Protein AF-A0A928DVN7-F1 (afdb_monomer_lite)

Foldseek 3Di:
DDDDDDDDDDDDDDDDDDDDDDDDDPDDFDDFDFDDDDDDDDDDDDDDDDDDDRQDQDQLQAPFDKDKPAFDPQAGLNLQRPPDLCQQVVPSRKTWGPFQCQFMKMKTQSDPFWFAFFKKKFAAHQPPQLSLAQKKKWFWADDPVPPTDTQDIQHTDGPPNDRMDMDGDDRPGTHRMMMMTGCVPNRRPDSGTDMTNYMGIGTPVNDPDDDDDDPPDDFDEAEDDQAGEGEAEAEDDDDDDPQDEPEDPAEYAAHEEYEYEYHPADDDDFDKRQHYAFPNYDYWYPYYHYPDLLQPLWDWPRPTCPNGRITGIDNQEKEQDLPAPDQAPCPQNRISGRQAQGAYEFFPDAPREHHHEFQAEGEHQEYEAFAAANTGYEYEDDHNGAYEHAFAYYFFNREHGEYEDQAEEAHQNDADADPGFSAEAFADACTGGEYHYNAHEYEGEQHEAFHADNTGGEYEYQAYEYEYDDAHEHEAWAHEHGEYEANAYEYAEQYEYAAHQDNTGGEYEYQAYEYAYAEEHEFQAPAHGEYEANEYEYEYQEYEFQAYPEQHRGGEYHHQAYEYEYNAEYEYYAHPYATEGEYEFQYYEYEGQEAEHNDPNYQYEYEYHHAGYYAHQEEYHHEYEAHAHEDEYQEYNDAYEYDDYAYADHDDDHAGAYAHDYDFFFDWAQLQAQFDKDWPAADVRPQAGLSLQRPPFAADQRRKHKHALVSPQWTKMKGQSDLDWADFFWKAFGFHDDPPDPPPLQAPPNKWKKKWFFADDNVDRDDTQDIDDTGHPVRDDHRDIGGDPRPTTGGMMMITIGDDPPDDDDSVSSMDITNYMGTIDTAGEDEHAHDDDPPDLPDEQHDAYEHDPPRHEYEYEYEDDDEDDPPGDYDPHDPPHVYHYDDHYSFHFYYDHPDDDDDDDDDLAGEDDDDDDDDDDDDGDGRPDDDDPDPDHDYDDD

Sequence (942 aa):
MKHKMLFCSALMSLAGTVCADIVEDNTYGYKYTNNSTGIYSPGGAGTVGNQRYDLYIQNIAQGKPAQARTVNKDYPIAKAVDGDYSGINGVYNFYHADGSDINGWWKVNYADTATALDSVVIFDRPGFQYRLDGFQITVWNGDPDNGGTLVWDSGIQNTSQTLRKEYEIPDNVAGTWLKIANNVDGRKTSNAPLTLCEVMILNKENKAGTYGNVEGWVAPTFTSAADSTLQIDLDYSGSTPSYDVLDVAGSYTAGGTLDLNLVNSANIKDGELHIIKAGSYAGSFASLNVNDFDTVDAIVNTEKLNSQGKIHIYTNWVHWKEAAADTNIANTANWSSDPAGKNAMIGVYANSPKSGQLNSALSLAQLQVGYNPGASGTIDIAEGGELTVSGMMHIGVAGTGVITVSGGTLNSTMNSSGDKQGLLIGEGSGSNGTLNITGGTVTTYAPQIGVYAGSTGTLNISGGEMNVRGGNNFRIGNLGTGLMNITGGTVNSDAAFFMADQSGTGTLNISNGMLKVNNTISVGTRQNGVLNVSGGTVEANLIVVAYGASNNSRGTVNQTAGTVTIKDGVNFGSMSGHASGTYNLSGGKLTAPTVKYGNTNTTASFNISGTGEAVISGAVAVPTTLSGGTLTAGSITNTLTHSDGALTPGGVGTYGTTTITGTYLSELGNIALGRPTSQVSNYNSTQYPSSFAVDGIIGNNNNFSHTNSNSGKDQWWQVMFSENDMPIESVKLYNRELNGSTARRLTDNGCGFHFELYSGTLENPGEMIAKSETYTAETWSQGKELPLDFAENGNILRVVRDFADGYDPASEELVLNLSEVQVMANVAEIQMDLKSDASEFDKILIDGGSMDVSHTILDLTIDDLVSVAPGTEWELFSTANDGTLTGDFFSVTLNGMGLTDGWDFTDGILSFNGTSSQVPEPGTMVLLALGLGGLFLVRRKH

Radius of gyration: 54.28 Å; chains: 1; bounding box: 124×69×171 Å

pLDDT: mean 71.55, std 24.33, range [19.86, 98.81]

Structure (mmCIF, N/CA/C/O backbone):
data_AF-A0A928DVN7-F1
#
_entry.id   AF-A0A928DVN7-F1
#
loop_
_atom_site.group_PDB
_atom_site.id
_atom_site.type_symbol
_atom_site.label_atom_id
_atom_site.label_alt_id
_atom_site.label_comp_id
_atom_site.label_asym_id
_atom_site.label_entity_id
_atom_site.label_seq_id
_atom_site.pdbx_PDB_ins_code
_atom_site.Cartn_x
_atom_site.Cartn_y
_atom_site.Cartn_z
_atom_site.occupancy
_atom_site.B_iso_or_equiv
_atom_site.auth_seq_id
_atom_site.auth_comp_id
_atom_site.auth_asym_id
_atom_site.auth_atom_id
_atom_site.pdbx_PDB_model_num
ATOM 1 N N . MET A 1 1 ? -77.862 -27.547 55.890 1.00 28.31 1 MET A N 1
ATOM 2 C CA . MET A 1 1 ? -78.897 -27.125 54.912 1.00 28.31 1 MET A CA 1
ATOM 3 C C . MET A 1 1 ? -78.533 -25.718 54.448 1.00 28.31 1 MET A C 1
ATOM 5 O O . MET A 1 1 ? -78.454 -24.868 55.314 1.00 28.31 1 MET A O 1
ATOM 9 N N . LYS A 1 2 ? -78.213 -25.374 53.194 1.00 30.36 2 LYS A N 1
ATOM 10 C CA . LYS A 1 2 ? -78.294 -25.994 51.850 1.00 30.36 2 LYS A CA 1
ATOM 11 C C . LYS A 1 2 ? -76.873 -25.929 51.227 1.00 30.36 2 LYS A C 1
ATOM 13 O O . LYS A 1 2 ? -76.279 -24.867 51.277 1.00 30.36 2 LYS A O 1
ATOM 18 N N . HIS A 1 3 ? -76.172 -27.017 50.893 1.00 23.58 3 HIS A N 1
ATOM 19 C CA . HIS A 1 3 ? -76.245 -27.869 49.685 1.00 23.58 3 HIS A CA 1
ATOM 20 C C . HIS A 1 3 ? -76.257 -27.140 48.328 1.00 23.58 3 HIS A C 1
ATOM 22 O O . HIS A 1 3 ? -77.298 -26.597 47.968 1.00 23.58 3 HIS A O 1
ATOM 28 N N . LYS A 1 4 ? -75.171 -27.275 47.537 1.00 23.19 4 LYS A N 1
ATOM 29 C CA . LYS A 1 4 ? -75.061 -28.087 46.287 1.00 23.19 4 LYS A CA 1
ATOM 30 C C . LYS A 1 4 ? -73.703 -27.812 45.582 1.00 23.19 4 LYS A C 1
ATOM 32 O O . LYS A 1 4 ? -73.368 -26.652 45.421 1.00 23.19 4 LYS A O 1
ATOM 37 N N . MET A 1 5 ? -72.814 -28.812 45.410 1.00 21.03 5 MET A N 1
ATOM 38 C CA . MET A 1 5 ? -72.690 -29.770 44.267 1.00 21.03 5 MET A CA 1
ATOM 39 C C . MET A 1 5 ? -72.058 -29.131 43.010 1.00 21.03 5 MET A C 1
ATOM 41 O O . MET A 1 5 ? -72.437 -28.015 42.701 1.00 21.03 5 MET A O 1
ATOM 45 N N . LEU A 1 6 ? -71.217 -29.743 42.162 1.00 20.91 6 LEU A N 1
ATOM 46 C CA . LEU A 1 6 ? -70.462 -31.011 42.046 1.00 20.91 6 LEU A CA 1
ATOM 47 C C . LEU A 1 6 ? -69.680 -30.896 40.685 1.00 20.91 6 LEU A C 1
ATOM 49 O O . LEU A 1 6 ? -70.203 -30.267 39.775 1.00 20.91 6 LEU A O 1
ATOM 53 N N . PHE A 1 7 ? -68.517 -31.556 40.547 1.00 21.28 7 PHE A N 1
ATOM 54 C CA . PHE A 1 7 ? -67.782 -32.016 39.327 1.00 21.28 7 PHE A CA 1
ATOM 55 C C . PHE A 1 7 ? -67.298 -31.073 38.188 1.00 21.28 7 PHE A C 1
ATOM 57 O O . PHE A 1 7 ? -68.076 -30.533 37.417 1.00 21.28 7 PHE A O 1
ATOM 64 N N . CYS A 1 8 ? -65.963 -31.078 38.021 1.00 20.50 8 CYS A N 1
ATOM 65 C CA . CYS A 1 8 ? -65.167 -31.704 36.936 1.00 20.50 8 CYS A CA 1
ATOM 66 C C . CYS A 1 8 ? -65.210 -31.197 35.470 1.00 20.50 8 CYS A C 1
ATOM 68 O O . CYS A 1 8 ? -66.239 -31.211 34.807 1.00 20.50 8 CYS A O 1
ATOM 70 N N . SER A 1 9 ? -63.982 -30.935 34.985 1.00 22.58 9 SER A N 1
ATOM 71 C CA . SER A 1 9 ? -63.415 -31.092 33.628 1.00 22.58 9 SER A CA 1
ATOM 72 C C . SER A 1 9 ? -64.036 -30.343 32.442 1.00 22.58 9 SER A C 1
ATOM 74 O O . SER A 1 9 ? -65.088 -30.728 31.947 1.00 22.58 9 SER A O 1
ATOM 76 N N . ALA A 1 10 ? -63.286 -29.393 31.869 1.00 22.67 10 ALA A N 1
ATOM 77 C CA . ALA A 1 10 ? -62.497 -29.562 30.631 1.00 22.67 10 ALA A CA 1
ATOM 78 C C . ALA A 1 10 ? -62.222 -28.196 29.953 1.00 22.67 10 ALA A C 1
ATOM 80 O O . ALA A 1 10 ? -63.105 -27.350 29.907 1.00 22.67 10 ALA A O 1
ATOM 81 N N . LEU A 1 11 ? -60.977 -28.031 29.476 1.00 23.75 11 LEU A N 1
ATOM 82 C CA . LEU A 1 11 ? -60.440 -27.184 28.385 1.00 23.75 11 LEU A CA 1
ATOM 83 C C . LEU A 1 11 ? -61.366 -26.088 27.784 1.00 23.75 11 LEU A C 1
ATOM 85 O O . LEU A 1 11 ? -62.476 -26.379 27.369 1.00 23.75 11 LEU A O 1
ATOM 89 N N . MET A 1 12 ? -60.944 -24.837 27.549 1.00 22.72 12 MET A N 1
ATOM 90 C CA . MET A 1 12 ? -59.758 -24.450 26.774 1.00 22.72 12 MET A CA 1
ATOM 91 C C . MET A 1 12 ? -59.552 -22.914 26.804 1.00 22.72 12 MET A C 1
ATOM 93 O O . MET A 1 12 ? -60.514 -22.156 26.744 1.00 22.72 12 MET A O 1
ATOM 97 N N . SER A 1 13 ? -58.277 -22.512 26.858 1.00 25.66 13 SER A N 1
ATOM 98 C CA . SER A 1 13 ? -57.633 -21.259 26.407 1.00 25.66 13 SER A CA 1
ATOM 99 C C . SER A 1 13 ? -58.333 -19.897 26.579 1.00 25.66 13 SER A C 1
ATOM 101 O O . SER A 1 13 ? -59.192 -19.524 25.782 1.00 25.66 13 SER A O 1
ATOM 103 N N . LEU A 1 14 ? -57.767 -19.053 27.448 1.00 23.81 14 LEU A N 1
ATOM 104 C CA . LEU A 1 14 ? -57.594 -17.629 27.148 1.00 23.81 14 LEU A CA 1
ATOM 105 C C . LEU A 1 14 ? -56.204 -17.176 27.612 1.00 23.81 14 LEU A C 1
ATOM 107 O O . LEU A 1 14 ? -55.819 -17.405 28.757 1.00 23.81 14 LEU A O 1
ATOM 111 N N . ALA A 1 15 ? -55.465 -16.551 26.697 1.00 30.02 15 ALA A N 1
ATOM 112 C CA . ALA A 1 15 ? -54.283 -15.763 27.000 1.00 30.02 15 ALA A CA 1
ATOM 113 C C . ALA A 1 15 ? -54.690 -14.585 27.897 1.00 30.02 15 ALA A C 1
ATOM 115 O O . ALA A 1 15 ? -55.619 -13.846 27.570 1.00 30.02 15 ALA A O 1
ATOM 116 N N . GLY A 1 16 ? -54.008 -14.430 29.027 1.00 23.03 16 GLY A N 1
ATOM 117 C CA . GLY A 1 16 ? -54.242 -13.347 29.969 1.00 23.03 16 GLY A CA 1
ATOM 118 C C . GLY A 1 16 ? -53.056 -13.209 30.909 1.00 23.03 16 GLY A C 1
ATOM 119 O O . GLY A 1 16 ? -52.820 -14.070 31.753 1.00 23.03 16 GLY A O 1
ATOM 120 N N . THR A 1 17 ? -52.306 -12.129 30.727 1.00 25.09 17 THR A N 1
ATOM 121 C CA . THR A 1 17 ? -51.309 -11.606 31.658 1.00 25.09 17 THR A CA 1
ATOM 122 C C . THR A 1 17 ? -51.947 -11.427 33.036 1.00 25.09 17 THR A C 1
ATOM 124 O O . THR A 1 17 ? -52.947 -10.723 33.158 1.00 25.09 17 THR A O 1
ATOM 127 N N . VAL A 1 18 ? -51.374 -12.035 34.076 1.00 20.53 18 VAL A N 1
ATOM 128 C CA . VAL A 1 18 ? -51.685 -11.692 35.469 1.00 20.53 18 VAL A CA 1
ATOM 129 C C . VAL A 1 18 ? -50.475 -10.959 36.032 1.00 20.53 18 VAL A C 1
ATOM 131 O O . VAL A 1 18 ? -49.448 -11.570 36.317 1.00 20.53 18 VAL A O 1
ATOM 134 N N . CYS A 1 19 ? -50.604 -9.638 36.162 1.00 23.44 19 CYS A N 1
ATOM 135 C CA . CYS A 1 19 ? -49.823 -8.862 37.117 1.00 23.44 19 CYS A CA 1
ATOM 136 C C . CYS A 1 19 ? -50.170 -9.361 38.525 1.00 23.44 19 CYS A C 1
ATOM 138 O O . CYS A 1 19 ? -51.350 -9.459 38.863 1.00 23.44 19 CYS A O 1
ATOM 140 N N . ALA A 1 20 ? -49.160 -9.660 39.338 1.00 21.86 20 ALA A N 1
ATOM 141 C CA . ALA A 1 20 ? -49.324 -9.792 40.779 1.00 21.86 20 ALA A CA 1
ATOM 142 C C . ALA A 1 20 ? -48.570 -8.638 41.445 1.00 21.86 20 ALA A C 1
ATOM 144 O O . ALA A 1 20 ? -47.355 -8.517 41.281 1.00 21.86 20 ALA A O 1
ATOM 145 N N . ASP A 1 21 ? -49.329 -7.792 42.143 1.00 19.86 21 ASP A N 1
ATOM 146 C CA . ASP A 1 21 ? -48.843 -6.737 43.028 1.00 19.86 21 ASP A CA 1
ATOM 147 C C . ASP A 1 21 ? -47.884 -7.299 44.085 1.00 19.86 21 ASP A C 1
ATOM 149 O O . ASP A 1 21 ? -48.124 -8.351 44.685 1.00 19.86 21 ASP A O 1
ATOM 153 N N . ILE A 1 22 ? -46.804 -6.557 44.321 1.00 24.25 22 ILE A N 1
ATOM 154 C CA . ILE A 1 22 ? -45.829 -6.793 45.382 1.00 24.25 22 ILE A CA 1
ATOM 155 C C . ILE A 1 22 ? -46.364 -6.134 46.656 1.00 24.25 22 ILE A C 1
ATOM 157 O O . ILE A 1 22 ? -46.576 -4.924 46.692 1.00 24.25 22 ILE A O 1
ATOM 161 N N . VAL A 1 23 ? -46.558 -6.927 47.710 1.00 21.20 23 VAL A N 1
ATOM 162 C CA . VAL A 1 23 ? -46.632 -6.414 49.083 1.00 21.20 23 VAL A CA 1
ATOM 163 C C . VAL A 1 23 ? -45.192 -6.269 49.572 1.00 21.20 23 VAL A C 1
ATOM 165 O O . VAL A 1 23 ? -44.450 -7.251 49.590 1.00 21.20 23 VAL A O 1
ATOM 168 N N . GLU A 1 24 ? -44.794 -5.044 49.909 1.00 26.72 24 GLU A N 1
ATOM 169 C CA . GLU A 1 24 ? -43.527 -4.748 50.580 1.00 26.72 24 GLU A CA 1
ATOM 170 C C . GLU A 1 24 ? -43.492 -5.443 51.946 1.00 26.72 24 GLU A C 1
ATOM 172 O O . GLU A 1 24 ? -44.292 -5.128 52.828 1.00 26.72 24 GLU A O 1
ATOM 177 N N . ASP A 1 25 ? -42.544 -6.361 52.129 1.00 23.11 25 ASP A N 1
ATOM 178 C CA . ASP A 1 25 ? -42.055 -6.727 53.454 1.00 23.11 25 ASP A CA 1
ATOM 179 C C . ASP A 1 25 ? -40.524 -6.674 53.426 1.00 23.11 25 ASP A C 1
ATOM 181 O O . ASP A 1 25 ? -39.873 -7.288 52.576 1.00 23.11 25 ASP A O 1
ATOM 185 N N . ASN A 1 26 ? -39.957 -5.860 54.314 1.00 24.69 26 ASN A N 1
ATOM 186 C CA . ASN A 1 26 ? -38.552 -5.447 54.346 1.00 24.69 26 ASN A CA 1
ATOM 187 C C . ASN A 1 26 ? -37.632 -6.580 54.826 1.00 24.69 26 ASN A C 1
ATOM 189 O O . ASN A 1 26 ? -37.051 -6.505 55.909 1.00 24.69 26 ASN A O 1
ATOM 193 N N . THR A 1 27 ? -37.475 -7.629 54.020 1.00 28.77 27 THR A N 1
ATOM 194 C CA . THR A 1 27 ? -36.571 -8.743 54.328 1.00 28.77 27 THR A CA 1
ATOM 195 C C . THR A 1 27 ? -35.681 -9.035 53.124 1.00 28.77 27 THR A C 1
ATOM 197 O O . THR A 1 27 ? -36.181 -9.306 52.035 1.00 28.77 27 THR A O 1
ATOM 200 N N . TYR A 1 28 ? -34.361 -8.968 53.321 1.00 29.58 28 TYR A N 1
ATOM 201 C CA . TYR A 1 28 ? -33.345 -9.337 52.332 1.00 29.58 28 TYR A CA 1
ATOM 202 C C . TYR A 1 28 ? -33.565 -10.783 51.858 1.00 29.58 28 TYR A C 1
ATOM 204 O O . TYR A 1 28 ? -33.197 -11.733 52.547 1.00 29.58 28 TYR A O 1
ATOM 212 N N . GLY A 1 29 ? -34.190 -10.942 50.692 1.00 26.98 29 GLY A N 1
ATOM 213 C CA . GLY A 1 29 ? -34.421 -12.223 50.035 1.00 26.98 29 GLY A CA 1
ATOM 214 C C . GLY A 1 29 ? -33.871 -12.190 48.614 1.00 26.98 29 GLY A C 1
ATOM 215 O O . GLY A 1 29 ? -34.303 -11.375 47.802 1.00 26.98 29 GLY A O 1
ATOM 216 N N . TYR A 1 30 ? -32.928 -13.084 48.318 1.00 27.81 30 TYR A N 1
ATOM 217 C CA . TYR A 1 30 ? -32.426 -13.311 46.964 1.00 27.81 30 TYR A CA 1
ATOM 218 C C . TYR A 1 30 ? -33.531 -13.933 46.102 1.00 27.81 30 TYR A C 1
ATOM 220 O O . TYR A 1 30 ? -34.163 -14.910 46.510 1.00 27.81 30 TYR A O 1
ATOM 228 N N . LYS A 1 31 ? -33.763 -13.384 44.905 1.00 30.14 31 LYS A N 1
ATOM 229 C CA . LYS A 1 31 ? -34.705 -13.929 43.920 1.00 30.14 31 LYS A CA 1
ATOM 230 C C . LYS A 1 31 ? -33.926 -14.566 42.774 1.00 30.14 31 LYS A C 1
ATOM 232 O O . LYS A 1 31 ? -33.166 -13.889 42.100 1.00 30.14 31 LYS A O 1
ATOM 237 N N . TYR A 1 32 ? -34.172 -15.848 42.522 1.00 30.84 32 TYR A N 1
ATOM 238 C CA . TYR A 1 32 ? -33.793 -16.505 41.273 1.00 30.84 32 TYR A CA 1
ATOM 239 C C . TYR A 1 32 ? -35.067 -16.827 40.493 1.00 30.84 32 TYR A C 1
ATOM 241 O O . TYR A 1 32 ? -35.966 -17.496 41.007 1.00 30.84 32 TYR A O 1
ATOM 249 N N . THR A 1 33 ? -35.154 -16.378 39.244 1.00 28.95 33 THR A N 1
ATOM 250 C CA . THR A 1 33 ? -36.250 -16.727 38.332 1.00 28.95 33 THR A CA 1
ATOM 251 C C . THR A 1 33 ? -35.698 -17.389 37.082 1.00 28.95 33 THR A C 1
ATOM 253 O O . THR A 1 33 ? -34.923 -16.792 36.347 1.00 28.95 33 THR A O 1
ATOM 256 N N . ASN A 1 34 ? -36.125 -18.626 36.830 1.00 27.64 34 ASN A N 1
ATOM 257 C CA . ASN A 1 34 ? -35.913 -19.320 35.566 1.00 27.64 34 ASN A CA 1
ATOM 258 C C . ASN A 1 34 ? -37.184 -19.150 34.724 1.00 27.64 34 ASN A C 1
ATOM 260 O O . ASN A 1 34 ? -38.244 -19.658 35.090 1.00 27.64 34 ASN A O 1
ATOM 264 N N . ASN A 1 35 ? -37.089 -18.416 33.617 1.00 26.34 35 ASN A N 1
ATOM 265 C CA . ASN A 1 35 ? -38.178 -18.278 32.655 1.00 26.34 35 ASN A CA 1
ATOM 266 C C . ASN A 1 35 ? -37.942 -19.227 31.477 1.00 26.34 35 ASN A C 1
ATOM 268 O O . ASN A 1 35 ? -37.546 -18.803 30.396 1.00 26.34 35 ASN A O 1
ATOM 272 N N . SER A 1 36 ? -38.233 -20.514 31.663 1.00 30.67 36 SER A N 1
ATOM 273 C CA . SER A 1 36 ? -38.454 -21.424 30.535 1.00 30.67 36 SER A CA 1
ATOM 274 C C . SER A 1 36 ? -39.914 -21.875 30.503 1.00 30.67 36 SER A C 1
ATOM 276 O O . SER A 1 36 ? -40.485 -22.357 31.484 1.00 30.67 36 SER A O 1
ATOM 278 N N . THR A 1 37 ? -40.553 -21.649 29.357 1.00 28.67 37 THR A N 1
ATOM 279 C CA . THR A 1 37 ? -41.917 -22.084 29.057 1.00 28.67 37 THR A CA 1
ATOM 280 C C . THR A 1 37 ? -41.851 -23.450 28.377 1.00 28.67 37 THR A C 1
ATOM 282 O O . THR A 1 37 ? -41.331 -23.581 27.275 1.00 28.67 37 THR A O 1
ATOM 285 N N . GLY A 1 38 ? -42.372 -24.493 29.027 1.00 26.44 38 GLY A N 1
ATOM 286 C CA . GLY A 1 38 ? -42.449 -25.827 28.428 1.00 26.44 38 GLY A CA 1
ATOM 287 C C . GLY A 1 38 ? -43.127 -26.845 29.342 1.00 26.44 38 GLY A C 1
ATOM 288 O O . GLY A 1 38 ? -42.653 -27.125 30.436 1.00 26.44 38 GLY A O 1
ATOM 289 N N . ILE A 1 39 ? -44.258 -27.389 28.895 1.00 27.14 39 ILE A N 1
ATOM 290 C CA . ILE A 1 39 ? -45.031 -28.452 29.556 1.00 27.14 39 ILE A CA 1
ATOM 291 C C . ILE A 1 39 ? -44.533 -29.809 29.031 1.00 27.14 39 ILE A C 1
ATOM 293 O O . ILE A 1 39 ? -44.525 -29.950 27.813 1.00 27.14 39 ILE A O 1
ATOM 297 N N . TYR A 1 40 ? -44.230 -30.813 29.880 1.00 23.69 40 TYR A N 1
ATOM 298 C CA . TYR A 1 40 ? -44.631 -32.221 29.634 1.00 23.69 40 TYR A CA 1
ATOM 299 C C . TYR A 1 40 ? -44.475 -33.193 30.828 1.00 23.69 40 TYR A C 1
ATOM 301 O O . TYR A 1 40 ? -43.714 -32.969 31.764 1.00 23.69 40 TYR A O 1
ATOM 309 N N . SER A 1 41 ? -45.258 -34.279 30.753 1.00 24.52 41 SER A N 1
ATOM 310 C CA . SER A 1 41 ? -45.436 -35.420 31.675 1.00 24.52 41 SER A CA 1
ATOM 311 C C . SER A 1 41 ? -44.504 -36.621 31.330 1.00 24.52 41 SER A C 1
ATOM 313 O O . SER A 1 41 ? -43.787 -36.553 30.335 1.00 24.52 41 SER A O 1
ATOM 315 N N . PRO A 1 42 ? -44.461 -37.713 32.131 1.00 29.22 42 PRO A N 1
ATOM 316 C CA . PRO A 1 42 ? -43.244 -38.482 32.411 1.00 29.22 42 PRO A CA 1
ATOM 317 C C . PRO A 1 42 ? -42.909 -39.578 31.391 1.00 29.22 42 PRO A C 1
ATOM 319 O O . PRO A 1 42 ? -43.774 -40.356 30.990 1.00 29.22 42 PRO A O 1
ATOM 322 N N . GLY A 1 43 ? -41.614 -39.723 31.094 1.00 28.03 43 GLY A N 1
ATOM 323 C CA . GLY A 1 43 ? -41.047 -40.929 30.489 1.00 28.03 43 GLY A CA 1
ATOM 324 C C . GLY A 1 43 ? -39.801 -40.661 29.646 1.00 28.03 43 GLY A C 1
ATOM 325 O O . GLY A 1 43 ? -39.920 -40.338 28.472 1.00 28.03 43 GLY A O 1
ATOM 326 N N . GLY A 1 44 ? -38.616 -40.870 30.225 1.00 27.64 44 GLY A N 1
ATOM 327 C CA . GLY A 1 44 ? -37.337 -40.888 29.501 1.00 27.64 44 GLY A CA 1
ATOM 328 C C . GLY A 1 44 ? -36.414 -39.724 29.858 1.00 27.64 44 GLY A C 1
ATOM 329 O O . GLY A 1 44 ? -36.877 -38.608 30.054 1.00 27.64 44 GLY A O 1
ATOM 330 N N . ALA A 1 45 ? -35.119 -40.030 29.993 1.00 36.47 45 ALA A N 1
ATOM 331 C CA . ALA A 1 45 ? -34.039 -39.133 30.410 1.00 36.47 45 ALA A CA 1
ATOM 332 C C . ALA A 1 45 ? -34.177 -37.727 29.798 1.00 36.47 45 ALA A C 1
ATOM 334 O O . ALA A 1 45 ? -34.012 -37.555 28.592 1.00 36.47 45 ALA A O 1
ATOM 335 N N . GLY A 1 46 ? -34.520 -36.745 30.633 1.00 25.80 46 GLY A N 1
ATOM 336 C CA . GLY A 1 46 ? -34.917 -35.414 30.193 1.00 25.80 46 GLY A CA 1
ATOM 337 C C . GLY A 1 46 ? -34.365 -34.323 31.100 1.00 25.80 46 GLY A C 1
ATOM 338 O O . GLY A 1 46 ? -34.303 -34.476 32.320 1.00 25.80 46 GLY A O 1
ATOM 339 N N . THR A 1 47 ? -33.959 -33.234 30.455 1.00 33.47 47 THR A N 1
ATOM 340 C CA . THR A 1 47 ? -33.535 -31.952 31.019 1.00 33.47 47 THR A CA 1
ATOM 341 C C . THR A 1 47 ? -34.543 -31.449 32.054 1.00 33.47 47 THR A C 1
ATOM 343 O O . THR A 1 47 ? -35.754 -31.485 31.827 1.00 33.47 47 THR A O 1
ATOM 346 N N . VAL A 1 48 ? -34.037 -31.004 33.205 1.00 30.38 48 VAL A N 1
ATOM 347 C CA . VAL A 1 48 ? -34.840 -30.606 34.369 1.00 30.38 48 VAL A CA 1
ATOM 348 C C . VAL A 1 48 ? -35.643 -29.340 34.049 1.00 30.38 48 VAL A C 1
ATOM 350 O O . VAL A 1 48 ? -35.075 -28.269 33.858 1.00 30.38 48 VAL A O 1
ATOM 353 N N . GLY A 1 49 ? -36.970 -29.471 33.998 1.00 25.30 49 GLY A N 1
ATOM 354 C CA . GLY A 1 49 ? -37.909 -28.350 33.990 1.00 25.30 49 GLY A CA 1
ATOM 355 C C . GLY A 1 49 ? -38.120 -27.767 35.392 1.00 25.30 49 GLY A C 1
ATOM 356 O O . GLY A 1 49 ? -38.016 -28.484 36.385 1.00 25.30 49 GLY A O 1
ATOM 357 N N . ASN A 1 50 ? -38.409 -26.461 35.433 1.00 27.86 50 ASN A N 1
ATOM 358 C CA . ASN A 1 50 ? -38.766 -25.611 36.579 1.00 27.86 50 ASN A CA 1
ATOM 359 C C . ASN A 1 50 ? -38.831 -26.283 37.962 1.00 27.86 50 ASN A C 1
ATOM 361 O O . ASN A 1 50 ? -39.863 -26.824 38.364 1.00 27.86 50 ASN A O 1
ATOM 365 N N . GLN A 1 51 ? -37.773 -26.090 38.749 1.00 26.58 51 GLN A N 1
ATOM 366 C CA . GLN A 1 51 ? -37.883 -26.043 40.203 1.00 26.58 51 GLN A CA 1
ATOM 367 C C . GLN A 1 51 ? -37.610 -24.611 40.669 1.00 26.58 51 GLN A C 1
ATOM 369 O O . GLN A 1 51 ? -36.569 -24.036 40.354 1.00 26.58 51 GLN A O 1
ATOM 374 N N . ARG A 1 52 ? -38.565 -24.023 41.400 1.00 25.52 52 ARG A N 1
ATOM 375 C CA . ARG A 1 52 ? -38.277 -22.885 42.279 1.00 25.52 52 ARG A CA 1
ATOM 376 C C . ARG A 1 52 ? -37.479 -23.440 43.456 1.00 25.52 52 ARG A C 1
ATOM 378 O O . ARG A 1 52 ? -37.998 -24.290 44.174 1.00 25.52 52 ARG A O 1
ATOM 385 N N . TYR A 1 53 ? -36.245 -22.984 43.626 1.00 30.06 53 TYR A N 1
ATOM 386 C CA . TYR A 1 53 ? -35.454 -23.253 44.821 1.00 30.06 53 TYR A CA 1
ATOM 387 C C . TYR A 1 53 ? -35.482 -22.002 45.693 1.00 30.06 53 TYR A C 1
ATOM 389 O O . TYR A 1 53 ? -34.685 -21.088 45.496 1.00 30.06 53 TYR A O 1
ATOM 397 N N . ASP A 1 54 ? -36.411 -21.955 46.643 1.00 30.52 54 ASP A N 1
ATOM 398 C CA . ASP A 1 54 ? -36.334 -20.980 47.724 1.00 30.52 54 ASP A CA 1
ATOM 399 C C . ASP A 1 54 ? -35.321 -21.520 48.751 1.00 30.52 54 ASP A C 1
ATOM 401 O O . ASP A 1 54 ? -35.625 -22.441 49.511 1.00 30.52 54 ASP A O 1
ATOM 405 N N . LEU A 1 55 ? -34.085 -21.006 48.745 1.00 35.25 55 LEU A N 1
ATOM 406 C CA . LEU A 1 55 ? -33.062 -21.370 49.734 1.00 35.25 55 LEU A CA 1
ATOM 407 C C . LEU A 1 55 ? -33.352 -20.647 51.060 1.00 35.25 55 LEU A C 1
ATOM 409 O O . LEU A 1 55 ? -32.703 -19.665 51.412 1.00 35.25 55 LEU A O 1
ATOM 413 N N . TYR A 1 56 ? -34.355 -21.115 51.797 1.00 36.34 56 TYR A N 1
ATOM 414 C CA . TYR A 1 56 ? -34.624 -20.633 53.147 1.00 36.34 56 TYR A CA 1
ATOM 415 C C . TYR A 1 56 ? -33.678 -21.322 54.134 1.00 36.34 56 TYR A C 1
ATOM 417 O O . TYR A 1 56 ? -33.953 -22.440 54.554 1.00 36.34 56 TYR A O 1
ATOM 425 N N . ILE A 1 57 ? -32.612 -20.654 54.594 1.00 50.91 57 ILE A N 1
ATOM 426 C CA . ILE A 1 57 ? -32.035 -21.005 55.904 1.00 50.91 57 ILE A CA 1
ATOM 427 C C . ILE A 1 57 ? -33.009 -20.462 56.953 1.00 50.91 57 ILE A C 1
ATOM 429 O O . ILE A 1 57 ? -32.885 -19.331 57.420 1.00 50.91 57 ILE A O 1
ATOM 433 N N . GLN A 1 58 ? -34.040 -21.238 57.279 1.00 64.12 58 GLN A N 1
ATOM 434 C CA . GLN A 1 58 ? -35.040 -20.825 58.257 1.00 64.12 58 GLN A CA 1
ATOM 435 C C . GLN A 1 58 ? -34.582 -21.203 59.668 1.00 64.12 58 GLN A C 1
ATOM 437 O O . GLN A 1 58 ? -34.461 -22.386 59.990 1.00 64.12 58 GLN A O 1
ATOM 442 N N . ASN A 1 59 ? -34.385 -20.203 60.535 1.00 81.12 59 ASN A N 1
ATOM 443 C CA . ASN A 1 59 ? -34.305 -20.432 61.975 1.00 81.12 59 ASN A CA 1
ATOM 444 C C . ASN A 1 59 ? -35.679 -20.901 62.479 1.00 81.12 59 ASN A C 1
ATOM 446 O O . ASN A 1 59 ? -36.568 -20.082 62.711 1.00 81.12 59 ASN A O 1
ATOM 450 N N . ILE A 1 60 ? -35.870 -22.206 62.677 1.00 85.69 60 ILE A N 1
ATOM 451 C CA . ILE A 1 60 ? -37.181 -22.741 63.087 1.00 85.69 60 ILE A CA 1
ATOM 452 C C . ILE A 1 60 ? -37.553 -22.360 64.529 1.00 85.69 60 ILE A C 1
ATOM 454 O O . ILE A 1 60 ? -38.708 -22.513 64.927 1.00 85.69 60 ILE A O 1
ATOM 458 N N . ALA A 1 61 ? -36.591 -21.852 65.310 1.00 85.69 61 ALA A N 1
ATOM 459 C CA . ALA A 1 61 ? -36.827 -21.332 66.651 1.00 85.69 61 ALA A CA 1
ATOM 460 C C . ALA A 1 61 ? -37.328 -19.880 66.654 1.00 85.69 61 ALA A C 1
ATOM 462 O O . ALA A 1 61 ? -37.829 -19.433 67.684 1.00 85.69 61 ALA A O 1
ATOM 463 N N . GLN A 1 62 ? -37.231 -19.150 65.537 1.00 88.56 62 GLN A N 1
ATOM 464 C CA . GLN A 1 62 ? -37.536 -17.721 65.506 1.00 88.56 62 GLN A CA 1
ATOM 465 C C . GLN A 1 62 ? -38.995 -17.436 65.897 1.00 88.56 62 GLN A C 1
ATOM 467 O O . GLN A 1 62 ? -39.938 -18.036 65.377 1.00 88.56 62 GLN A O 1
ATOM 472 N N . GLY A 1 63 ? -39.179 -16.518 66.845 1.00 85.00 63 GLY A N 1
ATOM 473 C CA . GLY A 1 63 ? -40.468 -16.116 67.401 1.00 85.00 63 GLY A CA 1
ATOM 474 C C . GLY A 1 63 ? -41.168 -17.193 68.235 1.00 85.00 63 GLY A C 1
ATOM 475 O O . GLY A 1 63 ? -42.310 -16.989 68.653 1.00 85.00 63 GLY A O 1
ATOM 476 N N . LYS A 1 64 ? -40.534 -18.348 68.478 1.00 88.88 64 LYS A N 1
ATOM 477 C CA . LYS A 1 64 ? -41.168 -19.464 69.184 1.00 88.88 64 LYS A CA 1
ATOM 478 C C . LYS A 1 64 ? -41.209 -19.243 70.702 1.00 88.88 64 LYS A C 1
ATOM 480 O O . LYS A 1 64 ? -40.337 -18.576 71.262 1.00 88.88 64 LYS A O 1
ATOM 485 N N . PRO A 1 65 ? -42.194 -19.827 71.413 1.00 86.62 65 PRO A N 1
ATOM 486 C CA . PRO A 1 65 ? -42.286 -19.706 72.863 1.00 86.62 65 PRO A CA 1
ATOM 487 C C . PRO A 1 65 ? -41.078 -20.340 73.563 1.00 86.62 65 PRO A C 1
ATOM 489 O O . PRO A 1 65 ? -40.891 -21.560 73.543 1.00 86.62 65 PRO A O 1
ATOM 492 N N . ALA A 1 66 ? -40.284 -19.501 74.221 1.00 92.88 66 ALA A N 1
ATOM 493 C CA . ALA A 1 66 ? -39.145 -19.913 75.025 1.00 92.88 66 ALA A CA 1
ATOM 494 C C . ALA A 1 66 ? -39.430 -19.761 76.529 1.00 92.88 66 ALA A C 1
ATOM 496 O O . ALA A 1 66 ? -40.216 -18.918 76.964 1.00 92.88 66 ALA A O 1
ATOM 497 N N . GLN A 1 67 ? -38.782 -20.598 77.332 1.00 94.56 67 GLN A N 1
ATOM 498 C CA . GLN A 1 67 ? -38.889 -20.655 78.786 1.00 94.56 67 GLN A CA 1
ATOM 499 C C . GLN A 1 67 ? -37.492 -20.695 79.398 1.00 94.56 67 GLN A C 1
ATOM 501 O O . GLN A 1 67 ? -36.559 -21.232 78.806 1.00 94.56 67 GLN A O 1
ATOM 506 N N . ALA A 1 68 ? -37.346 -20.169 80.608 1.00 93.56 68 ALA A N 1
ATOM 507 C CA . ALA A 1 68 ? -36.082 -20.203 81.324 1.00 93.56 68 ALA A CA 1
ATOM 508 C C . ALA A 1 68 ? -36.287 -20.361 82.831 1.00 93.56 68 ALA A C 1
ATOM 510 O O . ALA A 1 68 ? -37.380 -20.112 83.341 1.00 93.56 68 ALA A O 1
ATOM 511 N N . ARG A 1 69 ? -35.224 -20.749 83.543 1.00 91.00 69 ARG A N 1
ATOM 512 C CA . ARG A 1 69 ? -35.250 -20.940 85.003 1.00 91.00 69 ARG A CA 1
ATOM 513 C C . ARG A 1 69 ? -35.553 -19.647 85.757 1.00 91.00 69 ARG A C 1
ATOM 515 O O . ARG A 1 69 ? -36.404 -19.624 86.641 1.00 91.00 69 ARG A O 1
ATOM 522 N N . THR A 1 70 ? -34.824 -18.595 85.405 1.00 91.94 70 THR A N 1
ATOM 523 C CA . THR A 1 70 ? -34.961 -17.230 85.917 1.00 91.94 70 THR A CA 1
ATOM 524 C C . THR A 1 70 ? -34.733 -16.249 84.771 1.00 91.94 70 THR A C 1
ATOM 526 O O . THR A 1 70 ? -34.158 -16.602 83.732 1.00 91.94 70 THR A O 1
ATOM 529 N N . VAL A 1 71 ? -35.211 -15.017 84.935 1.00 90.38 71 VAL A N 1
ATOM 530 C CA . VAL A 1 71 ? -35.173 -13.992 83.890 1.00 90.38 71 VAL A CA 1
ATOM 531 C C . VAL A 1 71 ? -34.891 -12.652 84.531 1.00 90.38 71 VAL A C 1
ATOM 533 O O . VAL A 1 71 ? -35.687 -12.176 85.339 1.00 90.38 71 VAL A O 1
ATOM 536 N N . ASN A 1 72 ? -33.816 -12.004 84.094 1.00 89.06 72 ASN A N 1
ATOM 537 C CA . ASN A 1 72 ? -33.620 -10.605 84.416 1.00 89.06 72 ASN A CA 1
ATOM 538 C C . ASN A 1 72 ? -34.665 -9.770 83.658 1.00 89.06 72 ASN A C 1
ATOM 540 O O . ASN A 1 72 ? -34.753 -9.840 82.432 1.00 89.06 72 ASN A O 1
ATOM 544 N N . LYS A 1 73 ? -35.438 -8.958 84.387 1.00 84.69 73 LYS A N 1
ATOM 545 C CA . LYS A 1 73 ? -36.516 -8.114 83.838 1.00 84.69 73 LYS A CA 1
ATOM 546 C C . LYS A 1 73 ? -36.091 -7.222 82.659 1.00 84.69 73 LYS A C 1
ATOM 548 O O . LYS A 1 73 ? -36.937 -6.895 81.834 1.00 84.69 73 LYS A O 1
ATOM 553 N N . ASP A 1 74 ? -34.815 -6.837 82.588 1.00 86.12 74 ASP A N 1
ATOM 554 C CA . ASP A 1 74 ? -34.288 -5.927 81.567 1.00 86.12 74 ASP A CA 1
ATOM 555 C C . ASP A 1 74 ? -33.812 -6.682 80.302 1.00 86.12 74 ASP A C 1
ATOM 557 O O . ASP A 1 74 ? -33.570 -6.061 79.271 1.00 86.12 74 ASP A O 1
ATOM 561 N N . TYR A 1 75 ? -33.713 -8.020 80.357 1.00 89.38 75 TYR A N 1
ATOM 562 C CA . TYR A 1 75 ? -33.169 -8.886 79.297 1.00 89.38 75 TYR A CA 1
ATOM 563 C C . TYR A 1 75 ? -34.051 -10.137 79.088 1.00 89.38 75 TYR A C 1
ATOM 565 O O . TYR A 1 75 ? -33.716 -11.234 79.557 1.00 89.38 75 TYR A O 1
ATOM 573 N N . PRO A 1 76 ? -35.216 -9.981 78.428 1.00 89.94 76 PRO A N 1
ATOM 574 C CA . PRO A 1 76 ? -36.270 -10.992 78.406 1.00 89.94 76 PRO A CA 1
ATOM 575 C C . PRO A 1 76 ? -35.910 -12.235 77.579 1.00 89.94 76 PRO A C 1
ATOM 577 O O . PRO A 1 76 ? -35.103 -12.187 76.656 1.00 89.94 76 PRO A O 1
ATOM 580 N N . ILE A 1 77 ? -36.577 -13.357 77.877 1.00 92.44 77 ILE A N 1
ATOM 581 C CA . ILE A 1 77 ? -36.313 -14.681 77.271 1.00 92.44 77 ILE A CA 1
ATOM 582 C C . ILE A 1 77 ? -36.433 -14.673 75.740 1.00 92.44 77 ILE A C 1
ATOM 584 O O . ILE A 1 77 ? -35.665 -15.354 75.063 1.00 92.44 77 ILE A O 1
ATOM 588 N N . ALA A 1 78 ? -37.383 -13.906 75.196 1.00 88.62 78 ALA A N 1
ATOM 589 C CA . ALA A 1 78 ? -37.667 -13.868 73.761 1.00 88.62 78 ALA A CA 1
ATOM 590 C C . ALA A 1 78 ? -36.480 -13.374 72.916 1.00 88.62 78 ALA A C 1
ATOM 592 O O . ALA A 1 78 ? -36.417 -13.690 71.737 1.00 88.62 78 ALA A O 1
ATOM 593 N N . LYS A 1 79 ? -35.522 -12.661 73.525 1.00 91.12 79 LYS A N 1
ATOM 594 C CA . LYS A 1 79 ? -34.313 -12.160 72.859 1.00 91.12 79 LYS A CA 1
ATOM 595 C C . LYS A 1 79 ? -33.325 -13.234 72.424 1.00 91.12 79 LYS A C 1
ATOM 597 O O . LYS A 1 79 ? -32.372 -12.900 71.753 1.00 91.12 79 LYS A O 1
ATOM 602 N N . ALA A 1 80 ? -33.507 -14.484 72.843 1.00 91.75 80 ALA A N 1
ATOM 603 C CA . ALA A 1 80 ? -32.693 -15.592 72.351 1.00 91.75 80 ALA A CA 1
ATOM 604 C C . ALA A 1 80 ? -33.263 -16.238 71.075 1.00 91.75 80 ALA A C 1
ATOM 606 O O . ALA A 1 80 ? -32.672 -17.195 70.588 1.00 91.75 80 ALA A O 1
ATOM 607 N N . VAL A 1 81 ? -34.440 -15.812 70.608 1.00 92.88 81 VAL A N 1
ATOM 608 C CA . VAL A 1 81 ? -35.146 -16.392 69.454 1.00 92.88 81 VAL A CA 1
ATOM 609 C C . VAL A 1 81 ? -35.841 -15.318 68.616 1.00 92.88 81 VAL A C 1
ATOM 611 O O . VAL A 1 81 ? -36.835 -15.605 67.954 1.00 92.88 81 VAL A O 1
ATOM 614 N N . ASP A 1 82 ? -35.413 -14.058 68.668 1.00 82.19 82 ASP A N 1
ATOM 615 C CA . ASP A 1 82 ? -36.090 -12.986 67.922 1.00 82.19 82 ASP A CA 1
ATOM 616 C C . ASP A 1 82 ? -35.552 -12.819 66.492 1.00 82.19 82 ASP A C 1
ATOM 618 O O . ASP A 1 82 ? -36.162 -12.118 65.681 1.00 82.19 82 ASP A O 1
ATOM 622 N N . GLY A 1 83 ? -34.482 -13.541 66.145 1.00 81.06 83 GLY A N 1
ATOM 623 C CA . GLY A 1 83 ? -33.794 -13.436 64.863 1.00 81.06 83 GLY A CA 1
ATOM 624 C C . GLY A 1 83 ? -32.842 -12.240 64.774 1.00 81.06 83 GLY A C 1
ATOM 625 O O . GLY A 1 83 ? -32.310 -11.988 63.694 1.00 81.06 83 GLY A O 1
ATOM 626 N N . ASP A 1 84 ? -32.608 -11.508 65.871 1.00 81.12 84 ASP A N 1
ATOM 627 C CA . ASP A 1 84 ? -31.684 -10.374 65.923 1.00 81.12 84 ASP A CA 1
ATOM 628 C C . ASP A 1 84 ? -30.369 -10.747 66.634 1.00 81.12 84 ASP A C 1
ATOM 630 O O . ASP A 1 84 ? -30.204 -10.655 67.852 1.00 81.12 84 ASP A O 1
ATOM 634 N N . TYR A 1 85 ? -29.362 -11.083 65.827 1.00 82.69 85 TYR A N 1
ATOM 635 C CA . TYR A 1 85 ? -28.025 -11.464 66.289 1.00 82.69 85 TYR A CA 1
ATOM 636 C C . TYR A 1 85 ? -27.164 -10.287 66.789 1.00 82.69 85 TYR A C 1
ATOM 638 O O . TYR A 1 85 ? -26.006 -10.502 67.152 1.00 82.69 85 TYR A O 1
ATOM 646 N N . SER A 1 86 ? -27.663 -9.041 66.803 1.00 75.75 86 SER A N 1
ATOM 647 C CA . SER A 1 86 ? -26.869 -7.830 67.092 1.00 75.75 86 SER A CA 1
ATOM 648 C C . SER A 1 86 ? -26.187 -7.828 68.466 1.00 75.75 86 SER A C 1
ATOM 650 O O . SER A 1 86 ? -25.198 -7.111 68.663 1.00 75.75 86 SER A O 1
ATOM 652 N N . GLY A 1 87 ? -26.635 -8.682 69.393 1.00 76.12 87 GLY A N 1
ATOM 653 C CA . GLY A 1 87 ? -25.991 -8.920 70.684 1.00 76.12 87 GLY A CA 1
ATOM 654 C C . GLY A 1 87 ? -24.504 -9.282 70.594 1.00 76.12 87 GLY A C 1
ATOM 655 O O . GLY A 1 87 ? -23.727 -8.890 71.469 1.00 76.12 87 GLY A O 1
ATOM 656 N N . ILE A 1 88 ? -24.070 -9.931 69.504 1.00 77.75 88 ILE A N 1
ATOM 657 C CA . ILE A 1 88 ? -22.652 -10.270 69.280 1.00 77.75 88 ILE A CA 1
ATOM 658 C C . ILE A 1 88 ? -21.767 -9.039 69.033 1.00 77.75 88 ILE A C 1
ATOM 660 O O . ILE A 1 88 ? -20.562 -9.094 69.268 1.00 77.75 88 ILE A O 1
ATOM 664 N N . ASN A 1 89 ? -22.360 -7.917 68.607 1.00 80.25 89 ASN A N 1
ATOM 665 C CA . ASN A 1 89 ? -21.682 -6.641 68.354 1.00 80.25 89 ASN A CA 1
ATOM 666 C C . ASN A 1 89 ? -21.709 -5.706 69.578 1.00 80.25 89 ASN A C 1
ATOM 668 O O . ASN A 1 89 ? -21.406 -4.519 69.470 1.00 80.25 89 ASN A O 1
ATOM 672 N N . GLY A 1 90 ? -22.090 -6.220 70.753 1.00 72.50 90 GLY A N 1
ATOM 673 C CA . GLY A 1 90 ? -22.142 -5.456 72.002 1.00 72.50 90 GLY A CA 1
ATOM 674 C C . GLY A 1 90 ? -23.427 -4.649 72.194 1.00 72.50 90 GLY A C 1
ATOM 675 O O . GLY A 1 90 ? -23.542 -3.925 73.183 1.00 72.50 90 GLY A O 1
ATOM 676 N N . VAL A 1 91 ? -24.406 -4.797 71.295 1.00 77.50 91 VAL A N 1
ATOM 677 C CA . VAL A 1 91 ? -25.762 -4.269 71.484 1.00 77.50 91 VAL A CA 1
ATOM 678 C C . VAL A 1 91 ? -26.427 -5.016 72.646 1.00 77.50 91 VAL A C 1
ATOM 680 O O . VAL A 1 91 ? -26.205 -6.209 72.848 1.00 77.50 91 VAL A O 1
ATOM 683 N N . TYR A 1 92 ? -27.251 -4.329 73.440 1.00 80.75 92 TYR A N 1
ATOM 684 C CA . TYR A 1 92 ? -27.994 -4.925 74.558 1.00 80.75 92 TYR A CA 1
ATOM 685 C C . TYR A 1 92 ? -29.200 -5.772 74.086 1.00 80.75 92 TYR A C 1
ATOM 687 O O . TYR A 1 92 ? -30.304 -5.614 74.602 1.00 80.75 92 TYR A O 1
ATOM 695 N N . ASN A 1 93 ? -28.986 -6.659 73.106 1.00 85.81 93 ASN A N 1
ATOM 696 C CA . ASN A 1 93 ? -29.976 -7.594 72.568 1.00 85.81 93 ASN A CA 1
ATOM 697 C C . ASN A 1 93 ? -29.584 -9.040 72.906 1.00 85.81 93 ASN A C 1
ATOM 699 O O . ASN A 1 93 ? -28.788 -9.659 72.205 1.00 85.81 93 ASN A O 1
ATOM 703 N N . PHE A 1 94 ? -30.043 -9.531 74.057 1.00 90.44 94 PHE A N 1
ATOM 704 C CA . PHE A 1 94 ? -29.781 -10.892 74.530 1.00 90.44 94 PHE A CA 1
ATOM 705 C C . PHE A 1 94 ? -30.753 -11.278 75.648 1.00 90.44 94 PHE A C 1
ATOM 707 O O . PHE A 1 94 ? -31.255 -10.420 76.378 1.00 90.44 94 PHE A O 1
ATOM 714 N N . TYR A 1 95 ? -30.967 -12.579 75.831 1.00 92.50 95 TYR A N 1
ATOM 715 C CA . TYR A 1 95 ? -31.543 -13.138 77.052 1.00 92.50 95 TYR A CA 1
ATOM 716 C C . TYR A 1 95 ? -30.486 -13.183 78.163 1.00 92.50 95 TYR A C 1
ATOM 718 O O . TYR A 1 95 ? -29.326 -13.527 77.917 1.00 92.50 95 TYR A O 1
ATOM 726 N N . HIS A 1 96 ? -30.890 -12.896 79.404 1.00 92.25 96 HIS A N 1
ATOM 727 C CA . HIS A 1 96 ? -30.033 -13.039 80.580 1.00 92.25 96 HIS A CA 1
ATOM 728 C C . HIS A 1 96 ? -30.811 -13.623 81.773 1.00 92.25 96 HIS A C 1
ATOM 730 O O . HIS A 1 96 ? -31.850 -13.091 82.171 1.00 92.25 96 HIS A O 1
ATOM 736 N N . ALA A 1 97 ? -30.288 -14.688 82.386 1.00 90.00 97 ALA A N 1
ATOM 737 C CA . ALA A 1 97 ? -30.815 -15.221 83.647 1.00 90.00 97 ALA A CA 1
ATOM 738 C C . ALA A 1 97 ? -30.587 -14.233 84.808 1.00 90.00 97 ALA A C 1
ATOM 740 O O . ALA A 1 97 ? -29.766 -13.314 84.700 1.00 90.00 97 ALA A O 1
ATOM 741 N N . ASP A 1 98 ? -31.279 -14.402 85.936 1.00 87.81 98 ASP A N 1
ATOM 742 C CA . ASP A 1 98 ? -31.033 -13.541 87.098 1.00 87.81 98 ASP A CA 1
ATOM 743 C C . ASP A 1 98 ? -29.582 -13.662 87.576 1.00 87.81 98 ASP A C 1
ATOM 745 O O . ASP A 1 98 ? -28.983 -14.734 87.540 1.00 87.81 98 ASP A O 1
ATOM 749 N N . GLY A 1 99 ? -28.999 -12.549 88.035 1.00 79.44 99 GLY A N 1
ATOM 750 C CA . GLY A 1 99 ? -27.562 -12.443 88.324 1.00 79.44 99 GLY A CA 1
ATOM 751 C C . GLY A 1 99 ? -27.012 -13.450 89.344 1.00 79.44 99 GLY A C 1
ATOM 752 O O . GLY A 1 99 ? -25.810 -13.696 89.357 1.00 79.44 99 GLY A O 1
ATOM 753 N N . SER A 1 100 ? -27.876 -14.031 90.180 1.00 79.88 100 SER A N 1
ATOM 754 C CA . SER A 1 100 ? -27.542 -15.052 91.179 1.00 79.88 100 SER A CA 1
ATOM 755 C C . SER A 1 100 ? -27.776 -16.497 90.708 1.00 79.88 100 SER A C 1
ATOM 757 O O . SER A 1 100 ? -27.411 -17.431 91.423 1.00 79.88 100 SER A O 1
ATOM 759 N N . ASP A 1 101 ? -28.369 -16.713 89.529 1.00 85.81 101 ASP A N 1
ATOM 760 C CA . ASP A 1 101 ? -28.733 -18.041 89.030 1.00 85.81 101 ASP A CA 1
ATOM 761 C C . ASP A 1 101 ? -27.606 -18.689 88.213 1.00 85.81 101 ASP A C 1
ATOM 763 O O . ASP A 1 101 ? -27.561 -18.643 86.980 1.00 85.81 101 ASP A O 1
ATOM 767 N N . ILE A 1 102 ? -26.690 -19.343 88.924 1.00 81.88 102 ILE A N 1
ATOM 768 C CA . ILE A 1 102 ? -25.563 -20.057 88.311 1.00 81.88 102 ILE A CA 1
ATOM 769 C C . ILE A 1 102 ? -25.959 -21.389 87.645 1.00 81.88 102 ILE A C 1
ATOM 771 O O . ILE A 1 102 ? -25.188 -21.893 86.831 1.00 81.88 102 ILE A O 1
ATOM 775 N N . ASN A 1 103 ? -27.162 -21.922 87.919 1.00 85.50 103 ASN A N 1
ATOM 776 C CA . ASN A 1 103 ? -27.701 -23.140 87.279 1.00 85.50 103 ASN A CA 1
ATOM 777 C C . ASN A 1 103 ? -28.828 -22.794 86.290 1.00 85.50 103 ASN A C 1
ATOM 779 O O . ASN A 1 103 ? -29.800 -23.543 86.149 1.00 85.50 103 ASN A O 1
ATOM 783 N N . GLY A 1 104 ? -28.738 -21.618 85.663 1.00 88.19 104 GLY A N 1
ATOM 784 C CA . GLY A 1 104 ? -29.730 -21.151 84.704 1.00 88.19 104 GLY A CA 1
ATOM 785 C C . GLY A 1 104 ? -29.875 -22.119 83.531 1.00 88.19 104 GLY A C 1
ATOM 786 O O . GLY A 1 104 ? -28.890 -22.630 82.999 1.00 88.19 104 GLY A O 1
ATOM 787 N N . TRP A 1 105 ? -31.110 -22.357 83.108 1.00 92.94 105 TRP A N 1
ATOM 788 C CA . TRP A 1 105 ? -31.414 -23.072 81.873 1.00 92.94 105 TRP A CA 1
ATOM 789 C C . TRP A 1 105 ? -32.391 -22.261 81.034 1.00 92.94 105 TRP A C 1
ATOM 791 O O . TRP A 1 105 ? -33.189 -21.491 81.571 1.00 92.94 105 TRP A O 1
ATOM 801 N N . TRP A 1 106 ? -32.323 -22.470 79.727 1.00 95.94 106 TRP A N 1
ATOM 802 C CA . TRP A 1 106 ? -33.195 -21.902 78.710 1.00 95.94 106 TRP A CA 1
ATOM 803 C C . TRP A 1 106 ? -33.690 -23.031 77.803 1.00 95.94 106 TRP A C 1
ATOM 805 O O . TRP A 1 106 ? -32.924 -23.940 77.489 1.00 95.94 106 TRP A O 1
ATOM 815 N N . LYS A 1 107 ? -34.960 -23.021 77.400 1.00 95.94 107 LYS A N 1
ATOM 816 C CA . LYS A 1 107 ? -35.527 -24.006 76.474 1.00 95.94 107 LYS A CA 1
ATOM 817 C C . LYS A 1 107 ? -36.562 -23.384 75.546 1.00 95.94 107 LYS A C 1
ATOM 819 O O . LYS A 1 107 ? -37.245 -22.442 75.936 1.00 95.94 107 LYS A O 1
ATOM 824 N N . VAL A 1 108 ? -36.730 -23.950 74.358 1.00 96.50 108 VAL A N 1
ATOM 825 C CA . VAL A 1 108 ? -37.708 -23.500 73.359 1.00 96.50 108 VAL A CA 1
ATOM 826 C C . VAL A 1 108 ? -38.484 -24.681 72.794 1.00 96.50 108 VAL A C 1
ATOM 828 O O . VAL A 1 108 ? -37.903 -25.739 72.543 1.00 96.50 108 VAL A O 1
ATOM 831 N N . ASN A 1 109 ? -39.788 -24.487 72.591 1.00 94.56 109 ASN A N 1
ATOM 832 C CA . ASN A 1 109 ? -40.601 -25.373 71.765 1.00 94.56 109 ASN A CA 1
ATOM 833 C C . ASN A 1 109 ? -40.505 -24.913 70.308 1.00 94.56 109 ASN A C 1
ATOM 835 O O . ASN A 1 109 ? -41.153 -23.938 69.929 1.00 94.56 109 ASN A O 1
ATOM 839 N N . TYR A 1 110 ? -39.672 -25.573 69.508 1.00 90.81 110 TYR A N 1
ATOM 840 C CA . TYR A 1 110 ? -39.408 -25.144 68.135 1.00 90.81 110 TYR A CA 1
ATOM 841 C C . TYR A 1 110 ? -40.355 -25.780 67.107 1.00 90.81 110 TYR A C 1
ATOM 843 O O . TYR A 1 110 ? -40.499 -25.246 66.007 1.00 90.81 110 TYR A O 1
ATOM 851 N N . ALA A 1 111 ? -41.034 -26.881 67.449 1.00 86.31 111 ALA A N 1
ATOM 852 C CA . ALA A 1 111 ? -41.945 -27.580 66.545 1.00 86.31 111 ALA A CA 1
ATOM 853 C C . ALA A 1 111 ? -43.076 -28.309 67.289 1.00 86.31 111 ALA A C 1
ATOM 855 O O . ALA A 1 111 ? -42.866 -28.878 68.355 1.00 86.31 111 ALA A O 1
ATOM 856 N N . ASP A 1 112 ? -44.265 -28.356 66.681 1.00 85.19 112 ASP A N 1
ATOM 857 C CA . ASP A 1 112 ? -45.437 -29.046 67.247 1.00 85.19 112 ASP A CA 1
ATOM 858 C C . ASP A 1 112 ? -45.354 -30.579 67.117 1.00 85.19 112 ASP A C 1
ATOM 860 O O . ASP A 1 112 ? -46.011 -31.317 67.851 1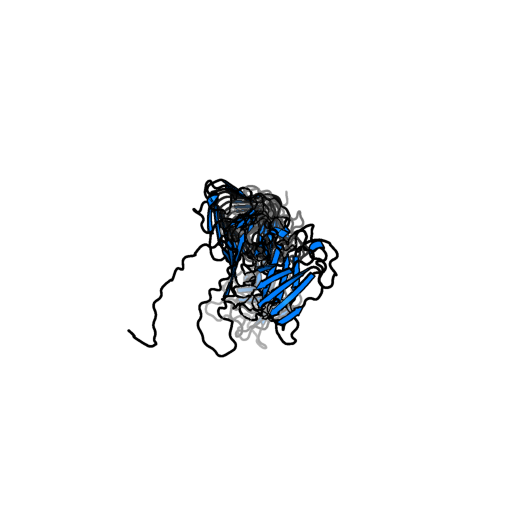.00 85.19 112 ASP A O 1
ATOM 864 N N . THR A 1 113 ? -44.532 -31.071 66.188 1.00 87.12 113 THR A N 1
ATOM 865 C CA . THR A 1 113 ? -44.262 -32.494 65.943 1.00 87.12 113 THR A CA 1
ATOM 866 C C . THR A 1 113 ? -42.761 -32.742 65.898 1.00 87.12 113 THR A C 1
ATOM 868 O O . THR A 1 113 ? -42.005 -31.820 65.604 1.00 87.12 113 THR A O 1
ATOM 871 N N . ALA A 1 114 ? -42.322 -33.975 66.174 1.00 88.12 114 ALA A N 1
ATOM 872 C CA . ALA A 1 114 ? -40.902 -34.322 66.162 1.00 88.12 114 ALA A CA 1
ATOM 873 C C . ALA A 1 114 ? -40.268 -34.015 64.793 1.00 88.12 114 ALA A C 1
ATOM 875 O O . ALA A 1 114 ? -40.552 -34.692 63.806 1.00 88.12 114 ALA A O 1
ATOM 876 N N . THR A 1 115 ? -39.408 -33.001 64.758 1.00 84.94 115 THR A N 1
ATOM 877 C CA . THR A 1 115 ? -38.731 -32.484 63.568 1.00 84.94 115 THR A CA 1
ATOM 878 C C . THR A 1 115 ? -37.264 -32.877 63.616 1.00 84.94 115 THR A C 1
ATOM 880 O O . THR A 1 115 ? -36.602 -32.705 64.643 1.00 84.94 115 THR A O 1
ATOM 883 N N . ALA A 1 116 ? -36.755 -33.415 62.507 1.00 86.62 116 ALA A N 1
ATOM 884 C CA . ALA A 1 116 ? -35.353 -33.785 62.381 1.00 86.62 116 ALA A CA 1
ATOM 885 C C . ALA A 1 116 ? -34.468 -32.532 62.332 1.00 86.62 116 ALA A C 1
ATOM 887 O O . ALA A 1 116 ? -34.684 -31.640 61.506 1.00 86.62 116 ALA A O 1
ATOM 888 N N . LEU A 1 117 ? -33.477 -32.473 63.218 1.00 85.06 117 LEU A N 1
ATOM 889 C CA . LEU A 1 117 ? -32.561 -31.340 63.315 1.00 85.06 117 LEU A CA 1
ATOM 890 C C . LEU A 1 117 ? -31.261 -31.618 62.566 1.00 85.06 117 LEU A C 1
ATOM 892 O O . LEU A 1 117 ? -30.814 -32.760 62.498 1.00 85.06 117 LEU A O 1
ATOM 896 N N . ASP A 1 118 ? -30.672 -30.562 62.015 1.00 82.31 118 ASP A N 1
ATOM 897 C CA . ASP A 1 118 ? -29.327 -30.597 61.446 1.00 82.31 118 ASP A CA 1
ATOM 898 C C . ASP A 1 118 ? -28.310 -30.011 62.421 1.00 82.31 118 ASP A C 1
ATOM 900 O O . ASP A 1 118 ? -27.338 -30.667 62.783 1.00 82.31 118 ASP A O 1
ATOM 904 N N . SER A 1 119 ? -28.541 -28.782 62.881 1.00 85.00 119 SER A N 1
ATOM 905 C CA . SER A 1 119 ? -27.606 -28.108 63.769 1.00 85.00 119 SER A CA 1
ATOM 906 C C . SER A 1 119 ? -28.283 -27.072 64.655 1.00 85.00 119 SER A C 1
ATOM 908 O O . SER A 1 119 ? -29.426 -26.649 64.446 1.00 85.00 119 SER A O 1
ATOM 910 N N . VAL A 1 120 ? -27.554 -26.681 65.694 1.00 90.00 120 VAL A N 1
ATOM 911 C CA . VAL A 1 120 ? -27.925 -25.617 66.621 1.00 90.00 120 VAL A CA 1
ATOM 912 C C . VAL A 1 120 ? -26.788 -24.611 66.640 1.00 90.00 120 VAL A C 1
ATOM 914 O O . VAL A 1 120 ? -25.654 -24.963 66.962 1.00 90.00 120 VAL A O 1
ATOM 917 N N . VAL A 1 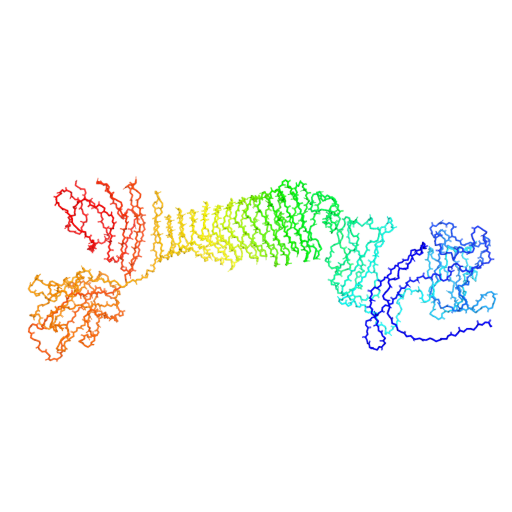121 ? -27.072 -23.353 66.317 1.00 89.06 121 VAL A N 1
ATOM 918 C CA . VAL A 1 121 ? -26.087 -22.270 66.373 1.00 89.06 121 VAL A CA 1
ATOM 919 C C . VAL A 1 121 ? -26.373 -21.403 67.583 1.00 89.06 121 VAL A C 1
ATOM 921 O O . VAL A 1 121 ? -27.468 -20.867 67.730 1.00 89.06 121 VAL A O 1
ATOM 924 N N . ILE A 1 122 ? -25.372 -21.242 68.440 1.00 90.38 122 ILE A N 1
ATOM 925 C CA . ILE A 1 122 ? -25.446 -20.371 69.606 1.00 90.38 122 ILE A CA 1
ATOM 926 C C . ILE A 1 122 ? -24.626 -19.118 69.342 1.00 90.38 122 ILE A C 1
ATOM 928 O O . ILE A 1 122 ? -23.456 -19.198 68.956 1.00 90.38 122 ILE A O 1
ATOM 932 N N . PHE A 1 123 ? -25.250 -17.970 69.585 1.00 88.56 123 PHE A N 1
ATOM 933 C CA . PHE A 1 123 ? -24.625 -16.659 69.565 1.00 88.56 123 PHE A CA 1
ATOM 934 C C . PHE A 1 123 ? -24.440 -16.187 71.010 1.00 88.56 123 PHE A C 1
ATOM 936 O O . PHE A 1 123 ? -25.400 -16.102 71.781 1.00 88.56 123 PHE A O 1
ATOM 943 N N . ASP A 1 124 ? -23.195 -15.911 71.382 1.00 87.06 124 ASP A N 1
ATOM 944 C CA . ASP A 1 124 ? -22.777 -15.584 72.745 1.00 87.06 124 ASP A CA 1
ATOM 945 C C . ASP A 1 124 ? -22.406 -14.099 72.875 1.00 87.06 124 ASP A C 1
ATOM 947 O O . ASP A 1 124 ? -22.124 -13.403 71.894 1.00 87.06 124 ASP A O 1
ATOM 951 N N . ARG A 1 125 ? -22.393 -13.595 74.109 1.00 86.50 125 ARG A N 1
ATOM 952 C CA . ARG A 1 125 ? -22.171 -12.183 74.406 1.00 86.50 125 ARG A CA 1
ATOM 953 C C . ARG A 1 125 ? -20.677 -11.826 74.369 1.00 86.50 125 ARG A C 1
ATOM 955 O O . ARG A 1 125 ? -19.876 -12.442 75.082 1.00 86.50 125 ARG A O 1
ATOM 962 N N . PRO A 1 126 ? -20.281 -10.754 73.660 1.00 85.00 126 PRO A N 1
ATOM 963 C CA . PRO A 1 126 ? -18.888 -10.339 73.582 1.00 85.00 126 PRO A CA 1
ATOM 964 C C . PRO A 1 126 ? -18.331 -9.890 74.929 1.00 85.00 126 PRO A C 1
ATOM 966 O O . PRO A 1 126 ? -18.962 -9.136 75.670 1.00 85.00 126 PRO A O 1
ATOM 969 N N . GLY A 1 127 ? -17.130 -10.383 75.242 1.00 82.88 127 GLY A N 1
ATOM 970 C CA . GLY A 1 127 ? -16.407 -10.107 76.486 1.00 82.88 127 GLY A CA 1
ATOM 971 C C . GLY A 1 127 ? -16.867 -10.930 77.696 1.00 82.88 127 GLY A C 1
ATOM 972 O O . GLY A 1 127 ? -16.293 -10.790 78.776 1.00 82.88 127 GLY A O 1
ATOM 973 N N . PHE A 1 128 ? -17.884 -11.784 77.539 1.00 85.62 128 PHE A N 1
ATOM 974 C CA . PHE A 1 128 ? -18.477 -12.573 78.623 1.00 85.62 128 PHE A CA 1
ATOM 975 C C . PHE A 1 128 ? -18.679 -14.053 78.260 1.00 85.62 128 PHE A C 1
ATOM 977 O O . PHE A 1 128 ? -19.458 -14.736 78.916 1.00 85.62 128 PHE A O 1
ATOM 984 N N . GLN A 1 129 ? -17.956 -14.574 77.268 1.00 84.06 129 GLN A N 1
ATOM 985 C CA . GLN A 1 129 ? -18.177 -15.926 76.736 1.00 84.06 129 GLN A CA 1
ATOM 986 C C . GLN A 1 129 ? -17.953 -17.038 77.780 1.00 84.06 129 GLN A C 1
ATOM 988 O O . GLN A 1 129 ? -18.610 -18.073 77.773 1.00 84.06 129 GLN A O 1
ATOM 993 N N . TYR A 1 130 ? -17.099 -16.779 78.777 1.00 82.00 130 TYR A N 1
ATOM 994 C CA . TYR A 1 130 ? -16.862 -17.673 79.922 1.00 82.00 130 TYR A CA 1
ATOM 995 C C . TYR A 1 130 ? -18.117 -17.954 80.775 1.00 82.00 130 TYR A C 1
ATOM 997 O O . TYR A 1 130 ? -18.106 -18.815 81.659 1.00 82.00 130 TYR A O 1
ATOM 1005 N N . ARG A 1 131 ? -19.205 -17.193 80.587 1.00 85.50 131 ARG A N 1
ATOM 1006 C CA . ARG A 1 131 ? -20.481 -17.408 81.287 1.00 85.50 131 ARG A CA 1
ATOM 1007 C C . ARG A 1 131 ? -21.241 -18.621 80.767 1.00 85.50 131 ARG A C 1
ATOM 1009 O O . ARG A 1 131 ? -22.080 -19.150 81.504 1.00 85.50 131 ARG A O 1
ATOM 1016 N N . LEU A 1 132 ? -20.959 -19.027 79.531 1.00 86.19 132 LEU A N 1
ATOM 1017 C CA . LEU A 1 132 ? -21.558 -20.180 78.878 1.00 86.19 132 LEU A CA 1
ATOM 1018 C C . LEU A 1 132 ? -20.667 -21.429 78.982 1.00 86.19 132 LEU A C 1
ATOM 1020 O O . LEU A 1 132 ? -21.088 -22.484 78.552 1.00 86.19 132 LEU A O 1
ATOM 1024 N N . ASP A 1 133 ? -19.481 -21.377 79.595 1.00 85.00 133 ASP A N 1
ATOM 1025 C CA . ASP A 1 133 ? -18.647 -22.574 79.792 1.00 85.00 133 ASP A CA 1
ATOM 1026 C C . ASP A 1 133 ? -19.295 -23.597 80.751 1.00 85.00 133 ASP A C 1
ATOM 1028 O O . ASP A 1 133 ? -19.886 -23.242 81.777 1.00 85.00 133 ASP A O 1
ATOM 1032 N N . GLY A 1 134 ? -19.155 -24.887 80.437 1.00 83.12 134 GLY A N 1
ATOM 1033 C CA . GLY A 1 134 ? -19.717 -26.000 81.205 1.00 83.12 134 GLY A CA 1
ATOM 1034 C C . GLY A 1 134 ? -21.221 -26.198 80.991 1.00 83.12 134 GLY A C 1
ATOM 1035 O O . GLY A 1 134 ? -21.921 -26.632 81.912 1.00 83.12 134 GLY A O 1
ATOM 1036 N N . PHE A 1 135 ? -21.723 -25.841 79.809 1.00 89.94 135 PHE A N 1
ATOM 1037 C CA . PHE A 1 135 ? -23.133 -25.959 79.448 1.00 89.94 135 PHE A CA 1
ATOM 1038 C C . PHE A 1 135 ? -23.443 -27.258 78.707 1.00 89.94 135 PHE A C 1
ATOM 1040 O O . PHE A 1 135 ? -22.547 -27.956 78.247 1.00 89.94 135 PHE A O 1
ATOM 1047 N N . GLN A 1 136 ? -24.723 -27.580 78.570 1.00 92.44 136 GLN A N 1
ATOM 1048 C CA . GLN A 1 136 ? -25.192 -28.744 77.826 1.00 92.44 136 GLN A CA 1
ATOM 1049 C C . GLN A 1 136 ? -26.364 -28.355 76.930 1.00 92.44 136 GLN A C 1
ATOM 1051 O O . GLN A 1 136 ? -27.255 -27.623 77.367 1.00 92.44 136 GLN A O 1
ATOM 1056 N N . ILE A 1 137 ? -26.374 -28.868 75.700 1.00 95.12 137 ILE A N 1
ATOM 1057 C CA . ILE A 1 137 ? -27.494 -28.774 74.764 1.00 95.12 137 ILE A CA 1
ATOM 1058 C C . ILE A 1 137 ? -28.171 -30.139 74.723 1.00 95.12 137 ILE A C 1
ATOM 1060 O O . ILE A 1 137 ? -27.534 -31.158 74.470 1.00 95.12 137 ILE A O 1
ATOM 1064 N N . THR A 1 138 ? -29.476 -30.160 74.955 1.00 96.12 138 THR A N 1
ATOM 1065 C CA . THR A 1 138 ? -30.280 -31.380 74.889 1.00 96.12 138 THR A CA 1
ATOM 1066 C C . THR A 1 138 ? -31.492 -31.168 73.998 1.00 96.12 138 THR A C 1
ATOM 1068 O O . THR A 1 138 ? -32.131 -30.113 74.037 1.00 96.12 138 THR A O 1
ATOM 1071 N N . VAL A 1 139 ? -31.816 -32.177 73.194 1.00 96.44 139 VAL A N 1
ATOM 1072 C CA . VAL A 1 139 ? -32.996 -32.201 72.326 1.00 96.44 139 VAL A CA 1
ATOM 1073 C C . VAL A 1 139 ? -33.968 -33.241 72.867 1.00 96.44 139 VAL A C 1
ATOM 1075 O O . VAL A 1 139 ? -33.575 -34.357 73.211 1.00 96.44 139 VAL A O 1
ATOM 1078 N N . TRP A 1 140 ? -35.242 -32.866 72.944 1.00 96.31 140 TRP A N 1
ATOM 1079 C CA . TRP A 1 140 ? -36.302 -33.657 73.557 1.00 96.31 140 TRP A CA 1
ATOM 1080 C C . TRP A 1 140 ? -37.502 -33.782 72.621 1.00 96.31 140 TRP A C 1
ATOM 1082 O O . TRP A 1 140 ? -37.892 -32.826 71.943 1.00 96.31 140 TRP A O 1
ATOM 1092 N N . ASN A 1 141 ? -38.112 -34.964 72.610 1.00 94.06 141 ASN A N 1
ATOM 1093 C CA . ASN A 1 141 ? -39.426 -35.188 72.025 1.00 94.06 141 ASN A CA 1
ATOM 1094 C C . ASN A 1 141 ? -40.480 -35.109 73.145 1.00 94.06 141 ASN A C 1
ATOM 1096 O O . ASN A 1 141 ? -40.523 -35.972 74.024 1.00 94.06 141 ASN A O 1
ATOM 1100 N N . GLY A 1 142 ? -41.285 -34.047 73.145 1.00 90.62 142 GLY A N 1
ATOM 1101 C CA . GLY A 1 142 ? -42.057 -33.581 74.303 1.00 90.62 142 GLY A CA 1
ATOM 1102 C C . GLY A 1 142 ? -41.271 -32.633 75.225 1.00 90.62 142 GLY A C 1
ATOM 1103 O O . GLY A 1 142 ? -40.053 -32.503 75.112 1.00 90.62 142 GLY A O 1
ATOM 1104 N N . ASP A 1 143 ? -41.975 -31.943 76.127 1.00 92.50 143 ASP A N 1
ATOM 1105 C CA . ASP A 1 143 ? -41.382 -30.961 77.048 1.00 92.50 143 ASP A CA 1
ATOM 1106 C C . ASP A 1 143 ? -40.442 -31.651 78.064 1.00 92.50 143 ASP A C 1
ATOM 1108 O O . ASP A 1 143 ? -40.894 -32.545 78.790 1.00 92.50 143 ASP A O 1
ATOM 1112 N N . PRO A 1 144 ? -39.160 -31.236 78.167 1.00 91.94 144 PRO A N 1
ATOM 1113 C CA . PRO A 1 144 ? -38.174 -31.845 79.066 1.00 91.94 144 PRO A CA 1
ATOM 1114 C C . PRO A 1 144 ? -38.572 -31.859 80.546 1.00 91.94 144 PRO A C 1
ATOM 1116 O O . PRO A 1 144 ? -38.109 -32.722 81.285 1.00 91.94 144 PRO A O 1
ATOM 1119 N N . ASP A 1 145 ? -39.414 -30.924 80.996 1.00 88.69 145 ASP A N 1
ATOM 1120 C CA . ASP A 1 145 ? -39.812 -30.846 82.407 1.00 88.69 145 ASP A CA 1
ATOM 1121 C C . ASP A 1 145 ? -41.182 -31.510 82.674 1.00 88.69 145 ASP A C 1
ATOM 1123 O O . ASP A 1 145 ? -41.593 -31.629 83.826 1.00 88.69 145 ASP A O 1
ATOM 1127 N N . ASN A 1 146 ? -41.872 -31.986 81.627 1.00 89.69 146 ASN A N 1
ATOM 1128 C CA . ASN A 1 146 ? -43.213 -32.583 81.695 1.00 89.69 146 ASN A CA 1
ATOM 1129 C C . ASN A 1 146 ? -43.278 -33.957 80.995 1.00 89.69 146 ASN A C 1
ATOM 1131 O O . ASN A 1 146 ? -44.196 -34.240 80.226 1.00 89.69 146 ASN A O 1
ATOM 1135 N N . GLY A 1 147 ? -42.301 -34.828 81.268 1.00 86.69 147 GLY A N 1
ATOM 1136 C CA . GLY A 1 147 ? -42.307 -36.223 80.804 1.00 86.69 147 GLY A CA 1
ATOM 1137 C C . GLY A 1 147 ? -41.872 -36.439 79.349 1.00 86.69 147 GLY A C 1
ATOM 1138 O O . GLY A 1 147 ? -42.107 -37.518 78.808 1.00 86.69 147 GLY A O 1
ATOM 1139 N N . GLY A 1 148 ? -41.244 -35.445 78.713 1.00 92.31 148 GLY A N 1
ATOM 1140 C CA . GLY A 1 148 ? -40.608 -35.596 77.405 1.00 92.31 148 GLY A CA 1
ATOM 1141 C C . GLY A 1 148 ? -39.478 -36.630 77.410 1.00 92.31 148 GLY A C 1
ATOM 1142 O O . GLY A 1 148 ? -38.852 -36.904 78.434 1.00 92.31 148 GLY A O 1
ATOM 1143 N N . THR A 1 149 ? -39.202 -37.210 76.243 1.00 95.31 149 THR A N 1
ATOM 1144 C CA . THR A 1 149 ? -38.120 -38.187 76.054 1.00 95.31 149 THR A CA 1
ATOM 1145 C C . THR A 1 149 ? -36.881 -37.490 75.503 1.00 95.31 149 THR A C 1
ATOM 1147 O O . THR A 1 149 ? -36.960 -36.827 74.468 1.00 95.31 149 THR A O 1
ATOM 1150 N N . LEU A 1 150 ? -35.735 -37.645 76.172 1.00 95.44 150 LEU A N 1
ATOM 1151 C CA . LEU A 1 150 ? -34.442 -37.165 75.679 1.00 95.44 150 LEU A CA 1
ATOM 1152 C C . LEU A 1 150 ? -34.065 -37.947 74.416 1.00 95.44 150 LEU A C 1
ATOM 1154 O O . LEU A 1 150 ? -33.979 -39.174 74.459 1.00 95.44 150 LEU A O 1
ATOM 1158 N N . VAL A 1 151 ? -33.841 -37.245 73.307 1.00 94.88 151 VAL A N 1
ATOM 1159 C CA . VAL A 1 151 ? -33.466 -37.859 72.020 1.00 94.88 151 VAL A CA 1
ATOM 1160 C C . VAL A 1 151 ? -32.019 -37.576 71.632 1.00 94.88 151 VAL A C 1
ATOM 1162 O O . VAL A 1 151 ? -31.439 -38.344 70.870 1.00 94.88 151 VAL A O 1
ATOM 1165 N N . TRP A 1 152 ? -31.417 -36.512 72.169 1.00 95.94 152 TRP A N 1
ATOM 1166 C CA . TRP A 1 152 ? -30.002 -36.215 71.973 1.00 95.94 152 TRP A CA 1
ATOM 1167 C C . TRP A 1 152 ? -29.437 -35.316 73.066 1.00 95.94 152 TRP A C 1
ATOM 1169 O O . TRP A 1 152 ? -30.136 -34.461 73.611 1.00 95.94 152 TRP A O 1
ATOM 1179 N N . ASP A 1 153 ? -28.151 -35.498 73.336 1.00 93.38 153 ASP A N 1
ATOM 1180 C CA . ASP A 1 153 ? -27.375 -34.775 74.330 1.00 93.38 153 ASP A CA 1
ATOM 1181 C C . ASP A 1 153 ? -25.991 -34.469 73.744 1.00 93.38 153 ASP A C 1
ATOM 1183 O O . ASP A 1 153 ? -25.283 -35.377 73.303 1.00 93.38 153 ASP A O 1
ATOM 1187 N N . SER A 1 154 ? -25.600 -33.194 73.743 1.00 91.50 154 SER A N 1
ATOM 1188 C CA . SER A 1 154 ? -24.287 -32.755 73.266 1.00 91.50 154 SER A CA 1
ATOM 1189 C C . SER A 1 154 ? -23.126 -33.218 74.152 1.00 91.50 154 SER A C 1
ATOM 1191 O O . SER A 1 154 ? -21.968 -33.013 73.796 1.00 91.50 154 SER A O 1
ATOM 1193 N N . GLY A 1 155 ? -23.399 -33.736 75.350 1.00 90.06 155 GLY A N 1
ATOM 1194 C CA . GLY A 1 155 ? -22.446 -33.740 76.452 1.00 90.06 155 GLY A CA 1
ATOM 1195 C C . GLY A 1 155 ? -22.118 -32.316 76.915 1.00 90.06 155 GLY A C 1
ATOM 1196 O O . GLY A 1 155 ? -22.699 -31.334 76.448 1.00 90.06 155 GLY A O 1
ATOM 1197 N N . ILE A 1 156 ? -21.165 -32.197 77.839 1.00 88.38 156 ILE A N 1
ATOM 1198 C CA . ILE A 1 156 ? -20.726 -30.902 78.377 1.00 88.38 156 ILE A CA 1
ATOM 1199 C C . ILE A 1 156 ? -19.878 -30.154 77.343 1.00 88.38 156 ILE A C 1
ATOM 1201 O O . ILE A 1 156 ? -18.870 -30.676 76.867 1.00 88.38 156 ILE A O 1
ATOM 1205 N N . GLN A 1 157 ? -20.264 -28.917 77.051 1.00 87.69 157 GLN A N 1
ATOM 1206 C CA . GLN A 1 157 ? -19.673 -28.029 76.059 1.00 87.69 157 GLN A CA 1
ATOM 1207 C C . GLN A 1 157 ? -19.013 -26.805 76.710 1.00 87.69 157 GLN A C 1
ATOM 1209 O O . GLN A 1 157 ? -19.381 -26.369 77.801 1.00 87.69 157 GLN A O 1
ATOM 1214 N N . ASN A 1 158 ? -18.030 -26.241 76.006 1.00 81.75 158 ASN A N 1
ATOM 1215 C CA . ASN A 1 158 ? -17.397 -24.953 76.300 1.00 81.75 158 ASN A CA 1
ATOM 1216 C C . ASN A 1 158 ? -17.280 -24.170 74.986 1.00 81.75 158 ASN A C 1
ATOM 1218 O O . ASN A 1 158 ? -17.093 -24.778 73.929 1.00 81.75 158 ASN A O 1
ATOM 1222 N N . THR A 1 159 ? -17.382 -22.842 75.019 1.00 66.56 159 THR A N 1
ATOM 1223 C CA . THR A 1 159 ? -17.452 -22.040 73.779 1.00 66.56 159 THR A CA 1
ATOM 1224 C C . THR A 1 159 ? -16.085 -21.643 73.218 1.00 66.56 159 THR A C 1
ATOM 1226 O O . THR A 1 159 ? -16.014 -21.061 72.133 1.00 66.56 159 THR A O 1
ATOM 1229 N N . SER A 1 160 ? -14.979 -21.952 73.910 1.00 62.31 160 SER A N 1
ATOM 1230 C CA . SER A 1 160 ? -13.604 -21.602 73.501 1.00 62.31 160 SER A CA 1
ATOM 1231 C C . SER A 1 160 ? -13.442 -20.121 73.098 1.00 62.31 160 SER A C 1
ATOM 1233 O O . SER A 1 160 ? -12.708 -19.809 72.165 1.00 62.31 160 SER A O 1
ATOM 1235 N N . GLN A 1 161 ? -14.146 -19.206 73.782 1.00 66.38 161 GLN A N 1
ATOM 1236 C CA . GLN A 1 161 ? -14.206 -17.757 73.497 1.00 66.38 161 GLN A CA 1
ATOM 1237 C C . GLN A 1 161 ? -14.803 -17.349 72.132 1.00 66.38 161 GLN A C 1
ATOM 1239 O O . GLN A 1 161 ? -14.665 -16.196 71.719 1.00 66.38 161 GLN A O 1
ATOM 1244 N N . THR A 1 162 ? -15.501 -18.242 71.428 1.00 76.56 162 THR A N 1
ATOM 1245 C CA . THR A 1 162 ? -16.162 -17.900 70.157 1.00 76.56 162 THR A CA 1
ATOM 1246 C C . THR A 1 162 ? -17.513 -17.212 70.390 1.00 76.56 162 THR A C 1
ATOM 1248 O O . THR A 1 162 ? -18.291 -17.635 71.236 1.00 76.56 162 THR A O 1
ATOM 1251 N N . LEU A 1 163 ? -17.801 -16.136 69.642 1.00 83.50 163 LEU A N 1
ATOM 1252 C CA . LEU A 1 163 ? -19.087 -15.409 69.706 1.00 83.50 163 LEU A CA 1
ATOM 1253 C C . LEU A 1 163 ? -20.228 -16.137 68.992 1.00 83.50 163 LEU A C 1
ATOM 1255 O O . LEU A 1 163 ? -21.394 -15.813 69.186 1.00 83.50 163 LEU A O 1
ATOM 1259 N N . ARG A 1 164 ? -19.882 -17.090 68.129 1.00 86.56 164 ARG A N 1
ATOM 1260 C CA . ARG A 1 164 ? -20.808 -17.906 67.357 1.00 86.56 164 ARG A CA 1
ATOM 1261 C C . ARG A 1 164 ? -20.240 -19.310 67.284 1.00 86.56 164 ARG A C 1
ATOM 1263 O O . ARG A 1 164 ? -19.116 -19.485 66.807 1.00 86.56 164 ARG A O 1
ATOM 1270 N N . LYS A 1 165 ? -21.024 -20.301 67.698 1.00 82.62 165 LYS A N 1
ATOM 1271 C CA . LYS A 1 165 ? -20.652 -21.708 67.566 1.00 82.62 165 LYS A CA 1
ATOM 1272 C C . LYS A 1 165 ? -21.833 -22.543 67.103 1.00 82.62 165 LYS A C 1
ATOM 1274 O O . LYS A 1 165 ? -22.916 -22.464 67.669 1.00 82.62 165 LYS A O 1
ATOM 1279 N N . GLU A 1 166 ? -21.592 -23.336 66.071 1.00 87.38 166 GLU A N 1
ATOM 1280 C CA . GLU A 1 166 ? -22.532 -24.327 65.561 1.00 87.38 166 GLU A CA 1
ATOM 1281 C C . GLU A 1 166 ? -22.223 -25.702 66.158 1.00 87.38 166 GLU A C 1
ATOM 1283 O O . GLU A 1 166 ? -21.055 -26.093 66.276 1.00 87.38 166 GLU A O 1
ATOM 1288 N N . TYR A 1 167 ? -23.286 -26.398 66.552 1.00 85.56 167 TYR A N 1
ATOM 1289 C CA . TYR A 1 167 ? -23.291 -27.740 67.111 1.00 85.56 167 TYR A CA 1
ATOM 1290 C C . TYR A 1 167 ? -24.099 -28.638 66.183 1.00 85.56 167 TYR A C 1
ATOM 1292 O O . TYR A 1 167 ? -25.316 -28.485 66.072 1.00 85.56 167 TYR A O 1
ATOM 1300 N N . GLU A 1 168 ? -23.413 -29.551 65.504 1.00 88.12 168 GLU A N 1
ATOM 1301 C CA . GLU A 1 168 ? -24.042 -30.527 64.617 1.00 88.12 168 GLU A CA 1
ATOM 1302 C C . GLU A 1 168 ? -24.850 -31.547 65.424 1.00 88.12 168 GLU A C 1
ATOM 1304 O O . GLU A 1 168 ? -24.403 -32.056 66.458 1.00 88.12 168 GLU A O 1
ATOM 1309 N N . ILE A 1 169 ? -26.049 -31.840 64.934 1.00 84.81 169 ILE A N 1
ATOM 1310 C CA . ILE A 1 169 ? -26.963 -32.824 65.487 1.00 84.81 169 ILE A CA 1
ATOM 1311 C C . ILE A 1 169 ? -26.886 -34.097 64.622 1.00 84.81 169 ILE A C 1
ATOM 1313 O O . ILE A 1 169 ? -27.029 -34.016 63.403 1.00 84.81 169 ILE A O 1
ATOM 1317 N N . PRO A 1 170 ? -26.676 -35.288 65.217 1.00 84.88 170 PRO A N 1
ATOM 1318 C CA . PRO A 1 170 ? -26.624 -36.549 64.488 1.00 84.88 170 PRO A CA 1
ATOM 1319 C C . PRO A 1 170 ? -27.883 -36.854 63.684 1.00 84.88 170 PRO A C 1
ATOM 1321 O O . PRO A 1 170 ? -28.999 -36.465 64.035 1.00 84.88 170 PRO A O 1
ATOM 1324 N N . ASP A 1 171 ? -27.702 -37.661 62.640 1.00 74.56 171 ASP A N 1
ATOM 1325 C CA . ASP A 1 171 ? -28.694 -37.778 61.584 1.00 74.56 171 ASP A CA 1
ATOM 1326 C C . ASP A 1 171 ? -30.060 -38.342 61.994 1.00 74.56 171 ASP A C 1
ATOM 1328 O O . ASP A 1 171 ? -31.054 -38.130 61.294 1.00 74.56 171 ASP A O 1
ATOM 1332 N N . ASN A 1 172 ? -30.092 -39.073 63.101 1.00 80.69 172 ASN A N 1
ATOM 1333 C CA . ASN A 1 172 ? -31.231 -39.808 63.631 1.00 80.69 172 ASN A CA 1
ATOM 1334 C C . ASN A 1 172 ? -31.993 -39.057 64.736 1.00 80.69 172 ASN A C 1
ATOM 1336 O O . ASN A 1 172 ? -32.861 -39.647 65.381 1.00 80.69 172 ASN A O 1
ATOM 1340 N N . VAL A 1 173 ? -31.669 -37.789 64.990 1.00 86.50 173 VAL A N 1
ATOM 1341 C CA . VAL A 1 173 ? -32.277 -37.004 66.068 1.00 86.50 173 VAL A CA 1
ATOM 1342 C C . VAL A 1 173 ? -33.456 -36.193 65.538 1.00 86.50 173 VAL A C 1
ATOM 1344 O O . VAL A 1 173 ? -33.301 -35.300 64.706 1.00 86.50 173 VAL A O 1
ATOM 1347 N N . ALA A 1 174 ? -34.640 -36.470 66.081 1.00 89.94 174 ALA A N 1
ATOM 1348 C CA . ALA A 1 174 ? -35.844 -35.684 65.844 1.00 89.94 174 ALA A CA 1
ATOM 1349 C C . ALA A 1 174 ? -36.546 -35.372 67.168 1.00 89.94 174 ALA A C 1
ATOM 1351 O O . ALA A 1 174 ? -36.752 -36.263 67.995 1.00 89.94 174 ALA A O 1
ATOM 1352 N N . GLY A 1 175 ? -36.923 -34.111 67.367 1.00 91.69 175 GLY A N 1
ATOM 1353 C CA . GLY A 1 175 ? -37.556 -33.649 68.597 1.00 91.69 175 GLY A CA 1
ATOM 1354 C C . GLY A 1 175 ? -38.460 -32.443 68.377 1.00 91.69 175 GLY A C 1
ATOM 1355 O O . GLY A 1 175 ? -38.678 -31.993 67.259 1.00 91.69 175 GLY A O 1
ATOM 1356 N N . THR A 1 176 ? -39.003 -31.930 69.469 1.00 93.81 176 THR A N 1
ATOM 1357 C CA . THR A 1 176 ? -39.900 -30.759 69.498 1.00 93.81 176 THR A CA 1
ATOM 1358 C C . THR A 1 176 ? -39.337 -29.635 70.368 1.00 93.81 176 THR A C 1
ATOM 1360 O O . THR A 1 176 ? -39.653 -28.466 70.170 1.00 93.81 176 THR A O 1
ATOM 1363 N N . TRP A 1 177 ? -38.485 -29.986 71.340 1.00 96.06 177 TRP A N 1
ATOM 1364 C CA . TRP A 1 177 ? -37.920 -29.065 72.322 1.00 96.06 177 TRP A CA 1
ATOM 1365 C C . TRP A 1 177 ? -36.396 -29.108 72.320 1.00 96.06 177 TRP A C 1
ATOM 1367 O O . TRP A 1 177 ? -35.791 -30.172 72.178 1.00 96.06 177 TRP A O 1
ATOM 1377 N N . LEU A 1 178 ? -35.773 -27.947 72.514 1.00 96.75 178 LEU A N 1
ATOM 1378 C CA . LEU A 1 178 ? -34.336 -27.810 72.751 1.00 96.75 178 LEU A CA 1
ATOM 1379 C C . LEU A 1 178 ? -34.118 -27.114 74.091 1.00 96.75 178 LEU A C 1
ATOM 1381 O O . LEU A 1 178 ? -34.792 -26.126 74.371 1.00 96.75 178 LEU A O 1
ATOM 1385 N N . LYS A 1 179 ? -33.185 -27.614 74.908 1.00 95.75 179 LYS A N 1
ATOM 1386 C CA . LYS A 1 179 ? -32.823 -27.053 76.216 1.00 95.75 179 LYS A CA 1
ATOM 1387 C C . LYS A 1 179 ? -31.312 -26.862 76.324 1.00 95.75 179 LYS A C 1
ATOM 1389 O O . LYS A 1 179 ? -30.551 -27.802 76.113 1.00 95.75 179 LYS A O 1
ATOM 1394 N N . ILE A 1 180 ? -30.909 -25.652 76.700 1.00 94.94 180 ILE A N 1
ATOM 1395 C CA . ILE A 1 180 ? -29.546 -25.242 77.041 1.00 94.94 180 ILE A CA 1
ATOM 1396 C C . ILE A 1 180 ? -29.486 -25.074 78.559 1.00 94.94 180 ILE A C 1
ATOM 1398 O O . ILE A 1 180 ? -30.195 -24.237 79.119 1.00 94.94 180 ILE A O 1
ATOM 1402 N N . ALA A 1 181 ? -28.664 -25.866 79.241 1.00 91.25 181 ALA A N 1
ATOM 1403 C CA . ALA A 1 181 ? -28.525 -25.822 80.696 1.00 91.25 181 ALA A CA 1
ATOM 1404 C C . ALA A 1 181 ? -27.086 -25.503 81.108 1.00 91.25 181 ALA A C 1
ATOM 1406 O O . ALA A 1 181 ? -26.148 -26.132 80.624 1.00 91.25 181 ALA A O 1
ATOM 1407 N N . ASN A 1 182 ? -26.921 -24.551 82.028 1.00 85.38 182 ASN A N 1
ATOM 1408 C CA . ASN A 1 182 ? -25.636 -24.240 82.648 1.00 85.38 182 ASN A CA 1
ATOM 1409 C C . ASN A 1 182 ? -25.412 -25.029 83.940 1.00 85.38 182 ASN A C 1
ATOM 1411 O O . ASN A 1 182 ? -26.356 -25.371 84.650 1.00 85.38 182 ASN A O 1
ATOM 1415 N N . ASN A 1 183 ? -24.132 -25.218 84.278 1.00 77.25 183 ASN A N 1
ATOM 1416 C CA . ASN A 1 183 ? -23.675 -25.882 85.501 1.00 77.25 183 ASN A CA 1
ATOM 1417 C C . ASN A 1 183 ? -24.202 -27.312 85.670 1.00 77.25 183 ASN A C 1
ATOM 1419 O O . ASN A 1 183 ? -24.576 -27.740 86.765 1.00 77.25 183 ASN A O 1
ATOM 1423 N N . VAL A 1 184 ? -24.204 -28.057 84.567 1.00 76.62 184 VAL A N 1
ATOM 1424 C CA . VAL A 1 184 ? -24.483 -29.492 84.584 1.00 76.62 184 VAL A CA 1
ATOM 1425 C C . VAL A 1 184 ? -23.310 -30.209 85.265 1.00 76.62 184 VAL A C 1
ATOM 1427 O O . VAL A 1 184 ? -22.142 -29.893 85.022 1.00 76.62 184 VAL A O 1
ATOM 1430 N N . ASP A 1 185 ? -23.618 -31.118 86.192 1.00 74.00 185 ASP A N 1
ATOM 1431 C CA . ASP A 1 185 ? -22.654 -31.867 87.015 1.00 74.00 185 ASP A CA 1
ATOM 1432 C C . ASP A 1 185 ? -21.638 -31.013 87.805 1.00 74.00 185 ASP A C 1
ATOM 1434 O O . ASP A 1 185 ? -20.543 -31.478 88.127 1.00 74.00 185 ASP A O 1
ATOM 1438 N N . GLY A 1 186 ? -21.967 -29.753 88.120 1.00 74.19 186 GLY A N 1
ATOM 1439 C CA . GLY A 1 186 ? -21.080 -28.858 88.879 1.00 74.19 186 GLY A CA 1
ATOM 1440 C C . GLY A 1 186 ? -19.840 -28.388 88.106 1.00 74.19 186 GLY A C 1
ATOM 1441 O O . GLY A 1 186 ? -18.878 -27.926 88.717 1.00 74.19 186 GLY A O 1
ATOM 1442 N N . ARG A 1 187 ? -19.827 -28.538 86.774 1.00 71.12 187 ARG A N 1
ATOM 1443 C CA . ARG A 1 187 ? -18.652 -28.281 85.922 1.00 71.12 187 ARG A CA 1
ATOM 1444 C C . ARG A 1 187 ? -18.531 -26.844 85.423 1.00 71.12 187 ARG A C 1
ATOM 1446 O O . ARG A 1 187 ? -17.656 -26.561 84.605 1.00 71.12 187 ARG A O 1
ATOM 1453 N N . LYS A 1 188 ? -19.378 -25.929 85.898 1.00 76.75 188 LYS A N 1
ATOM 1454 C CA . LYS A 1 188 ? -19.260 -24.518 85.538 1.00 76.75 188 LYS A CA 1
ATOM 1455 C C . LYS A 1 188 ? -18.011 -23.910 86.170 1.00 76.75 188 LYS A C 1
ATOM 1457 O O . LYS A 1 188 ? -17.799 -24.000 87.375 1.00 76.75 188 LYS A O 1
ATOM 1462 N N . THR A 1 189 ? -17.197 -23.252 85.354 1.00 67.50 189 THR A N 1
ATOM 1463 C CA . THR A 1 189 ? -15.936 -22.626 85.783 1.00 67.50 189 THR A CA 1
ATOM 1464 C C . THR A 1 189 ? -16.125 -21.208 86.336 1.00 67.50 189 THR A C 1
ATOM 1466 O O . THR A 1 189 ? -15.199 -20.651 86.925 1.00 67.50 189 THR A O 1
ATOM 1469 N N . SER A 1 190 ? -17.319 -20.619 86.185 1.00 73.56 190 SER A N 1
ATOM 1470 C CA . SER A 1 190 ? -17.650 -19.252 86.602 1.00 73.56 190 SER A CA 1
ATOM 1471 C C . SER A 1 190 ? -18.936 -19.171 87.440 1.00 73.56 190 SER A C 1
ATOM 1473 O O . SER A 1 190 ? -19.933 -19.826 87.150 1.00 73.56 190 SER A O 1
ATOM 1475 N N . ASN A 1 191 ? -18.970 -18.285 88.444 1.00 80.06 191 ASN A N 1
ATOM 1476 C CA . ASN A 1 191 ? -20.183 -17.978 89.227 1.00 80.06 191 ASN A CA 1
ATOM 1477 C C . ASN A 1 191 ? -21.156 -17.046 88.474 1.00 80.06 191 ASN A C 1
ATOM 1479 O O . ASN A 1 191 ? -21.774 -16.167 89.072 1.00 80.06 191 ASN A O 1
ATOM 1483 N N . ALA A 1 192 ? -21.255 -17.180 87.152 1.00 83.81 192 ALA A N 1
ATOM 1484 C CA . ALA A 1 192 ? -22.012 -16.264 86.308 1.00 83.81 192 ALA A CA 1
ATOM 1485 C C . ALA A 1 192 ? -23.347 -16.862 85.822 1.00 83.81 192 ALA A C 1
ATOM 1487 O O . ALA A 1 192 ? -23.466 -18.082 85.704 1.00 83.81 192 ALA A O 1
ATOM 1488 N N . PRO A 1 193 ? -24.355 -16.034 85.508 1.00 87.94 193 PRO A N 1
ATOM 1489 C CA . PRO A 1 193 ? -25.637 -16.484 84.955 1.00 87.94 193 PRO A CA 1
ATOM 1490 C C . PRO A 1 193 ? -25.549 -16.880 83.473 1.00 87.94 193 PRO A C 1
ATOM 1492 O O . PRO A 1 193 ? -24.594 -16.525 82.783 1.00 87.94 193 PRO A O 1
ATOM 1495 N N . LEU A 1 194 ? -26.560 -17.604 82.974 1.00 90.69 194 LEU A N 1
ATOM 1496 C CA . LEU A 1 194 ? -26.727 -17.896 81.541 1.00 90.69 194 LEU A CA 1
ATOM 1497 C C . LEU A 1 194 ? -27.056 -16.612 80.760 1.00 90.69 194 LEU A C 1
ATOM 1499 O O . LEU A 1 194 ? -27.898 -15.821 81.183 1.00 90.69 194 LEU A O 1
ATOM 1503 N N . THR A 1 195 ? -26.390 -16.397 79.627 1.00 90.44 195 THR A N 1
ATOM 1504 C CA . THR A 1 195 ? -26.658 -15.298 78.688 1.00 90.44 195 THR A CA 1
ATOM 1505 C C . THR A 1 195 ? -26.609 -15.860 77.273 1.00 90.44 195 THR A C 1
ATOM 1507 O O . THR A 1 195 ? -25.688 -16.609 76.971 1.00 90.44 195 THR A O 1
ATOM 1510 N N . LEU A 1 196 ? -27.594 -15.536 76.436 1.00 92.94 196 LEU A N 1
ATOM 1511 C CA . LEU A 1 196 ? -27.682 -16.005 75.048 1.00 92.94 196 LEU A CA 1
ATOM 1512 C C . LEU A 1 196 ? -28.101 -14.826 74.170 1.00 92.94 196 LEU A C 1
ATOM 1514 O O . LEU A 1 196 ? -29.145 -14.229 74.430 1.00 92.94 196 LEU A O 1
ATOM 1518 N N . CYS A 1 197 ? -27.288 -14.473 73.174 1.00 91.75 197 CYS A N 1
ATOM 1519 C CA . CYS A 1 197 ? -27.625 -13.413 72.222 1.00 91.75 197 CYS A CA 1
ATOM 1520 C C . CYS A 1 197 ? -28.646 -13.884 71.196 1.00 91.75 197 CYS A C 1
ATOM 1522 O O . CYS A 1 197 ? -29.525 -13.112 70.867 1.00 91.75 197 CYS A O 1
ATOM 1524 N N . GLU A 1 198 ? -28.533 -15.126 70.729 1.00 93.06 198 GLU A N 1
ATOM 1525 C CA . GLU A 1 198 ? -29.516 -15.773 69.858 1.00 93.06 198 GLU A CA 1
ATOM 1526 C C . GLU A 1 198 ? -29.243 -17.287 69.835 1.00 93.06 198 GLU A C 1
ATOM 1528 O O . GLU A 1 198 ? -28.101 -17.734 69.999 1.00 93.06 198 GLU A O 1
ATOM 1533 N N . VAL A 1 199 ? -30.287 -18.085 69.627 1.00 92.31 199 VAL A N 1
ATOM 1534 C CA . VAL A 1 199 ? -30.231 -19.532 69.423 1.00 92.31 199 VAL A CA 1
ATOM 1535 C C . VAL A 1 199 ? -30.950 -19.852 68.123 1.00 92.31 199 VAL A C 1
ATOM 1537 O O . VAL A 1 199 ? -32.173 -19.774 68.018 1.00 92.31 199 VAL A O 1
ATOM 1540 N N . MET A 1 200 ? -30.168 -20.248 67.128 1.00 88.50 200 MET A N 1
ATOM 1541 C CA . MET A 1 200 ? -30.679 -20.692 65.844 1.00 88.50 200 MET A CA 1
ATOM 1542 C C . MET A 1 200 ? -30.813 -22.208 65.844 1.00 88.50 200 MET A C 1
ATOM 1544 O O . MET A 1 200 ? -29.860 -22.912 66.174 1.00 88.50 200 MET A O 1
ATOM 1548 N N . ILE A 1 201 ? -31.975 -22.711 65.441 1.00 89.81 201 ILE A N 1
ATOM 1549 C CA . ILE A 1 201 ? -32.189 -24.143 65.226 1.00 89.81 201 ILE A CA 1
ATOM 1550 C C . ILE A 1 201 ? -32.422 -24.356 63.736 1.00 89.81 201 ILE A C 1
ATOM 1552 O O . ILE A 1 201 ? -33.292 -23.714 63.145 1.00 89.81 201 ILE A O 1
ATOM 1556 N N . LEU A 1 202 ? -31.634 -25.247 63.138 1.00 82.56 202 LEU A N 1
ATOM 1557 C CA . LEU A 1 202 ? -31.748 -25.631 61.738 1.00 82.56 202 LEU A CA 1
ATOM 1558 C C . LEU A 1 202 ? -32.335 -27.040 61.664 1.00 82.56 202 LEU A C 1
ATOM 1560 O O . LEU A 1 202 ? -31.836 -27.964 62.311 1.00 82.56 202 LEU A O 1
ATOM 1564 N N . ASN A 1 203 ? -33.407 -27.215 60.891 1.00 78.50 203 ASN A N 1
ATOM 1565 C CA . ASN A 1 203 ? -33.862 -28.551 60.516 1.00 78.50 203 ASN A CA 1
ATOM 1566 C C . ASN A 1 203 ? -33.055 -29.053 59.309 1.00 78.50 203 ASN A C 1
ATOM 1568 O O . ASN A 1 203 ? -32.433 -28.286 58.571 1.00 78.50 203 ASN A O 1
ATOM 1572 N N . LYS A 1 204 ? -33.111 -30.362 59.084 1.00 66.00 204 LYS A N 1
ATOM 1573 C CA . LYS A 1 204 ? -32.473 -30.988 57.919 1.00 66.00 204 LYS A CA 1
ATOM 1574 C C . LYS A 1 204 ? -33.094 -30.613 56.581 1.00 66.00 204 LYS A C 1
ATOM 1576 O O . LYS A 1 204 ? -32.455 -30.780 55.551 1.00 66.00 204 LYS A O 1
ATOM 1581 N N . GLU A 1 205 ? -34.328 -30.126 56.591 1.00 55.78 205 GLU A N 1
ATOM 1582 C CA . GLU A 1 205 ? -35.024 -29.708 55.375 1.00 55.78 205 GLU A CA 1
ATOM 1583 C C . GLU A 1 205 ? -34.548 -28.327 54.877 1.00 55.78 205 GLU A C 1
ATOM 1585 O O . GLU A 1 205 ? -34.693 -28.049 53.692 1.00 55.78 205 GLU A O 1
ATOM 1590 N N . ASN A 1 206 ? -33.910 -27.506 55.734 1.00 46.16 206 ASN A N 1
ATOM 1591 C CA . ASN A 1 206 ? -33.547 -26.107 55.444 1.00 46.16 206 ASN A CA 1
ATOM 1592 C C . ASN A 1 206 ? -32.031 -25.799 55.473 1.00 46.16 206 ASN A C 1
ATOM 1594 O O . ASN A 1 206 ? -31.643 -24.629 55.426 1.00 46.16 206 ASN A O 1
ATOM 1598 N N . LYS A 1 207 ? -31.143 -26.803 55.548 1.00 39.09 207 LYS A N 1
ATOM 1599 C CA . LYS A 1 207 ? -29.696 -26.580 55.364 1.00 39.09 207 LYS A CA 1
ATOM 1600 C C . LYS A 1 207 ? -29.304 -26.780 53.904 1.00 39.09 207 LYS A C 1
ATOM 1602 O O . LYS A 1 207 ? -29.520 -27.843 53.328 1.00 39.09 207 LYS A O 1
ATOM 1607 N N . ALA A 1 208 ? -28.659 -25.762 53.336 1.00 34.91 208 ALA A N 1
ATOM 1608 C CA . ALA A 1 208 ? -27.868 -25.891 52.120 1.00 34.91 208 ALA A CA 1
ATOM 1609 C C . ALA A 1 208 ? -26.873 -27.051 52.296 1.00 34.91 208 ALA A C 1
ATOM 1611 O O . ALA A 1 208 ? -26.001 -26.994 53.161 1.00 34.91 208 ALA A O 1
ATOM 1612 N N . GLY A 1 209 ? -27.048 -28.125 51.526 1.00 29.72 209 GLY A N 1
ATOM 1613 C CA . GLY A 1 209 ? -26.274 -29.352 51.671 1.00 29.72 209 GLY A CA 1
ATOM 1614 C C . GLY A 1 209 ? -24.768 -29.115 51.566 1.00 29.72 209 GLY A C 1
ATOM 1615 O O . GLY A 1 209 ? -24.243 -28.888 50.478 1.00 29.72 209 GLY A O 1
ATOM 1616 N N . THR A 1 210 ? -24.066 -29.260 52.689 1.00 28.03 210 THR A N 1
ATOM 1617 C CA . THR A 1 210 ? -22.625 -29.510 52.708 1.00 28.03 210 THR A CA 1
ATOM 1618 C C . THR A 1 210 ? -22.409 -31.004 52.921 1.00 28.03 210 THR A C 1
ATOM 1620 O O . THR A 1 210 ? -22.567 -31.526 54.017 1.00 28.03 210 THR A O 1
ATOM 1623 N N . TYR A 1 211 ? -22.109 -31.670 51.810 1.00 31.38 211 TYR A N 1
ATOM 1624 C CA . TYR A 1 211 ? -21.453 -32.964 51.617 1.00 31.38 211 TYR A CA 1
ATOM 1625 C C . TYR A 1 211 ? -21.028 -33.777 52.857 1.00 31.38 211 TYR A C 1
ATOM 1627 O O . TYR A 1 211 ? -20.065 -33.442 53.544 1.00 31.38 211 TYR A O 1
ATOM 1635 N N . GLY A 1 212 ? -21.637 -34.958 52.998 1.00 23.92 212 GLY A N 1
ATOM 1636 C CA . GLY A 1 212 ? -21.102 -36.106 53.729 1.00 23.92 212 GLY A CA 1
ATOM 1637 C C . GLY A 1 212 ? -21.064 -37.336 52.816 1.00 23.92 212 GLY A C 1
ATOM 1638 O O . GLY A 1 212 ? -22.012 -37.597 52.080 1.00 23.92 212 GLY A O 1
ATOM 1639 N N . ASN A 1 213 ? -19.942 -38.057 52.830 1.00 26.67 213 ASN A N 1
ATOM 1640 C CA . ASN A 1 213 ? -19.649 -39.228 52.002 1.00 26.67 213 ASN A CA 1
ATOM 1641 C C . ASN A 1 213 ? -20.766 -40.287 52.029 1.00 26.67 213 ASN A C 1
ATOM 1643 O O . ASN A 1 213 ? -20.880 -41.053 52.983 1.00 26.67 213 ASN A O 1
ATOM 1647 N N . VAL A 1 214 ? -21.511 -40.399 50.931 1.00 24.80 214 VAL A N 1
ATOM 1648 C CA . VAL A 1 214 ? -22.190 -41.638 50.546 1.00 24.80 214 VAL A CA 1
ATOM 1649 C C . VAL A 1 214 ? -21.493 -42.111 49.278 1.00 24.80 214 VAL A C 1
ATOM 1651 O O . VAL A 1 214 ? -21.578 -41.454 48.239 1.00 24.80 214 VAL A O 1
ATOM 1654 N N . GLU A 1 215 ? -20.759 -43.223 49.367 1.00 27.28 215 GLU A N 1
ATOM 1655 C CA . GLU A 1 215 ? -20.309 -43.959 48.184 1.00 27.28 215 GLU A CA 1
ATOM 1656 C C . GLU A 1 215 ? -21.531 -44.203 47.284 1.00 27.28 215 GLU A C 1
ATOM 1658 O O . GLU A 1 215 ? -22.415 -44.986 47.626 1.00 27.28 215 GLU A O 1
ATOM 1663 N N . GLY A 1 216 ? -21.609 -43.488 46.156 1.00 28.52 216 GLY A N 1
ATOM 1664 C CA . GLY A 1 216 ? -22.618 -43.735 45.123 1.00 28.52 216 GLY A CA 1
ATOM 1665 C C . GLY A 1 216 ? -23.381 -42.534 44.555 1.00 28.52 216 GLY A C 1
ATOM 1666 O O . GLY A 1 216 ? -24.213 -42.759 43.681 1.00 28.52 216 GLY A O 1
ATOM 1667 N N . TRP A 1 217 ? -23.129 -41.287 44.969 1.00 22.41 217 TRP A N 1
ATOM 1668 C CA . TRP A 1 217 ? -23.785 -40.115 44.360 1.00 22.41 217 TRP A CA 1
ATOM 1669 C C . TRP A 1 217 ? -22.844 -39.316 43.450 1.00 22.41 217 TRP A C 1
ATOM 1671 O O . TRP A 1 217 ? -21.872 -38.713 43.899 1.00 22.41 217 TRP A O 1
ATOM 1681 N N . VAL A 1 218 ? -23.149 -39.310 42.150 1.00 26.30 218 VAL A N 1
ATOM 1682 C CA . VAL A 1 218 ? -22.536 -38.413 41.162 1.00 26.30 218 VAL A CA 1
ATOM 1683 C C . VAL A 1 218 ? -23.087 -37.011 41.427 1.00 26.30 218 VAL A C 1
ATOM 1685 O O . VAL A 1 218 ? -24.302 -36.820 41.384 1.00 26.30 218 VAL A O 1
ATOM 1688 N N . ALA A 1 219 ? -22.220 -36.041 41.734 1.00 27.17 219 ALA A N 1
ATOM 1689 C CA . ALA A 1 219 ? -22.619 -34.639 41.858 1.00 27.17 219 ALA A CA 1
ATOM 1690 C C . ALA A 1 219 ? -23.386 -34.206 40.589 1.00 27.17 219 ALA A C 1
ATOM 1692 O O . ALA A 1 219 ? -22.922 -34.521 39.487 1.00 27.17 219 ALA A O 1
ATOM 1693 N N . PRO A 1 220 ? -24.548 -33.532 40.698 1.00 32.25 220 PRO A N 1
ATOM 1694 C CA . PRO A 1 220 ? -25.322 -33.151 39.526 1.00 32.25 220 PRO A CA 1
ATOM 1695 C C . PRO A 1 220 ? -24.476 -32.251 38.621 1.00 32.25 220 PRO A C 1
ATOM 1697 O O . PRO A 1 220 ? -24.018 -31.178 39.009 1.00 32.25 220 PRO A O 1
ATOM 1700 N N . THR A 1 221 ? -24.241 -32.724 37.402 1.00 34.31 221 THR A N 1
ATOM 1701 C CA . THR A 1 221 ? -23.687 -31.930 36.308 1.00 34.31 221 THR A CA 1
ATOM 1702 C C . THR A 1 221 ? -24.832 -31.067 35.792 1.00 34.31 221 THR A C 1
ATOM 1704 O O . THR A 1 221 ? -25.812 -31.591 35.266 1.00 34.31 221 THR A O 1
ATOM 1707 N N . PHE A 1 222 ? -24.755 -29.752 35.975 1.00 41.53 222 PHE A N 1
ATOM 1708 C CA . PHE A 1 222 ? -25.733 -28.839 35.386 1.00 41.53 222 PHE A CA 1
ATOM 1709 C C . PHE A 1 222 ? -25.257 -28.492 33.980 1.00 41.53 222 PHE A C 1
ATOM 1711 O O . PHE A 1 222 ? -24.180 -27.927 33.832 1.00 41.53 222 PHE A O 1
ATOM 1718 N N . THR A 1 223 ? -26.023 -28.833 32.948 1.00 40.41 223 THR A N 1
ATOM 1719 C CA . THR A 1 223 ? -25.729 -28.439 31.564 1.00 40.41 223 THR A CA 1
ATOM 1720 C C . THR A 1 223 ? -26.810 -27.475 31.106 1.00 40.41 223 THR A C 1
ATOM 1722 O O . THR A 1 223 ? -27.980 -27.857 31.057 1.00 40.41 223 THR A O 1
ATOM 1725 N N . SER A 1 224 ? -26.451 -26.236 30.780 1.00 46.09 224 SER A N 1
ATOM 1726 C CA . SER A 1 224 ? -27.355 -25.366 30.029 1.00 46.09 224 SER A CA 1
ATOM 1727 C C . SER A 1 224 ? -27.393 -25.828 28.574 1.00 46.09 224 SER A C 1
ATOM 1729 O O . SER A 1 224 ? -26.361 -26.084 27.949 1.00 46.09 224 SER A O 1
ATOM 1731 N N . ALA A 1 225 ? -28.600 -25.982 28.034 1.00 48.00 225 ALA A N 1
ATOM 1732 C CA . ALA A 1 225 ? -28.782 -26.233 26.613 1.00 48.00 225 ALA A CA 1
ATOM 1733 C C . ALA A 1 225 ? -28.306 -25.008 25.810 1.00 48.00 225 ALA A C 1
ATOM 1735 O O . ALA A 1 225 ? -28.283 -23.888 26.328 1.00 48.00 225 ALA A O 1
ATOM 1736 N N . ALA A 1 226 ? -27.920 -25.214 24.548 1.00 48.16 226 ALA A N 1
ATOM 1737 C CA . ALA A 1 226 ? -27.356 -24.172 23.681 1.00 48.16 226 ALA A CA 1
ATOM 1738 C C . ALA A 1 226 ? -28.276 -22.948 23.467 1.00 48.16 226 ALA A C 1
ATOM 1740 O O . ALA A 1 226 ? -27.812 -21.934 22.959 1.00 48.16 226 ALA A O 1
ATOM 1741 N N . ASP A 1 227 ? -29.547 -23.043 23.855 1.00 52.53 227 ASP A N 1
ATOM 1742 C CA . ASP A 1 227 ? -30.616 -22.051 23.729 1.00 52.53 227 ASP A CA 1
ATOM 1743 C C . ASP A 1 227 ? -31.154 -21.521 25.076 1.00 52.53 227 ASP A C 1
ATOM 1745 O O . ASP A 1 227 ? -32.083 -20.717 25.090 1.00 52.53 227 ASP A O 1
ATOM 1749 N N . SER A 1 228 ? -30.596 -21.946 26.215 1.00 52.25 228 SER A N 1
ATOM 1750 C CA . SER A 1 228 ? -31.075 -21.528 27.545 1.00 52.25 228 SER A CA 1
ATOM 1751 C C . SER A 1 228 ? -30.392 -20.255 28.061 1.00 52.25 228 SER A C 1
ATOM 1753 O O . SER A 1 228 ? -29.218 -20.035 27.782 1.00 52.25 228 SER A O 1
ATOM 1755 N N . THR A 1 229 ? -31.106 -19.431 28.836 1.00 51.62 229 THR A N 1
ATOM 1756 C CA . THR A 1 229 ? -30.542 -18.237 29.490 1.00 51.62 229 THR A CA 1
ATOM 1757 C C . THR A 1 229 ? -30.352 -18.475 30.988 1.00 51.62 229 THR A C 1
ATOM 1759 O O . THR A 1 229 ? -31.304 -18.835 31.681 1.00 51.62 229 THR A O 1
ATOM 1762 N N . LEU A 1 230 ? -29.143 -18.252 31.506 1.00 59.34 230 LEU A N 1
ATOM 1763 C CA . LEU A 1 230 ? -28.881 -18.121 32.940 1.00 59.34 230 LEU A CA 1
ATOM 1764 C C . LEU A 1 230 ? -28.950 -16.639 33.302 1.00 59.34 230 LEU A C 1
ATOM 1766 O O . LEU A 1 230 ? -28.137 -15.882 32.796 1.00 59.34 230 LEU A O 1
ATOM 1770 N N . GLN A 1 231 ? -29.876 -16.227 34.165 1.00 60.81 231 GLN A N 1
ATOM 1771 C CA . GLN A 1 231 ? -29.972 -14.839 34.624 1.00 60.81 231 GLN A CA 1
ATOM 1772 C C . GLN A 1 231 ? -29.390 -14.688 36.039 1.00 60.81 231 GLN A C 1
ATOM 1774 O O . GLN A 1 231 ? -29.704 -15.492 36.918 1.00 60.81 231 GLN A O 1
ATOM 1779 N N . ILE A 1 232 ? -28.560 -13.667 36.259 1.00 59.47 232 ILE A N 1
ATOM 1780 C CA . ILE A 1 232 ? -27.978 -13.297 37.554 1.00 59.47 232 ILE A CA 1
ATOM 1781 C C . ILE A 1 232 ? -28.246 -11.806 37.792 1.00 59.47 232 ILE A C 1
ATOM 1783 O O . ILE A 1 232 ? -27.745 -10.958 37.057 1.00 59.47 232 ILE A O 1
ATOM 1787 N N . ASP A 1 233 ? -29.003 -11.491 38.840 1.00 56.72 233 ASP A N 1
ATOM 1788 C CA . ASP A 1 233 ? -29.221 -10.115 39.287 1.00 56.72 233 ASP A CA 1
ATOM 1789 C C . ASP A 1 233 ? -28.203 -9.793 40.400 1.00 56.72 233 ASP A C 1
ATOM 1791 O O . ASP A 1 233 ? -28.152 -10.482 41.420 1.00 56.72 233 ASP A O 1
ATOM 1795 N N . LEU A 1 234 ? -27.366 -8.777 40.197 1.00 58.19 234 LEU A N 1
ATOM 1796 C CA . LEU A 1 234 ? -26.351 -8.308 41.141 1.00 58.19 234 LEU A CA 1
ATOM 1797 C C . LEU A 1 234 ? -26.847 -7.015 41.797 1.00 58.19 234 LEU A C 1
ATOM 1799 O O . LEU A 1 234 ? -26.921 -5.984 41.130 1.00 58.19 234 LEU A O 1
ATOM 1803 N N . ASP A 1 235 ? -27.183 -7.063 43.087 1.00 54.84 235 ASP A N 1
ATOM 1804 C CA . ASP A 1 235 ? -27.669 -5.905 43.850 1.00 54.84 235 ASP A CA 1
ATOM 1805 C C . ASP A 1 235 ? -26.548 -5.292 44.702 1.00 54.84 235 ASP A C 1
ATOM 1807 O O . ASP A 1 235 ? -25.951 -5.960 45.547 1.00 54.84 235 ASP A O 1
ATOM 1811 N N . TYR A 1 236 ? -26.257 -4.005 44.499 1.00 49.66 236 TYR A N 1
ATOM 1812 C CA . TYR A 1 236 ? -25.287 -3.266 45.306 1.00 49.66 236 TYR A CA 1
ATOM 1813 C C . TYR A 1 236 ? -26.001 -2.355 46.316 1.00 49.66 236 TYR A C 1
ATOM 1815 O O . TYR A 1 236 ? -26.382 -1.230 45.998 1.00 49.66 236 TYR A O 1
ATOM 1823 N N . SER A 1 237 ? -26.128 -2.797 47.574 1.00 41.22 237 SER A N 1
ATOM 1824 C CA . SER A 1 237 ? -26.818 -2.023 48.623 1.00 41.22 237 SER A CA 1
ATOM 1825 C C . SER A 1 237 ? -25.942 -1.603 49.826 1.00 41.22 237 SER A C 1
ATOM 1827 O O . SER A 1 237 ? -26.486 -1.322 50.895 1.00 41.22 237 SER A O 1
ATOM 1829 N N . GLY A 1 238 ? -24.601 -1.565 49.722 1.00 44.50 238 GLY A N 1
ATOM 1830 C CA . GLY A 1 238 ? -23.702 -1.395 50.889 1.00 44.50 238 GLY A CA 1
ATOM 1831 C C . GLY A 1 238 ? -22.456 -0.507 50.702 1.00 44.50 238 GLY A C 1
ATOM 1832 O O . GLY A 1 238 ? -22.083 -0.139 49.594 1.00 44.50 238 GLY A O 1
ATOM 1833 N N . SER A 1 239 ? -21.791 -0.138 51.809 1.00 37.09 239 SER A N 1
ATOM 1834 C CA . SER A 1 239 ? -20.619 0.767 51.853 1.00 37.09 239 SER A CA 1
ATOM 1835 C C . SER A 1 239 ? -19.250 0.064 51.857 1.00 37.09 239 SER A C 1
ATOM 1837 O O . SER A 1 239 ? -18.215 0.734 51.880 1.00 37.09 239 SER A O 1
ATOM 1839 N N . THR A 1 240 ? -19.213 -1.270 51.805 1.00 33.19 240 THR A N 1
ATOM 1840 C CA . THR A 1 240 ? -17.978 -2.073 51.764 1.00 33.19 240 THR A CA 1
ATOM 1841 C C . THR A 1 240 ? -18.043 -3.116 50.649 1.00 33.19 240 THR A C 1
ATOM 1843 O O . THR A 1 240 ? -19.044 -3.825 50.577 1.00 33.19 240 THR A O 1
ATOM 1846 N N . PRO A 1 241 ? -16.998 -3.265 49.811 1.00 35.50 241 PRO A N 1
ATOM 1847 C CA . PRO A 1 241 ? -17.009 -4.224 48.715 1.00 35.50 241 PRO A CA 1
ATOM 1848 C C . PRO A 1 241 ? -16.789 -5.645 49.253 1.00 35.50 241 PRO A C 1
ATOM 1850 O O . PRO A 1 241 ? -15.654 -6.073 49.455 1.00 35.50 241 PRO A O 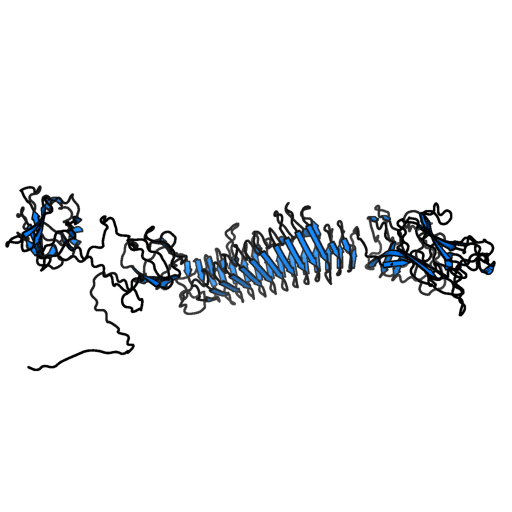1
ATOM 1853 N N . SER A 1 242 ? -17.866 -6.387 49.493 1.00 37.16 242 SER A N 1
ATOM 1854 C CA . SER A 1 242 ? -17.844 -7.848 49.419 1.00 37.16 242 SER A CA 1
ATOM 1855 C C . SER A 1 242 ? -18.427 -8.217 48.062 1.00 37.16 242 SER A C 1
ATOM 1857 O O . SER A 1 242 ? -19.610 -8.003 47.833 1.00 37.16 242 SER A O 1
ATOM 1859 N N . TYR A 1 243 ? -17.591 -8.668 47.130 1.00 43.81 243 TYR A N 1
ATOM 1860 C CA . TYR A 1 243 ? -18.063 -9.097 45.814 1.00 43.81 243 TYR A CA 1
ATOM 1861 C C . TYR A 1 243 ? -18.917 -10.364 45.968 1.00 43.81 243 TYR A C 1
ATOM 1863 O O . TYR A 1 243 ? -18.459 -11.327 46.589 1.00 43.81 243 TYR A O 1
ATOM 1871 N N . ASP A 1 244 ? -20.122 -10.367 45.400 1.00 46.28 244 ASP A N 1
ATOM 1872 C CA . ASP A 1 244 ? -20.979 -11.552 45.330 1.00 46.28 244 ASP A CA 1
ATOM 1873 C C . ASP A 1 244 ? -20.392 -12.543 44.319 1.00 46.28 244 ASP A C 1
ATOM 1875 O O . ASP A 1 244 ? -20.428 -12.323 43.111 1.00 46.28 244 ASP A O 1
ATOM 1879 N N . VAL A 1 245 ? -19.810 -13.633 44.821 1.00 45.19 245 VAL A N 1
ATOM 1880 C CA . VAL A 1 245 ? -19.318 -14.745 44.000 1.00 45.19 245 VAL A CA 1
ATOM 1881 C C . VAL A 1 245 ? -20.371 -15.847 44.025 1.00 45.19 245 VAL A C 1
ATOM 1883 O O . VAL A 1 245 ? -20.635 -16.409 45.089 1.00 45.19 245 VAL A O 1
ATOM 1886 N N . LEU A 1 246 ? -20.934 -16.213 42.870 1.00 44.62 246 LEU A N 1
ATOM 1887 C CA . LEU A 1 246 ? -21.761 -17.414 42.764 1.00 44.62 246 LEU A CA 1
ATOM 1888 C C . LEU A 1 246 ? -20.863 -18.650 42.967 1.00 44.62 246 LEU A C 1
ATOM 1890 O O . LEU A 1 246 ? -20.036 -18.990 42.114 1.00 44.62 246 LEU A O 1
ATOM 1894 N N . ASP A 1 247 ? -20.997 -19.310 44.120 1.00 42.56 247 ASP A N 1
ATOM 1895 C CA . ASP A 1 247 ? -20.338 -20.584 44.437 1.00 42.56 247 ASP A CA 1
ATOM 1896 C C . ASP A 1 247 ? -21.275 -21.734 44.037 1.00 42.56 247 ASP A C 1
ATOM 1898 O O . ASP A 1 247 ? -22.178 -22.115 44.783 1.00 42.56 247 ASP A O 1
ATOM 1902 N N . VAL A 1 248 ? -21.118 -22.255 42.816 1.00 45.34 248 VAL A N 1
ATOM 1903 C CA . VAL A 1 248 ? -21.917 -23.397 42.353 1.00 45.34 248 VAL A CA 1
ATOM 1904 C C . VAL A 1 248 ? -21.324 -24.675 42.944 1.00 45.34 248 VAL A C 1
ATOM 1906 O O . VAL A 1 248 ? -20.207 -25.069 42.614 1.00 45.34 248 VAL A O 1
ATOM 1909 N N . ALA A 1 249 ? -22.080 -25.362 43.800 1.00 34.75 249 ALA A N 1
ATOM 1910 C CA . ALA A 1 249 ? -21.695 -26.667 44.330 1.00 34.75 249 ALA A CA 1
ATOM 1911 C C . ALA A 1 249 ? -21.839 -27.764 43.249 1.00 34.75 249 ALA A C 1
ATOM 1913 O O . ALA A 1 249 ? -22.830 -28.489 43.217 1.00 34.75 249 ALA A O 1
ATOM 1914 N N . GLY A 1 250 ? -20.865 -27.882 42.339 1.00 43.44 250 GLY A N 1
ATOM 1915 C CA . GLY A 1 250 ? -20.837 -28.890 41.268 1.00 43.44 250 GLY A CA 1
ATOM 1916 C C . GLY A 1 250 ? -20.022 -28.444 40.049 1.00 43.44 250 GLY A C 1
ATOM 1917 O O . GLY A 1 250 ? -19.326 -27.436 40.103 1.00 43.44 250 GLY A O 1
ATOM 1918 N N . SER A 1 251 ? -20.100 -29.185 38.938 1.00 42.72 251 SER A N 1
ATOM 1919 C CA . SER A 1 251 ? -19.567 -28.744 37.640 1.00 42.72 251 SER A CA 1
ATOM 1920 C C . SER A 1 251 ? -20.706 -28.227 36.758 1.00 42.72 251 SER A C 1
ATOM 1922 O O . SER A 1 251 ? -21.568 -29.008 36.344 1.00 42.72 251 SER A O 1
ATOM 1924 N N . TYR A 1 252 ? -20.707 -26.929 36.454 1.00 50.47 252 TYR A N 1
ATOM 1925 C CA . TYR A 1 252 ? -21.614 -26.330 35.471 1.00 50.47 252 TYR A CA 1
ATOM 1926 C C . TYR A 1 252 ? -21.004 -26.400 34.065 1.00 50.47 252 TYR A C 1
ATOM 1928 O O . TYR A 1 252 ? -19.905 -25.896 33.855 1.00 50.47 252 TYR A O 1
ATOM 1936 N N . THR A 1 253 ? -21.693 -27.021 33.104 1.00 53.31 253 THR A N 1
ATOM 1937 C CA . THR A 1 253 ? -21.361 -26.970 31.674 1.00 53.31 253 THR A CA 1
ATOM 1938 C C . THR A 1 253 ? -22.163 -25.862 31.003 1.00 53.31 253 THR A C 1
ATOM 1940 O O . THR A 1 253 ? -23.375 -25.997 30.837 1.00 53.31 253 THR A O 1
ATOM 1943 N N . ALA A 1 254 ? -21.489 -24.775 30.630 1.00 52.81 254 ALA A N 1
ATOM 1944 C CA . ALA A 1 254 ? -22.132 -23.609 30.029 1.00 52.81 254 ALA A CA 1
ATOM 1945 C C . ALA A 1 254 ? -22.527 -23.838 28.553 1.00 52.81 254 ALA A C 1
ATOM 1947 O O . ALA A 1 254 ? -21.695 -24.243 27.739 1.00 52.81 254 ALA A O 1
ATOM 1948 N N . GLY A 1 255 ? -23.778 -23.512 28.226 1.00 52.22 255 GLY A N 1
ATOM 1949 C CA . GLY A 1 255 ? -24.394 -23.358 26.907 1.00 52.22 255 GLY A CA 1
ATOM 1950 C C . GLY A 1 255 ? -25.430 -22.217 26.939 1.00 52.22 255 GLY A C 1
ATOM 1951 O O . GLY A 1 255 ? -25.850 -21.793 28.013 1.00 52.22 255 GLY A O 1
ATOM 1952 N N . GLY A 1 256 ? -25.802 -21.668 25.778 1.00 63.66 256 GLY A N 1
ATOM 1953 C CA . GLY A 1 256 ? -26.796 -20.585 25.691 1.00 63.66 256 GLY A CA 1
ATOM 1954 C C . GLY A 1 256 ? -26.312 -19.216 26.189 1.00 63.66 256 GLY A C 1
ATOM 1955 O O . GLY A 1 256 ? -25.134 -18.892 26.041 1.00 63.66 256 GLY A O 1
ATOM 1956 N N . THR A 1 257 ? -27.205 -18.386 26.727 1.00 55.81 257 THR A N 1
ATOM 1957 C CA . THR A 1 257 ? -26.932 -16.987 27.111 1.00 55.81 257 THR A CA 1
ATOM 1958 C C . THR A 1 257 ? -26.729 -16.842 28.623 1.00 55.81 257 THR A C 1
ATOM 1960 O O . THR A 1 257 ? -27.429 -17.476 29.404 1.00 55.81 257 THR A O 1
ATOM 1963 N N . LEU A 1 258 ? -25.809 -15.989 29.066 1.00 62.19 258 LEU A N 1
ATOM 1964 C CA . LEU A 1 258 ? -25.781 -15.468 30.436 1.00 62.19 258 LEU A CA 1
ATOM 1965 C C . LEU A 1 258 ? -26.341 -14.042 30.432 1.00 62.19 258 LEU A C 1
ATOM 1967 O O . LEU A 1 258 ? -25.783 -13.199 29.746 1.00 62.19 258 LEU A O 1
ATOM 1971 N N . ASP A 1 259 ? -27.394 -13.767 31.192 1.00 61.12 259 ASP A N 1
ATOM 1972 C CA . ASP A 1 259 ? -27.954 -12.430 31.405 1.00 61.12 259 ASP A CA 1
ATOM 1973 C C . ASP A 1 259 ? -27.544 -11.926 32.797 1.00 61.12 259 ASP A C 1
ATOM 1975 O O . ASP A 1 259 ? -27.843 -12.558 33.806 1.00 61.12 259 ASP A O 1
ATOM 1979 N N . LEU A 1 260 ? -26.858 -10.791 32.873 1.00 62.62 260 LEU A N 1
ATOM 1980 C CA . LEU A 1 260 ? -26.469 -10.135 34.122 1.00 62.62 260 LEU A CA 1
ATOM 1981 C C . LEU A 1 260 ? -27.252 -8.835 34.286 1.00 62.62 260 LEU A C 1
ATOM 1983 O O . LEU A 1 260 ? -27.062 -7.928 33.485 1.00 62.62 260 LEU A O 1
ATOM 1987 N N . ASN A 1 261 ? -28.074 -8.693 35.322 1.00 59.78 261 ASN A N 1
ATOM 1988 C CA . ASN A 1 261 ? -28.732 -7.418 35.623 1.00 59.78 261 ASN A CA 1
ATOM 1989 C C . ASN A 1 261 ? -28.052 -6.753 36.813 1.00 59.78 261 ASN A C 1
ATOM 1991 O O . ASN A 1 261 ? -27.915 -7.373 37.864 1.00 59.78 261 ASN A O 1
ATOM 1995 N N . LEU A 1 262 ? -27.660 -5.489 36.682 1.00 59.47 262 LEU A N 1
ATOM 1996 C CA . LEU A 1 262 ? -27.211 -4.706 37.830 1.00 59.47 262 LEU A CA 1
ATOM 1997 C C . LEU A 1 262 ? -28.395 -3.984 38.468 1.00 59.47 262 LEU A C 1
ATOM 1999 O O . LEU A 1 262 ? -29.021 -3.137 37.840 1.00 59.47 262 LEU A O 1
ATOM 2003 N N . VAL A 1 263 ? -28.666 -4.271 39.735 1.00 52.69 263 VAL A N 1
ATOM 2004 C CA . VAL A 1 263 ? -29.694 -3.594 40.526 1.00 52.69 263 VAL A CA 1
ATOM 2005 C C . VAL A 1 263 ? -28.980 -2.618 41.475 1.00 52.69 263 VAL A C 1
ATOM 2007 O O . VAL A 1 263 ? -28.021 -2.986 42.149 1.00 52.69 263 VAL A O 1
ATOM 2010 N N . ASN A 1 264 ? -29.395 -1.345 41.504 1.00 51.72 264 ASN A N 1
ATOM 2011 C CA . ASN A 1 264 ? -28.825 -0.290 42.374 1.00 51.72 264 ASN A CA 1
ATOM 2012 C C . ASN A 1 264 ? -27.335 0.052 42.118 1.00 51.72 264 ASN A C 1
ATOM 2014 O O . ASN A 1 264 ? -26.534 0.258 43.029 1.00 51.72 264 ASN A O 1
ATOM 2018 N N . SER A 1 265 ? -26.988 0.173 40.840 1.00 48.44 265 SER A N 1
ATOM 2019 C CA . SER A 1 265 ? -25.676 0.227 40.173 1.00 48.44 265 SER A CA 1
ATOM 2020 C C . SER A 1 265 ? -24.660 1.340 40.550 1.00 48.44 265 SER A C 1
ATOM 2022 O O . SER A 1 265 ? -23.744 1.642 39.786 1.00 48.44 265 SER A O 1
ATOM 2024 N N . ALA A 1 266 ? -24.732 1.947 41.735 1.00 45.41 266 ALA A N 1
ATOM 2025 C CA . ALA A 1 266 ? -24.057 3.219 42.011 1.00 45.41 266 ALA A CA 1
ATOM 2026 C C . ALA A 1 266 ? -22.528 3.188 42.276 1.00 45.41 266 ALA A C 1
ATOM 2028 O O . ALA A 1 266 ? -21.966 4.266 42.445 1.00 45.41 266 ALA A O 1
ATOM 2029 N N . ASN A 1 267 ? -21.819 2.047 42.359 1.00 52.75 267 ASN A N 1
ATOM 2030 C CA . ASN A 1 267 ? -20.407 2.049 42.821 1.00 52.75 267 ASN A CA 1
ATOM 2031 C C . ASN A 1 267 ? -19.509 0.891 42.329 1.00 52.75 267 ASN A C 1
ATOM 2033 O O . ASN A 1 267 ? -18.641 0.413 43.067 1.00 52.75 267 ASN A O 1
ATOM 2037 N N . ILE A 1 268 ? -19.653 0.443 41.083 1.00 53.66 268 ILE A N 1
ATOM 2038 C CA . ILE A 1 268 ? -18.685 -0.507 40.516 1.00 53.66 268 ILE A CA 1
ATOM 2039 C C . ILE A 1 268 ? -17.396 0.246 40.134 1.00 53.66 268 ILE A C 1
ATOM 2041 O O . ILE A 1 268 ? -17.431 1.182 39.341 1.00 53.66 268 ILE A O 1
ATOM 2045 N N . LYS A 1 269 ? -16.256 -0.139 40.723 1.00 52.38 269 LYS A N 1
ATOM 2046 C CA . LYS A 1 269 ? -14.924 0.442 40.451 1.00 52.38 269 LYS A CA 1
ATOM 2047 C C . LYS A 1 269 ? -14.139 -0.406 39.444 1.00 52.38 269 LYS A C 1
ATOM 2049 O O . LYS A 1 269 ? -14.463 -1.575 39.254 1.00 52.38 269 LYS A O 1
ATOM 2054 N N . ASP A 1 270 ? -13.073 0.167 38.874 1.00 46.97 270 ASP A N 1
ATOM 2055 C CA . ASP A 1 270 ? -12.060 -0.571 38.099 1.00 46.97 270 ASP A CA 1
ATOM 2056 C C . ASP A 1 270 ? -11.635 -1.849 38.831 1.00 46.97 270 ASP A C 1
ATOM 2058 O O . ASP A 1 270 ? -11.193 -1.793 39.984 1.00 46.97 270 ASP A O 1
ATOM 2062 N N . GLY A 1 271 ? -11.741 -2.996 38.157 1.00 52.66 271 GLY A N 1
ATOM 2063 C CA . GLY A 1 271 ? -11.365 -4.274 38.750 1.00 52.66 271 GLY A CA 1
ATOM 2064 C C . GLY A 1 271 ? -11.872 -5.509 38.014 1.00 52.66 271 GLY A C 1
ATOM 2065 O O . GLY A 1 271 ? -12.485 -5.440 36.948 1.00 52.66 271 GLY A O 1
ATOM 2066 N N . GLU A 1 272 ? -11.579 -6.662 38.611 1.00 54.31 272 GLU A N 1
ATOM 2067 C CA . GLU A 1 272 ? -12.144 -7.951 38.218 1.00 54.31 272 GLU A CA 1
ATOM 2068 C C . GLU A 1 272 ? -13.392 -8.220 39.063 1.00 54.31 272 GLU A C 1
ATOM 2070 O O . GLU A 1 272 ? -13.306 -8.344 40.287 1.00 54.31 272 GLU A O 1
ATOM 2075 N N . LEU A 1 273 ? -14.548 -8.344 38.415 1.00 57.44 273 LEU A N 1
ATOM 2076 C CA . LEU A 1 273 ? -15.750 -8.862 39.053 1.00 57.44 273 LEU A CA 1
ATOM 2077 C C . LEU A 1 273 ? -15.738 -10.388 38.936 1.00 57.44 273 LEU A C 1
ATOM 2079 O O . LEU A 1 273 ? -15.792 -10.954 37.841 1.00 57.44 273 LEU A O 1
ATOM 2083 N N . HIS A 1 274 ? -15.630 -11.062 40.076 1.00 55.41 274 HIS A N 1
ATOM 2084 C CA . HIS A 1 274 ? -15.711 -12.516 40.155 1.00 55.41 274 HIS A CA 1
ATOM 2085 C C . HIS A 1 274 ? -17.181 -12.924 40.203 1.00 55.41 274 HIS A C 1
ATOM 2087 O O . HIS A 1 274 ? -17.797 -12.857 41.258 1.00 55.41 274 HIS A O 1
ATOM 2093 N N . ILE A 1 275 ? -17.736 -13.342 39.068 1.00 57.66 275 ILE A N 1
ATOM 2094 C CA . ILE A 1 275 ? -19.153 -13.722 38.985 1.00 57.66 275 ILE A CA 1
ATOM 2095 C C . ILE A 1 275 ? -19.325 -15.194 39.346 1.00 57.66 275 ILE A C 1
ATOM 2097 O O . ILE A 1 275 ? -20.282 -15.559 40.020 1.00 57.66 275 ILE A O 1
ATOM 2101 N N . ILE A 1 276 ? -18.368 -16.037 38.946 1.00 57.12 276 ILE A N 1
ATOM 2102 C CA . ILE A 1 276 ? -18.362 -17.474 39.230 1.00 57.12 276 ILE A CA 1
ATOM 2103 C C . ILE A 1 276 ? -17.018 -17.842 39.853 1.00 57.12 276 ILE A C 1
ATOM 2105 O O . ILE A 1 276 ? -15.959 -17.428 39.381 1.00 57.12 276 ILE A O 1
ATOM 2109 N N . LYS A 1 277 ? -17.040 -18.645 40.917 1.00 52.81 277 LYS A N 1
ATOM 2110 C CA . LYS A 1 277 ? -15.817 -19.095 41.589 1.00 52.81 277 LYS A CA 1
ATOM 2111 C C . LYS A 1 277 ? -14.952 -19.960 40.663 1.00 52.81 277 LYS A C 1
ATOM 2113 O O . LYS A 1 277 ? -15.419 -20.957 40.105 1.00 52.81 277 LYS A O 1
ATOM 2118 N N . ALA A 1 278 ? -13.665 -19.633 40.548 1.00 44.59 278 ALA A N 1
ATOM 2119 C CA . ALA A 1 278 ? -12.714 -20.397 39.742 1.00 44.59 278 ALA A CA 1
ATOM 2120 C C . ALA A 1 278 ? -12.720 -21.897 40.114 1.00 44.59 278 ALA A C 1
ATOM 2122 O O . ALA A 1 278 ? -12.572 -22.255 41.282 1.00 44.59 278 ALA A O 1
ATOM 2123 N N . GLY A 1 279 ? -12.886 -22.767 39.109 1.00 51.28 279 GLY A N 1
ATOM 2124 C CA . GLY A 1 279 ? -12.909 -24.229 39.266 1.00 51.28 279 GLY A CA 1
ATOM 2125 C C . GLY A 1 279 ? -14.294 -24.873 39.426 1.00 51.28 279 GLY A C 1
ATOM 2126 O O . GLY A 1 279 ? -14.374 -26.097 39.407 1.00 51.28 279 GLY A O 1
ATOM 2127 N N . SER A 1 280 ? -15.375 -24.090 39.531 1.00 51.34 280 SER A N 1
ATOM 2128 C CA . SER A 1 280 ? -16.763 -24.599 39.637 1.00 51.34 280 SER A CA 1
ATOM 2129 C C . SER A 1 280 ? -17.521 -24.672 38.294 1.00 51.34 280 SER A C 1
ATOM 2131 O O . SER A 1 280 ? -18.712 -24.979 38.241 1.00 51.34 280 SER A O 1
ATOM 2133 N N . TYR A 1 281 ? -16.833 -24.427 37.173 1.00 56.97 281 TYR A N 1
ATOM 2134 C CA . TYR A 1 281 ? -17.441 -24.381 35.843 1.00 56.97 281 TYR A CA 1
ATOM 2135 C C . TYR A 1 281 ? -16.537 -25.014 34.762 1.00 56.97 281 TYR A C 1
ATOM 2137 O O . TYR A 1 281 ? -15.314 -25.049 34.902 1.00 56.97 281 TYR A O 1
ATOM 2145 N N . ALA A 1 282 ? -17.145 -25.494 33.672 1.00 51.44 282 ALA A N 1
ATOM 2146 C CA . ALA A 1 282 ? -16.493 -25.970 32.452 1.00 51.44 282 ALA A CA 1
ATOM 2147 C C . ALA A 1 282 ? -17.289 -25.519 31.203 1.00 51.44 282 ALA A C 1
ATOM 2149 O O . ALA A 1 282 ? -18.514 -25.508 31.213 1.00 51.44 282 ALA A O 1
ATOM 2150 N N . GLY A 1 283 ? -16.626 -25.153 30.102 1.00 58.09 283 GLY A N 1
ATOM 2151 C CA . GLY A 1 283 ? -17.293 -24.687 28.868 1.00 58.09 283 GLY A CA 1
ATOM 2152 C C . GLY A 1 283 ? -17.413 -23.159 28.752 1.00 58.09 283 GLY A C 1
ATOM 2153 O O . GLY A 1 283 ? -16.760 -22.432 29.491 1.00 58.09 283 GLY A O 1
ATOM 2154 N N . SER A 1 284 ? -18.206 -22.660 27.796 1.00 54.50 284 SER A N 1
ATOM 2155 C CA . SER A 1 284 ? -18.408 -21.218 27.573 1.00 54.50 284 SER A CA 1
ATOM 2156 C C . SER A 1 284 ? -19.853 -20.907 27.195 1.00 54.50 284 SER A C 1
ATOM 2158 O O . SER A 1 284 ? -20.400 -21.609 26.345 1.00 54.50 284 SER A O 1
ATOM 2160 N N . PHE A 1 285 ? -20.431 -19.824 27.719 1.00 56.25 285 PHE A N 1
ATOM 2161 C CA . PHE A 1 285 ? -21.704 -19.302 27.211 1.00 56.25 285 PHE A CA 1
ATOM 2162 C C . PHE A 1 285 ? -21.576 -18.905 25.727 1.00 56.25 285 PHE A C 1
ATOM 2164 O O . PHE A 1 285 ? -20.517 -18.455 25.274 1.00 56.25 285 PHE A O 1
ATOM 2171 N N . ALA A 1 286 ? -22.645 -19.110 24.960 1.00 54.97 286 ALA A N 1
ATOM 2172 C CA . ALA A 1 286 ? -22.759 -18.682 23.568 1.00 54.97 286 ALA A CA 1
ATOM 2173 C C . ALA A 1 286 ? -22.899 -17.153 23.458 1.00 54.97 286 ALA A C 1
ATOM 2175 O O . ALA A 1 286 ? -22.344 -16.561 22.533 1.00 54.97 286 ALA A O 1
ATOM 2176 N N . SER A 1 287 ? -23.567 -16.529 24.430 1.00 54.94 287 SER A N 1
ATOM 2177 C CA . SER A 1 287 ? -23.792 -15.080 24.522 1.00 54.94 287 SER A CA 1
ATOM 2178 C C . SER A 1 287 ? -23.776 -14.606 25.976 1.00 54.94 287 SER A C 1
ATOM 2180 O O . SER A 1 287 ? -24.058 -15.372 26.894 1.00 54.94 287 SER A O 1
ATOM 2182 N N . LEU A 1 288 ? -23.437 -13.336 26.182 1.00 58.12 288 LEU A N 1
ATOM 2183 C CA . LEU A 1 288 ? -23.496 -12.643 27.466 1.00 58.12 288 LEU A CA 1
ATOM 2184 C C . LEU A 1 288 ? -24.269 -11.340 27.248 1.00 58.12 288 LEU A C 1
ATOM 2186 O O . LEU A 1 288 ? -23.787 -10.484 26.507 1.00 58.12 288 LEU A O 1
ATOM 2190 N N . ASN A 1 289 ? -25.425 -11.187 27.885 1.00 57.56 289 ASN A N 1
ATOM 2191 C CA . ASN A 1 289 ? -26.116 -9.910 27.984 1.00 57.56 289 ASN A CA 1
ATOM 2192 C C . ASN A 1 289 ? -25.869 -9.326 29.367 1.00 57.56 289 ASN A C 1
ATOM 2194 O O . ASN A 1 289 ? -25.872 -10.035 30.370 1.00 57.56 289 ASN A O 1
ATOM 2198 N N . VAL A 1 290 ? -25.669 -8.018 29.422 1.00 57.72 290 VAL A N 1
ATOM 2199 C CA . VAL A 1 290 ? -25.521 -7.298 30.679 1.00 57.72 290 VAL A CA 1
ATOM 2200 C C . VAL A 1 290 ? -26.457 -6.102 30.624 1.00 57.72 290 VAL A C 1
ATOM 2202 O O . VAL A 1 290 ? -26.274 -5.217 29.792 1.00 57.72 290 VAL A O 1
ATOM 2205 N N . ASN A 1 291 ? -27.488 -6.108 31.457 1.00 55.41 291 ASN A N 1
ATOM 2206 C CA . ASN A 1 291 ? -28.547 -5.110 31.459 1.00 55.41 291 ASN A CA 1
ATOM 2207 C C . ASN A 1 291 ? -28.291 -4.050 32.549 1.00 55.41 291 ASN A C 1
ATOM 2209 O O . ASN A 1 291 ? -27.701 -4.341 33.592 1.00 55.41 291 ASN A O 1
ATOM 2213 N N . ASP A 1 292 ? -28.769 -2.826 32.293 1.00 56.31 292 ASP A N 1
ATOM 2214 C CA . ASP A 1 292 ? -28.720 -1.647 33.184 1.00 56.31 292 ASP A CA 1
ATOM 2215 C C . ASP A 1 292 ? -27.358 -0.928 33.363 1.00 56.31 292 ASP A C 1
ATOM 2217 O O . ASP A 1 292 ? -27.149 -0.156 34.302 1.00 56.31 292 ASP A O 1
ATOM 2221 N N . PHE A 1 293 ? -26.435 -1.078 32.405 1.00 55.75 293 PHE A N 1
ATOM 2222 C CA . PHE A 1 293 ? -25.165 -0.327 32.386 1.00 55.75 293 PHE A CA 1
ATOM 2223 C C . PHE A 1 293 ? -25.257 1.127 31.896 1.00 55.75 293 PHE A C 1
ATOM 2225 O O . PHE A 1 293 ? -24.285 1.864 32.048 1.00 55.75 293 PHE A O 1
ATOM 2232 N N . ASP A 1 294 ? -26.400 1.591 31.377 1.00 45.56 294 ASP A N 1
ATOM 2233 C CA . ASP A 1 294 ? -26.559 2.975 30.880 1.00 45.56 294 ASP A CA 1
ATOM 2234 C C . ASP A 1 294 ? -26.310 4.052 31.965 1.00 45.56 294 ASP A C 1
ATOM 2236 O O . ASP A 1 294 ? -26.146 5.236 31.650 1.00 45.56 294 ASP A O 1
ATOM 2240 N N . THR A 1 295 ? -26.258 3.647 33.241 1.00 43.34 295 THR A N 1
ATOM 2241 C CA . THR A 1 295 ? -25.999 4.501 34.412 1.00 43.34 295 THR A CA 1
ATOM 2242 C C . THR A 1 295 ? -24.592 4.371 35.003 1.00 43.34 295 THR A C 1
ATOM 2244 O O . THR A 1 295 ? -24.244 5.155 35.887 1.00 43.34 295 THR A O 1
ATOM 2247 N N . VAL A 1 296 ? -23.769 3.423 34.536 1.00 45.72 296 VAL A N 1
ATOM 2248 C CA . VAL A 1 296 ? -22.449 3.137 35.118 1.00 45.72 296 VAL A CA 1
ATOM 2249 C C . VAL A 1 296 ? -21.349 3.477 34.123 1.00 45.72 296 VAL A C 1
ATOM 2251 O O . VAL A 1 296 ? -21.371 3.049 32.973 1.00 45.72 296 VAL A O 1
ATOM 2254 N N . ASP A 1 297 ? -20.328 4.187 34.599 1.00 47.84 297 ASP A N 1
ATOM 2255 C CA . ASP A 1 297 ? -19.102 4.546 33.870 1.00 47.84 297 ASP A CA 1
ATOM 2256 C C . ASP A 1 297 ? -18.205 3.359 33.487 1.00 47.84 297 ASP A C 1
ATOM 2258 O O . ASP A 1 297 ? -17.016 3.512 33.244 1.00 47.84 297 ASP A O 1
ATOM 2262 N N . ALA A 1 298 ? -18.755 2.156 33.459 1.00 47.41 298 ALA A N 1
ATOM 2263 C CA . ALA A 1 298 ? -18.032 0.909 33.429 1.00 47.41 298 ALA A CA 1
ATOM 2264 C C . ALA A 1 298 ? -18.397 0.119 32.170 1.00 47.41 298 ALA A C 1
ATOM 2266 O O . ALA A 1 298 ? -19.563 -0.037 31.827 1.00 47.41 298 ALA A O 1
ATOM 2267 N N . ILE A 1 299 ? -17.392 -0.409 31.480 1.00 52.09 299 ILE A N 1
ATOM 2268 C CA . ILE A 1 299 ? -17.589 -1.374 30.397 1.00 52.09 299 ILE A CA 1
ATOM 2269 C C . ILE A 1 299 ? -17.262 -2.764 30.903 1.00 52.09 299 ILE A C 1
ATOM 2271 O O . ILE A 1 299 ? -16.183 -2.987 31.449 1.00 52.09 299 ILE A O 1
ATOM 2275 N N . VAL A 1 300 ? -18.175 -3.696 30.648 1.00 51.28 300 VAL A N 1
ATOM 2276 C CA . VAL A 1 300 ? -17.930 -5.130 30.758 1.00 51.28 300 VAL A CA 1
ATOM 2277 C C . VAL A 1 300 ? -17.270 -5.600 29.467 1.00 51.28 300 VAL A C 1
ATOM 2279 O O . VAL A 1 300 ? -17.877 -5.539 28.399 1.00 51.28 300 VAL A O 1
ATOM 2282 N N . ASN A 1 301 ? -16.025 -6.073 29.555 1.00 45.72 301 ASN A N 1
ATOM 2283 C CA . ASN A 1 301 ? -15.437 -6.830 28.453 1.00 45.72 301 ASN A CA 1
ATOM 2284 C C . ASN A 1 301 ? -16.225 -8.136 28.289 1.00 45.72 301 ASN A C 1
ATOM 2286 O O . ASN A 1 301 ? -16.186 -8.992 29.172 1.00 45.72 301 ASN A O 1
ATOM 2290 N N . THR A 1 302 ? -16.968 -8.264 27.190 1.00 44.97 302 THR A N 1
ATOM 2291 C CA . THR A 1 302 ? -17.816 -9.427 26.907 1.00 44.97 302 THR A CA 1
ATOM 2292 C C . THR A 1 302 ? -17.081 -10.547 26.179 1.00 44.97 302 THR A C 1
ATOM 2294 O O . THR A 1 302 ? -17.727 -11.512 25.761 1.00 44.97 302 THR A O 1
ATOM 2297 N N . GLU A 1 303 ? -15.746 -10.492 26.054 1.00 44.28 303 GLU A N 1
ATOM 2298 C CA . GLU A 1 303 ? -14.980 -11.716 25.828 1.00 44.28 303 GLU A CA 1
ATOM 2299 C C . GLU A 1 303 ? -15.346 -12.689 26.953 1.00 44.28 303 GLU A C 1
ATOM 2301 O O . GLU A 1 303 ? -14.968 -12.486 28.104 1.00 44.28 303 GLU A O 1
ATOM 2306 N N . LYS A 1 304 ? -16.202 -13.661 26.598 1.00 52.88 304 LYS A N 1
ATOM 2307 C CA . LYS A 1 304 ? -16.778 -14.749 27.401 1.00 52.88 304 LYS A CA 1
ATOM 2308 C C . LYS A 1 304 ? -16.070 -14.915 28.740 1.00 52.88 304 LYS A C 1
ATOM 2310 O O . LYS A 1 304 ? -14.861 -15.131 28.701 1.00 52.88 304 LYS A O 1
ATOM 2315 N N . LEU A 1 305 ? -16.829 -14.905 29.855 1.00 51.88 305 LEU A N 1
ATOM 2316 C CA . LEU A 1 305 ? -16.393 -15.320 31.205 1.00 51.88 305 LEU A CA 1
ATOM 2317 C C . LEU A 1 305 ? -15.099 -16.119 31.100 1.00 51.88 305 LEU A C 1
ATOM 2319 O O . LEU A 1 305 ? -15.127 -17.253 30.608 1.00 51.88 305 LEU A O 1
ATOM 2323 N N . ASN A 1 306 ? -13.970 -15.480 31.424 1.00 52.06 306 ASN A N 1
ATOM 2324 C CA . ASN A 1 306 ? -12.667 -16.075 31.140 1.00 52.06 306 ASN A CA 1
ATOM 2325 C C . ASN A 1 306 ? -12.564 -17.447 31.824 1.00 52.06 306 ASN A C 1
ATOM 2327 O O . ASN A 1 306 ? -13.381 -17.741 32.698 1.00 52.06 306 ASN A O 1
ATOM 2331 N N . SER A 1 307 ? -11.545 -18.262 31.505 1.00 53.75 307 SER A N 1
ATOM 2332 C CA . SER A 1 307 ? -11.308 -19.617 32.070 1.00 53.75 307 SER A CA 1
ATOM 2333 C C . SER A 1 307 ? -11.396 -19.720 33.620 1.00 53.75 307 SER A C 1
ATOM 2335 O O . SER A 1 307 ? -11.403 -20.813 34.182 1.00 53.75 307 SER A O 1
ATOM 2337 N N . GLN A 1 308 ? -11.491 -18.584 34.318 1.00 51.47 308 GLN A N 1
ATOM 2338 C CA . GLN A 1 308 ? -11.553 -18.417 35.764 1.00 51.47 308 GLN A CA 1
ATOM 2339 C C . GLN A 1 308 ? -12.881 -17.849 36.302 1.00 51.47 308 GLN A C 1
ATOM 2341 O O . GLN A 1 308 ? -13.000 -17.709 37.515 1.00 51.47 308 GLN A O 1
ATOM 2346 N N . GLY A 1 309 ? -13.871 -17.544 35.457 1.00 51.81 309 GLY A N 1
ATOM 2347 C CA . GLY A 1 309 ? -15.193 -17.077 35.885 1.00 51.81 309 GLY A CA 1
ATOM 2348 C C . GLY A 1 309 ? -15.269 -15.571 36.173 1.00 51.81 309 GLY A C 1
ATOM 2349 O O . GLY A 1 309 ? -16.106 -15.134 36.968 1.00 51.81 309 GLY A O 1
ATOM 2350 N N . LYS A 1 310 ? -14.393 -14.774 35.545 1.00 55.78 310 LYS A N 1
ATOM 2351 C CA . LYS A 1 310 ? -14.266 -13.332 35.802 1.00 55.78 310 LYS A CA 1
ATOM 2352 C C . LYS A 1 310 ? -14.744 -12.467 34.640 1.00 55.78 310 LYS A C 1
ATOM 2354 O O . LYS A 1 310 ? -14.615 -12.853 33.477 1.00 55.78 310 LYS A O 1
ATOM 2359 N N . ILE A 1 311 ? -15.206 -11.267 34.987 1.00 57.88 311 ILE A N 1
ATOM 2360 C CA . ILE A 1 311 ? -15.481 -10.158 34.073 1.00 57.88 311 ILE A CA 1
ATOM 2361 C C . ILE A 1 311 ? -14.572 -8.975 34.420 1.00 57.88 311 ILE A C 1
ATOM 2363 O O . ILE A 1 311 ? -14.471 -8.585 35.582 1.00 57.88 311 ILE A O 1
ATOM 2367 N N . HIS A 1 312 ? -13.916 -8.398 33.410 1.00 53.12 312 HIS A N 1
ATOM 2368 C CA . HIS A 1 312 ? -13.131 -7.173 33.571 1.00 53.12 312 HIS A CA 1
ATOM 2369 C C . HIS A 1 312 ? -14.015 -5.947 33.384 1.00 53.12 312 HIS A C 1
ATOM 2371 O O . HIS A 1 312 ? -14.754 -5.859 32.400 1.00 53.12 312 HIS A O 1
ATOM 2377 N N . ILE A 1 313 ? -13.889 -5.008 34.320 1.00 57.94 313 ILE A N 1
ATOM 2378 C CA . ILE A 1 313 ? -14.619 -3.749 34.310 1.00 57.94 313 ILE A CA 1
ATOM 2379 C C . ILE A 1 313 ? -13.640 -2.599 34.098 1.00 57.94 313 ILE A C 1
ATOM 2381 O O . ILE A 1 313 ? -12.720 -2.415 34.897 1.00 57.94 313 ILE A O 1
ATOM 2385 N N . TYR A 1 314 ? -13.841 -1.841 33.017 1.00 54.56 314 TYR A N 1
ATOM 2386 C CA . TYR A 1 314 ? -13.025 -0.674 32.682 1.00 54.56 314 TYR A CA 1
ATOM 2387 C C . TYR A 1 314 ? -13.811 0.626 32.891 1.00 54.56 314 TYR A C 1
ATOM 2389 O O . TYR A 1 314 ? -14.815 0.839 32.219 1.00 54.56 314 TYR A O 1
ATOM 2397 N N . THR A 1 315 ? -13.327 1.508 33.765 1.00 58.94 315 THR A N 1
ATOM 2398 C CA . THR A 1 315 ? -13.936 2.809 34.115 1.00 58.94 315 THR A CA 1
ATOM 2399 C C . THR A 1 315 ? -13.277 4.011 33.430 1.00 58.94 315 THR A C 1
ATOM 2401 O O . THR A 1 315 ? -13.828 5.108 33.406 1.00 58.94 315 THR A O 1
ATOM 2404 N N . ASN A 1 316 ? -12.101 3.820 32.817 1.00 68.12 316 ASN A N 1
ATOM 2405 C CA . ASN A 1 316 ? -11.426 4.853 32.013 1.00 68.12 316 ASN A CA 1
ATOM 2406 C C . ASN A 1 316 ? -11.895 4.905 30.551 1.00 68.12 316 ASN A C 1
ATOM 2408 O O . ASN A 1 316 ? -11.420 5.736 29.771 1.00 68.12 316 ASN A O 1
ATOM 2412 N N . TRP A 1 317 ? -12.794 4.001 30.173 1.00 80.00 317 TRP A N 1
ATOM 2413 C CA . TRP A 1 317 ? -13.388 3.960 28.851 1.00 80.00 317 TRP A CA 1
ATOM 2414 C C . TRP A 1 317 ? -14.813 4.492 28.909 1.00 80.00 317 TRP A C 1
ATOM 2416 O O . TRP A 1 317 ? -15.576 4.154 29.807 1.00 80.00 317 TRP A O 1
ATOM 2426 N N . VAL A 1 318 ? -15.178 5.294 27.920 1.00 82.81 318 VAL A N 1
ATOM 2427 C CA . VAL A 1 318 ? -16.555 5.706 27.681 1.00 82.81 318 VAL A CA 1
ATOM 2428 C C . VAL A 1 318 ? -17.066 5.040 26.421 1.00 82.81 318 VAL A C 1
ATOM 2430 O O . VAL A 1 318 ? -16.330 4.863 25.447 1.00 82.81 318 VAL A O 1
ATOM 2433 N N . HIS A 1 319 ? -18.337 4.666 26.425 1.00 83.94 319 HIS A N 1
ATOM 2434 C CA . HIS A 1 319 ? -18.972 4.069 25.261 1.00 83.94 319 HIS A CA 1
ATOM 2435 C C . HIS A 1 319 ? -20.133 4.929 24.779 1.00 83.94 319 HIS A C 1
ATOM 2437 O O . HIS A 1 319 ? -20.804 5.610 25.558 1.00 83.94 319 HIS A O 1
ATOM 2443 N N . TRP A 1 320 ? -20.362 4.883 23.472 1.00 84.50 320 TRP A N 1
ATOM 2444 C CA . TRP A 1 320 ? -21.553 5.452 22.862 1.00 84.50 320 TRP A CA 1
ATOM 2445 C C . TRP A 1 320 ? -22.794 4.688 23.325 1.00 84.50 320 TRP A C 1
ATOM 2447 O O . TRP A 1 320 ? -22.873 3.472 23.123 1.00 84.50 320 TRP A O 1
ATOM 2457 N N . LYS A 1 321 ? -23.747 5.387 23.948 1.00 79.31 321 LYS A N 1
ATOM 2458 C CA . LYS A 1 321 ? -24.962 4.780 24.502 1.00 79.31 321 LYS A CA 1
ATOM 2459 C C . LYS A 1 321 ? -25.818 4.153 23.409 1.00 79.31 321 LYS A C 1
ATOM 2461 O O . LYS A 1 321 ? -25.902 4.655 22.283 1.00 79.31 321 LYS A O 1
ATOM 2466 N N . GLU A 1 322 ? -26.516 3.074 23.760 1.00 72.88 322 GLU A N 1
ATOM 2467 C CA . GLU A 1 322 ? -27.508 2.484 22.861 1.00 72.88 322 GLU A CA 1
ATOM 2468 C C . GLU A 1 322 ? -28.650 3.474 22.593 1.00 72.88 322 GLU A C 1
ATOM 2470 O O . GLU A 1 322 ? -28.996 3.704 21.430 1.00 72.88 322 GLU A O 1
ATOM 2475 N N . ALA A 1 323 ? -29.135 4.132 23.650 1.00 75.25 323 ALA A N 1
ATOM 2476 C CA . ALA A 1 323 ? -30.187 5.146 23.630 1.00 75.25 323 ALA A CA 1
ATOM 2477 C C . ALA A 1 323 ? -29.648 6.594 23.533 1.00 75.25 323 ALA A C 1
ATOM 2479 O O . ALA A 1 323 ? -30.112 7.482 24.248 1.00 75.25 323 ALA A O 1
ATOM 2480 N N . ALA A 1 324 ? -28.648 6.844 22.678 1.00 78.44 324 ALA A N 1
ATOM 2481 C CA . ALA A 1 324 ? -28.163 8.204 22.411 1.00 78.44 324 ALA A CA 1
ATOM 2482 C C . ALA A 1 324 ? -29.306 9.125 21.930 1.00 78.44 324 ALA A C 1
ATOM 2484 O O . ALA A 1 324 ? -30.150 8.720 21.129 1.00 78.44 324 ALA A O 1
ATOM 2485 N N . ALA A 1 325 ? -29.336 10.364 22.425 1.00 77.88 325 ALA A N 1
ATOM 2486 C CA . ALA A 1 325 ? -30.410 11.323 22.164 1.00 77.88 325 ALA A CA 1
ATOM 2487 C C . ALA A 1 325 ? -30.346 11.922 20.750 1.00 77.88 325 ALA A C 1
ATOM 2489 O O . ALA A 1 325 ? -31.373 12.289 20.178 1.00 77.88 325 ALA A O 1
ATOM 2490 N N . ASP A 1 326 ? -29.141 12.024 20.191 1.00 88.50 326 ASP A N 1
ATOM 2491 C CA . ASP A 1 326 ? -28.885 12.473 18.827 1.00 88.50 326 ASP A CA 1
ATOM 2492 C C . ASP A 1 326 ? -27.623 11.790 18.259 1.00 88.50 326 ASP A C 1
ATOM 2494 O O . ASP A 1 326 ? -27.038 10.901 18.880 1.00 88.50 326 ASP A O 1
ATOM 2498 N N . THR A 1 327 ? -27.214 12.172 17.047 1.00 89.88 327 THR A N 1
ATOM 2499 C CA . THR A 1 327 ? -26.025 11.626 16.377 1.00 89.88 327 THR A CA 1
ATOM 2500 C C . THR A 1 327 ? -24.747 12.415 16.665 1.00 89.88 327 THR A C 1
ATOM 2502 O O . THR A 1 327 ? -23.688 12.014 16.196 1.00 89.88 327 THR A O 1
ATOM 2505 N N . ASN A 1 328 ? -24.786 13.530 17.400 1.00 92.00 328 ASN A N 1
ATOM 2506 C CA . ASN A 1 328 ? -23.614 14.379 17.600 1.00 92.00 328 ASN A CA 1
ATOM 2507 C C . ASN A 1 328 ? -22.647 13.760 18.614 1.00 92.00 328 ASN A C 1
ATOM 2509 O O . ASN A 1 328 ? -22.939 13.702 19.811 1.00 92.00 328 ASN A O 1
ATOM 2513 N N . ILE A 1 329 ? -21.456 13.358 18.165 1.00 91.06 329 ILE A N 1
ATOM 2514 C CA . ILE A 1 329 ? -20.485 12.699 19.042 1.00 91.06 329 ILE A CA 1
ATOM 2515 C C . ILE A 1 329 ? -19.834 13.630 20.065 1.00 91.06 329 ILE A C 1
ATOM 2517 O O . ILE A 1 329 ? -19.242 13.146 21.024 1.00 91.06 329 ILE A O 1
ATOM 2521 N N . ALA A 1 330 ? -19.957 14.948 19.907 1.00 91.25 330 ALA A N 1
ATOM 2522 C CA . ALA A 1 330 ? -19.525 15.905 20.922 1.00 91.25 330 ALA A CA 1
ATOM 2523 C C . ALA A 1 330 ? -20.565 16.112 22.038 1.00 91.25 330 ALA A C 1
ATOM 2525 O O . ALA A 1 330 ? -20.252 16.725 23.058 1.00 91.25 330 ALA A O 1
ATOM 2526 N N . ASN A 1 331 ? -21.799 15.620 21.876 1.00 91.19 331 ASN A N 1
ATOM 2527 C CA . ASN A 1 331 ? -22.815 15.718 22.917 1.00 91.19 331 ASN A CA 1
ATOM 2528 C C . ASN A 1 331 ? -22.528 14.692 24.025 1.00 91.19 331 ASN A C 1
ATOM 2530 O O . ASN A 1 331 ? -22.724 13.489 23.849 1.00 91.19 331 ASN A O 1
ATOM 2534 N N . THR A 1 332 ? -22.089 15.176 25.189 1.00 89.19 332 THR A N 1
ATOM 2535 C CA . THR A 1 332 ? -21.718 14.345 26.346 1.00 89.19 332 THR A CA 1
ATOM 2536 C C . THR A 1 332 ? -22.869 13.478 26.864 1.00 89.19 332 THR A C 1
ATOM 2538 O O . THR A 1 332 ? -22.617 12.425 27.442 1.00 89.19 332 THR A O 1
ATOM 2541 N N . ALA A 1 333 ? -24.129 13.855 26.609 1.00 86.81 333 ALA A N 1
ATOM 2542 C CA . ALA A 1 333 ? -25.297 13.066 27.003 1.00 86.81 333 ALA A CA 1
ATOM 2543 C C . ALA A 1 333 ? -25.410 11.730 26.244 1.00 86.81 333 ALA A C 1
ATOM 2545 O O . ALA A 1 333 ? -26.001 10.784 26.768 1.00 86.81 333 ALA A O 1
ATOM 2546 N N . ASN A 1 334 ? -24.821 11.639 25.046 1.00 86.81 334 ASN A N 1
ATOM 2547 C CA . ASN A 1 334 ? -24.824 10.432 24.214 1.00 86.81 334 ASN A CA 1
ATOM 2548 C C . ASN A 1 334 ? -23.782 9.388 24.643 1.00 86.81 334 ASN A C 1
ATOM 2550 O O . ASN A 1 334 ? -23.777 8.270 24.128 1.00 86.81 334 ASN A O 1
ATOM 2554 N N . TRP A 1 335 ? -22.904 9.734 25.582 1.00 86.19 335 TRP A N 1
ATOM 2555 C CA . TRP A 1 335 ? -21.867 8.855 26.112 1.00 86.19 335 TRP A CA 1
ATOM 2556 C C . TRP A 1 335 ? -22.217 8.377 27.519 1.00 86.19 335 TRP A C 1
ATOM 2558 O O . TRP A 1 335 ? -22.992 9.028 28.226 1.00 86.19 335 TRP A O 1
ATOM 2568 N N . SER A 1 336 ? -21.636 7.251 27.943 1.00 79.31 336 SER A N 1
ATOM 2569 C CA . SER A 1 336 ? -21.727 6.761 29.330 1.00 79.31 336 SER A CA 1
ATOM 2570 C C . SER A 1 336 ? -21.277 7.821 30.351 1.00 79.31 336 SER A C 1
ATOM 2572 O O . SER A 1 336 ? -21.972 8.044 31.338 1.00 79.31 336 SER A O 1
ATOM 2574 N N . SER A 1 337 ? -20.222 8.579 30.031 1.00 82.25 337 SER A N 1
ATOM 2575 C CA . SER A 1 337 ? -19.887 9.886 30.625 1.00 82.25 337 SER A CA 1
ATOM 2576 C C . SER A 1 337 ? -19.136 10.773 29.640 1.00 82.25 337 SER A C 1
ATOM 2578 O O . SER A 1 337 ? -18.881 10.368 28.510 1.00 82.25 337 SER A O 1
ATOM 2580 N N . ASP A 1 338 ? -18.778 11.987 30.075 1.00 86.75 338 ASP A N 1
ATOM 2581 C CA . ASP A 1 338 ? -17.998 12.935 29.282 1.00 86.75 338 ASP A CA 1
ATOM 2582 C C . ASP A 1 338 ? -16.765 12.259 28.638 1.00 86.75 338 ASP A C 1
ATOM 2584 O O . ASP A 1 338 ? -15.864 11.814 29.363 1.00 86.75 338 ASP A O 1
ATOM 2588 N N . PRO A 1 339 ? -16.721 12.164 27.294 1.00 88.44 339 PRO A N 1
ATOM 2589 C CA . PRO A 1 339 ? -15.630 11.533 26.565 1.00 88.44 339 PRO A CA 1
ATOM 2590 C C . PRO A 1 339 ? -14.352 12.371 26.522 1.00 88.44 339 PRO A C 1
ATOM 2592 O O . PRO A 1 339 ? -13.300 11.845 26.148 1.00 88.44 339 PRO A O 1
ATOM 2595 N N . ALA A 1 340 ? -14.410 13.657 26.879 1.00 90.19 340 ALA A N 1
ATOM 2596 C CA . ALA A 1 340 ? -13.279 14.559 26.748 1.00 90.19 340 ALA A CA 1
ATOM 2597 C C . ALA A 1 340 ? -12.058 14.060 27.544 1.00 90.19 340 ALA A C 1
ATOM 2599 O O . ALA A 1 340 ? -12.091 13.900 28.763 1.00 90.19 340 ALA A O 1
ATOM 2600 N N . GLY A 1 341 ? -10.955 13.807 26.838 1.00 89.00 341 GLY A N 1
ATOM 2601 C CA . GLY A 1 341 ? -9.705 13.311 27.413 1.00 89.00 341 GLY A CA 1
ATOM 2602 C C . GLY A 1 341 ? -9.744 11.857 27.894 1.00 89.00 341 GLY A C 1
ATOM 2603 O O . GLY A 1 341 ? -8.782 11.421 28.523 1.00 89.00 341 GLY A O 1
ATOM 2604 N N . LYS A 1 342 ? -10.810 11.101 27.602 1.00 89.19 342 LYS A N 1
ATOM 2605 C CA . LYS A 1 342 ? -10.952 9.681 27.961 1.00 89.19 342 LYS A CA 1
ATOM 2606 C C . LYS A 1 342 ? -10.769 8.762 26.753 1.00 89.19 342 LYS A C 1
ATOM 2608 O O . LYS A 1 342 ? -10.672 9.216 25.611 1.00 89.19 342 LYS A O 1
ATOM 2613 N N . ASN A 1 343 ? -10.688 7.458 27.002 1.00 89.88 343 ASN A N 1
ATOM 2614 C CA . ASN A 1 343 ? -10.698 6.460 25.937 1.00 89.88 343 ASN A CA 1
ATOM 2615 C C . ASN A 1 343 ? -12.144 6.245 25.484 1.00 89.88 343 ASN A C 1
ATOM 2617 O O . ASN A 1 343 ? -13.006 6.010 26.323 1.00 89.88 343 ASN A O 1
ATOM 2621 N N . ALA A 1 344 ? -12.427 6.314 24.189 1.00 89.19 344 ALA A N 1
ATOM 2622 C CA . ALA A 1 344 ? -13.789 6.246 23.673 1.00 89.19 344 ALA A CA 1
ATOM 2623 C C . ALA A 1 344 ? -14.007 5.042 22.755 1.00 89.19 344 ALA A C 1
ATOM 2625 O O . ALA A 1 344 ? -13.154 4.730 21.922 1.00 89.19 344 ALA A O 1
ATOM 2626 N N . MET A 1 345 ? -15.177 4.408 22.863 1.00 87.88 345 MET A N 1
ATOM 2627 C CA . MET A 1 345 ? -15.610 3.326 21.974 1.00 87.88 345 MET A CA 1
ATOM 2628 C C . MET A 1 345 ? -16.951 3.610 21.310 1.00 87.88 345 MET A C 1
ATOM 2630 O O . MET A 1 345 ? -17.919 4.000 21.964 1.00 87.88 345 MET A O 1
ATOM 2634 N N . ILE A 1 346 ? -17.027 3.336 20.009 1.00 86.12 346 ILE A N 1
ATOM 2635 C CA . ILE A 1 346 ? -18.249 3.432 19.204 1.00 86.12 346 ILE A CA 1
ATOM 2636 C C . ILE A 1 346 ? -18.487 2.092 18.505 1.00 86.12 346 ILE A C 1
ATOM 2638 O O . ILE A 1 346 ? -17.569 1.517 17.922 1.00 86.12 346 ILE A O 1
ATOM 2642 N N . GLY A 1 347 ? -19.728 1.598 18.536 1.00 75.25 347 GLY A N 1
ATOM 2643 C CA . GLY A 1 347 ? -20.075 0.284 17.987 1.00 75.25 347 GLY A CA 1
ATOM 2644 C C . GLY A 1 347 ? -19.520 -0.852 18.848 1.00 75.25 347 GLY A C 1
ATOM 2645 O O . GLY A 1 347 ? -18.660 -1.607 18.398 1.00 75.25 347 GLY A O 1
ATOM 2646 N N . VAL A 1 348 ? -19.977 -0.931 20.105 1.00 66.06 348 VAL A N 1
ATOM 2647 C CA . VAL A 1 348 ? -19.569 -1.954 21.091 1.00 66.06 348 VAL A CA 1
ATOM 2648 C C . VAL A 1 348 ? -20.441 -3.213 20.998 1.00 66.06 348 VAL A C 1
ATOM 2650 O O . VAL A 1 348 ? -19.957 -4.313 21.243 1.00 66.06 348 VAL A O 1
ATOM 2653 N N . TYR A 1 349 ? -21.709 -3.089 20.609 1.00 68.19 349 TYR A N 1
ATOM 2654 C CA . TYR A 1 349 ? -22.668 -4.193 20.655 1.00 68.19 349 TYR A CA 1
ATOM 2655 C C . TYR A 1 349 ? -22.784 -4.906 19.302 1.00 68.19 349 TYR A C 1
ATOM 2657 O O . TYR A 1 349 ? -22.938 -4.272 18.253 1.00 68.19 349 TYR A O 1
ATOM 2665 N N . ALA A 1 350 ? -22.707 -6.240 19.322 1.00 58.22 350 ALA A N 1
ATOM 2666 C CA . ALA A 1 350 ? -22.891 -7.065 18.134 1.00 58.22 350 ALA A CA 1
ATOM 2667 C C . ALA A 1 350 ? -24.318 -6.875 17.590 1.00 58.22 350 ALA A C 1
ATOM 2669 O O . ALA A 1 350 ? -25.286 -7.036 18.329 1.00 58.22 350 ALA A O 1
ATOM 2670 N N . ASN A 1 351 ? -24.442 -6.550 16.299 1.00 58.94 351 ASN A N 1
ATOM 2671 C CA . ASN A 1 351 ? -25.700 -6.258 15.586 1.00 58.94 351 ASN A CA 1
ATOM 2672 C C . ASN A 1 351 ? -26.358 -4.881 15.816 1.00 58.94 351 ASN A C 1
ATOM 2674 O O . ASN A 1 351 ? -27.417 -4.639 15.237 1.00 58.94 351 ASN A O 1
ATOM 2678 N N . SER A 1 352 ? -25.740 -3.953 16.555 1.00 64.69 352 SER A N 1
ATOM 2679 C CA . SER A 1 352 ? -26.252 -2.577 16.699 1.00 64.69 352 SER A CA 1
ATOM 2680 C C . SER A 1 352 ? -25.327 -1.569 16.009 1.00 64.69 352 SER A C 1
ATOM 2682 O O . SER A 1 352 ? -24.445 -1.003 16.659 1.00 64.69 352 SER A O 1
ATOM 2684 N N . PRO A 1 353 ? -25.476 -1.326 14.690 1.00 76.69 353 PRO A N 1
ATOM 2685 C CA . PRO A 1 353 ? -24.693 -0.304 14.009 1.00 76.69 353 PRO A CA 1
ATOM 2686 C C . PRO A 1 353 ? -24.943 1.074 14.635 1.00 76.69 353 PRO A C 1
ATOM 2688 O O . PRO A 1 353 ? -26.085 1.525 14.735 1.00 76.69 353 PRO A O 1
ATOM 2691 N N . LYS A 1 354 ? -23.870 1.756 15.047 1.00 84.12 354 LYS A N 1
ATOM 2692 C CA . LYS A 1 354 ? -23.925 3.128 15.572 1.00 84.12 354 LYS A CA 1
ATOM 2693 C C . LYS A 1 354 ? -23.312 4.098 14.584 1.00 84.12 354 LYS A C 1
ATOM 2695 O O . LYS A 1 354 ? -22.214 3.845 14.108 1.00 84.12 354 LYS A O 1
ATOM 2700 N N . SER A 1 355 ? -24.004 5.206 14.325 1.00 87.19 355 SER A N 1
ATOM 2701 C CA . SER A 1 355 ? -23.528 6.273 13.448 1.00 87.19 355 SER A CA 1
ATOM 2702 C C . SER A 1 355 ? -23.544 7.610 14.163 1.00 87.19 355 SER A C 1
ATOM 2704 O O . SER A 1 355 ? -24.601 8.064 14.600 1.00 87.19 355 SER A O 1
ATOM 2706 N N . GLY A 1 356 ? -22.378 8.242 14.242 1.00 88.69 356 GLY A N 1
ATOM 2707 C CA . GLY A 1 356 ? -22.198 9.561 14.824 1.00 88.69 356 GLY A CA 1
ATOM 2708 C C . GLY A 1 356 ? -21.687 10.588 13.813 1.00 88.69 356 GLY A C 1
ATOM 2709 O O . GLY A 1 356 ? -21.006 10.240 12.851 1.00 88.69 356 GLY A O 1
ATOM 2710 N N . GLN A 1 357 ? -21.998 11.858 14.041 1.00 94.56 357 GLN A N 1
ATOM 2711 C CA . GLN A 1 357 ? -21.448 13.007 13.330 1.00 94.56 357 GLN A CA 1
ATOM 2712 C C . GLN A 1 357 ? -20.693 13.908 14.308 1.00 94.56 357 GLN A C 1
ATOM 2714 O O . GLN A 1 357 ? -21.119 14.084 15.446 1.00 94.56 357 GLN A O 1
ATOM 2719 N N . LEU A 1 358 ? -19.590 14.505 13.870 1.00 95.94 358 LEU A N 1
ATOM 2720 C CA . LEU A 1 358 ? -18.849 15.519 14.610 1.00 95.94 358 LEU A CA 1
ATOM 2721 C C . LEU A 1 358 ? -18.840 16.821 13.816 1.00 95.94 358 LEU A C 1
ATOM 2723 O O . LEU A 1 358 ? -18.344 16.856 12.694 1.00 95.94 358 LEU A O 1
ATOM 2727 N N . ASN A 1 359 ? -19.349 17.890 14.421 1.00 92.69 359 ASN A N 1
ATOM 2728 C CA . ASN A 1 359 ? -19.398 19.240 13.846 1.00 92.69 359 ASN A CA 1
ATOM 2729 C C . ASN A 1 359 ? -18.834 20.316 14.798 1.00 92.69 359 ASN A C 1
ATOM 2731 O O . ASN A 1 359 ? -19.011 21.510 14.571 1.00 92.69 359 ASN A O 1
ATOM 2735 N N . SER A 1 360 ? -18.163 19.887 15.870 1.00 94.19 360 SER A N 1
ATOM 2736 C CA . SER A 1 360 ? -17.447 20.736 16.824 1.00 94.19 360 SER A CA 1
ATOM 2737 C C . SER A 1 360 ? -16.159 20.053 17.293 1.00 94.19 360 SER A C 1
ATOM 2739 O O . SER A 1 360 ? -15.846 18.944 16.861 1.00 94.19 360 SER A O 1
ATOM 2741 N N . ALA A 1 361 ? -15.401 20.693 18.184 1.00 95.38 361 ALA A N 1
ATOM 2742 C CA . ALA A 1 361 ? -14.185 20.104 18.736 1.00 95.38 361 ALA A CA 1
ATOM 2743 C C . ALA A 1 361 ? -14.485 18.986 19.753 1.00 95.38 361 ALA A C 1
ATOM 2745 O O . ALA A 1 361 ? -15.336 19.149 20.629 1.00 95.38 361 ALA A O 1
ATOM 2746 N N . LEU A 1 362 ? -13.748 17.879 19.658 1.00 95.38 362 LEU A N 1
ATOM 2747 C CA . LEU A 1 362 ? -13.720 16.780 20.618 1.00 95.38 362 LEU A CA 1
ATOM 2748 C C . LEU A 1 362 ? -12.291 16.231 20.730 1.00 95.38 362 LEU A C 1
ATOM 2750 O O . LEU A 1 362 ? -11.676 15.846 19.736 1.00 95.38 362 LEU A O 1
ATOM 2754 N N . SER A 1 363 ? -11.780 16.154 21.958 1.00 95.69 363 SER A N 1
ATOM 2755 C CA . SER A 1 363 ? -10.452 15.609 22.253 1.00 95.69 363 SER A CA 1
ATOM 2756 C C . SER A 1 363 ? -10.575 14.324 23.058 1.00 95.69 363 SER A C 1
ATOM 2758 O O . SER A 1 363 ? -11.219 14.326 24.100 1.00 95.69 363 SER A O 1
ATOM 2760 N N . LEU A 1 364 ? -9.926 13.250 22.617 1.00 94.00 364 LEU A N 1
ATOM 2761 C CA . LEU A 1 364 ? -9.957 11.925 23.237 1.00 94.00 364 LEU A CA 1
ATOM 2762 C C . LEU A 1 364 ? -8.542 11.454 23.599 1.00 94.00 364 LEU A C 1
ATOM 2764 O O . LEU A 1 364 ? -7.548 11.813 22.953 1.00 94.00 364 LEU A O 1
ATOM 2768 N N . ALA A 1 365 ? -8.441 10.605 24.620 1.00 91.75 365 ALA A N 1
ATOM 2769 C CA . ALA A 1 365 ? -7.207 9.885 24.924 1.00 91.75 365 ALA A CA 1
ATOM 2770 C C . ALA A 1 365 ? -6.986 8.719 23.959 1.00 91.75 365 ALA A C 1
ATOM 2772 O O . ALA A 1 365 ? -5.882 8.542 23.466 1.00 91.75 365 ALA A O 1
ATOM 2773 N N . GLN A 1 366 ? -8.024 7.956 23.635 1.00 91.62 366 GLN A N 1
ATOM 2774 C CA . GLN A 1 366 ? -7.991 6.881 22.638 1.00 91.62 366 GLN A CA 1
ATOM 2775 C C . GLN A 1 366 ? -9.346 6.806 21.944 1.00 91.62 366 GLN A C 1
ATOM 2777 O O . GLN A 1 366 ? -10.348 7.254 22.499 1.00 91.62 366 GLN A O 1
ATOM 2782 N N . LEU A 1 367 ? -9.384 6.224 20.750 1.00 93.81 367 LEU A N 1
ATOM 2783 C CA . LEU A 1 367 ? -10.630 5.986 20.029 1.00 93.81 367 LEU A CA 1
ATOM 2784 C C . LEU A 1 367 ? -10.636 4.589 19.426 1.00 93.81 367 LEU A C 1
ATOM 2786 O O . LEU A 1 367 ? -9.680 4.203 18.760 1.00 93.81 367 LEU A O 1
ATOM 2790 N N . GLN A 1 368 ? -11.736 3.867 19.601 1.00 92.50 368 GLN A N 1
ATOM 2791 C CA . GLN A 1 368 ? -11.986 2.591 18.942 1.00 92.50 368 GLN A CA 1
ATOM 2792 C C . GLN A 1 368 ? -13.365 2.596 18.288 1.00 92.50 368 GLN A C 1
ATOM 2794 O O . GLN A 1 368 ? -14.373 2.906 18.922 1.00 92.50 368 GLN A O 1
ATOM 2799 N N . VAL A 1 369 ? -13.416 2.242 17.008 1.00 94.25 369 VAL A N 1
ATOM 2800 C CA . VAL A 1 369 ? -14.654 2.183 16.226 1.00 94.25 369 VAL A CA 1
ATOM 2801 C C . VAL A 1 369 ? -14.844 0.758 15.721 1.00 94.25 369 VAL A C 1
ATOM 2803 O O . VAL A 1 369 ? -13.970 0.239 15.034 1.00 94.25 369 VAL A O 1
ATOM 2806 N N . GLY A 1 370 ? -15.960 0.112 16.059 1.00 91.00 370 GLY A N 1
ATOM 2807 C CA . GLY A 1 370 ? -16.187 -1.310 15.775 1.00 91.00 370 GLY A CA 1
ATOM 2808 C C . GLY A 1 370 ? -15.335 -2.212 16.672 1.00 91.00 370 GLY A C 1
ATOM 2809 O O . GLY A 1 370 ? -14.447 -2.915 16.183 1.00 91.00 370 GLY A O 1
ATOM 2810 N N . TYR A 1 371 ? -15.577 -2.148 17.987 1.00 86.00 371 TYR A N 1
ATOM 2811 C CA . TYR A 1 371 ? -14.746 -2.810 19.000 1.00 86.00 371 TYR A CA 1
ATOM 2812 C C . TYR A 1 371 ? -14.872 -4.340 18.958 1.00 86.00 371 TYR A C 1
ATOM 2814 O O . TYR A 1 371 ? -13.878 -5.026 18.738 1.00 86.00 371 TYR A O 1
ATOM 2822 N N . ASN A 1 372 ? -16.094 -4.862 19.100 1.00 83.06 372 ASN A N 1
ATOM 2823 C CA . ASN A 1 372 ? -16.367 -6.297 19.228 1.00 83.06 372 ASN A CA 1
ATOM 2824 C C . ASN A 1 372 ? -16.663 -6.985 17.882 1.00 83.06 372 ASN A C 1
ATOM 2826 O O . ASN A 1 372 ? -17.162 -6.333 16.958 1.00 83.06 372 ASN A O 1
ATOM 2830 N N . PRO A 1 373 ? -16.456 -8.313 17.770 1.00 82.81 373 PRO A N 1
ATOM 2831 C CA . PRO A 1 373 ? -16.904 -9.090 16.615 1.00 82.81 373 PRO A CA 1
ATOM 2832 C C . PRO A 1 373 ? -18.395 -8.870 16.323 1.00 82.81 373 PRO A C 1
ATOM 2834 O O . PRO A 1 373 ? -19.233 -8.931 17.221 1.00 82.81 373 PRO A O 1
ATOM 2837 N N . GLY A 1 374 ? -18.736 -8.597 15.062 1.00 81.12 374 GLY A N 1
ATOM 2838 C CA . GLY A 1 374 ? -20.117 -8.326 14.635 1.00 81.12 374 GLY A CA 1
ATOM 2839 C C . GLY A 1 374 ? -20.677 -6.954 15.041 1.00 81.12 374 GLY A C 1
ATOM 2840 O O . GLY A 1 374 ? -21.795 -6.617 14.646 1.00 81.12 374 GLY A O 1
ATOM 2841 N N . ALA A 1 375 ? -19.934 -6.143 15.798 1.00 84.31 375 ALA A N 1
ATOM 2842 C CA . ALA A 1 375 ? -20.320 -4.768 16.089 1.00 84.31 375 ALA A CA 1
ATOM 2843 C C . ALA A 1 375 ? -19.940 -3.838 14.928 1.00 84.31 375 ALA A C 1
ATOM 2845 O O . ALA A 1 375 ? -18.953 -4.073 14.227 1.00 84.31 375 ALA A O 1
ATOM 2846 N N . SER A 1 376 ? -20.720 -2.774 14.720 1.00 90.06 376 SER A N 1
ATOM 2847 C CA . SER A 1 376 ? -20.461 -1.788 13.668 1.00 90.06 376 SER A CA 1
ATOM 2848 C C . SER A 1 376 ? -20.518 -0.368 14.224 1.00 90.06 376 SER A C 1
ATOM 2850 O O . SER A 1 376 ? -21.497 0.015 14.860 1.00 90.06 376 SER A O 1
ATOM 2852 N N . GLY A 1 377 ? -19.482 0.427 13.971 1.00 92.06 377 GLY A N 1
ATOM 2853 C CA . GLY A 1 377 ? -19.420 1.838 14.349 1.00 92.06 377 GLY A CA 1
ATOM 2854 C C . GLY A 1 377 ? -19.053 2.712 13.157 1.00 92.06 377 GLY A C 1
ATOM 2855 O O . GLY A 1 377 ? -18.175 2.351 12.375 1.00 92.06 377 GLY A O 1
ATOM 2856 N N . THR A 1 378 ? -19.706 3.862 13.018 1.00 94.12 378 THR A N 1
ATOM 2857 C CA . THR A 1 378 ? -19.430 4.845 11.972 1.00 94.12 378 THR A CA 1
ATOM 2858 C C . THR A 1 378 ? -19.341 6.257 12.552 1.00 94.12 378 THR A C 1
ATOM 2860 O O . THR A 1 378 ? -20.137 6.639 13.410 1.00 94.12 378 THR A O 1
ATOM 2863 N N . ILE A 1 379 ? -18.369 7.041 12.087 1.00 96.06 379 ILE A N 1
ATOM 2864 C CA . ILE A 1 379 ? -18.201 8.459 12.432 1.00 96.06 379 ILE A CA 1
ATOM 2865 C C . ILE A 1 379 ? -18.075 9.270 11.146 1.00 96.06 379 ILE A C 1
ATOM 2867 O O . ILE A 1 379 ? -17.298 8.899 10.270 1.00 96.06 379 ILE A O 1
ATOM 2871 N N . ASP A 1 380 ? -18.777 10.391 11.054 1.00 97.19 380 ASP A N 1
ATOM 2872 C CA . ASP A 1 380 ? -18.572 11.417 10.030 1.00 97.19 380 ASP A CA 1
ATOM 2873 C C . ASP A 1 380 ? -18.058 12.712 10.674 1.00 97.19 380 ASP A C 1
ATOM 2875 O O . ASP A 1 380 ? -18.715 13.297 11.532 1.00 97.19 380 ASP A O 1
ATOM 2879 N N . ILE A 1 381 ? -16.864 13.149 10.284 1.00 97.69 381 ILE A N 1
ATOM 2880 C CA . ILE A 1 381 ? -16.232 14.391 10.729 1.00 97.69 381 ILE A CA 1
ATOM 2881 C C . ILE A 1 381 ? -16.546 15.460 9.680 1.00 97.69 381 ILE A C 1
ATOM 2883 O O . ILE A 1 381 ? -15.823 15.646 8.690 1.00 97.69 381 ILE A O 1
ATOM 2887 N N . ALA A 1 382 ? -17.673 16.126 9.911 1.00 96.00 382 ALA A N 1
ATOM 2888 C CA . ALA A 1 382 ? -18.235 17.147 9.045 1.00 96.00 382 ALA A CA 1
ATOM 2889 C C . ALA A 1 382 ? -17.488 18.480 9.174 1.00 96.00 382 ALA A C 1
ATOM 2891 O O . ALA A 1 382 ? -16.611 18.657 10.022 1.00 96.00 382 ALA A O 1
ATOM 2892 N N . GLU A 1 383 ? -17.832 19.435 8.312 1.00 95.50 383 GLU A N 1
ATOM 2893 C CA . GLU A 1 383 ? -17.305 20.798 8.378 1.00 95.50 383 GLU A CA 1
ATOM 2894 C C . GLU A 1 383 ? -17.505 21.410 9.779 1.00 95.50 383 GLU A C 1
ATOM 2896 O O . GLU A 1 383 ? -18.554 21.251 10.404 1.00 95.50 383 GLU A O 1
ATOM 2901 N N . GLY A 1 384 ? -16.465 22.069 10.300 1.00 92.06 384 GLY A N 1
ATOM 2902 C CA . GLY A 1 384 ? -16.427 22.586 11.676 1.00 92.06 384 GLY A CA 1
ATOM 2903 C C . GLY A 1 384 ? -16.118 21.539 12.757 1.00 92.06 384 GLY A C 1
ATOM 2904 O O . GLY A 1 384 ? -15.789 21.912 13.883 1.00 92.06 384 GLY A O 1
ATOM 2905 N N . GLY A 1 385 ? -16.161 20.243 12.430 1.00 96.69 385 GLY A N 1
ATOM 2906 C CA . GLY A 1 385 ? -15.727 19.164 13.313 1.00 96.69 385 GLY A CA 1
ATOM 2907 C C . GLY A 1 385 ? -14.209 19.110 13.468 1.00 96.69 385 GLY A C 1
ATOM 2908 O O . GLY A 1 385 ? -13.474 19.176 12.482 1.00 96.69 385 GLY A O 1
ATOM 2909 N N . GLU A 1 386 ? -13.732 18.939 14.700 1.00 97.25 386 GLU A N 1
ATOM 2910 C CA . GLU A 1 386 ? -12.312 18.727 14.999 1.00 97.25 386 GLU A CA 1
ATOM 2911 C C . GLU A 1 386 ? -12.160 17.570 15.989 1.00 97.25 386 GLU A C 1
ATOM 2913 O O . GLU A 1 386 ? -12.464 17.710 17.171 1.00 97.25 386 GLU A O 1
ATOM 2918 N N . LEU A 1 387 ? -11.686 16.419 15.511 1.00 97.25 387 LEU A N 1
ATOM 2919 C CA . LEU A 1 387 ? -11.411 15.255 16.347 1.00 97.25 387 LEU A CA 1
ATOM 2920 C C . LEU A 1 387 ? -9.916 15.155 16.620 1.00 97.25 387 LEU A C 1
ATOM 2922 O O . LEU A 1 387 ? -9.141 14.874 15.707 1.00 97.25 387 LEU A O 1
ATOM 2926 N N . THR A 1 388 ? -9.508 15.315 17.874 1.00 96.50 388 THR A N 1
ATOM 2927 C CA . THR A 1 388 ? -8.121 15.085 18.292 1.00 96.50 388 THR A CA 1
ATOM 2928 C C . THR A 1 388 ? -8.033 13.832 19.150 1.00 96.50 388 THR A C 1
ATOM 2930 O O . THR A 1 388 ? -8.691 13.738 20.178 1.00 96.50 388 THR A O 1
ATOM 2933 N N . VAL A 1 389 ? -7.197 12.871 18.764 1.00 94.94 389 VAL A N 1
ATOM 2934 C CA . VAL A 1 389 ? -6.929 11.654 19.538 1.00 94.94 389 VAL A CA 1
ATOM 2935 C C . VAL A 1 389 ? -5.456 11.615 19.905 1.00 94.94 389 VAL A C 1
ATOM 2937 O O . VAL A 1 389 ? -4.576 11.555 19.045 1.00 94.94 389 VAL A O 1
ATOM 2940 N N . SER A 1 390 ? -5.193 11.702 21.207 1.00 92.00 390 SER A N 1
ATOM 2941 C CA . SER A 1 390 ? -3.830 11.822 21.731 1.00 92.00 390 SER A CA 1
ATOM 2942 C C . SER A 1 390 ? -3.081 10.493 21.826 1.00 92.00 390 SER A C 1
ATOM 2944 O O . SER A 1 390 ? -1.848 10.471 21.808 1.00 92.00 390 SER A O 1
ATOM 2946 N N . GLY A 1 391 ? -3.826 9.393 21.897 1.00 89.44 391 GLY A N 1
ATOM 2947 C CA . GLY A 1 391 ? -3.339 8.024 21.930 1.00 89.44 391 GLY A CA 1
ATOM 2948 C C . GLY A 1 391 ? -3.656 7.248 20.654 1.00 89.44 391 GLY A C 1
ATOM 2949 O O . GLY A 1 391 ? -3.620 7.803 19.559 1.00 89.44 391 GLY A O 1
ATOM 2950 N N . MET A 1 392 ? -3.928 5.949 20.798 1.00 88.00 392 MET A N 1
ATOM 2951 C CA . MET A 1 392 ? -4.206 5.071 19.662 1.00 88.00 392 MET A CA 1
ATOM 2952 C C . MET A 1 392 ? -5.619 5.311 19.125 1.00 88.00 392 MET A C 1
ATOM 2954 O O . MET A 1 392 ? -6.586 5.412 19.889 1.00 88.00 392 MET A O 1
ATOM 2958 N N . MET A 1 393 ? -5.726 5.366 17.802 1.00 93.75 393 MET A N 1
ATOM 2959 C CA . MET A 1 393 ? -6.981 5.362 17.067 1.00 93.75 393 MET A CA 1
ATOM 2960 C C . MET A 1 393 ? -7.118 4.054 16.297 1.00 93.75 393 MET A C 1
ATOM 2962 O O . MET A 1 393 ? -6.309 3.762 15.419 1.00 93.75 393 MET A O 1
ATOM 2966 N N . HIS A 1 394 ? -8.177 3.306 16.583 1.00 93.38 394 HIS A N 1
ATOM 2967 C CA . HIS A 1 394 ? -8.481 2.036 15.946 1.00 93.38 394 HIS A CA 1
ATOM 2968 C C . HIS A 1 394 ? -9.798 2.129 15.182 1.00 93.38 394 HIS A C 1
ATOM 2970 O O . HIS A 1 394 ? -10.833 2.514 15.731 1.00 93.38 394 HIS A O 1
ATOM 2976 N N . ILE A 1 395 ? -9.768 1.731 13.918 1.00 96.06 395 ILE A N 1
ATOM 2977 C CA . ILE A 1 395 ? -10.933 1.668 13.045 1.00 96.06 395 ILE A CA 1
ATOM 2978 C C . ILE A 1 395 ? -11.090 0.210 12.622 1.00 96.06 395 ILE A C 1
ATOM 2980 O O . ILE A 1 395 ? -10.266 -0.297 11.873 1.00 96.06 395 ILE A O 1
ATOM 2984 N N . GLY A 1 396 ? -12.123 -0.466 13.116 1.00 94.44 396 GLY A N 1
ATOM 2985 C CA . GLY A 1 396 ? -12.324 -1.908 12.976 1.00 94.44 396 GLY A CA 1
ATOM 2986 C C . GLY A 1 396 ? -11.355 -2.696 13.857 1.00 94.44 396 GLY A C 1
ATOM 2987 O O . GLY A 1 396 ? -10.353 -3.206 13.359 1.00 94.44 396 GLY A O 1
ATOM 2988 N N . VAL A 1 397 ? -11.636 -2.790 15.164 1.00 88.56 397 VAL A N 1
ATOM 2989 C CA . VAL A 1 397 ? -10.813 -3.567 16.115 1.00 88.56 397 VAL A CA 1
ATOM 2990 C C . VAL A 1 397 ? -11.070 -5.055 15.910 1.00 88.56 397 VAL A C 1
ATOM 2992 O O . VAL A 1 397 ? -10.225 -5.729 15.341 1.00 88.56 397 VAL A O 1
ATOM 2995 N N . ALA A 1 398 ? -12.250 -5.558 16.277 1.00 87.75 398 ALA A N 1
ATOM 2996 C CA . ALA A 1 398 ? -12.713 -6.906 15.931 1.00 87.75 398 ALA A CA 1
ATOM 2997 C C . ALA A 1 398 ? -14.000 -6.888 15.081 1.00 87.75 398 ALA A C 1
ATOM 2999 O O . ALA A 1 398 ? -14.358 -7.894 14.472 1.00 87.75 398 ALA A O 1
ATOM 3000 N N . GLY A 1 399 ? -14.688 -5.742 15.022 1.00 89.50 399 GLY A N 1
ATOM 3001 C CA . GLY A 1 399 ? -15.897 -5.522 14.231 1.00 89.50 399 GLY A CA 1
ATOM 3002 C C . GLY A 1 399 ? -15.654 -4.698 12.967 1.00 89.50 399 GLY A C 1
ATOM 3003 O O . GLY A 1 399 ? -14.555 -4.670 12.409 1.00 89.50 399 GLY A O 1
ATOM 3004 N N . THR A 1 400 ? -16.702 -4.006 12.519 1.00 93.88 400 THR A N 1
ATOM 3005 C CA . THR A 1 400 ? -16.638 -3.055 11.402 1.00 93.88 400 THR A CA 1
ATOM 3006 C C . THR A 1 400 ? -16.544 -1.628 11.931 1.00 93.88 400 THR A C 1
ATOM 3008 O O . THR A 1 400 ? -17.441 -1.156 12.626 1.00 93.88 400 THR A O 1
ATOM 3011 N N . GLY A 1 401 ? -15.464 -0.924 11.613 1.00 95.94 401 GLY A N 1
ATOM 3012 C CA . GLY A 1 401 ? -15.306 0.490 11.938 1.00 95.94 401 GLY A CA 1
ATOM 3013 C C . GLY A 1 401 ? -15.215 1.328 10.676 1.00 95.94 401 GLY A C 1
ATOM 3014 O O . GLY A 1 401 ? -14.476 0.976 9.758 1.00 95.94 401 GLY A O 1
ATOM 3015 N N . VAL A 1 402 ? -15.927 2.451 10.636 1.00 97.25 402 VAL A N 1
ATOM 3016 C CA . VAL A 1 402 ? -15.834 3.420 9.540 1.00 97.25 402 VAL A CA 1
ATOM 3017 C C . VAL A 1 402 ? -15.652 4.823 10.099 1.00 97.25 402 VAL A C 1
ATOM 3019 O O . VAL A 1 402 ? -16.437 5.275 10.924 1.00 97.25 402 VAL A O 1
ATOM 3022 N N . ILE A 1 403 ? -14.649 5.550 9.623 1.00 98.12 403 ILE A N 1
ATOM 3023 C CA . ILE A 1 403 ? -14.554 6.998 9.827 1.00 98.12 403 ILE A CA 1
ATOM 3024 C C . ILE A 1 403 ? -14.570 7.663 8.455 1.00 98.12 403 ILE A C 1
ATOM 3026 O O . ILE A 1 403 ? -13.856 7.241 7.552 1.00 98.12 403 ILE A O 1
ATOM 3030 N N . THR A 1 404 ? -15.385 8.697 8.292 1.00 98.31 404 THR A N 1
ATOM 3031 C CA . THR A 1 404 ? -15.408 9.559 7.112 1.00 98.31 404 THR A CA 1
ATOM 3032 C C . THR A 1 404 ? -15.024 10.967 7.530 1.00 98.31 404 THR A C 1
ATOM 3034 O O . THR A 1 404 ? -15.564 11.496 8.491 1.00 98.31 404 THR A O 1
ATOM 3037 N N . VAL A 1 405 ? -14.085 11.578 6.819 1.00 98.44 405 VAL A N 1
ATOM 3038 C CA . VAL A 1 405 ? -13.746 12.996 6.942 1.00 98.44 405 VAL A CA 1
ATOM 3039 C C . VAL A 1 405 ? -14.309 13.682 5.706 1.00 98.44 405 VAL A C 1
ATOM 3041 O O . VAL A 1 405 ? -13.812 13.493 4.591 1.00 98.44 405 VAL A O 1
ATOM 3044 N N . SER A 1 406 ? -15.428 14.382 5.890 1.00 96.62 406 SER A N 1
ATOM 3045 C CA . SER A 1 406 ? -16.180 15.033 4.811 1.00 96.62 406 SER A CA 1
ATOM 3046 C C . SER A 1 406 ? -15.844 16.516 4.674 1.00 96.62 406 SER A C 1
ATOM 3048 O O . SER A 1 406 ? -15.880 17.049 3.567 1.00 96.62 406 SER A O 1
ATOM 3050 N N . GLY A 1 407 ? -15.419 17.163 5.763 1.00 93.88 407 GLY A N 1
ATOM 3051 C CA . GLY A 1 407 ? -14.969 18.558 5.736 1.00 93.88 407 GLY A CA 1
ATOM 3052 C C . GLY A 1 407 ? -14.191 19.036 6.964 1.00 93.88 407 GLY A C 1
ATOM 3053 O O . GLY A 1 407 ? -13.580 20.099 6.900 1.00 93.88 407 GLY A O 1
ATOM 3054 N N . GLY A 1 408 ? -14.196 18.288 8.071 1.00 96.56 408 GLY A N 1
ATOM 3055 C CA . GLY A 1 408 ? -13.524 18.689 9.308 1.00 96.56 408 GLY A CA 1
ATOM 3056 C C . GLY A 1 408 ? -12.053 18.276 9.400 1.00 96.56 408 GLY A C 1
ATOM 3057 O O . GLY A 1 408 ? -11.404 17.940 8.408 1.00 96.56 408 GLY A O 1
ATOM 3058 N N . THR A 1 409 ? -11.515 18.307 10.619 1.00 98.00 409 THR A N 1
ATOM 3059 C CA . THR A 1 409 ? -10.122 17.948 10.914 1.00 98.00 409 THR A CA 1
ATOM 3060 C C . THR A 1 409 ? -10.049 16.718 11.811 1.00 98.00 409 THR A C 1
ATOM 3062 O O . THR A 1 409 ? -10.702 16.657 12.851 1.00 98.00 409 THR A O 1
ATOM 3065 N N . LEU A 1 410 ? -9.215 15.750 11.434 1.00 97.88 410 LEU A N 1
ATOM 3066 C CA . LEU A 1 410 ? -8.866 14.588 12.244 1.00 97.88 410 LEU A CA 1
ATOM 3067 C C . LEU A 1 410 ? -7.371 14.623 12.588 1.00 97.88 410 LEU A C 1
ATOM 3069 O O . LEU A 1 410 ? -6.527 14.519 11.703 1.00 97.88 410 LEU A O 1
ATOM 3073 N N . ASN A 1 411 ? -7.041 14.713 13.873 1.00 95.75 411 ASN A N 1
ATOM 3074 C CA . ASN A 1 411 ? -5.674 14.754 14.383 1.00 95.75 411 ASN A CA 1
ATOM 3075 C C . ASN A 1 411 ? -5.393 13.535 15.269 1.00 95.75 411 ASN A C 1
ATOM 3077 O O . ASN A 1 411 ? -5.844 13.473 16.407 1.00 95.75 411 ASN A O 1
ATOM 3081 N N . SER A 1 412 ? -4.597 12.585 14.785 1.00 93.19 412 SER A N 1
ATOM 3082 C CA . SER A 1 412 ? -3.993 11.538 15.616 1.00 93.19 412 SER A CA 1
ATOM 3083 C C . SER A 1 412 ? -2.594 11.993 16.021 1.00 93.19 412 SER A C 1
ATOM 3085 O O . SER A 1 412 ? -1.711 12.063 15.168 1.00 93.19 412 SER A O 1
ATOM 3087 N N . THR A 1 413 ? -2.367 12.312 17.297 1.00 87.31 413 THR A N 1
ATOM 3088 C CA . THR A 1 413 ? -1.105 12.938 17.743 1.00 87.31 413 THR A CA 1
ATOM 3089 C C . THR A 1 413 ? -0.103 11.962 18.356 1.00 87.31 413 THR A C 1
ATOM 3091 O O . THR A 1 413 ? 1.007 12.370 18.700 1.00 87.31 413 THR A O 1
ATOM 3094 N N . MET A 1 414 ? -0.461 10.684 18.520 1.00 83.75 414 MET A N 1
ATOM 3095 C CA . MET A 1 414 ? 0.461 9.684 19.055 1.00 83.75 414 MET A CA 1
ATOM 3096 C C . MET A 1 414 ? 1.618 9.445 18.077 1.00 83.75 414 MET A C 1
ATOM 3098 O O . MET A 1 414 ? 1.464 8.789 17.054 1.00 83.75 414 MET A O 1
ATOM 3102 N N . ASN A 1 415 ? 2.804 9.930 18.443 1.00 72.81 415 ASN A N 1
ATOM 3103 C CA . ASN A 1 415 ? 4.057 9.710 17.725 1.00 72.81 415 ASN A CA 1
ATOM 3104 C C . ASN A 1 415 ? 4.926 8.694 18.482 1.00 72.81 415 ASN A C 1
ATOM 3106 O O . ASN A 1 415 ? 5.931 9.051 19.094 1.00 72.81 415 ASN A O 1
ATOM 3110 N N . SER A 1 416 ? 4.493 7.436 18.525 1.00 63.81 416 SER A N 1
ATOM 3111 C CA . SER A 1 416 ? 5.274 6.349 19.128 1.00 63.81 416 SER A CA 1
ATOM 3112 C C . SER A 1 416 ? 5.886 5.466 18.038 1.00 63.81 416 SER A C 1
ATOM 3114 O O . SER A 1 416 ? 5.299 5.267 16.976 1.00 63.81 416 SER A O 1
ATOM 3116 N N . SER A 1 417 ? 7.106 4.981 18.273 1.00 54.25 417 SER A N 1
ATOM 3117 C CA . SER A 1 417 ? 7.770 3.984 17.429 1.00 54.25 417 SER A CA 1
ATOM 3118 C C . SER A 1 417 ? 7.463 2.567 17.941 1.00 54.25 417 SER A C 1
ATOM 3120 O O . SER A 1 417 ? 7.252 2.363 19.136 1.00 54.25 417 SER A O 1
ATOM 3122 N N . GLY A 1 418 ? 7.428 1.574 17.044 1.00 58.81 418 GLY A N 1
ATOM 3123 C CA . GLY A 1 418 ? 7.140 0.169 17.387 1.00 58.81 418 GLY A CA 1
ATOM 3124 C C . GLY A 1 418 ? 5.651 -0.200 17.310 1.00 58.81 418 GLY A C 1
ATOM 3125 O O . GLY A 1 418 ? 4.966 0.236 16.385 1.00 58.81 418 GLY A O 1
ATOM 3126 N N . ASP A 1 419 ? 5.159 -1.008 18.257 1.00 50.31 419 ASP A N 1
ATOM 3127 C CA . ASP A 1 419 ? 3.785 -1.563 18.275 1.00 50.31 419 ASP A CA 1
ATOM 3128 C C . ASP A 1 419 ? 2.696 -0.535 18.630 1.00 50.31 419 ASP A C 1
ATOM 3130 O O . ASP A 1 419 ? 1.512 -0.784 18.432 1.00 50.31 419 ASP A O 1
ATOM 3134 N N . LYS A 1 420 ? 3.079 0.641 19.139 1.00 60.47 420 LYS A N 1
ATOM 3135 C CA . LYS A 1 420 ? 2.148 1.731 19.465 1.00 60.47 420 LYS A CA 1
ATOM 3136 C C . LYS A 1 420 ? 2.076 2.696 18.289 1.00 60.47 420 LYS A C 1
ATOM 3138 O O . LYS A 1 420 ? 2.924 3.575 18.164 1.00 60.47 420 LYS A O 1
ATOM 3143 N N . GLN A 1 421 ? 1.099 2.498 17.413 1.00 73.94 421 GLN A N 1
ATOM 3144 C CA . GLN A 1 421 ? 0.894 3.324 16.222 1.00 73.94 421 GLN A CA 1
ATOM 3145 C C . GLN A 1 421 ? -0.289 4.275 16.420 1.00 73.94 421 GLN A C 1
ATOM 3147 O O . GLN A 1 421 ? -1.230 3.957 17.146 1.00 73.94 421 GLN A O 1
ATOM 3152 N N . GLY A 1 422 ? -0.229 5.454 15.794 1.00 81.00 422 GLY A N 1
ATOM 3153 C CA . GLY A 1 422 ? -1.252 6.482 15.992 1.00 81.00 422 GLY A CA 1
ATOM 3154 C C . GLY A 1 422 ? -2.598 6.111 15.373 1.00 81.00 422 GLY A C 1
ATOM 3155 O O . GLY A 1 422 ? -3.629 6.256 16.021 1.00 81.00 422 GLY A O 1
ATOM 3156 N N . LEU A 1 423 ? -2.585 5.577 14.149 1.00 93.50 423 LEU A N 1
ATOM 3157 C CA . LEU A 1 423 ? -3.787 5.206 13.402 1.00 93.50 423 LEU A CA 1
ATOM 3158 C C . LEU A 1 423 ? -3.699 3.768 12.882 1.00 93.50 423 LEU A C 1
ATOM 3160 O O . LEU A 1 423 ? -2.810 3.439 12.097 1.00 93.50 423 LEU A O 1
ATOM 3164 N N . LEU A 1 424 ? -4.666 2.950 13.278 1.00 94.50 424 LEU A N 1
ATOM 3165 C CA . LEU A 1 424 ? -4.808 1.544 12.920 1.00 94.50 424 LEU A CA 1
ATOM 3166 C C . LEU A 1 424 ? -6.136 1.328 12.199 1.00 94.50 424 LEU A C 1
ATOM 3168 O O . LEU A 1 424 ? -7.193 1.679 12.722 1.00 94.50 424 LEU A O 1
ATOM 3172 N N . ILE A 1 425 ? -6.091 0.739 11.006 1.00 97.06 425 ILE A N 1
ATOM 3173 C CA . ILE A 1 425 ? -7.271 0.479 10.176 1.00 97.06 425 ILE A CA 1
ATOM 3174 C C . ILE A 1 425 ? -7.339 -1.017 9.879 1.00 97.06 425 ILE A C 1
ATOM 3176 O O . ILE A 1 425 ? -6.489 -1.537 9.161 1.00 97.06 425 ILE A O 1
ATOM 3180 N N . GLY A 1 426 ? -8.355 -1.694 10.411 1.00 96.00 426 GLY A N 1
ATOM 3181 C CA . GLY A 1 426 ? -8.503 -3.145 10.358 1.00 96.00 426 GLY A CA 1
ATOM 3182 C C . GLY A 1 426 ? -7.443 -3.805 11.225 1.00 96.00 426 GLY A C 1
ATOM 3183 O O . GLY A 1 426 ? -6.392 -4.194 10.722 1.00 96.00 426 GLY A O 1
ATOM 3184 N N . GLU A 1 427 ? -7.677 -3.863 12.535 1.00 91.69 427 GLU A N 1
ATOM 3185 C CA . GLU A 1 427 ? -6.687 -4.361 13.486 1.00 91.69 427 GLU A CA 1
ATOM 3186 C C . GLU A 1 427 ? -6.747 -5.884 13.660 1.00 91.69 427 GLU A C 1
ATOM 3188 O O . GLU A 1 427 ? -5.843 -6.585 13.214 1.00 91.69 427 GLU A O 1
ATOM 3193 N N . GLY A 1 428 ? -7.783 -6.392 14.329 1.00 87.38 428 GLY A N 1
ATOM 3194 C CA . GLY A 1 428 ? -7.939 -7.781 14.759 1.00 87.38 428 GLY A CA 1
ATOM 3195 C C . GLY A 1 428 ? -8.448 -8.747 13.687 1.00 87.38 428 GLY A C 1
ATOM 3196 O O . GLY A 1 428 ? -8.921 -8.370 12.618 1.00 87.38 428 GLY A O 1
ATOM 3197 N N . SER A 1 429 ? -8.346 -10.046 13.967 1.00 88.31 429 SER A N 1
ATOM 3198 C CA . SER A 1 429 ? -8.750 -11.082 13.009 1.00 88.31 429 SER A CA 1
ATOM 3199 C C . SER A 1 429 ? -10.251 -11.017 12.702 1.00 88.31 429 SER A C 1
ATOM 3201 O O . SER A 1 429 ? -11.066 -10.954 13.620 1.00 88.31 429 SER A O 1
ATOM 3203 N N . GLY A 1 430 ? -10.621 -11.030 11.418 1.00 85.12 430 GLY A N 1
ATOM 3204 C CA . GLY A 1 430 ? -12.007 -10.897 10.962 1.00 85.12 430 GLY A CA 1
ATOM 3205 C C . GLY A 1 430 ? -12.565 -9.469 11.002 1.00 85.12 430 GLY A C 1
ATOM 3206 O O . GLY A 1 430 ? -13.716 -9.269 10.612 1.00 85.12 430 GLY A O 1
ATOM 3207 N N . SER A 1 431 ? -11.777 -8.483 11.444 1.00 92.56 431 SER A N 1
ATOM 3208 C CA . SER A 1 431 ? -12.209 -7.089 11.513 1.00 92.56 431 SER A CA 1
ATOM 3209 C C . SER A 1 431 ? -12.128 -6.380 10.162 1.00 92.56 431 SER A C 1
ATOM 3211 O O . SER A 1 431 ? -11.318 -6.727 9.295 1.00 92.56 431 SER A O 1
ATOM 3213 N N . ASN A 1 432 ? -12.966 -5.352 10.003 1.00 95.69 432 ASN A N 1
ATOM 3214 C CA . ASN A 1 432 ? -13.015 -4.508 8.813 1.00 95.69 432 ASN A CA 1
ATOM 3215 C C . ASN A 1 432 ? -12.932 -3.032 9.214 1.00 95.69 432 ASN A C 1
ATOM 3217 O O . ASN A 1 432 ? -13.889 -2.459 9.732 1.00 95.69 432 ASN A O 1
ATOM 3221 N N . GLY A 1 433 ? -11.788 -2.402 8.968 1.00 97.88 433 GLY A N 1
ATOM 3222 C CA . GLY A 1 433 ? -11.600 -0.970 9.180 1.00 97.88 433 GLY A CA 1
ATOM 3223 C C . GLY A 1 433 ? -11.686 -0.186 7.881 1.00 97.88 433 GLY A C 1
ATOM 3224 O O . GLY A 1 433 ? -11.098 -0.594 6.882 1.00 97.88 433 GLY A O 1
ATOM 3225 N N . THR A 1 434 ? -12.371 0.956 7.879 1.00 98.50 434 THR A N 1
ATOM 3226 C CA . THR A 1 434 ? -12.403 1.874 6.732 1.00 98.50 434 THR A CA 1
ATOM 3227 C C . THR A 1 434 ? -12.231 3.329 7.161 1.00 98.50 434 THR A C 1
ATOM 3229 O O . THR A 1 434 ? -13.011 3.839 7.959 1.00 98.50 434 THR A O 1
ATOM 3232 N N . LEU A 1 435 ? -11.249 4.026 6.590 1.00 98.69 435 LEU A N 1
ATOM 3233 C CA . LEU A 1 435 ? -11.142 5.485 6.665 1.00 98.69 435 LEU A CA 1
ATOM 3234 C C . LEU A 1 435 ? -11.408 6.081 5.281 1.00 98.69 435 LEU A C 1
ATOM 3236 O O . LEU A 1 435 ? -10.714 5.747 4.325 1.00 98.69 435 LEU A O 1
ATOM 3240 N N . ASN A 1 436 ? -12.387 6.974 5.178 1.00 98.62 436 ASN A N 1
ATOM 3241 C CA . ASN A 1 436 ? -12.685 7.735 3.970 1.00 98.62 436 ASN A CA 1
ATOM 3242 C C . ASN A 1 436 ? -12.293 9.201 4.174 1.00 98.62 436 ASN A C 1
ATOM 3244 O O . ASN A 1 436 ? -12.747 9.836 5.121 1.00 98.62 436 ASN A O 1
ATOM 3248 N N . ILE A 1 437 ? -11.503 9.757 3.265 1.00 98.62 437 ILE A N 1
ATOM 3249 C CA . ILE A 1 437 ? -11.154 11.176 3.212 1.00 98.62 437 ILE A CA 1
ATOM 3250 C C . ILE A 1 437 ? -11.764 11.723 1.925 1.00 98.62 437 ILE A C 1
ATOM 3252 O O . ILE A 1 437 ? -11.259 11.512 0.821 1.00 98.62 437 ILE A O 1
ATOM 3256 N N . THR A 1 438 ? -12.921 12.358 2.075 1.00 98.31 438 THR A N 1
ATOM 3257 C CA . THR A 1 438 ? -13.686 12.934 0.957 1.00 98.31 438 THR A CA 1
ATOM 3258 C C . THR A 1 438 ? -13.538 14.456 0.903 1.00 98.31 438 THR A C 1
ATOM 3260 O O . THR A 1 438 ? -13.658 15.047 -0.167 1.00 98.31 438 THR A O 1
ATOM 3263 N N . GLY A 1 439 ? -13.172 15.064 2.035 1.00 96.06 439 GLY A N 1
ATOM 3264 C CA . GLY A 1 439 ? -12.784 16.460 2.210 1.00 96.06 439 GLY A CA 1
ATOM 3265 C C . GLY A 1 439 ? -11.989 16.629 3.511 1.00 96.06 439 GLY A C 1
ATOM 3266 O O . GLY A 1 439 ? -11.565 15.642 4.114 1.00 96.06 439 GLY A O 1
ATOM 3267 N N . GLY A 1 440 ? -11.789 17.873 3.953 1.00 97.62 440 GLY A N 1
ATOM 3268 C CA . GLY A 1 440 ? -11.122 18.170 5.226 1.00 97.62 440 GLY A CA 1
ATOM 3269 C C . GLY A 1 440 ? -9.639 17.779 5.284 1.00 97.62 440 GLY A C 1
ATOM 3270 O O . GLY A 1 440 ? -8.990 17.594 4.250 1.00 97.62 440 GLY A O 1
ATOM 3271 N N . THR A 1 441 ? -9.114 17.656 6.508 1.00 98.19 441 THR A N 1
ATOM 3272 C CA . THR A 1 441 ? -7.691 17.385 6.773 1.00 98.19 441 THR A CA 1
ATOM 3273 C C . THR A 1 441 ? -7.510 16.252 7.778 1.00 98.19 441 THR A C 1
ATOM 3275 O O . THR A 1 441 ? -8.080 16.276 8.866 1.00 98.19 441 THR A O 1
ATOM 3278 N N . VAL A 1 442 ? -6.647 15.286 7.460 1.00 98.31 442 VAL A N 1
ATOM 3279 C CA . VAL A 1 442 ? -6.212 14.223 8.377 1.00 98.31 442 VAL A CA 1
ATOM 3280 C C . VAL A 1 442 ? -4.728 14.381 8.675 1.00 98.31 442 VAL A C 1
ATOM 3282 O O . VAL A 1 442 ? -3.913 14.312 7.764 1.00 98.31 442 VAL A O 1
ATOM 3285 N N . THR A 1 443 ? -4.348 14.533 9.941 1.00 95.81 443 THR A N 1
ATOM 3286 C CA . THR A 1 443 ? -2.949 14.476 10.385 1.00 95.81 443 THR A CA 1
ATOM 3287 C C . THR A 1 443 ? -2.729 13.239 11.245 1.00 95.81 443 THR A C 1
ATOM 3289 O O . THR A 1 443 ? -3.460 13.010 12.207 1.00 95.81 443 THR A O 1
ATOM 3292 N N . THR A 1 444 ? -1.719 12.434 10.920 1.00 93.75 444 THR A N 1
ATOM 3293 C CA . THR A 1 444 ? -1.412 11.200 11.659 1.00 93.75 444 THR A CA 1
ATOM 3294 C C . THR A 1 444 ? 0.085 10.880 11.668 1.00 93.75 444 THR A C 1
ATOM 3296 O O . THR A 1 444 ? 0.870 11.510 10.961 1.00 93.75 444 THR A O 1
ATOM 3299 N N . TYR A 1 445 ? 0.471 9.881 12.462 1.00 90.19 445 TYR A N 1
ATOM 3300 C CA . TYR A 1 445 ? 1.828 9.355 12.591 1.00 90.19 445 TYR A CA 1
ATOM 3301 C C . TYR A 1 445 ? 1.794 7.827 12.464 1.00 90.19 445 TYR A C 1
ATOM 3303 O O . TYR A 1 445 ? 0.968 7.168 13.098 1.00 90.19 445 TYR A O 1
ATOM 3311 N N . ALA A 1 446 ? 2.716 7.265 11.677 1.00 87.31 446 ALA A N 1
ATOM 3312 C CA . ALA A 1 446 ? 2.910 5.817 11.518 1.00 87.31 446 ALA A CA 1
ATOM 3313 C C . ALA A 1 446 ? 1.625 4.996 11.230 1.00 87.31 446 ALA A C 1
ATOM 3315 O O . ALA A 1 446 ? 1.401 3.986 11.904 1.00 87.31 446 ALA A O 1
ATOM 3316 N N . PRO A 1 447 ? 0.757 5.402 10.282 1.00 93.00 447 PRO A N 1
ATOM 3317 C CA . PRO A 1 447 ? -0.503 4.704 10.056 1.00 93.00 447 PRO A CA 1
ATOM 3318 C C . PRO A 1 447 ? -0.276 3.274 9.546 1.00 93.00 447 PRO A C 1
ATOM 3320 O O . PRO A 1 447 ? 0.660 3.006 8.784 1.00 93.00 447 PRO A O 1
ATOM 3323 N N . GLN A 1 448 ? -1.161 2.362 9.948 1.00 94.00 448 GLN A N 1
ATOM 3324 C CA . GLN A 1 448 ? -1.182 0.982 9.469 1.00 94.00 448 GLN A CA 1
ATOM 3325 C C . GLN A 1 448 ? -2.559 0.576 8.959 1.00 94.00 448 GLN A C 1
ATOM 3327 O O . GLN A 1 448 ? -3.582 0.874 9.574 1.00 94.00 448 GLN A O 1
ATOM 3332 N N . ILE A 1 449 ? -2.561 -0.153 7.846 1.00 96.31 449 ILE A N 1
ATOM 3333 C CA . ILE A 1 449 ? -3.762 -0.646 7.176 1.00 96.31 449 ILE A CA 1
ATOM 3334 C C . ILE A 1 449 ? -3.650 -2.167 7.044 1.00 96.31 449 ILE A C 1
ATOM 3336 O O . ILE A 1 449 ? -2.692 -2.647 6.441 1.00 96.31 449 ILE A O 1
ATOM 3340 N N . GLY A 1 450 ? -4.603 -2.921 7.594 1.00 95.88 450 GLY A N 1
ATOM 3341 C CA . GLY A 1 450 ? -4.552 -4.385 7.665 1.00 95.88 450 GLY A CA 1
ATOM 3342 C C . GLY A 1 450 ? -3.442 -4.855 8.607 1.00 95.88 450 GLY A C 1
ATOM 3343 O O . GLY A 1 450 ? -2.371 -5.279 8.159 1.00 95.88 450 GLY A O 1
ATOM 3344 N N . VAL A 1 451 ? -3.670 -4.723 9.915 1.00 92.88 451 VAL A N 1
ATOM 3345 C CA . VAL A 1 451 ? -2.636 -4.835 10.956 1.00 92.88 451 VAL A CA 1
ATOM 3346 C C . VAL A 1 451 ? -2.292 -6.290 11.257 1.00 92.88 451 VAL A C 1
ATOM 3348 O O . VAL A 1 451 ? -1.151 -6.682 11.012 1.00 92.88 451 VAL A O 1
ATOM 3351 N N . TYR A 1 452 ? -3.249 -7.094 11.746 1.00 92.69 452 TYR A N 1
ATOM 3352 C CA . TYR A 1 452 ? -3.045 -8.504 12.108 1.00 92.69 452 TYR A CA 1
ATOM 3353 C C . TYR A 1 452 ? -3.589 -9.481 11.056 1.00 92.69 452 TYR A C 1
ATOM 3355 O O . TYR A 1 452 ? -4.359 -9.120 10.165 1.00 92.69 452 TYR A O 1
ATOM 3363 N N . ALA A 1 453 ? -3.195 -10.752 11.155 1.00 93.62 453 ALA A N 1
ATOM 3364 C CA . ALA A 1 453 ? -3.641 -11.798 10.239 1.00 93.62 453 ALA A CA 1
ATOM 3365 C C . ALA A 1 453 ? -5.177 -11.953 10.234 1.00 93.62 453 ALA A C 1
ATOM 3367 O O . ALA A 1 453 ? -5.819 -12.075 11.281 1.00 93.62 453 ALA A O 1
ATOM 3368 N N . GLY A 1 454 ? -5.766 -11.969 9.036 1.00 92.06 454 GLY A N 1
ATOM 3369 C CA . GLY A 1 454 ? -7.217 -12.052 8.840 1.00 92.06 454 GLY A CA 1
ATOM 3370 C C . GLY A 1 454 ? -7.975 -10.732 9.027 1.00 92.06 454 GLY A C 1
ATOM 3371 O O . GLY A 1 454 ? -9.194 -10.739 8.896 1.00 92.06 454 GLY A O 1
ATOM 3372 N N . SER A 1 455 ? -7.292 -9.621 9.323 1.00 95.19 455 SER A N 1
ATOM 3373 C CA . SER A 1 455 ? -7.890 -8.278 9.321 1.00 95.19 455 SER A CA 1
ATOM 3374 C C . SER A 1 455 ? -7.915 -7.675 7.912 1.00 95.19 455 SER A C 1
ATOM 3376 O O . SER A 1 455 ? -7.032 -7.961 7.091 1.00 95.19 455 SER A O 1
ATOM 3378 N N . THR A 1 456 ? -8.897 -6.812 7.642 1.00 97.50 456 THR A N 1
ATOM 3379 C CA . THR A 1 456 ? -8.958 -6.008 6.413 1.00 97.50 456 THR A CA 1
ATOM 3380 C C . THR A 1 456 ? -9.036 -4.527 6.757 1.00 97.50 456 THR A C 1
ATOM 3382 O O . THR A 1 456 ? -9.974 -4.071 7.409 1.00 97.50 456 THR A O 1
ATOM 3385 N N . GLY A 1 457 ? -8.055 -3.756 6.296 1.00 98.19 457 GLY A N 1
ATOM 3386 C CA . GLY A 1 457 ? -8.059 -2.301 6.391 1.00 98.19 457 GLY A CA 1
ATOM 3387 C C . GLY A 1 457 ? -8.224 -1.654 5.021 1.00 98.19 457 GLY A C 1
ATOM 3388 O O . GLY A 1 457 ? -7.584 -2.073 4.056 1.00 98.19 457 GLY A O 1
ATOM 3389 N N . THR A 1 458 ? -9.040 -0.605 4.944 1.00 98.69 458 THR A N 1
ATOM 3390 C CA . THR A 1 458 ? -9.232 0.196 3.730 1.00 98.69 458 THR A CA 1
ATOM 3391 C C . THR A 1 458 ? -9.066 1.686 4.023 1.00 98.69 458 THR A C 1
ATOM 3393 O O . THR A 1 458 ? -9.702 2.223 4.926 1.00 98.69 458 THR A O 1
ATOM 3396 N N . LEU A 1 459 ? -8.240 2.375 3.241 1.00 98.75 459 LEU A N 1
ATOM 3397 C CA . LEU A 1 459 ? -8.125 3.834 3.240 1.00 98.75 459 LEU A CA 1
ATOM 3398 C C . LEU A 1 459 ? -8.511 4.371 1.864 1.00 98.75 459 LEU A C 1
ATOM 3400 O O . LEU A 1 459 ? -7.833 4.086 0.881 1.00 98.75 459 LEU A O 1
ATOM 3404 N N . ASN A 1 460 ? -9.569 5.171 1.795 1.00 98.75 460 ASN A N 1
ATOM 3405 C CA . ASN A 1 460 ? -10.022 5.809 0.565 1.00 98.75 460 ASN A CA 1
ATOM 3406 C C . ASN A 1 460 ? -9.808 7.316 0.648 1.00 98.75 460 ASN A C 1
ATOM 3408 O O . ASN A 1 460 ? -10.216 7.947 1.618 1.00 98.75 460 ASN A O 1
ATOM 3412 N N . ILE A 1 461 ? -9.210 7.894 -0.386 1.00 98.69 461 ILE A N 1
ATOM 3413 C CA . ILE A 1 461 ? -8.942 9.325 -0.493 1.00 98.69 461 ILE A CA 1
ATOM 3414 C C . ILE A 1 461 ? -9.484 9.780 -1.842 1.00 98.69 461 ILE A C 1
ATOM 3416 O O . ILE A 1 461 ? -8.940 9.438 -2.890 1.00 98.69 461 ILE A O 1
ATOM 3420 N N . SER A 1 462 ? -10.607 10.489 -1.824 1.00 98.50 462 SER A N 1
ATOM 3421 C CA . SER A 1 462 ? -11.249 11.046 -3.023 1.00 98.50 462 SER A CA 1
ATOM 3422 C C . SER A 1 462 ? -11.218 12.575 -3.047 1.00 98.50 462 SER A C 1
ATOM 3424 O O . SER A 1 462 ? -11.497 13.180 -4.077 1.00 98.50 462 SER A O 1
ATOM 3426 N N . GLY A 1 463 ? -10.850 13.200 -1.927 1.00 97.62 463 GLY A N 1
ATOM 3427 C CA . GLY A 1 463 ? -10.665 14.638 -1.756 1.00 97.62 463 GLY A CA 1
ATOM 3428 C C . GLY A 1 463 ? -9.884 14.928 -0.471 1.00 97.62 463 GLY A C 1
ATOM 3429 O O . GLY A 1 463 ? -9.338 14.012 0.139 1.00 97.62 463 GLY A O 1
ATOM 3430 N N . GLY A 1 464 ? -9.830 16.197 -0.060 1.00 98.06 464 GLY A N 1
ATOM 3431 C CA . GLY A 1 464 ? -9.145 16.611 1.170 1.00 98.06 464 GLY A CA 1
ATOM 3432 C C . GLY A 1 464 ? -7.623 16.423 1.151 1.00 98.06 464 GLY A C 1
ATOM 3433 O O . GLY A 1 464 ? -7.008 16.220 0.098 1.00 98.06 464 GLY A O 1
ATOM 3434 N N . GLU A 1 465 ? -7.021 16.512 2.337 1.00 98.38 465 GLU A N 1
ATOM 3435 C CA . GLU A 1 465 ? -5.577 16.389 2.544 1.00 98.38 465 GLU A CA 1
ATOM 3436 C C . GLU A 1 465 ? -5.244 15.401 3.674 1.00 98.38 465 GLU A C 1
ATOM 3438 O O . GLU A 1 465 ? -5.781 15.494 4.778 1.00 98.38 465 GLU A O 1
ATOM 3443 N N . MET A 1 466 ? -4.310 14.478 3.430 1.00 98.12 466 MET A N 1
ATOM 3444 C CA . MET A 1 466 ? -3.725 13.611 4.455 1.00 98.12 466 MET A CA 1
ATOM 3445 C C . MET A 1 466 ? -2.250 13.955 4.668 1.00 98.12 466 MET A C 1
ATOM 3447 O O . MET A 1 466 ? -1.438 13.851 3.755 1.00 98.12 466 MET A O 1
ATOM 3451 N N . ASN A 1 467 ? -1.894 14.297 5.901 1.00 96.31 467 ASN A N 1
ATOM 3452 C CA . ASN A 1 467 ? -0.548 14.626 6.345 1.00 96.31 467 ASN A CA 1
ATOM 3453 C C . ASN A 1 467 ? -0.018 13.541 7.286 1.00 96.31 467 ASN A C 1
ATOM 3455 O O . ASN A 1 467 ? -0.423 13.444 8.447 1.00 96.31 467 ASN A O 1
ATOM 3459 N N . VAL A 1 468 ? 0.921 12.735 6.799 1.00 94.00 468 VAL A N 1
ATOM 3460 C CA . VAL A 1 468 ? 1.589 11.697 7.589 1.00 94.00 468 VAL A CA 1
ATOM 3461 C C . VAL A 1 468 ? 2.930 12.226 8.067 1.00 94.00 468 VAL A C 1
ATOM 3463 O O . VAL A 1 468 ? 3.882 12.356 7.297 1.00 94.00 468 VAL A O 1
ATOM 3466 N N . ARG A 1 469 ? 2.979 12.544 9.357 1.00 87.06 469 ARG A N 1
ATOM 3467 C CA . ARG A 1 469 ? 4.116 13.187 10.009 1.00 87.06 469 ARG A CA 1
ATOM 3468 C C . ARG A 1 469 ? 4.996 12.170 10.727 1.00 87.06 469 ARG A C 1
ATOM 3470 O O . ARG A 1 469 ? 4.566 11.081 11.107 1.00 87.06 469 ARG A O 1
ATOM 3477 N N . GLY A 1 470 ? 6.232 12.592 10.978 1.00 76.56 470 GLY A N 1
ATOM 3478 C CA . GLY A 1 470 ? 7.247 11.775 11.636 1.00 76.56 470 GLY A CA 1
ATOM 3479 C C . GLY A 1 470 ? 7.909 10.780 10.679 1.00 76.56 470 GLY A C 1
ATOM 3480 O O . GLY A 1 470 ? 7.379 10.449 9.627 1.00 76.56 470 GLY A O 1
ATOM 3481 N N . GLY A 1 471 ? 9.097 10.299 11.047 1.00 72.31 471 GLY A N 1
ATOM 3482 C CA . GLY A 1 471 ? 9.885 9.380 10.212 1.00 72.31 471 GLY A CA 1
ATOM 3483 C C . GLY A 1 471 ? 9.489 7.902 10.321 1.00 72.31 471 GLY A C 1
ATOM 3484 O O . GLY A 1 471 ? 10.212 7.048 9.821 1.00 72.31 471 GLY A O 1
ATOM 3485 N N . ASN A 1 472 ? 8.391 7.576 11.009 1.00 82.69 472 ASN A N 1
ATOM 3486 C CA . ASN A 1 472 ? 7.948 6.195 11.218 1.00 82.69 472 ASN A CA 1
ATOM 3487 C C . ASN A 1 472 ? 7.129 5.688 10.024 1.00 82.69 472 ASN A C 1
ATOM 3489 O O . ASN A 1 472 ? 6.262 6.401 9.536 1.00 82.69 472 ASN A O 1
ATOM 3493 N N . ASN A 1 473 ? 7.345 4.436 9.615 1.00 88.56 473 ASN A N 1
ATOM 3494 C CA . ASN A 1 473 ? 6.782 3.870 8.382 1.00 88.56 473 ASN A CA 1
ATOM 3495 C C . ASN A 1 473 ? 5.242 3.864 8.338 1.00 88.56 473 ASN A C 1
ATOM 3497 O O . ASN A 1 473 ? 4.589 3.407 9.281 1.00 88.56 473 ASN A O 1
ATOM 3501 N N . PHE A 1 474 ? 4.692 4.264 7.191 1.00 93.56 474 PHE A N 1
ATOM 3502 C CA . PHE A 1 474 ? 3.319 3.994 6.771 1.00 93.56 474 PHE A CA 1
ATOM 3503 C C . PHE A 1 474 ? 3.261 2.553 6.258 1.00 93.56 474 PHE A C 1
ATOM 3505 O O . PHE A 1 474 ? 3.969 2.215 5.310 1.00 93.56 474 PHE A O 1
ATOM 3512 N N . ARG A 1 475 ? 2.416 1.696 6.840 1.00 94.00 475 ARG A N 1
ATOM 3513 C CA . ARG A 1 475 ? 2.269 0.301 6.387 1.00 94.00 475 ARG A CA 1
ATOM 3514 C C . ARG A 1 475 ? 0.924 0.036 5.728 1.00 94.00 475 ARG A C 1
ATOM 3516 O O . ARG A 1 475 ? -0.123 0.342 6.292 1.00 94.00 475 ARG A O 1
ATOM 3523 N N . ILE A 1 476 ? 0.968 -0.603 4.565 1.00 96.31 476 ILE A N 1
ATOM 3524 C CA . ILE A 1 476 ? -0.199 -1.076 3.824 1.00 96.31 476 ILE A CA 1
ATOM 3525 C C . ILE A 1 476 ? -0.072 -2.594 3.721 1.00 96.31 476 ILE A C 1
ATOM 3527 O O . ILE A 1 476 ? 0.825 -3.098 3.050 1.00 96.31 476 ILE A O 1
ATOM 3531 N N . GLY A 1 477 ? -0.936 -3.319 4.422 1.00 94.69 477 GLY A N 1
ATOM 3532 C CA . GLY A 1 477 ? -0.862 -4.769 4.557 1.00 94.69 477 GLY A CA 1
ATOM 3533 C C . GLY A 1 477 ? 0.305 -5.184 5.439 1.00 94.69 477 GLY A C 1
ATOM 3534 O O . GLY A 1 477 ? 1.346 -5.590 4.932 1.00 94.69 477 GLY A O 1
ATOM 3535 N N . ASN A 1 478 ? 0.169 -5.052 6.758 1.00 91.25 478 ASN A N 1
ATOM 3536 C CA . ASN A 1 478 ? 1.223 -5.454 7.687 1.00 91.25 478 ASN A CA 1
ATOM 3537 C C . ASN A 1 478 ? 1.265 -6.992 7.816 1.00 91.25 478 ASN A C 1
ATOM 3539 O O . ASN A 1 478 ? 2.050 -7.645 7.127 1.00 91.25 478 ASN A O 1
ATOM 3543 N N . LEU A 1 479 ? 0.383 -7.579 8.634 1.00 92.12 479 LEU A N 1
ATOM 3544 C CA . LEU A 1 479 ? 0.111 -9.027 8.677 1.00 92.12 479 LEU A CA 1
ATOM 3545 C C . LEU A 1 479 ? -1.249 -9.381 8.043 1.00 92.12 479 LEU A C 1
ATOM 3547 O O . LEU A 1 479 ? -1.502 -10.554 7.771 1.00 92.12 479 LEU A O 1
ATOM 3551 N N . GLY A 1 480 ? -2.125 -8.389 7.840 1.00 94.75 480 GLY A N 1
ATOM 3552 C CA . GLY A 1 480 ? -3.451 -8.534 7.231 1.00 94.75 480 GLY A CA 1
ATOM 3553 C C . GLY A 1 480 ? -3.513 -8.057 5.779 1.00 94.75 480 GLY A C 1
ATOM 3554 O O . GLY A 1 480 ? -2.493 -7.947 5.095 1.00 94.75 480 GLY A O 1
ATOM 3555 N N . THR A 1 481 ? -4.725 -7.754 5.315 1.00 96.62 481 THR A N 1
ATOM 3556 C CA . THR A 1 481 ? -4.977 -7.190 3.981 1.00 96.62 481 THR A CA 1
ATOM 3557 C C . THR A 1 481 ? -5.144 -5.682 4.095 1.00 96.62 481 THR A C 1
ATOM 3559 O O . THR A 1 481 ? -6.095 -5.204 4.713 1.00 96.62 481 THR A O 1
ATOM 3562 N N . GLY A 1 482 ? -4.220 -4.923 3.510 1.00 97.69 482 GLY A N 1
ATOM 3563 C CA . GLY A 1 482 ? -4.301 -3.468 3.458 1.00 97.69 482 GLY A CA 1
ATOM 3564 C C . GLY A 1 482 ? -4.562 -2.970 2.046 1.00 97.69 482 GLY A C 1
ATOM 3565 O O . GLY A 1 482 ? -3.826 -3.308 1.116 1.00 97.69 482 GLY A O 1
ATOM 3566 N N . LEU A 1 483 ? -5.582 -2.129 1.905 1.00 98.31 483 LEU A N 1
ATOM 3567 C CA . LEU A 1 483 ? -5.940 -1.465 0.659 1.00 98.31 483 LEU A CA 1
ATOM 3568 C C . LEU A 1 483 ? -5.941 0.051 0.853 1.00 98.31 483 LEU A C 1
ATOM 3570 O O . LEU A 1 483 ? -6.616 0.572 1.738 1.00 98.31 483 LEU A O 1
ATOM 3574 N N . MET A 1 484 ? -5.218 0.766 -0.001 1.00 98.69 484 MET A N 1
ATOM 3575 C CA . MET A 1 484 ? -5.262 2.223 -0.069 1.00 98.69 484 MET A CA 1
ATOM 3576 C C . MET A 1 484 ? -5.647 2.661 -1.482 1.00 98.69 484 MET A C 1
ATOM 3578 O O . MET A 1 484 ? -5.027 2.227 -2.448 1.00 98.69 484 MET A O 1
ATOM 3582 N N . ASN A 1 485 ? -6.649 3.529 -1.604 1.00 98.75 485 ASN A N 1
ATOM 3583 C CA . ASN A 1 485 ? -7.129 4.072 -2.872 1.00 98.75 485 ASN A CA 1
ATOM 3584 C C . ASN A 1 485 ? -7.026 5.600 -2.863 1.00 98.75 485 ASN A C 1
ATOM 3586 O O . ASN A 1 485 ? -7.632 6.253 -2.014 1.00 98.75 485 ASN A O 1
ATOM 3590 N N . ILE A 1 486 ? -6.314 6.169 -3.834 1.00 98.69 486 ILE A N 1
ATOM 3591 C CA . ILE A 1 486 ? -6.234 7.609 -4.089 1.00 98.69 486 ILE A CA 1
ATOM 3592 C C . ILE A 1 486 ? -6.919 7.884 -5.430 1.00 98.69 486 ILE A C 1
ATOM 3594 O O . ILE A 1 486 ? -6.409 7.577 -6.506 1.00 98.69 486 ILE A O 1
ATOM 3598 N N . THR A 1 487 ? -8.122 8.437 -5.345 1.00 98.62 487 THR A N 1
ATOM 3599 C CA . THR A 1 487 ? -8.990 8.798 -6.478 1.00 98.62 487 THR A CA 1
ATOM 3600 C C . THR A 1 487 ? -9.167 10.316 -6.606 1.00 98.62 487 THR A C 1
ATOM 3602 O O . THR A 1 487 ? -9.872 10.784 -7.496 1.00 98.62 487 THR A O 1
ATOM 3605 N N . GLY A 1 488 ? -8.514 11.080 -5.726 1.00 98.06 488 GLY A N 1
ATOM 3606 C CA . GLY A 1 488 ? -8.487 12.539 -5.646 1.00 98.06 488 GLY A CA 1
ATOM 3607 C C . GLY A 1 488 ? -7.721 12.984 -4.392 1.00 98.06 488 GLY A C 1
ATOM 3608 O O . GLY A 1 488 ? -7.110 12.156 -3.720 1.00 98.06 488 GLY A O 1
ATOM 3609 N N . GLY A 1 489 ? -7.756 14.279 -4.068 1.00 98.25 489 GLY A N 1
ATOM 3610 C CA . GLY A 1 489 ? -7.083 14.833 -2.882 1.00 98.25 489 GLY A CA 1
ATOM 3611 C C . GLY A 1 489 ? -5.549 14.788 -2.933 1.00 98.25 489 GLY A C 1
ATOM 3612 O O . GLY A 1 489 ? -4.950 14.512 -3.978 1.00 98.25 489 GLY A O 1
ATOM 3613 N N . THR A 1 490 ? -4.925 15.073 -1.786 1.00 98.38 490 THR A N 1
ATOM 3614 C CA . THR A 1 490 ? -3.462 15.117 -1.624 1.00 98.38 490 THR A CA 1
ATOM 3615 C C . THR A 1 490 ? -3.015 14.308 -0.408 1.00 98.38 490 THR A C 1
ATOM 3617 O O . THR A 1 490 ? -3.550 14.473 0.686 1.00 98.38 490 THR A O 1
ATOM 3620 N N . VAL A 1 491 ? -1.988 13.474 -0.574 1.00 98.56 491 VAL A N 1
ATOM 3621 C CA . VAL A 1 491 ? -1.287 12.779 0.514 1.00 98.56 491 VAL A CA 1
ATOM 3622 C C . VAL A 1 491 ? 0.143 13.292 0.589 1.00 98.56 491 VAL A C 1
ATOM 3624 O O . VAL A 1 491 ? 0.918 13.090 -0.341 1.00 98.56 491 VAL A O 1
ATOM 3627 N N . ASN A 1 492 ? 0.503 13.912 1.708 1.00 97.25 492 ASN A N 1
ATOM 3628 C CA . ASN A 1 492 ? 1.858 14.349 2.020 1.00 97.25 492 ASN A CA 1
ATOM 3629 C C . ASN A 1 492 ? 2.432 13.453 3.118 1.00 97.25 492 ASN A C 1
ATOM 3631 O O . ASN A 1 492 ? 1.834 13.314 4.188 1.00 97.25 492 ASN A O 1
ATOM 3635 N N . SER A 1 493 ? 3.596 12.854 2.885 1.00 95.56 493 SER A N 1
ATOM 3636 C CA . SER A 1 493 ? 4.235 11.994 3.875 1.00 95.56 493 SER A CA 1
ATOM 3637 C C . SER A 1 493 ? 5.742 12.171 3.946 1.00 95.56 493 SER A C 1
ATOM 3639 O O . SER A 1 493 ? 6.429 12.119 2.929 1.00 95.56 493 SER A O 1
ATOM 3641 N N . ASP A 1 494 ? 6.255 12.292 5.169 1.00 91.25 494 ASP A N 1
ATOM 3642 C CA . ASP A 1 494 ? 7.693 12.208 5.461 1.00 91.25 494 ASP A CA 1
ATOM 3643 C C . ASP A 1 494 ? 8.143 10.770 5.791 1.00 91.25 494 ASP A C 1
ATOM 3645 O O . ASP A 1 494 ? 9.337 10.470 5.893 1.00 91.25 494 ASP A O 1
ATOM 3649 N N . ALA A 1 495 ? 7.180 9.863 5.952 1.00 90.81 495 ALA A N 1
ATOM 3650 C CA . ALA A 1 495 ? 7.401 8.462 6.261 1.00 90.81 495 ALA A CA 1
ATOM 3651 C C . ALA A 1 495 ? 7.704 7.641 5.005 1.00 90.81 495 ALA A C 1
ATOM 3653 O O . ALA A 1 495 ? 7.253 7.955 3.905 1.00 90.81 495 ALA A O 1
ATOM 3654 N N . ALA A 1 496 ? 8.415 6.526 5.178 1.00 92.31 496 ALA A N 1
ATOM 3655 C CA . ALA A 1 496 ? 8.478 5.505 4.139 1.00 92.31 496 ALA A CA 1
ATOM 3656 C C . ALA A 1 496 ? 7.138 4.755 4.037 1.00 92.31 496 ALA A C 1
ATOM 3658 O O . ALA A 1 496 ? 6.515 4.456 5.057 1.00 92.31 496 ALA A O 1
ATOM 3659 N N . PHE A 1 497 ? 6.719 4.423 2.818 1.00 95.12 497 PHE A N 1
ATOM 3660 C CA . PHE A 1 497 ? 5.538 3.604 2.531 1.00 95.12 497 PHE A CA 1
ATOM 3661 C C . PHE A 1 497 ? 5.960 2.159 2.322 1.00 95.12 497 PHE A C 1
ATOM 3663 O O . PHE A 1 497 ? 6.664 1.872 1.359 1.00 95.12 497 PHE A O 1
ATOM 3670 N N . PHE A 1 498 ? 5.531 1.245 3.186 1.00 93.38 498 PHE A N 1
ATOM 3671 C CA . PHE A 1 498 ? 5.816 -0.184 3.069 1.00 93.38 498 PHE A CA 1
ATOM 3672 C C . PHE A 1 498 ? 4.543 -0.947 2.712 1.00 93.38 498 PHE A C 1
ATOM 3674 O O . PHE A 1 498 ? 3.603 -1.020 3.507 1.00 93.38 498 PHE A O 1
ATOM 3681 N N . MET A 1 499 ? 4.522 -1.524 1.512 1.00 95.25 499 MET A N 1
ATOM 3682 C CA . MET A 1 499 ? 3.464 -2.418 1.053 1.00 95.25 499 MET A CA 1
ATOM 3683 C C . MET A 1 499 ? 3.885 -3.866 1.289 1.00 95.25 499 MET A C 1
ATOM 3685 O O . MET A 1 499 ? 4.892 -4.315 0.734 1.00 95.25 499 MET A O 1
ATOM 3689 N N . ALA A 1 500 ? 3.086 -4.597 2.068 1.00 90.31 500 ALA A N 1
ATOM 3690 C CA . ALA A 1 500 ? 3.357 -5.977 2.464 1.00 90.31 500 ALA A CA 1
ATOM 3691 C C . ALA A 1 500 ? 4.631 -6.116 3.329 1.00 90.31 500 ALA A C 1
ATOM 3693 O O . ALA A 1 500 ? 5.571 -6.825 2.959 1.00 90.31 500 ALA A O 1
ATOM 3694 N N . ASP A 1 501 ? 4.683 -5.396 4.464 1.00 82.69 501 ASP A N 1
ATOM 3695 C CA . ASP A 1 501 ? 5.850 -5.355 5.373 1.00 82.69 501 ASP A CA 1
ATOM 3696 C C . ASP A 1 501 ? 6.082 -6.677 6.110 1.00 82.69 501 ASP A C 1
ATOM 3698 O O . ASP A 1 501 ? 7.230 -7.048 6.306 1.00 82.69 501 ASP A O 1
ATOM 3702 N N . GLN A 1 502 ? 5.053 -7.430 6.505 1.00 86.06 502 GLN A N 1
ATOM 3703 C CA . GLN A 1 502 ? 5.221 -8.734 7.170 1.00 86.06 502 GLN A CA 1
ATOM 3704 C C . GLN A 1 502 ? 4.557 -9.846 6.360 1.00 86.06 502 GLN A C 1
ATOM 3706 O O . GLN A 1 502 ? 4.846 -9.947 5.181 1.00 86.06 502 GLN A O 1
ATOM 3711 N N . SER A 1 503 ? 3.728 -10.712 6.952 1.00 87.19 503 SER A N 1
ATOM 3712 C CA . SER A 1 503 ? 3.033 -11.798 6.242 1.00 87.19 503 SER A CA 1
ATOM 3713 C C . SER A 1 503 ? 1.758 -11.357 5.503 1.00 87.19 503 SER A C 1
ATOM 3715 O O . SER A 1 503 ? 1.080 -12.206 4.928 1.00 87.19 503 SER A O 1
ATOM 3717 N N . GLY A 1 504 ? 1.429 -10.062 5.525 1.00 90.31 504 GLY A N 1
ATOM 3718 C CA . GLY A 1 504 ? 0.224 -9.500 4.919 1.00 90.31 504 GLY A CA 1
ATOM 3719 C C . GLY A 1 504 ? 0.316 -9.249 3.413 1.00 90.31 504 GLY A C 1
ATOM 3720 O O . GLY A 1 504 ? 1.320 -9.539 2.760 1.00 90.31 504 GLY A O 1
ATOM 3721 N N . THR A 1 505 ? -0.755 -8.671 2.865 1.00 93.31 505 THR A N 1
ATOM 3722 C CA . THR A 1 505 ? -0.844 -8.224 1.465 1.00 93.31 505 THR A CA 1
ATOM 3723 C C . THR A 1 505 ? -1.187 -6.742 1.412 1.00 93.31 505 THR A C 1
ATOM 3725 O O . THR A 1 505 ? -2.124 -6.289 2.069 1.00 93.31 505 THR A O 1
ATOM 3728 N N . GLY A 1 506 ? -0.405 -5.974 0.653 1.00 96.31 506 GLY A N 1
ATOM 3729 C CA . GLY A 1 506 ? -0.537 -4.521 0.568 1.00 96.31 506 GLY A CA 1
ATOM 3730 C C . GLY A 1 506 ? -0.795 -4.060 -0.855 1.00 96.31 506 GLY A C 1
ATOM 3731 O O . GLY A 1 506 ? 0.012 -4.349 -1.736 1.00 96.31 506 GLY A O 1
ATOM 3732 N N . THR A 1 507 ? -1.887 -3.326 -1.074 1.00 98.19 507 THR A N 1
ATOM 3733 C CA . THR A 1 507 ? -2.217 -2.733 -2.378 1.00 98.19 507 THR A CA 1
ATOM 3734 C C . THR A 1 507 ? -2.437 -1.231 -2.251 1.00 98.19 507 THR A C 1
ATOM 3736 O O . THR A 1 507 ? -3.254 -0.787 -1.444 1.00 98.19 507 THR A O 1
ATOM 3739 N N . LEU A 1 508 ? -1.739 -0.455 -3.078 1.00 98.69 508 LEU A N 1
ATOM 3740 C CA . LEU A 1 508 ? -1.946 0.980 -3.252 1.00 98.69 508 LEU A CA 1
ATOM 3741 C C . LEU A 1 508 ? -2.406 1.254 -4.686 1.00 98.69 508 LEU A C 1
ATOM 3743 O O . LEU A 1 508 ? -1.681 0.969 -5.635 1.00 98.69 508 LEU A O 1
ATOM 3747 N N . ASN A 1 509 ? -3.597 1.826 -4.838 1.00 98.75 509 ASN A N 1
ATOM 3748 C CA . ASN A 1 509 ? -4.160 2.244 -6.117 1.00 98.75 509 ASN A CA 1
ATOM 3749 C C . ASN A 1 509 ? -4.204 3.766 -6.200 1.00 98.75 509 ASN A C 1
ATOM 3751 O O . ASN A 1 509 ? -4.694 4.425 -5.285 1.00 98.75 509 ASN A O 1
ATOM 3755 N N . ILE A 1 510 ? -3.751 4.314 -7.320 1.00 98.69 510 ILE A N 1
ATOM 3756 C CA . ILE A 1 510 ? -3.771 5.744 -7.611 1.00 98.69 510 ILE A CA 1
ATOM 3757 C C . ILE A 1 510 ? -4.395 5.913 -8.991 1.00 98.69 510 ILE A C 1
ATOM 3759 O O . ILE A 1 510 ? -3.855 5.426 -9.983 1.00 98.69 510 ILE A O 1
ATOM 3763 N N . SER A 1 511 ? -5.556 6.552 -9.062 1.00 98.56 511 SER A N 1
ATOM 3764 C CA . SER A 1 511 ? -6.247 6.845 -10.326 1.00 98.56 511 SER A CA 1
ATOM 3765 C C . SER A 1 511 ? -6.403 8.344 -10.578 1.00 98.56 511 SER A C 1
ATOM 3767 O O . SER A 1 511 ? -6.657 8.752 -11.706 1.00 98.56 511 SER A O 1
ATOM 3769 N N . ASN A 1 512 ? -6.245 9.173 -9.544 1.00 98.31 512 ASN A N 1
ATOM 3770 C CA . ASN A 1 512 ? -6.170 10.632 -9.626 1.00 98.31 512 ASN A CA 1
ATOM 3771 C C . ASN A 1 512 ? -5.525 11.182 -8.334 1.00 98.31 512 ASN A C 1
ATOM 3773 O O . ASN A 1 512 ? -5.102 10.405 -7.481 1.00 98.31 512 ASN A O 1
ATOM 3777 N N . GLY A 1 513 ? -5.476 12.504 -8.162 1.00 98.19 513 GLY A N 1
ATOM 3778 C CA . GLY A 1 513 ? -4.916 13.147 -6.970 1.00 98.19 513 GLY A CA 1
ATOM 3779 C C . GLY A 1 513 ? -3.386 13.169 -6.956 1.00 98.19 513 GLY A C 1
ATOM 3780 O O . GLY A 1 513 ? -2.734 12.914 -7.972 1.00 98.19 513 GLY A O 1
ATOM 3781 N N . MET A 1 514 ? -2.819 13.509 -5.798 1.00 98.25 514 MET A N 1
ATOM 3782 C CA . MET A 1 514 ? -1.373 13.626 -5.593 1.00 98.25 514 MET A CA 1
ATOM 3783 C C . MET A 1 514 ? -0.910 12.787 -4.400 1.00 98.25 514 MET A C 1
ATOM 3785 O O . MET A 1 514 ? -1.399 12.965 -3.286 1.00 98.25 514 MET A O 1
ATOM 3789 N N . LEU A 1 515 ? 0.082 11.923 -4.616 1.00 98.69 515 LEU A N 1
ATOM 3790 C CA . LEU A 1 515 ? 0.840 11.254 -3.559 1.00 98.69 515 LEU A CA 1
ATOM 3791 C C . LEU A 1 515 ? 2.266 11.801 -3.539 1.00 98.69 515 LEU A C 1
ATOM 3793 O O . LEU A 1 515 ? 3.029 11.575 -4.473 1.00 98.69 515 LEU A O 1
ATOM 3797 N N . LYS A 1 516 ? 2.640 12.471 -2.452 1.00 98.25 516 LYS A N 1
ATOM 3798 C CA . LYS A 1 516 ? 3.990 12.973 -2.217 1.00 98.25 516 LYS A CA 1
ATOM 3799 C C . LYS A 1 516 ? 4.614 12.286 -1.010 1.00 98.25 516 LYS A C 1
ATOM 3801 O O . LYS A 1 516 ? 4.194 12.494 0.127 1.00 98.25 516 LYS A O 1
ATOM 3806 N N . VAL A 1 517 ? 5.654 11.501 -1.261 1.00 97.56 517 VAL A N 1
ATOM 3807 C CA . VAL A 1 517 ? 6.426 10.777 -0.249 1.00 97.56 517 VAL A CA 1
ATOM 3808 C C . VAL A 1 517 ? 7.849 11.330 -0.234 1.00 97.56 517 VAL A C 1
ATOM 3810 O O . VAL A 1 517 ? 8.662 11.022 -1.096 1.00 97.56 517 VAL A O 1
ATOM 3813 N N . ASN A 1 518 ? 8.208 12.120 0.776 1.00 94.38 518 ASN A N 1
ATOM 3814 C CA . ASN A 1 518 ? 9.552 12.696 0.931 1.00 94.38 518 ASN A CA 1
ATOM 3815 C C . ASN A 1 518 ? 10.613 11.655 1.363 1.00 94.38 518 ASN A C 1
ATOM 3817 O O . ASN A 1 518 ? 11.646 12.007 1.931 1.00 94.38 518 ASN A O 1
ATOM 3821 N N . ASN A 1 519 ? 10.350 10.369 1.128 1.00 93.81 519 ASN A N 1
ATOM 3822 C CA . ASN A 1 519 ? 11.165 9.225 1.512 1.00 93.81 519 ASN A CA 1
ATOM 3823 C C . ASN A 1 519 ? 10.968 8.091 0.479 1.00 93.81 519 ASN A C 1
ATOM 3825 O O . ASN A 1 519 ? 10.830 8.349 -0.718 1.00 93.81 519 ASN A O 1
ATOM 3829 N N . THR A 1 520 ? 10.968 6.838 0.930 1.00 94.44 520 THR A N 1
ATOM 3830 C CA . THR A 1 520 ? 10.928 5.641 0.091 1.00 94.44 520 THR A CA 1
ATOM 3831 C C . THR A 1 520 ? 9.517 5.075 -0.026 1.00 94.44 520 THR A C 1
ATOM 3833 O O . THR A 1 520 ? 8.832 4.903 0.981 1.00 94.44 520 THR A O 1
ATOM 3836 N N . ILE A 1 521 ? 9.121 4.682 -1.235 1.00 97.12 521 ILE A N 1
ATOM 3837 C CA . ILE A 1 521 ? 7.998 3.773 -1.477 1.00 97.12 521 ILE A CA 1
ATOM 3838 C C . ILE A 1 521 ? 8.569 2.369 -1.715 1.00 97.12 521 ILE A C 1
ATOM 3840 O O . ILE A 1 521 ? 9.247 2.116 -2.707 1.00 97.12 521 ILE A O 1
ATOM 3844 N N . SER A 1 522 ? 8.309 1.447 -0.794 1.00 94.81 522 SER A N 1
ATOM 3845 C CA . SER A 1 522 ? 8.707 0.042 -0.863 1.00 94.81 522 SER A CA 1
ATOM 3846 C C . SER A 1 522 ? 7.516 -0.818 -1.275 1.00 94.81 522 SER A C 1
ATOM 3848 O O . SER A 1 522 ? 6.514 -0.902 -0.561 1.00 94.81 522 SER A O 1
ATOM 3850 N N . VAL A 1 523 ? 7.629 -1.458 -2.435 1.00 95.00 523 VAL A N 1
ATOM 3851 C CA . VAL A 1 523 ? 6.587 -2.294 -3.035 1.00 95.00 523 VAL A CA 1
ATOM 3852 C C . VAL A 1 523 ? 6.987 -3.750 -2.859 1.00 95.00 523 VAL A C 1
ATOM 3854 O O . VAL A 1 523 ? 7.976 -4.186 -3.440 1.00 95.00 523 VAL A O 1
ATOM 3857 N N . GLY A 1 524 ? 6.243 -4.509 -2.058 1.00 90.75 524 GLY A N 1
ATOM 3858 C CA . GLY A 1 524 ? 6.567 -5.907 -1.777 1.00 90.75 524 GLY A CA 1
ATOM 3859 C C . GLY A 1 524 ? 7.751 -6.021 -0.829 1.00 90.75 524 GLY A C 1
ATOM 3860 O O . GLY A 1 524 ? 8.849 -6.412 -1.230 1.00 90.75 524 GLY A O 1
ATOM 3861 N N . THR A 1 525 ? 7.541 -5.610 0.423 1.00 86.50 525 THR A N 1
ATOM 3862 C CA . THR A 1 525 ? 8.614 -5.456 1.409 1.00 86.50 525 THR A CA 1
ATOM 3863 C C . THR A 1 525 ? 9.084 -6.771 2.024 1.00 86.50 525 THR A C 1
ATOM 3865 O O . THR A 1 525 ? 10.281 -6.935 2.209 1.00 86.50 525 THR A O 1
ATOM 3868 N N . ARG A 1 526 ? 8.193 -7.712 2.345 1.00 86.56 526 ARG A N 1
ATOM 3869 C CA . ARG A 1 526 ? 8.543 -9.105 2.703 1.00 86.56 526 ARG A CA 1
ATOM 3870 C C . ARG A 1 526 ? 7.652 -10.139 2.008 1.00 86.56 526 ARG A C 1
ATOM 3872 O O . ARG A 1 526 ? 7.990 -11.326 2.024 1.00 86.56 526 ARG A O 1
ATOM 3879 N N . GLN A 1 527 ? 6.540 -9.693 1.421 1.00 89.12 527 GLN A N 1
ATOM 3880 C CA . GLN A 1 527 ? 5.543 -10.490 0.698 1.00 89.12 527 GLN A CA 1
ATOM 3881 C C . GLN A 1 527 ? 5.093 -9.759 -0.578 1.00 89.12 527 GLN A C 1
ATOM 3883 O O . GLN A 1 527 ? 5.817 -8.906 -1.093 1.00 89.12 527 GLN A O 1
ATOM 3888 N N . ASN A 1 528 ? 3.914 -10.109 -1.098 1.00 89.12 528 ASN A N 1
ATOM 3889 C CA . ASN A 1 528 ? 3.326 -9.542 -2.305 1.00 89.12 528 ASN A CA 1
ATOM 3890 C C . ASN A 1 528 ? 2.775 -8.135 -2.035 1.00 89.12 528 ASN A C 1
ATOM 3892 O O . ASN A 1 528 ? 1.730 -7.982 -1.396 1.00 89.12 528 ASN A O 1
ATOM 3896 N N . GLY A 1 529 ? 3.469 -7.119 -2.541 1.00 94.62 529 GLY A N 1
ATOM 3897 C CA . GLY A 1 529 ? 3.007 -5.734 -2.535 1.00 94.62 529 GLY A CA 1
ATOM 3898 C C . GLY A 1 529 ? 2.757 -5.236 -3.953 1.00 94.62 529 GLY A C 1
ATOM 3899 O O . GLY A 1 529 ? 3.525 -5.547 -4.866 1.00 94.62 529 GLY A O 1
ATOM 3900 N N . VAL A 1 530 ? 1.688 -4.461 -4.127 1.00 97.56 530 VAL A N 1
ATOM 3901 C CA . VAL A 1 530 ? 1.256 -3.954 -5.433 1.00 97.56 530 VAL A CA 1
ATOM 3902 C C . VAL A 1 530 ? 1.027 -2.448 -5.375 1.00 97.56 530 VAL A C 1
ATOM 3904 O O . VAL A 1 530 ? 0.291 -1.957 -4.521 1.00 97.56 530 VAL A O 1
ATOM 3907 N N . LEU A 1 531 ? 1.625 -1.730 -6.322 1.00 98.62 531 LEU A N 1
ATOM 3908 C CA . LEU A 1 531 ? 1.359 -0.321 -6.596 1.00 98.62 531 LEU A CA 1
ATOM 3909 C C . LEU A 1 531 ? 0.761 -0.191 -7.998 1.00 98.62 531 LEU A C 1
ATOM 3911 O O . LEU A 1 531 ? 1.428 -0.500 -8.981 1.00 98.62 531 LEU A O 1
ATOM 3915 N N . ASN A 1 532 ? -0.471 0.298 -8.098 1.00 98.69 532 ASN A N 1
ATOM 3916 C CA . ASN A 1 532 ? -1.131 0.578 -9.368 1.00 98.69 532 ASN A CA 1
ATOM 3917 C C . ASN A 1 532 ? -1.274 2.091 -9.558 1.00 98.69 532 ASN A C 1
ATOM 3919 O O . ASN A 1 532 ? -1.886 2.766 -8.732 1.00 98.69 532 ASN A O 1
ATOM 3923 N N . VAL A 1 533 ? -0.757 2.612 -10.667 1.00 98.81 533 VAL A N 1
ATOM 3924 C CA . VAL A 1 533 ? -0.872 4.012 -11.079 1.00 98.81 533 VAL A CA 1
ATOM 3925 C C . VAL A 1 533 ? -1.606 4.053 -12.418 1.00 98.81 533 VAL A C 1
ATOM 3927 O O . VAL A 1 533 ? -1.079 3.692 -13.465 1.00 98.81 533 VAL A O 1
ATOM 3930 N N . SER A 1 534 ? -2.869 4.450 -12.371 1.00 98.62 534 SER A N 1
ATOM 3931 C CA . SER A 1 534 ? -3.787 4.571 -13.515 1.00 98.62 534 SER A CA 1
ATOM 3932 C C . SER A 1 534 ? -4.183 6.022 -13.802 1.00 98.62 534 SER A C 1
ATOM 3934 O O . SER A 1 534 ? -5.033 6.286 -14.645 1.00 98.62 534 SER A O 1
ATOM 3936 N N . GLY A 1 535 ? -3.559 6.972 -13.103 1.00 98.00 535 GLY A N 1
ATOM 3937 C CA . GLY A 1 535 ? -3.743 8.413 -13.239 1.00 98.00 535 GLY A CA 1
ATOM 3938 C C . GLY A 1 535 ? -3.100 9.154 -12.061 1.00 98.00 535 GLY A C 1
ATOM 3939 O O . GLY A 1 535 ? -2.424 8.540 -11.237 1.00 98.00 535 GLY A O 1
ATOM 3940 N N . GLY A 1 536 ? -3.313 10.469 -11.972 1.00 98.25 536 GLY A N 1
ATOM 3941 C CA . GLY A 1 536 ? -2.761 11.309 -10.899 1.00 98.25 536 GLY A CA 1
ATOM 3942 C C . GLY A 1 536 ? -1.242 11.517 -10.966 1.00 98.25 536 GLY A C 1
ATOM 3943 O O . GLY A 1 536 ? -0.603 11.239 -11.985 1.00 98.25 536 GLY A O 1
ATOM 3944 N N . THR A 1 537 ? -0.680 12.019 -9.862 1.00 98.50 537 THR A N 1
ATOM 3945 C CA . THR A 1 537 ? 0.751 12.328 -9.716 1.00 98.50 537 THR A CA 1
ATOM 3946 C C . THR A 1 537 ? 1.343 11.628 -8.495 1.00 98.50 537 THR A C 1
ATOM 3948 O O . THR A 1 537 ? 0.811 11.743 -7.390 1.00 98.50 537 THR A O 1
ATOM 3951 N N . VAL A 1 538 ? 2.478 10.954 -8.676 1.00 98.81 538 VAL A N 1
ATOM 3952 C CA . VAL A 1 538 ? 3.294 10.372 -7.604 1.00 98.81 538 VAL A CA 1
ATOM 3953 C C . VAL A 1 538 ? 4.658 11.048 -7.590 1.00 98.81 538 VAL A C 1
ATOM 3955 O O . VAL A 1 538 ? 5.382 11.010 -8.581 1.00 98.81 538 VAL A O 1
ATOM 3958 N N . GLU A 1 539 ? 5.036 11.620 -6.455 1.00 98.62 539 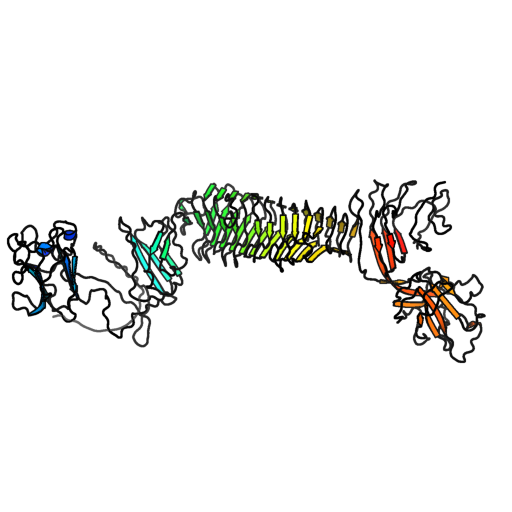GLU A N 1
ATOM 3959 C CA . GLU A 1 539 ? 6.383 12.118 -6.194 1.00 98.62 539 GLU A CA 1
ATOM 3960 C C . GLU A 1 539 ? 7.002 11.329 -5.044 1.00 98.62 539 GLU A C 1
ATOM 3962 O O . GLU A 1 539 ? 6.439 11.283 -3.949 1.00 98.62 539 GLU A O 1
ATOM 3967 N N . ALA A 1 540 ? 8.175 10.736 -5.264 1.00 98.19 540 ALA A N 1
ATOM 3968 C CA . ALA A 1 540 ? 8.929 10.077 -4.202 1.00 98.19 540 ALA A CA 1
ATOM 3969 C C . ALA A 1 540 ? 10.432 10.352 -4.304 1.00 98.19 540 ALA A C 1
ATOM 3971 O O . ALA A 1 540 ? 10.940 10.690 -5.373 1.00 98.19 540 ALA A O 1
ATOM 3972 N N . ASN A 1 541 ? 11.175 10.190 -3.207 1.00 96.94 541 ASN A N 1
ATOM 3973 C CA . ASN A 1 541 ? 12.636 10.213 -3.311 1.00 96.94 541 ASN A CA 1
ATOM 3974 C C . ASN A 1 541 ? 13.133 8.912 -3.946 1.00 96.94 541 ASN A C 1
ATOM 3976 O O . ASN A 1 541 ? 13.880 8.947 -4.916 1.00 96.94 541 ASN A O 1
ATOM 3980 N N . LEU A 1 542 ? 12.645 7.768 -3.465 1.00 96.88 542 LEU A N 1
ATOM 3981 C CA . LEU A 1 542 ? 13.072 6.450 -3.923 1.00 96.88 542 LEU A CA 1
ATOM 3982 C C . LEU A 1 542 ? 11.867 5.519 -4.082 1.00 96.88 542 LEU A C 1
ATOM 3984 O O . LEU A 1 542 ? 10.994 5.484 -3.215 1.00 96.88 542 LEU A O 1
ATOM 3988 N N . ILE A 1 543 ? 11.852 4.708 -5.140 1.00 97.25 543 ILE A N 1
ATOM 3989 C CA . ILE A 1 543 ? 11.024 3.495 -5.188 1.00 97.25 543 ILE A CA 1
ATOM 3990 C C . ILE A 1 543 ? 11.941 2.287 -5.045 1.00 97.25 543 ILE A C 1
ATOM 3992 O O . ILE A 1 543 ? 12.928 2.165 -5.767 1.00 97.25 543 ILE A O 1
ATOM 3996 N N . VAL A 1 544 ? 11.586 1.370 -4.147 1.00 95.06 544 VAL A N 1
ATOM 3997 C CA . VAL A 1 544 ? 12.182 0.036 -4.095 1.00 95.06 544 VAL A CA 1
ATOM 3998 C C . VAL A 1 544 ? 11.129 -0.996 -4.464 1.00 95.06 544 VAL A C 1
ATOM 4000 O O . VAL A 1 544 ? 10.148 -1.176 -3.743 1.00 95.06 544 VAL A O 1
ATOM 4003 N N . VAL A 1 545 ? 11.353 -1.703 -5.566 1.00 94.25 545 VAL A N 1
ATOM 4004 C CA . VAL A 1 545 ? 10.516 -2.810 -6.019 1.00 94.25 545 VAL A CA 1
ATOM 4005 C C . VAL A 1 545 ? 11.116 -4.113 -5.496 1.00 94.25 545 VAL A C 1
ATOM 4007 O O . VAL A 1 545 ? 12.254 -4.453 -5.810 1.00 94.25 545 VAL A O 1
ATOM 4010 N N . ALA A 1 546 ? 10.340 -4.830 -4.688 1.00 89.19 546 ALA A N 1
ATOM 4011 C CA . ALA A 1 546 ? 10.713 -6.055 -3.990 1.00 89.19 546 ALA A CA 1
ATOM 4012 C C . ALA A 1 546 ? 11.866 -5.862 -2.982 1.00 89.19 546 ALA A C 1
ATOM 4014 O O . ALA A 1 546 ? 12.976 -6.338 -3.176 1.00 89.19 546 ALA A O 1
ATOM 4015 N N . TYR A 1 547 ? 11.619 -5.146 -1.883 1.00 82.38 547 TYR A N 1
ATOM 4016 C CA . TYR A 1 547 ? 12.664 -4.778 -0.909 1.00 82.38 547 TYR A CA 1
ATOM 4017 C C . TYR A 1 547 ? 13.262 -5.969 -0.123 1.00 82.38 547 TYR A C 1
ATOM 4019 O O . TYR A 1 547 ? 14.417 -5.896 0.300 1.00 82.38 547 TYR A O 1
ATOM 4027 N N . GLY A 1 548 ? 12.490 -7.040 0.092 1.00 67.81 548 GLY A N 1
ATOM 4028 C CA . GLY A 1 548 ? 12.656 -7.969 1.215 1.00 67.81 548 GLY A CA 1
ATOM 4029 C C . GLY A 1 548 ? 13.859 -8.904 1.266 1.00 67.81 548 GLY A C 1
ATOM 4030 O O . GLY A 1 548 ? 14.347 -9.410 0.264 1.00 67.81 548 GLY A O 1
ATOM 4031 N N . ALA A 1 549 ? 14.263 -9.203 2.509 1.00 57.75 549 ALA A N 1
ATOM 4032 C CA . ALA A 1 549 ? 15.249 -10.222 2.893 1.00 57.75 549 ALA A CA 1
ATOM 4033 C C . ALA A 1 549 ? 14.733 -11.675 2.799 1.00 57.75 549 ALA A C 1
ATOM 4035 O O . ALA A 1 549 ? 15.498 -12.610 3.031 1.00 57.75 549 ALA A O 1
ATOM 4036 N N . SER A 1 550 ? 13.440 -11.879 2.523 1.00 63.88 550 SER A N 1
ATOM 4037 C CA . SER A 1 550 ? 12.802 -13.194 2.392 1.00 63.88 550 SER A CA 1
ATOM 4038 C C . SER A 1 550 ? 12.888 -13.709 0.950 1.00 63.88 550 SER A C 1
ATOM 4040 O O . SER A 1 550 ? 12.784 -12.941 -0.001 1.00 63.88 550 SER A O 1
ATOM 4042 N N . ASN A 1 551 ? 13.002 -15.030 0.774 1.00 63.84 551 ASN A N 1
ATOM 4043 C CA . ASN A 1 551 ? 13.140 -15.682 -0.542 1.00 63.84 551 ASN A CA 1
ATOM 4044 C C . ASN A 1 551 ? 11.897 -15.592 -1.458 1.00 63.84 551 ASN A C 1
ATOM 4046 O O . ASN A 1 551 ? 11.899 -16.203 -2.518 1.00 63.84 551 ASN A O 1
ATOM 4050 N N . ASN A 1 552 ? 10.837 -14.885 -1.047 1.00 73.44 552 ASN A N 1
ATOM 4051 C CA . ASN A 1 552 ? 9.557 -14.794 -1.762 1.00 73.44 552 ASN A CA 1
ATOM 4052 C C . ASN A 1 552 ? 9.005 -13.356 -1.816 1.00 73.44 552 ASN A C 1
ATOM 4054 O O . ASN A 1 552 ? 7.817 -13.172 -2.071 1.00 73.44 552 ASN A O 1
ATOM 4058 N N . SER A 1 553 ? 9.816 -12.331 -1.534 1.00 85.94 553 SER A N 1
ATOM 4059 C CA . SER A 1 553 ? 9.342 -10.944 -1.608 1.00 85.94 553 SER A CA 1
ATOM 4060 C C . SER A 1 553 ? 9.027 -10.585 -3.062 1.00 85.94 553 SER A C 1
ATOM 4062 O O . SER A 1 553 ? 9.918 -10.661 -3.909 1.00 85.94 553 SER A O 1
ATOM 4064 N N . ARG A 1 554 ? 7.780 -10.195 -3.367 1.00 90.25 554 ARG A N 1
ATOM 4065 C CA . ARG A 1 554 ? 7.362 -9.829 -4.732 1.00 90.25 554 ARG A CA 1
ATOM 4066 C C . ARG A 1 554 ? 6.789 -8.423 -4.751 1.00 90.25 554 ARG A C 1
ATOM 4068 O O . ARG A 1 554 ? 5.774 -8.151 -4.115 1.00 90.25 554 ARG A O 1
ATOM 4075 N N . GLY A 1 555 ? 7.450 -7.539 -5.484 1.00 94.12 555 GLY A N 1
ATOM 4076 C CA . GLY A 1 555 ? 6.982 -6.180 -5.717 1.00 94.12 555 GLY A CA 1
ATOM 4077 C C . GLY A 1 555 ? 6.484 -6.034 -7.142 1.00 94.12 555 GLY A C 1
ATOM 4078 O O . GLY A 1 555 ? 7.211 -6.372 -8.076 1.00 94.12 555 GLY A O 1
ATOM 4079 N N . THR A 1 556 ? 5.276 -5.511 -7.320 1.00 97.00 556 THR A N 1
ATOM 4080 C CA . THR A 1 556 ? 4.737 -5.209 -8.649 1.00 97.00 556 THR A CA 1
ATOM 4081 C C . THR A 1 556 ? 4.269 -3.766 -8.714 1.00 97.00 556 THR A C 1
ATOM 4083 O O . THR A 1 556 ? 3.390 -3.358 -7.958 1.00 97.00 556 THR A O 1
ATOM 4086 N N . VAL A 1 557 ? 4.847 -2.999 -9.635 1.00 98.69 557 VAL A N 1
ATOM 4087 C CA . VAL A 1 557 ? 4.368 -1.666 -10.001 1.00 98.69 557 VAL A CA 1
ATOM 4088 C C . VAL A 1 557 ? 3.710 -1.753 -11.369 1.00 98.69 557 VAL A C 1
ATOM 4090 O O . VAL A 1 557 ? 4.339 -2.217 -12.315 1.00 98.69 557 VAL A O 1
ATOM 4093 N N . ASN A 1 558 ? 2.463 -1.308 -11.480 1.00 98.62 558 ASN A N 1
ATOM 4094 C CA . ASN A 1 558 ? 1.743 -1.208 -12.744 1.00 98.62 558 ASN A CA 1
ATOM 4095 C C . ASN A 1 558 ? 1.387 0.254 -12.998 1.00 98.62 558 ASN A C 1
ATOM 4097 O O . ASN A 1 558 ? 0.494 0.794 -12.349 1.00 98.62 558 ASN A O 1
ATOM 4101 N N . GLN A 1 559 ? 2.062 0.885 -13.950 1.00 98.69 559 GLN A N 1
ATOM 4102 C CA . GLN A 1 559 ? 1.747 2.221 -14.427 1.00 98.69 559 GLN A CA 1
ATOM 4103 C C . GLN A 1 559 ? 1.067 2.119 -15.798 1.00 98.69 559 GLN A C 1
ATOM 4105 O O . GLN A 1 559 ? 1.652 1.659 -16.777 1.00 98.69 559 GLN A O 1
ATOM 4110 N N . THR A 1 560 ? -0.204 2.501 -15.845 1.00 98.69 560 THR A N 1
ATOM 4111 C CA . THR A 1 560 ? -1.058 2.491 -17.048 1.00 98.69 560 THR A CA 1
ATOM 4112 C C . THR A 1 560 ? -1.414 3.907 -17.507 1.00 98.69 560 THR A C 1
ATOM 4114 O O . THR A 1 560 ? -1.819 4.094 -18.648 1.00 98.69 560 THR A O 1
ATOM 4117 N N . ALA A 1 561 ? -1.252 4.906 -16.632 1.00 98.12 561 ALA A N 1
ATOM 4118 C CA . ALA A 1 561 ? -1.357 6.337 -16.915 1.00 98.12 561 ALA A CA 1
ATOM 4119 C C . ALA A 1 561 ? -0.747 7.142 -15.743 1.00 98.12 561 ALA A C 1
ATOM 4121 O O . ALA A 1 561 ? -0.124 6.571 -14.848 1.00 98.12 561 ALA A O 1
ATOM 4122 N N . GLY A 1 562 ? -0.920 8.468 -15.736 1.00 98.44 562 GLY A N 1
ATOM 4123 C CA . GLY A 1 562 ? -0.414 9.356 -14.680 1.00 98.44 562 GLY A CA 1
ATOM 4124 C C . GLY A 1 562 ? 1.087 9.648 -14.775 1.00 98.44 562 GLY A C 1
ATOM 4125 O O . GLY A 1 562 ? 1.774 9.158 -15.674 1.00 98.44 562 GLY A O 1
ATOM 4126 N N . THR A 1 563 ? 1.584 10.454 -13.836 1.00 98.50 563 THR A N 1
ATOM 4127 C CA . THR A 1 563 ? 2.990 10.887 -13.778 1.00 98.50 563 THR A CA 1
ATOM 4128 C C . THR A 1 563 ? 3.648 10.392 -12.495 1.00 98.50 563 THR A C 1
ATOM 4130 O O . THR A 1 563 ? 3.156 10.663 -11.402 1.00 98.50 563 THR A O 1
ATOM 4133 N N . VAL A 1 564 ? 4.783 9.707 -12.619 1.00 98.81 564 VAL A N 1
ATOM 4134 C CA . VAL A 1 564 ? 5.611 9.240 -11.501 1.00 98.81 564 VAL A CA 1
ATOM 4135 C C . VAL A 1 564 ? 6.982 9.907 -11.598 1.00 98.81 564 VAL A C 1
ATOM 4137 O O . VAL A 1 564 ? 7.731 9.649 -12.537 1.00 98.81 564 VAL A O 1
ATOM 4140 N N . THR A 1 565 ? 7.325 10.748 -10.624 1.00 98.62 565 THR A N 1
ATOM 4141 C CA . THR A 1 565 ? 8.602 11.474 -10.564 1.00 98.62 565 THR A CA 1
ATOM 4142 C C . THR A 1 565 ? 9.399 11.033 -9.346 1.00 98.62 565 THR A C 1
ATOM 4144 O O . THR A 1 565 ? 8.972 11.225 -8.204 1.00 98.62 565 THR A O 1
ATOM 4147 N N . ILE A 1 566 ? 10.578 10.465 -9.586 1.00 98.50 566 ILE A N 1
ATOM 4148 C CA . ILE A 1 566 ? 11.459 9.915 -8.558 1.00 98.50 566 ILE A CA 1
ATOM 4149 C C . ILE A 1 566 ? 12.754 10.715 -8.513 1.00 98.50 566 ILE A C 1
ATOM 4151 O O . ILE A 1 566 ? 13.341 10.972 -9.557 1.00 98.50 566 ILE A O 1
ATOM 4155 N N . LYS A 1 567 ? 13.206 11.123 -7.322 1.00 97.62 567 LYS A N 1
ATOM 4156 C CA . LYS A 1 567 ? 14.379 12.010 -7.188 1.00 97.62 567 LYS A CA 1
ATOM 4157 C C . LYS A 1 567 ? 15.723 11.290 -7.127 1.00 97.62 567 LYS A C 1
ATOM 4159 O O . LYS A 1 567 ? 16.704 11.869 -7.573 1.00 97.62 567 LYS A O 1
ATOM 4164 N N . ASP A 1 568 ? 15.763 10.061 -6.613 1.00 96.00 568 ASP A N 1
ATOM 4165 C CA . ASP A 1 568 ? 16.994 9.279 -6.437 1.00 96.00 568 ASP A CA 1
ATOM 4166 C C . ASP A 1 568 ? 17.071 8.124 -7.449 1.00 96.00 568 ASP A C 1
ATOM 4168 O O . ASP A 1 568 ? 18.054 7.976 -8.178 1.00 96.00 568 ASP A O 1
ATOM 4172 N N . GLY A 1 569 ? 16.026 7.294 -7.529 1.00 96.38 569 GLY A N 1
ATOM 4173 C CA . GLY A 1 569 ? 15.946 6.213 -8.514 1.00 96.38 569 GLY A CA 1
ATOM 4174 C C . GLY A 1 569 ? 14.892 5.147 -8.225 1.00 96.38 569 GLY A C 1
ATOM 4175 O O . GLY A 1 569 ? 14.227 5.144 -7.187 1.00 96.38 569 GLY A O 1
ATOM 4176 N N . VAL A 1 570 ? 14.757 4.218 -9.166 1.00 97.75 570 VAL A N 1
ATOM 4177 C CA . VAL A 1 570 ? 13.969 2.993 -9.014 1.00 97.75 570 VAL A CA 1
ATOM 4178 C C . VAL A 1 570 ? 14.935 1.834 -8.798 1.00 97.75 570 VAL A C 1
ATOM 4180 O O . VAL A 1 570 ? 15.708 1.479 -9.689 1.00 97.75 570 VAL A O 1
ATOM 4183 N N . ASN A 1 571 ? 14.894 1.241 -7.608 1.00 95.19 571 ASN A N 1
ATOM 4184 C CA . ASN A 1 571 ? 15.760 0.129 -7.238 1.00 95.19 571 ASN A CA 1
ATOM 4185 C C . ASN A 1 571 ? 14.971 -1.180 -7.211 1.00 95.19 571 ASN A C 1
ATOM 4187 O O . ASN A 1 571 ? 13.935 -1.273 -6.555 1.00 95.19 571 ASN A O 1
ATOM 4191 N N . PHE A 1 572 ? 15.492 -2.214 -7.858 1.00 92.94 572 PHE A N 1
ATOM 4192 C CA . PHE A 1 572 ? 14.986 -3.576 -7.748 1.00 92.94 572 PHE A CA 1
ATOM 4193 C C . PHE A 1 572 ? 15.795 -4.329 -6.697 1.00 92.94 572 PHE A C 1
ATOM 4195 O O . PHE A 1 572 ? 17.007 -4.501 -6.850 1.00 92.94 572 PHE A O 1
ATOM 4202 N N . GLY A 1 573 ? 15.137 -4.756 -5.621 1.00 85.69 573 GLY A N 1
ATOM 4203 C CA . GLY A 1 573 ? 15.820 -5.365 -4.483 1.00 85.69 573 GLY A CA 1
ATOM 4204 C C . GLY A 1 573 ? 16.467 -4.341 -3.554 1.00 85.69 573 GLY A C 1
ATOM 4205 O O . GLY A 1 573 ? 16.838 -3.244 -3.966 1.00 85.69 573 GLY A O 1
ATOM 4206 N N . SER A 1 574 ? 16.635 -4.702 -2.282 1.00 72.31 574 SER A N 1
ATOM 4207 C CA . SER A 1 574 ? 17.453 -3.924 -1.334 1.00 72.31 574 SER A CA 1
ATOM 4208 C C . SER A 1 574 ? 18.148 -4.777 -0.271 1.00 72.31 574 SER A C 1
ATOM 4210 O O . SER A 1 574 ? 19.131 -4.323 0.311 1.00 72.31 574 SER A O 1
ATOM 4212 N N . MET A 1 575 ? 17.672 -5.995 0.000 1.00 74.62 575 MET A N 1
ATOM 4213 C CA . MET A 1 575 ? 18.243 -6.915 0.991 1.00 74.62 575 MET A CA 1
ATOM 4214 C C . MET A 1 575 ? 18.724 -8.220 0.335 1.00 74.62 575 MET A C 1
ATOM 4216 O O . MET A 1 575 ? 18.421 -8.484 -0.821 1.00 74.62 575 MET A O 1
ATOM 4220 N N . SER A 1 576 ? 19.494 -9.038 1.061 1.00 60.88 576 SER A N 1
ATOM 4221 C CA . SER A 1 576 ? 20.217 -10.219 0.544 1.00 60.88 576 SER A CA 1
ATOM 4222 C C . SER A 1 576 ? 19.355 -11.429 0.133 1.00 60.88 576 SER A C 1
ATOM 4224 O O . SER A 1 576 ? 19.914 -12.500 -0.102 1.00 60.88 576 SER A O 1
ATOM 4226 N N . GLY A 1 577 ? 18.025 -11.296 0.085 1.00 63.34 577 GLY A N 1
ATOM 4227 C CA . GLY A 1 577 ? 17.093 -12.373 -0.271 1.00 63.34 577 GLY A CA 1
ATOM 4228 C C . GLY A 1 577 ? 16.824 -12.477 -1.778 1.00 63.34 577 GLY A C 1
ATOM 4229 O O . GLY A 1 577 ? 17.086 -11.538 -2.527 1.00 63.34 577 GLY A O 1
ATOM 4230 N N . HIS A 1 578 ? 16.270 -13.615 -2.215 1.00 69.38 578 HIS A N 1
ATOM 4231 C CA . HIS A 1 578 ? 15.782 -13.818 -3.588 1.00 69.38 578 HIS A CA 1
ATOM 4232 C C . HIS A 1 578 ? 14.447 -13.087 -3.786 1.00 69.38 578 HIS A C 1
ATOM 4234 O O . HIS A 1 578 ? 13.373 -13.681 -3.698 1.00 69.38 578 HIS A O 1
ATOM 4240 N N . ALA A 1 579 ? 14.508 -11.774 -3.979 1.00 80.69 579 ALA A N 1
ATOM 4241 C CA . ALA A 1 579 ? 13.338 -10.953 -4.259 1.00 80.69 579 ALA A CA 1
ATOM 4242 C C . ALA A 1 579 ? 13.015 -10.949 -5.767 1.00 80.69 579 ALA A C 1
ATOM 4244 O O . ALA A 1 579 ? 13.904 -11.115 -6.601 1.00 80.69 579 ALA A O 1
ATOM 4245 N N . SER A 1 580 ? 11.747 -10.745 -6.129 1.00 89.00 580 SER A N 1
ATOM 4246 C CA . SER A 1 580 ? 11.298 -10.603 -7.520 1.00 89.00 580 SER A CA 1
ATOM 4247 C C . SER A 1 580 ? 10.564 -9.279 -7.686 1.00 89.00 580 SER A C 1
ATOM 4249 O O . SER A 1 580 ? 9.452 -9.117 -7.183 1.00 89.00 580 SER A O 1
ATOM 4251 N N . GLY A 1 581 ? 11.174 -8.333 -8.391 1.00 93.12 581 GLY A N 1
ATOM 4252 C CA . GLY A 1 581 ? 10.586 -7.027 -8.665 1.00 93.12 581 GLY A CA 1
ATOM 4253 C C . GLY A 1 581 ? 10.189 -6.875 -10.127 1.00 93.12 581 GLY A C 1
ATOM 4254 O O . GLY A 1 581 ? 10.979 -7.162 -11.024 1.00 93.12 581 GLY A O 1
ATOM 4255 N N . THR A 1 582 ? 8.980 -6.377 -10.363 1.00 96.25 582 THR A N 1
ATOM 4256 C CA . THR A 1 582 ? 8.476 -6.071 -11.703 1.00 96.25 582 THR A CA 1
ATOM 4257 C C . THR A 1 582 ? 7.914 -4.660 -11.733 1.00 96.25 582 THR A C 1
ATOM 4259 O O . THR A 1 582 ? 7.100 -4.294 -10.884 1.00 96.25 582 THR A O 1
ATOM 4262 N N . TYR A 1 583 ? 8.329 -3.878 -12.725 1.00 98.56 583 TYR A N 1
ATOM 4263 C CA . TYR A 1 583 ? 7.738 -2.582 -13.033 1.00 98.56 583 TYR A CA 1
ATOM 4264 C C . TYR A 1 583 ? 7.214 -2.626 -14.466 1.00 98.56 583 TYR A C 1
ATOM 4266 O O . TYR A 1 583 ? 7.995 -2.740 -15.405 1.00 98.56 583 TYR A O 1
ATOM 4274 N N . ASN A 1 584 ? 5.896 -2.530 -14.621 1.00 98.56 584 ASN A N 1
ATOM 4275 C CA . ASN A 1 584 ? 5.206 -2.491 -15.903 1.00 98.56 584 ASN A CA 1
ATOM 4276 C C . ASN A 1 584 ? 4.753 -1.059 -16.191 1.00 98.56 584 ASN A C 1
ATOM 4278 O O . ASN A 1 584 ? 3.907 -0.525 -15.477 1.00 98.56 584 ASN A O 1
ATOM 4282 N N . LEU A 1 585 ? 5.289 -0.455 -17.245 1.00 98.62 585 LEU A N 1
ATOM 4283 C CA . LEU A 1 585 ? 4.921 0.857 -17.755 1.00 98.62 585 LEU A CA 1
ATOM 4284 C C . LEU A 1 585 ? 4.232 0.682 -19.113 1.00 98.62 585 LEU A C 1
ATOM 4286 O O . LEU A 1 585 ? 4.878 0.484 -20.134 1.00 98.62 585 LEU A O 1
ATOM 4290 N N . SER A 1 586 ? 2.904 0.717 -19.117 1.00 98.25 586 SER A N 1
ATOM 4291 C CA . SER A 1 586 ? 2.071 0.545 -20.324 1.00 98.25 586 SER A CA 1
ATOM 4292 C C . SER A 1 586 ? 1.412 1.846 -20.802 1.00 98.25 586 SER A C 1
ATOM 4294 O O . SER A 1 586 ? 0.885 1.914 -21.911 1.00 98.25 586 SER A O 1
ATOM 4296 N N . GLY A 1 587 ? 1.464 2.893 -19.975 1.00 95.75 587 GLY A N 1
ATOM 4297 C CA . GLY A 1 587 ? 0.990 4.240 -20.278 1.00 95.75 587 GLY A CA 1
ATOM 4298 C C . GLY A 1 587 ? 1.377 5.223 -19.172 1.00 95.75 587 GLY A C 1
ATOM 4299 O O . GLY A 1 587 ? 1.744 4.810 -18.072 1.00 95.75 587 GLY A O 1
ATOM 4300 N N . GLY A 1 588 ? 1.298 6.526 -19.445 1.00 98.25 588 GLY A N 1
ATOM 4301 C CA . GLY A 1 588 ? 1.765 7.569 -18.522 1.00 98.25 588 GLY A CA 1
ATOM 4302 C C . GLY A 1 588 ? 3.277 7.793 -18.588 1.00 98.25 588 GLY A C 1
ATOM 4303 O O . GLY A 1 588 ? 3.945 7.250 -19.463 1.00 98.25 588 GLY A O 1
ATOM 4304 N N . LYS A 1 589 ? 3.807 8.605 -17.667 1.00 98.19 589 LYS A N 1
ATOM 4305 C CA . LYS A 1 589 ? 5.214 9.030 -17.656 1.00 98.19 589 LYS A CA 1
ATOM 4306 C C . LYS A 1 589 ? 5.928 8.648 -16.361 1.00 98.19 589 LYS A C 1
ATOM 4308 O O . LYS A 1 589 ? 5.462 9.002 -15.277 1.00 98.19 589 LYS A O 1
ATOM 4313 N N . LEU A 1 590 ? 7.076 7.985 -16.467 1.00 98.69 590 LEU A N 1
ATOM 4314 C CA . LEU A 1 590 ? 8.038 7.765 -15.386 1.00 98.69 590 LEU A CA 1
ATOM 4315 C C . LEU A 1 590 ? 9.253 8.667 -15.614 1.00 98.69 590 LEU A C 1
ATOM 4317 O O . LEU A 1 590 ? 9.882 8.598 -16.662 1.00 98.69 590 LEU A O 1
ATOM 4321 N N . THR A 1 591 ? 9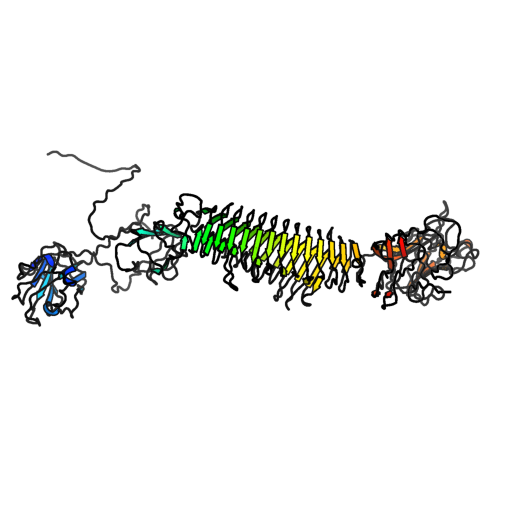.617 9.489 -14.633 1.00 98.25 591 THR A N 1
ATOM 4322 C CA . THR A 1 591 ? 10.874 10.253 -14.626 1.00 98.25 591 THR A CA 1
ATOM 4323 C C . THR A 1 591 ? 11.712 9.833 -13.428 1.00 98.25 591 THR A C 1
ATOM 4325 O O . THR A 1 591 ? 11.252 9.940 -12.291 1.00 98.25 591 THR A O 1
ATOM 4328 N N . ALA A 1 592 ? 12.934 9.356 -13.659 1.00 97.75 592 ALA A N 1
ATOM 4329 C CA . ALA A 1 592 ? 13.847 8.954 -12.588 1.00 97.75 592 ALA A CA 1
ATOM 4330 C C . ALA A 1 592 ? 15.318 9.146 -12.999 1.00 97.75 592 ALA A C 1
ATOM 4332 O O . ALA A 1 592 ? 15.636 9.049 -14.179 1.00 97.75 592 ALA A O 1
ATOM 4333 N N . PRO A 1 593 ? 16.258 9.354 -12.062 1.00 95.94 593 PRO A N 1
ATOM 4334 C CA . PRO A 1 593 ? 17.669 9.411 -12.424 1.00 95.94 593 PRO A CA 1
ATOM 4335 C C . PRO A 1 593 ? 18.244 8.064 -12.847 1.00 95.94 593 PRO A C 1
ATOM 4337 O O . PRO A 1 593 ? 19.096 8.003 -13.722 1.00 95.94 593 PRO A O 1
ATOM 4340 N N . THR A 1 594 ? 17.824 6.976 -12.202 1.00 95.56 594 THR A N 1
ATOM 4341 C CA . THR A 1 594 ? 18.344 5.631 -12.479 1.00 95.56 594 THR A CA 1
ATOM 4342 C C . THR A 1 594 ? 17.262 4.577 -12.311 1.00 95.56 594 THR A C 1
ATOM 4344 O O . THR A 1 594 ? 16.344 4.745 -11.502 1.00 95.56 594 THR A O 1
ATOM 4347 N N . VAL A 1 595 ? 17.415 3.468 -13.035 1.00 96.94 595 VAL A N 1
ATOM 4348 C CA . VAL A 1 595 ? 16.668 2.222 -12.827 1.00 96.94 595 VAL A CA 1
ATOM 4349 C C . VAL A 1 595 ? 17.693 1.107 -12.675 1.00 96.94 595 VAL A C 1
ATOM 4351 O O . VAL A 1 595 ? 18.415 0.805 -13.618 1.00 96.94 595 VAL A O 1
ATOM 4354 N N . LYS A 1 596 ? 17.835 0.525 -11.485 1.00 93.81 596 LYS A N 1
ATOM 4355 C CA . LYS A 1 596 ? 18.981 -0.349 -11.184 1.00 93.81 596 LYS A CA 1
ATOM 4356 C C . LYS A 1 596 ? 18.653 -1.453 -10.194 1.00 93.81 596 LYS A C 1
ATOM 4358 O O . LYS A 1 596 ? 17.654 -1.397 -9.482 1.00 93.81 596 LYS A O 1
ATOM 4363 N N . TYR A 1 597 ? 19.547 -2.428 -10.087 1.00 90.56 597 TYR A N 1
ATOM 4364 C CA . TYR A 1 597 ? 19.560 -3.330 -8.944 1.00 90.56 597 TYR A CA 1
ATOM 4365 C C . TYR A 1 597 ? 19.955 -2.571 -7.674 1.00 90.56 597 TYR A C 1
ATOM 4367 O O . TYR A 1 597 ? 20.992 -1.908 -7.634 1.00 90.56 597 TYR A O 1
ATOM 4375 N N . GLY A 1 598 ? 19.151 -2.694 -6.619 1.00 83.00 598 GLY A N 1
ATOM 4376 C CA . GLY A 1 598 ? 19.590 -2.380 -5.259 1.00 83.00 598 GLY A CA 1
ATOM 4377 C C . GLY A 1 598 ? 20.268 -3.576 -4.579 1.00 83.00 598 GLY A C 1
ATOM 4378 O O . GLY A 1 598 ? 21.026 -3.386 -3.630 1.00 83.00 598 GLY A O 1
ATOM 4379 N N . ASN A 1 599 ? 20.053 -4.799 -5.083 1.00 79.00 599 ASN A N 1
ATOM 4380 C CA . ASN A 1 599 ? 20.802 -6.005 -4.719 1.00 79.00 599 ASN A CA 1
ATOM 4381 C C . ASN A 1 599 ? 20.896 -6.967 -5.923 1.00 79.00 599 ASN A C 1
ATOM 4383 O O . ASN A 1 599 ? 19.908 -7.169 -6.624 1.00 79.00 599 ASN A O 1
ATOM 4387 N N . THR A 1 600 ? 22.059 -7.588 -6.146 1.00 71.38 600 THR A N 1
ATOM 4388 C CA . THR A 1 600 ? 22.325 -8.491 -7.284 1.00 71.38 600 THR A CA 1
ATOM 4389 C C . THR A 1 600 ? 21.628 -9.854 -7.202 1.00 71.38 600 THR A C 1
ATOM 4391 O O . THR A 1 600 ? 21.576 -10.557 -8.202 1.00 71.38 600 THR A O 1
ATOM 4394 N N . ASN A 1 601 ? 21.078 -10.242 -6.046 1.00 79.00 601 ASN A N 1
ATOM 4395 C CA . ASN A 1 601 ? 20.349 -11.509 -5.869 1.00 79.00 601 ASN A CA 1
ATOM 4396 C C . ASN A 1 601 ? 18.846 -11.399 -6.195 1.00 79.00 601 ASN A C 1
ATOM 4398 O O . ASN A 1 601 ? 18.073 -12.307 -5.894 1.00 79.00 601 ASN A O 1
ATOM 4402 N N . THR A 1 602 ? 18.415 -10.271 -6.760 1.00 81.12 602 THR A N 1
ATOM 4403 C CA . THR A 1 602 ? 17.015 -10.004 -7.112 1.00 81.12 602 THR A CA 1
ATOM 4404 C C . THR A 1 602 ? 16.761 -10.347 -8.575 1.00 81.12 602 THR A C 1
ATOM 4406 O O . THR A 1 602 ? 17.576 -10.032 -9.435 1.00 81.12 602 THR A O 1
ATOM 4409 N N . THR A 1 603 ? 15.608 -10.935 -8.885 1.00 88.31 603 THR A N 1
ATOM 4410 C CA . THR A 1 603 ? 15.098 -10.983 -10.260 1.00 88.31 603 THR A CA 1
ATOM 4411 C C . THR A 1 603 ? 14.374 -9.673 -10.552 1.00 88.31 603 THR A C 1
ATOM 4413 O O . THR A 1 603 ? 13.391 -9.349 -9.883 1.00 88.31 603 THR A O 1
ATOM 4416 N N . ALA A 1 604 ? 14.863 -8.906 -11.524 1.00 91.44 604 ALA A N 1
ATOM 4417 C CA . ALA A 1 604 ? 14.275 -7.634 -11.930 1.00 91.44 604 ALA A CA 1
ATOM 4418 C C . ALA A 1 604 ? 13.725 -7.714 -13.354 1.00 91.44 604 ALA A C 1
ATOM 4420 O O . ALA A 1 604 ? 14.322 -8.344 -14.223 1.00 91.44 604 ALA A O 1
ATOM 4421 N N . SER A 1 605 ? 12.603 -7.042 -13.583 1.00 93.19 605 SER A N 1
ATOM 4422 C CA . SER A 1 605 ? 12.015 -6.864 -14.907 1.00 93.19 605 SER A CA 1
ATOM 4423 C C . SER A 1 605 ? 11.421 -5.463 -14.998 1.00 93.19 605 SER A C 1
ATOM 4425 O O . SER A 1 605 ? 10.540 -5.096 -14.211 1.00 93.19 605 SER A O 1
ATOM 4427 N N . PHE A 1 606 ? 11.941 -4.674 -15.935 1.00 97.50 606 PHE A N 1
ATOM 4428 C CA . PHE A 1 606 ? 11.417 -3.360 -16.283 1.00 97.50 606 PHE A CA 1
ATOM 4429 C C . PHE A 1 606 ? 10.795 -3.428 -17.678 1.00 97.50 606 PHE A C 1
ATOM 4431 O O . PHE A 1 606 ? 11.498 -3.569 -18.672 1.00 97.50 606 PHE A O 1
ATOM 4438 N N . ASN A 1 607 ? 9.469 -3.383 -17.752 1.00 97.44 607 ASN A N 1
ATOM 4439 C CA . ASN A 1 607 ? 8.733 -3.597 -18.993 1.00 97.44 607 ASN A CA 1
ATOM 4440 C C . ASN A 1 607 ? 8.072 -2.296 -19.423 1.00 97.44 607 ASN A C 1
ATOM 4442 O O . ASN A 1 607 ? 7.313 -1.710 -18.652 1.00 97.44 607 ASN A O 1
ATOM 4446 N N . ILE A 1 608 ? 8.326 -1.879 -20.655 1.00 97.00 608 ILE A N 1
ATOM 4447 C CA . ILE A 1 608 ? 7.737 -0.710 -21.294 1.00 97.00 608 ILE A CA 1
ATOM 4448 C C . ILE A 1 608 ? 6.944 -1.204 -22.507 1.00 97.00 608 ILE A C 1
ATOM 4450 O O . ILE A 1 608 ? 7.413 -2.037 -23.286 1.00 97.00 608 ILE A O 1
ATOM 4454 N N . SER A 1 609 ? 5.697 -0.763 -22.608 1.00 95.00 609 SER A N 1
ATOM 4455 C CA . SER A 1 609 ? 4.743 -1.193 -23.633 1.00 95.00 609 SER A CA 1
ATOM 4456 C C . SER A 1 609 ? 3.708 -0.097 -23.894 1.00 95.00 609 SER A C 1
ATOM 4458 O O . SER A 1 609 ? 3.671 0.917 -23.190 1.00 95.00 609 SER A O 1
ATOM 4460 N N . GLY A 1 610 ? 2.837 -0.305 -24.884 1.00 93.56 610 GLY A N 1
ATOM 4461 C CA . GLY A 1 610 ? 1.702 0.584 -25.141 1.00 93.56 610 GLY A CA 1
ATOM 4462 C C . GLY A 1 610 ? 2.140 2.025 -25.411 1.00 93.56 610 GLY A C 1
ATOM 4463 O O . GLY A 1 610 ? 2.883 2.277 -26.351 1.00 93.56 610 GLY A O 1
ATOM 4464 N N . THR A 1 611 ? 1.682 2.972 -24.589 1.00 92.75 611 THR A N 1
ATOM 4465 C CA . THR A 1 611 ? 2.038 4.402 -24.693 1.00 92.75 611 THR A CA 1
ATOM 4466 C C . THR A 1 611 ? 2.862 4.884 -23.496 1.00 92.75 611 THR A C 1
ATOM 4468 O O . THR A 1 611 ? 2.782 6.052 -23.116 1.00 92.75 611 THR A O 1
ATOM 4471 N N . GLY A 1 612 ? 3.557 3.977 -22.809 1.00 96.12 612 GLY A N 1
ATOM 4472 C CA . GLY A 1 612 ? 4.368 4.308 -21.641 1.00 96.12 612 GLY A CA 1
ATOM 4473 C C . GLY A 1 612 ? 5.603 5.133 -22.001 1.00 96.12 612 GLY A C 1
ATOM 4474 O O . GLY A 1 612 ? 6.308 4.782 -22.937 1.00 96.12 612 GLY A O 1
ATOM 4475 N N . GLU A 1 613 ? 5.892 6.199 -21.255 1.00 95.19 613 GLU A N 1
ATOM 4476 C CA . GLU A 1 613 ? 7.069 7.059 -21.453 1.00 95.19 613 GLU A CA 1
ATOM 4477 C C . GLU A 1 613 ? 8.007 6.964 -20.238 1.00 95.19 613 GLU A C 1
ATOM 4479 O O . GLU A 1 613 ? 7.673 7.429 -19.147 1.00 95.19 613 GLU A O 1
ATOM 4484 N N . ALA A 1 614 ? 9.188 6.370 -20.401 1.00 97.06 614 ALA A N 1
ATOM 4485 C CA . ALA A 1 614 ? 10.233 6.335 -19.380 1.00 97.06 614 ALA A CA 1
ATOM 4486 C C . ALA A 1 614 ? 11.351 7.325 -19.724 1.00 97.06 614 ALA A C 1
ATOM 4488 O O . ALA A 1 614 ? 12.050 7.151 -20.716 1.00 97.06 614 ALA A O 1
ATOM 4489 N N . VAL A 1 615 ? 11.561 8.331 -18.874 1.00 93.69 615 VAL A N 1
ATOM 4490 C CA . VAL A 1 615 ? 12.650 9.310 -18.985 1.00 93.69 615 VAL A CA 1
ATOM 4491 C C . VAL A 1 615 ? 13.638 9.093 -17.846 1.00 93.69 615 VAL A C 1
ATOM 4493 O O . VAL A 1 615 ? 13.421 9.524 -16.709 1.00 93.69 615 VAL A O 1
ATOM 4496 N N . ILE A 1 616 ? 14.725 8.396 -18.158 1.00 94.12 616 ILE A N 1
ATOM 4497 C CA . ILE A 1 616 ? 15.775 8.006 -17.227 1.00 94.12 616 ILE A CA 1
ATOM 4498 C C . ILE A 1 616 ? 17.040 8.812 -17.521 1.00 94.12 616 ILE A C 1
ATOM 4500 O O . ILE A 1 616 ? 17.728 8.565 -18.505 1.00 94.12 616 ILE A O 1
ATOM 4504 N N . SER A 1 617 ? 17.373 9.795 -16.681 1.00 86.81 617 SER A N 1
ATOM 4505 C CA . SER A 1 617 ? 18.494 10.703 -16.992 1.00 86.81 617 SER A CA 1
ATOM 4506 C C . SER A 1 617 ? 19.875 10.040 -16.896 1.00 86.81 617 SER A C 1
ATOM 4508 O O . SER A 1 617 ? 20.851 10.576 -17.408 1.00 86.81 617 SER A O 1
ATOM 4510 N N . GLY A 1 618 ? 19.978 8.905 -16.206 1.00 82.69 618 GLY A N 1
ATOM 4511 C CA . GLY A 1 618 ? 21.193 8.111 -16.039 1.00 82.69 618 GLY A CA 1
ATOM 4512 C C . GLY A 1 618 ? 21.013 6.677 -16.538 1.00 82.69 618 GLY A C 1
ATOM 4513 O O . GLY A 1 618 ? 20.360 6.437 -17.551 1.00 82.69 618 GLY A O 1
ATOM 4514 N N . ALA A 1 619 ? 21.612 5.718 -15.831 1.00 84.69 619 ALA A N 1
ATOM 4515 C CA . ALA A 1 619 ? 21.663 4.329 -16.278 1.00 84.69 619 ALA A CA 1
ATOM 4516 C C . ALA A 1 619 ? 20.370 3.536 -16.004 1.00 84.69 619 ALA A C 1
ATOM 4518 O O . ALA A 1 619 ? 19.801 3.599 -14.903 1.00 84.69 619 ALA A O 1
ATOM 4519 N N . VAL A 1 620 ? 19.994 2.704 -16.977 1.00 89.19 620 VAL A N 1
ATOM 4520 C CA . VAL A 1 620 ? 19.099 1.549 -16.834 1.00 89.19 620 VAL A CA 1
ATOM 4521 C C . VAL A 1 620 ? 19.962 0.284 -16.761 1.00 89.19 620 VAL A C 1
ATOM 4523 O O . VAL A 1 620 ? 20.570 -0.137 -17.741 1.00 89.19 620 VAL A O 1
ATOM 4526 N N . ALA A 1 621 ? 20.048 -0.307 -15.572 1.00 89.81 621 ALA A N 1
ATOM 4527 C CA . ALA A 1 621 ? 20.970 -1.392 -15.228 1.00 89.81 621 ALA A CA 1
ATOM 4528 C C . ALA A 1 621 ? 20.254 -2.704 -14.845 1.00 89.81 621 ALA A C 1
ATOM 4530 O O . ALA A 1 621 ? 20.807 -3.529 -14.114 1.00 89.81 621 ALA A O 1
ATOM 4531 N N . VAL A 1 622 ? 19.021 -2.902 -15.316 1.00 90.75 622 VAL A N 1
ATOM 4532 C CA . VAL A 1 622 ? 18.205 -4.113 -15.105 1.00 90.75 622 VAL A CA 1
ATOM 4533 C C . VAL A 1 622 ? 17.689 -4.654 -16.442 1.00 90.75 622 VAL A C 1
ATOM 4535 O O . VAL A 1 622 ? 17.575 -3.867 -17.385 1.00 90.75 622 VAL A O 1
ATOM 4538 N N . PRO A 1 623 ? 17.344 -5.955 -16.536 1.00 88.25 623 PRO A N 1
ATOM 4539 C CA . PRO A 1 623 ? 16.684 -6.513 -17.708 1.00 88.25 623 PRO A CA 1
ATOM 4540 C C . PRO A 1 623 ? 15.449 -5.693 -18.071 1.00 88.25 623 PRO A C 1
ATOM 4542 O O . PRO A 1 623 ? 14.533 -5.525 -17.255 1.00 88.25 623 PRO A O 1
ATOM 4545 N N . THR A 1 624 ? 15.464 -5.158 -19.286 1.00 89.31 624 THR A N 1
ATOM 4546 C CA . THR A 1 624 ? 14.443 -4.239 -19.780 1.00 89.31 624 THR A CA 1
ATOM 4547 C C . THR A 1 624 ? 13.794 -4.820 -21.025 1.00 89.31 624 THR A C 1
ATOM 4549 O O . THR A 1 624 ? 14.488 -5.290 -21.920 1.00 89.31 624 THR A O 1
ATOM 4552 N N . THR A 1 625 ? 12.464 -4.799 -21.085 1.00 87.56 625 THR A N 1
ATOM 4553 C CA . THR A 1 625 ? 11.704 -5.152 -22.292 1.00 87.56 625 THR A CA 1
ATOM 4554 C C . THR A 1 625 ? 11.011 -3.904 -22.816 1.00 87.56 625 THR A C 1
ATOM 4556 O O . THR A 1 625 ? 10.243 -3.291 -22.079 1.00 87.56 625 THR A O 1
ATOM 4559 N N . LEU A 1 626 ? 11.259 -3.537 -24.070 1.00 85.88 626 LEU A N 1
ATOM 4560 C CA . LEU A 1 626 ? 10.582 -2.463 -24.792 1.00 85.88 626 LEU A CA 1
ATOM 4561 C C . LEU A 1 626 ? 9.743 -3.095 -25.913 1.00 85.88 626 LEU A C 1
ATOM 4563 O O . LEU A 1 626 ? 10.265 -3.715 -26.837 1.00 85.88 626 LEU A O 1
ATOM 4567 N N . SER A 1 627 ? 8.425 -3.008 -25.775 1.00 82.81 627 SER A N 1
ATOM 4568 C CA . SER A 1 627 ? 7.424 -3.644 -26.651 1.00 82.81 627 SER A CA 1
ATOM 4569 C C . SER A 1 627 ? 6.318 -2.653 -27.039 1.00 82.81 627 SER A C 1
ATOM 4571 O O . SER A 1 627 ? 5.151 -3.009 -27.169 1.00 82.81 627 SER A O 1
ATOM 4573 N N . GLY A 1 628 ? 6.680 -1.372 -27.111 1.00 77.06 628 GLY A N 1
ATOM 4574 C CA . GLY A 1 628 ? 5.802 -0.213 -27.274 1.00 77.06 628 GLY A CA 1
ATOM 4575 C C . GLY A 1 628 ? 6.210 0.929 -26.335 1.00 77.06 628 GLY A C 1
ATOM 4576 O O . GLY A 1 628 ? 6.937 0.711 -25.368 1.00 77.06 628 GLY A O 1
ATOM 4577 N N . GLY A 1 629 ? 5.728 2.145 -26.584 1.00 86.31 629 GLY A N 1
ATOM 4578 C CA . GLY A 1 629 ? 6.034 3.328 -25.771 1.00 86.31 629 GLY A CA 1
ATOM 4579 C C . GLY A 1 629 ? 7.363 3.999 -26.132 1.00 86.31 629 GLY A C 1
ATOM 4580 O O . GLY A 1 629 ? 7.844 3.869 -27.255 1.00 86.31 629 GLY A O 1
ATOM 4581 N N . THR A 1 630 ? 7.943 4.746 -25.191 1.00 82.75 630 THR A N 1
ATOM 4582 C CA . THR A 1 630 ? 9.211 5.469 -25.360 1.00 82.75 630 THR A CA 1
ATOM 4583 C C . THR A 1 630 ? 10.131 5.257 -24.162 1.00 82.75 630 THR A C 1
ATOM 4585 O O . THR A 1 630 ? 9.716 5.446 -23.018 1.00 82.75 630 THR A O 1
ATOM 4588 N N . LEU A 1 631 ? 11.395 4.916 -24.419 1.00 88.25 631 LEU A N 1
ATOM 4589 C CA . LEU A 1 631 ? 12.467 4.898 -23.424 1.00 88.25 631 LEU A CA 1
ATOM 4590 C C . LEU A 1 631 ? 13.533 5.930 -23.799 1.00 88.25 631 LEU A C 1
ATOM 4592 O O . LEU A 1 631 ? 14.243 5.760 -24.785 1.00 88.25 631 LEU A O 1
ATOM 4596 N N . THR A 1 632 ? 13.683 6.970 -22.983 1.00 84.00 632 THR A N 1
ATOM 4597 C CA . THR A 1 632 ? 14.854 7.850 -22.989 1.00 84.00 632 THR A CA 1
ATOM 4598 C C . THR A 1 632 ? 15.761 7.450 -21.837 1.00 84.00 632 THR A C 1
ATOM 4600 O O . THR A 1 632 ? 15.344 7.535 -20.685 1.00 84.00 632 THR A O 1
ATOM 4603 N N . ALA A 1 633 ? 16.990 7.020 -22.118 1.00 80.88 633 ALA A N 1
ATOM 4604 C CA . ALA A 1 633 ? 17.949 6.610 -21.092 1.00 80.88 633 ALA A CA 1
ATOM 4605 C C . ALA A 1 633 ? 19.319 7.256 -21.321 1.00 80.88 633 ALA A C 1
ATOM 4607 O O . ALA A 1 633 ? 19.786 7.329 -22.455 1.00 80.88 633 ALA A O 1
ATOM 4608 N N . GLY A 1 634 ? 19.984 7.693 -20.247 1.00 73.56 634 GLY A N 1
ATOM 4609 C CA . GLY A 1 634 ? 21.368 8.172 -20.317 1.00 73.56 634 GLY A CA 1
ATOM 4610 C C . GLY A 1 634 ? 22.349 7.058 -20.698 1.00 73.56 634 GLY A C 1
ATOM 4611 O O . GLY A 1 634 ? 23.287 7.285 -21.451 1.00 73.56 634 GLY A O 1
ATOM 4612 N N . SER A 1 635 ? 22.120 5.838 -20.211 1.00 73.25 635 SER A N 1
ATOM 4613 C CA . SER A 1 635 ? 22.789 4.629 -20.705 1.00 73.25 635 SER A CA 1
ATOM 4614 C C . SER A 1 635 ? 21.984 3.376 -20.373 1.00 73.25 635 SER A C 1
ATOM 4616 O O . SER A 1 635 ? 21.166 3.375 -19.450 1.00 73.25 635 SER A O 1
ATOM 4618 N N . ILE A 1 636 ? 22.228 2.290 -21.105 1.00 77.38 636 ILE A N 1
ATOM 4619 C CA . ILE A 1 636 ? 21.661 0.966 -20.819 1.00 77.38 636 ILE A CA 1
ATOM 4620 C C . ILE A 1 636 ? 22.825 -0.008 -20.650 1.00 77.38 636 ILE A C 1
ATOM 4622 O O . ILE A 1 636 ? 23.622 -0.188 -21.566 1.00 77.38 636 ILE A O 1
ATOM 4626 N N . THR A 1 637 ? 22.953 -0.591 -19.457 1.00 77.69 637 THR A N 1
ATOM 4627 C CA . THR A 1 637 ? 24.113 -1.416 -19.059 1.00 77.69 637 THR A CA 1
ATOM 4628 C C . THR A 1 637 ? 23.747 -2.868 -18.752 1.00 77.69 637 THR A C 1
ATOM 4630 O O . THR A 1 637 ? 24.556 -3.624 -18.214 1.00 77.69 637 THR A O 1
ATOM 4633 N N . ASN A 1 638 ? 22.516 -3.262 -19.072 1.00 78.06 638 ASN A N 1
ATOM 4634 C CA . ASN A 1 638 ? 21.997 -4.619 -18.931 1.00 78.06 638 ASN A CA 1
ATOM 4635 C C . ASN A 1 638 ? 21.214 -5.004 -20.196 1.00 78.06 638 ASN A C 1
ATOM 4637 O O . ASN A 1 638 ? 21.063 -4.184 -21.097 1.00 78.06 638 ASN A O 1
ATOM 4641 N N . THR A 1 639 ? 20.709 -6.235 -20.269 1.00 76.69 639 THR A N 1
ATOM 4642 C CA . THR A 1 639 ? 19.967 -6.719 -21.439 1.00 76.69 639 THR A CA 1
ATOM 4643 C C . THR A 1 639 ? 18.730 -5.861 -21.716 1.00 76.69 639 THR A C 1
ATOM 4645 O O . THR A 1 639 ? 17.898 -5.651 -20.828 1.00 76.69 639 THR A O 1
ATOM 4648 N N . LEU A 1 640 ? 18.597 -5.421 -22.970 1.00 78.31 640 LEU A N 1
ATOM 4649 C CA . LEU A 1 640 ? 17.404 -4.786 -23.521 1.00 78.31 640 LEU A CA 1
ATOM 4650 C C . LEU A 1 640 ? 16.811 -5.700 -24.595 1.00 78.31 640 LEU A C 1
ATOM 4652 O O . LEU A 1 640 ? 17.415 -5.904 -25.642 1.00 78.31 640 LEU A O 1
ATOM 4656 N N . THR A 1 641 ? 15.609 -6.214 -24.357 1.00 76.19 641 THR A N 1
ATOM 4657 C CA . THR A 1 641 ? 14.801 -6.870 -25.388 1.00 76.19 641 THR A CA 1
ATOM 4658 C C . THR A 1 641 ? 13.882 -5.828 -26.009 1.00 76.19 641 THR A C 1
ATOM 4660 O O . THR A 1 641 ? 12.981 -5.330 -25.339 1.00 76.19 641 THR A O 1
ATOM 4663 N N . HIS A 1 642 ? 14.103 -5.482 -27.274 1.00 74.19 642 HIS A N 1
ATOM 4664 C CA . HIS A 1 642 ? 13.307 -4.495 -28.005 1.00 74.19 642 HIS A CA 1
ATOM 4665 C C . HIS A 1 642 ? 12.557 -5.189 -29.144 1.00 74.19 642 HIS A C 1
ATOM 4667 O O . HIS A 1 642 ? 13.157 -5.917 -29.925 1.00 74.19 642 HIS A O 1
ATOM 4673 N N . SER A 1 643 ? 11.236 -5.026 -29.175 1.00 67.81 643 SER A N 1
ATOM 4674 C CA . SER A 1 643 ? 10.342 -5.649 -30.168 1.00 67.81 643 SER A CA 1
ATOM 4675 C C . SER A 1 643 ? 9.368 -4.661 -30.815 1.00 67.81 643 SER A C 1
ATOM 4677 O O . SER A 1 643 ? 8.828 -4.968 -31.869 1.00 67.81 643 SER A O 1
ATOM 4679 N N . ASP A 1 644 ? 9.141 -3.503 -30.181 1.00 57.16 644 ASP A N 1
ATOM 4680 C CA . ASP A 1 644 ? 8.335 -2.372 -30.665 1.00 57.16 644 ASP A CA 1
ATOM 4681 C C . ASP A 1 644 ? 8.591 -1.152 -29.743 1.00 57.16 644 ASP A C 1
ATOM 4683 O O . ASP A 1 644 ? 9.121 -1.315 -28.639 1.00 57.16 644 ASP A O 1
ATOM 4687 N N . GLY A 1 645 ? 8.196 0.060 -30.141 1.00 66.94 645 GLY A N 1
ATOM 4688 C CA . GLY A 1 645 ? 8.364 1.314 -29.393 1.00 66.94 645 GLY A CA 1
ATOM 4689 C C . GLY A 1 645 ? 9.626 2.103 -29.757 1.00 66.94 645 GLY A C 1
ATOM 4690 O O . GLY A 1 645 ? 10.518 1.604 -30.437 1.00 66.94 645 GLY A O 1
ATOM 4691 N N . ALA A 1 646 ? 9.711 3.348 -29.283 1.00 67.19 646 ALA A N 1
ATOM 4692 C CA . ALA A 1 646 ? 10.809 4.269 -29.571 1.00 67.19 646 ALA A CA 1
ATOM 4693 C C . ALA A 1 646 ? 11.895 4.233 -28.481 1.00 67.19 646 ALA A C 1
ATOM 4695 O O . ALA A 1 646 ? 11.616 4.431 -27.296 1.00 67.19 646 ALA A O 1
ATOM 4696 N N . LEU A 1 647 ? 13.151 4.035 -28.882 1.00 70.31 647 LEU A N 1
ATOM 4697 C CA . LEU A 1 647 ? 14.323 4.189 -28.021 1.00 70.31 647 LEU A CA 1
ATOM 4698 C C . LEU A 1 647 ? 15.020 5.503 -28.379 1.00 70.31 647 LEU A C 1
ATOM 4700 O O . LEU A 1 647 ? 15.528 5.652 -29.484 1.00 70.31 647 LEU A O 1
ATOM 4704 N N . THR A 1 648 ? 15.053 6.455 -27.451 1.00 63.59 648 THR A N 1
ATOM 4705 C CA . THR A 1 648 ? 15.713 7.749 -27.660 1.00 63.59 648 THR A CA 1
ATOM 4706 C C . THR A 1 648 ? 17.003 7.790 -26.838 1.00 63.59 648 THR A C 1
ATOM 4708 O O . THR A 1 648 ? 16.929 7.761 -25.605 1.00 63.59 648 THR A O 1
ATOM 4711 N N . PRO A 1 649 ? 18.189 7.867 -27.468 1.00 53.94 649 PRO A N 1
ATOM 4712 C CA . PRO A 1 649 ? 19.438 8.128 -26.757 1.00 53.94 649 PRO A CA 1
ATOM 4713 C C . PRO A 1 649 ? 19.311 9.396 -25.902 1.00 53.94 649 PRO A C 1
ATOM 4715 O O . PRO A 1 649 ? 18.681 10.371 -26.312 1.00 53.94 649 PRO A O 1
ATOM 4718 N N . GLY A 1 650 ? 19.832 9.350 -24.677 1.00 52.41 650 GLY A N 1
ATOM 4719 C CA . GLY A 1 650 ? 19.555 10.329 -23.628 1.00 52.41 650 GLY A CA 1
ATOM 4720 C C . GLY A 1 650 ? 19.675 11.805 -24.036 1.00 52.41 650 GLY A C 1
ATOM 4721 O O . GLY A 1 650 ? 20.675 12.227 -24.596 1.00 52.41 650 GLY A O 1
ATOM 4722 N N . GLY A 1 651 ? 18.624 12.552 -23.674 1.00 38.53 651 GLY A N 1
ATOM 4723 C CA . GLY A 1 651 ? 18.463 14.002 -23.484 1.00 38.53 651 GLY A CA 1
ATOM 4724 C C . GLY A 1 651 ? 19.583 14.997 -23.837 1.00 38.53 651 GLY A C 1
ATOM 4725 O O . GLY A 1 651 ? 20.764 14.796 -23.574 1.00 38.53 651 GLY A O 1
ATOM 4726 N N . VAL A 1 652 ? 19.141 16.171 -24.305 1.00 34.38 652 VAL A N 1
ATOM 4727 C CA . VAL A 1 652 ? 19.919 17.388 -24.607 1.00 34.38 652 VAL A CA 1
ATOM 4728 C C . VAL A 1 652 ? 21.167 17.542 -23.717 1.00 34.38 652 VAL A C 1
ATOM 4730 O O . VAL A 1 652 ? 21.069 17.863 -22.533 1.00 34.38 652 VAL A O 1
ATOM 4733 N N . GLY A 1 653 ? 22.351 17.337 -24.304 1.00 36.66 653 GLY A N 1
ATOM 4734 C CA . GLY A 1 653 ? 23.632 17.761 -23.730 1.00 36.66 653 GLY A CA 1
ATOM 4735 C C . GLY A 1 653 ? 24.476 16.726 -22.973 1.00 36.66 653 GLY A C 1
ATOM 4736 O O . GLY A 1 653 ? 25.515 17.129 -22.450 1.00 36.66 653 GLY A O 1
ATOM 4737 N N . THR A 1 654 ? 24.122 15.432 -22.928 1.00 29.11 654 THR A N 1
ATOM 4738 C CA . THR A 1 654 ? 24.982 14.412 -22.282 1.00 29.11 654 THR A CA 1
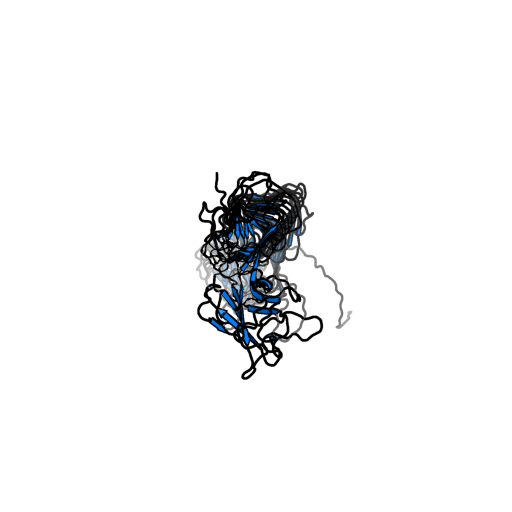ATOM 4739 C C . THR A 1 654 ? 25.185 13.181 -23.166 1.00 29.11 654 THR A C 1
ATOM 4741 O O . THR A 1 654 ? 24.222 12.528 -23.543 1.00 29.11 654 THR A O 1
ATOM 4744 N N . TYR A 1 655 ? 26.445 12.859 -23.475 1.00 32.81 655 TYR A N 1
ATOM 4745 C CA . TYR A 1 655 ? 26.838 11.676 -24.246 1.00 32.81 655 TYR A CA 1
ATOM 4746 C C . TYR A 1 655 ? 26.465 10.389 -23.496 1.00 32.81 655 TYR A C 1
ATOM 4748 O O . TYR A 1 655 ? 26.844 10.214 -22.335 1.00 32.81 655 TYR A O 1
ATOM 4756 N N . GLY A 1 656 ? 25.717 9.503 -24.153 1.00 33.88 656 GLY A N 1
ATOM 4757 C CA . GLY A 1 656 ? 25.238 8.244 -23.593 1.00 33.88 656 GLY A CA 1
ATOM 4758 C C . GLY A 1 656 ? 25.600 7.052 -24.471 1.00 33.88 656 GLY A C 1
ATOM 4759 O O . GLY A 1 656 ? 25.300 7.031 -25.661 1.00 33.88 656 GLY A O 1
ATOM 4760 N N . THR A 1 657 ? 26.220 6.036 -23.875 1.00 33.25 657 THR A N 1
ATOM 4761 C CA . THR A 1 657 ? 26.458 4.723 -24.487 1.00 33.25 657 THR A CA 1
ATOM 4762 C C . THR A 1 657 ? 25.147 3.927 -24.462 1.00 33.25 657 THR A C 1
ATOM 4764 O O . THR A 1 657 ? 24.660 3.576 -23.384 1.00 33.25 657 THR A O 1
ATOM 4767 N N . THR A 1 658 ? 24.574 3.603 -25.624 1.00 37.50 658 THR A N 1
ATOM 4768 C CA . THR A 1 658 ? 23.447 2.656 -25.723 1.00 37.50 658 THR A CA 1
ATOM 4769 C C . THR A 1 658 ? 23.975 1.332 -26.264 1.00 37.50 658 THR A C 1
ATOM 4771 O O . THR A 1 658 ? 24.241 1.208 -27.452 1.00 37.50 658 THR A O 1
ATOM 4774 N N . THR A 1 659 ? 24.179 0.340 -25.392 1.00 35.50 659 THR A N 1
ATOM 4775 C CA . THR A 1 659 ? 24.524 -1.025 -25.820 1.00 35.50 659 THR A CA 1
ATOM 4776 C C . THR A 1 659 ? 23.229 -1.803 -26.033 1.00 35.50 659 THR A C 1
ATOM 4778 O O . THR A 1 659 ? 22.584 -2.204 -25.065 1.00 35.50 659 THR A O 1
ATOM 4781 N N . ILE A 1 660 ? 22.823 -1.998 -27.289 1.00 41.03 660 ILE A N 1
ATOM 4782 C CA . ILE A 1 660 ? 21.677 -2.850 -27.627 1.00 41.03 660 ILE A CA 1
ATOM 4783 C C . ILE A 1 660 ? 22.202 -4.269 -27.854 1.00 41.03 660 ILE A C 1
ATOM 4785 O O . ILE A 1 660 ? 22.918 -4.521 -28.815 1.00 41.03 660 ILE A O 1
ATOM 4789 N N . THR A 1 661 ? 21.863 -5.198 -26.961 1.00 31.73 661 THR A N 1
ATOM 4790 C CA . THR A 1 661 ? 22.113 -6.638 -27.141 1.00 31.73 661 THR A CA 1
ATOM 4791 C C . THR A 1 661 ? 20.764 -7.335 -27.259 1.00 31.73 661 THR A C 1
ATOM 4793 O O . THR A 1 661 ? 20.102 -7.590 -26.255 1.00 31.73 661 THR A O 1
ATOM 4796 N N . GLY A 1 662 ? 20.329 -7.586 -28.495 1.00 32.00 662 GLY A N 1
ATOM 4797 C CA . GLY A 1 662 ? 19.027 -8.174 -28.802 1.00 32.00 662 GLY A CA 1
ATOM 4798 C C . GLY A 1 662 ? 19.129 -9.275 -29.854 1.00 32.00 662 GLY A C 1
ATOM 4799 O O . GLY A 1 662 ? 19.959 -9.211 -30.755 1.00 32.00 662 GLY A O 1
ATOM 4800 N N . THR A 1 663 ? 18.281 -10.293 -29.724 1.00 33.44 663 THR A N 1
ATOM 4801 C CA . THR A 1 663 ? 17.976 -11.257 -30.788 1.00 33.44 663 THR A CA 1
ATOM 4802 C C . THR A 1 663 ? 16.809 -10.669 -31.575 1.00 33.44 663 THR A C 1
ATOM 4804 O O . THR A 1 663 ? 15.689 -10.632 -31.068 1.00 33.44 663 THR A O 1
ATOM 4807 N N . TYR A 1 664 ? 17.078 -10.128 -32.758 1.00 38.81 664 TYR A N 1
ATOM 4808 C CA . TYR A 1 664 ? 16.048 -9.539 -33.611 1.00 38.81 664 TYR A CA 1
ATOM 4809 C C . TYR A 1 664 ? 15.294 -10.653 -34.342 1.00 38.81 664 TYR A C 1
ATOM 4811 O O . TYR A 1 664 ? 15.902 -11.613 -34.814 1.00 38.81 664 TYR A O 1
ATOM 4819 N N . LEU A 1 665 ? 13.965 -10.551 -34.398 1.00 36.75 665 LEU A N 1
ATOM 4820 C CA . LEU A 1 665 ? 13.153 -11.439 -35.226 1.00 36.75 665 LEU A CA 1
ATOM 4821 C C . LEU A 1 665 ? 13.388 -11.051 -36.686 1.00 36.75 665 LEU A C 1
ATOM 4823 O O . LEU A 1 665 ? 13.109 -9.920 -37.071 1.00 36.75 665 LEU A O 1
ATOM 4827 N N . SER A 1 666 ? 13.954 -11.975 -37.456 1.00 45.81 666 SER A N 1
ATOM 4828 C CA . SER A 1 666 ? 14.372 -11.749 -38.832 1.00 45.81 666 SER A CA 1
ATOM 4829 C C . SER A 1 666 ? 13.230 -11.924 -39.827 1.00 45.81 666 SER A C 1
ATOM 4831 O O . SER A 1 666 ? 12.464 -12.888 -39.751 1.00 45.81 666 SER A O 1
ATOM 4833 N N . GLU A 1 667 ? 13.170 -11.037 -40.817 1.00 57.56 667 GLU A N 1
ATOM 4834 C CA . GLU A 1 667 ? 12.558 -11.358 -42.106 1.00 57.56 667 GLU A CA 1
ATOM 4835 C C . GLU A 1 667 ? 13.647 -11.910 -43.045 1.00 57.56 667 GLU A C 1
ATOM 4837 O O . GLU A 1 667 ? 14.837 -11.620 -42.889 1.00 57.56 667 GLU A O 1
ATOM 4842 N N . LEU A 1 668 ? 13.268 -12.757 -44.006 1.00 66.94 668 LEU A N 1
ATOM 4843 C CA . LEU A 1 668 ? 14.205 -13.243 -45.022 1.00 66.94 668 LEU A CA 1
ATOM 4844 C C . LEU A 1 668 ? 14.488 -12.121 -46.031 1.00 66.94 668 LEU A C 1
ATOM 4846 O O . LEU A 1 668 ? 13.603 -11.761 -46.808 1.00 66.94 668 LEU A O 1
ATOM 4850 N N . GLY A 1 669 ? 15.721 -11.614 -46.070 1.00 75.88 669 GLY A N 1
ATOM 4851 C CA . GLY A 1 669 ? 16.170 -10.607 -47.041 1.00 75.88 669 GLY A CA 1
ATOM 4852 C C . GLY A 1 669 ? 17.053 -11.195 -48.148 1.00 75.88 669 GLY A C 1
ATOM 4853 O O . GLY A 1 669 ? 17.724 -12.203 -47.934 1.00 75.88 669 GLY A O 1
ATOM 4854 N N . ASN A 1 670 ? 17.047 -10.578 -49.342 1.00 84.75 670 ASN A N 1
ATOM 4855 C CA . ASN A 1 670 ? 17.883 -10.995 -50.479 1.00 84.75 670 ASN A CA 1
ATOM 4856 C C . ASN A 1 670 ? 19.313 -10.442 -50.367 1.00 84.75 670 ASN A C 1
ATOM 4858 O O . ASN A 1 670 ? 19.603 -9.358 -50.867 1.00 84.75 670 ASN A O 1
ATOM 4862 N N . ILE A 1 671 ? 20.226 -11.228 -49.813 1.00 83.81 671 ILE A N 1
ATOM 4863 C CA . ILE A 1 671 ? 21.600 -10.831 -49.484 1.00 83.81 671 ILE A CA 1
ATOM 4864 C C . ILE A 1 671 ? 22.529 -10.732 -50.699 1.00 83.81 671 ILE A C 1
ATOM 4866 O O . ILE A 1 671 ? 23.628 -10.189 -50.590 1.00 83.81 671 ILE A O 1
ATOM 4870 N N . ALA A 1 672 ? 22.096 -11.240 -51.857 1.00 85.56 672 ALA A N 1
ATOM 4871 C CA . ALA A 1 672 ? 22.860 -11.185 -53.098 1.00 85.56 672 ALA A CA 1
ATOM 4872 C C . ALA A 1 672 ? 22.679 -9.871 -53.870 1.00 85.56 672 ALA A C 1
ATOM 4874 O O . ALA A 1 672 ? 23.500 -9.584 -54.738 1.00 85.56 672 ALA A O 1
ATOM 4875 N N . LEU A 1 673 ? 21.658 -9.066 -53.553 1.00 85.50 673 LEU A N 1
ATOM 4876 C CA . LEU A 1 673 ? 21.330 -7.837 -54.280 1.00 85.50 673 LEU A CA 1
ATOM 4877 C C . LEU A 1 673 ? 22.536 -6.877 -54.363 1.00 85.50 673 LEU A C 1
ATOM 4879 O O . LEU A 1 673 ? 23.113 -6.483 -53.353 1.00 85.50 673 LEU A O 1
ATOM 4883 N N . GLY A 1 674 ? 22.926 -6.510 -55.583 1.00 83.19 674 GLY A N 1
ATOM 4884 C CA . GLY A 1 674 ? 24.030 -5.603 -55.905 1.00 83.19 674 GLY A CA 1
ATOM 4885 C C . GLY A 1 674 ? 25.431 -6.155 -55.626 1.00 83.19 674 GLY A C 1
ATOM 4886 O O . GLY A 1 674 ? 26.410 -5.417 -55.753 1.00 83.19 674 GLY A O 1
ATOM 4887 N N . ARG A 1 675 ? 25.559 -7.426 -55.228 1.00 85.00 675 ARG A N 1
ATOM 4888 C CA . ARG A 1 675 ? 26.831 -7.990 -54.767 1.00 85.00 675 ARG A CA 1
ATOM 4889 C C . ARG A 1 675 ? 27.802 -8.316 -55.912 1.00 85.00 675 ARG A C 1
ATOM 4891 O O . ARG A 1 675 ? 27.386 -8.501 -57.059 1.00 85.00 675 ARG A O 1
ATOM 4898 N N . PRO A 1 676 ? 29.114 -8.422 -55.621 1.00 89.81 676 PRO A N 1
ATOM 4899 C CA . PRO A 1 676 ? 30.108 -8.850 -56.596 1.00 89.81 676 PRO A CA 1
ATOM 4900 C C . PRO A 1 676 ? 29.797 -10.238 -57.164 1.00 89.81 676 PRO A C 1
ATOM 4902 O O . PRO A 1 676 ? 29.568 -11.202 -56.432 1.00 89.81 676 PRO A O 1
ATOM 4905 N N . THR A 1 677 ? 29.833 -10.347 -58.490 1.00 93.25 677 THR A N 1
ATOM 4906 C CA . THR A 1 677 ? 29.525 -11.583 -59.215 1.00 93.25 677 THR A CA 1
ATOM 4907 C C . THR A 1 677 ? 30.621 -11.929 -60.202 1.00 93.25 677 THR A C 1
ATOM 4909 O O . THR A 1 677 ? 31.348 -11.065 -60.690 1.00 93.25 677 THR A O 1
ATOM 4912 N N . SER A 1 678 ? 30.713 -13.211 -60.526 1.00 92.50 678 SER A N 1
ATOM 4913 C CA . SER A 1 678 ? 31.564 -13.722 -61.590 1.00 92.50 678 SER A CA 1
ATOM 4914 C C . SER A 1 678 ? 30.829 -14.833 -62.326 1.00 92.50 678 SER A C 1
ATOM 4916 O O . SER A 1 678 ? 29.932 -15.473 -61.783 1.00 92.50 678 SER A O 1
ATOM 4918 N N . GLN A 1 679 ? 31.192 -15.075 -63.575 1.00 91.06 679 GLN A N 1
ATOM 4919 C CA . GLN A 1 679 ? 30.662 -16.187 -64.354 1.00 91.06 679 GLN A CA 1
ATOM 4920 C C . GLN A 1 679 ? 31.759 -16.755 -65.241 1.00 91.06 679 GLN A C 1
ATOM 4922 O O . GLN A 1 679 ? 32.698 -16.043 -65.598 1.00 91.06 679 GLN A O 1
ATOM 4927 N N . VAL A 1 680 ? 31.630 -18.025 -65.626 1.00 89.25 680 VAL A N 1
ATOM 4928 C CA . VAL A 1 680 ? 32.690 -18.759 -66.340 1.00 89.25 680 VAL A CA 1
ATOM 4929 C C . VAL A 1 680 ? 33.179 -18.050 -67.605 1.00 89.25 680 VAL A C 1
ATOM 4931 O O . VAL A 1 680 ? 34.336 -18.168 -68.001 1.00 89.25 680 VAL A O 1
ATOM 4934 N N . SER A 1 681 ? 32.287 -17.315 -68.269 1.00 85.69 681 SER A N 1
ATOM 4935 C CA . SER A 1 681 ? 32.589 -16.532 -69.462 1.00 85.69 681 SER A CA 1
ATOM 4936 C C . SER A 1 681 ? 31.482 -15.522 -69.732 1.00 85.69 681 SER A C 1
ATOM 4938 O O . SER A 1 681 ? 30.332 -15.775 -69.393 1.00 85.69 681 SER A O 1
ATOM 4940 N N . ASN A 1 682 ? 31.801 -14.418 -70.408 1.00 78.88 682 ASN A N 1
ATOM 4941 C CA . ASN A 1 682 ? 30.810 -13.425 -70.827 1.00 78.88 682 ASN A CA 1
ATOM 4942 C C . ASN A 1 682 ? 30.454 -13.612 -72.306 1.00 78.88 682 ASN A C 1
ATOM 4944 O O . ASN A 1 682 ? 31.336 -13.580 -73.174 1.00 78.88 682 ASN A O 1
ATOM 4948 N N . TYR A 1 683 ? 29.165 -13.753 -72.621 1.00 75.44 683 TYR A N 1
ATOM 4949 C CA . TYR A 1 683 ? 28.694 -13.647 -74.000 1.00 75.44 683 TYR A CA 1
ATOM 4950 C C . TYR A 1 683 ? 28.838 -12.195 -74.489 1.00 75.44 683 TYR A C 1
ATOM 4952 O O . TYR A 1 683 ? 28.283 -11.270 -73.898 1.00 75.44 683 TYR A O 1
ATOM 4960 N N . ASN A 1 684 ? 29.601 -11.992 -75.570 1.00 72.56 684 ASN A N 1
ATOM 4961 C CA . ASN A 1 684 ? 29.896 -10.673 -76.152 1.00 72.56 684 ASN A CA 1
ATOM 4962 C C . ASN A 1 684 ? 30.509 -9.660 -75.154 1.00 72.56 684 ASN A C 1
ATOM 4964 O O . ASN A 1 684 ? 30.087 -8.509 -75.144 1.00 72.56 684 ASN A O 1
ATOM 4968 N N . SER A 1 685 ? 31.443 -10.142 -74.312 1.00 64.62 685 SER A N 1
ATOM 4969 C CA . SER A 1 685 ? 32.344 -9.489 -73.324 1.00 64.62 685 SER A CA 1
ATOM 4970 C C . SER A 1 685 ? 31.820 -8.371 -72.400 1.00 64.62 685 SER A C 1
ATOM 4972 O O . SER A 1 685 ? 32.300 -8.291 -71.272 1.00 64.62 685 SER A O 1
ATOM 4974 N N . THR A 1 686 ? 30.860 -7.547 -72.812 1.00 68.50 686 THR A N 1
ATOM 4975 C CA . THR A 1 686 ? 30.294 -6.410 -72.071 1.00 68.50 686 THR A CA 1
ATOM 4976 C C . THR A 1 686 ? 28.764 -6.326 -72.110 1.00 68.50 686 THR A C 1
ATOM 4978 O O . THR A 1 686 ? 28.196 -5.585 -71.317 1.00 68.50 686 THR A O 1
ATOM 4981 N N . GLN A 1 687 ? 28.074 -7.051 -73.003 1.00 81.44 687 GLN A N 1
ATOM 4982 C CA . GLN A 1 687 ? 26.627 -6.861 -73.208 1.00 81.44 687 GLN A CA 1
ATOM 4983 C C . GLN A 1 687 ? 25.740 -7.497 -72.118 1.00 81.44 687 GLN A C 1
ATOM 4985 O O . GLN A 1 687 ? 24.659 -6.982 -71.855 1.00 81.44 687 GLN A O 1
ATOM 4990 N N . TYR A 1 688 ? 26.179 -8.600 -71.504 1.00 85.00 688 TYR A N 1
ATOM 4991 C CA . TYR A 1 688 ? 25.394 -9.370 -70.525 1.00 85.00 688 TYR A CA 1
ATOM 4992 C C . TYR A 1 688 ? 26.274 -9.811 -69.340 1.00 85.00 688 TYR A C 1
ATOM 4994 O O . TYR A 1 688 ? 26.654 -10.986 -69.245 1.00 85.00 688 TYR A O 1
ATOM 5002 N N . PRO A 1 689 ? 26.699 -8.859 -68.489 1.00 88.31 689 PRO A N 1
ATOM 5003 C CA . PRO A 1 689 ? 27.578 -9.134 -67.357 1.00 88.31 689 PRO A CA 1
ATOM 5004 C C . PRO A 1 689 ? 26.902 -10.026 -66.307 1.00 88.31 689 PRO A C 1
ATOM 5006 O O . PRO A 1 689 ? 25.678 -10.083 -66.205 1.00 88.31 689 PRO A O 1
ATOM 5009 N N . SER A 1 690 ? 27.712 -10.686 -65.476 1.00 90.38 690 SER A N 1
ATOM 5010 C CA . SER A 1 690 ? 27.228 -11.504 -64.357 1.00 90.38 690 SER A CA 1
ATOM 5011 C C . SER A 1 690 ? 26.379 -10.713 -63.356 1.00 90.38 690 SER A C 1
ATOM 5013 O O . SER A 1 690 ? 25.485 -11.288 -62.742 1.00 90.38 690 SER A O 1
ATOM 5015 N N . SER A 1 691 ? 26.615 -9.405 -63.223 1.00 90.19 691 SER A N 1
ATOM 5016 C CA . SER A 1 691 ? 25.942 -8.533 -62.252 1.00 90.19 691 SER A CA 1
ATOM 5017 C C . SER A 1 691 ? 24.451 -8.341 -62.514 1.00 90.19 691 SER A C 1
ATOM 5019 O O . SER A 1 691 ? 23.720 -8.019 -61.588 1.00 90.19 691 SER A O 1
ATOM 5021 N N . PHE A 1 692 ? 23.981 -8.573 -63.743 1.00 90.50 692 PHE A N 1
ATOM 5022 C CA . PHE A 1 692 ? 22.553 -8.487 -64.075 1.00 90.50 692 PHE A CA 1
ATOM 5023 C C . PHE A 1 692 ? 21.711 -9.573 -63.407 1.00 90.50 692 PHE A C 1
ATOM 5025 O O . PHE A 1 692 ? 20.497 -9.481 -63.413 1.00 90.50 692 PHE A O 1
ATOM 5032 N N . ALA A 1 693 ? 22.332 -10.614 -62.852 1.00 90.19 693 ALA A N 1
ATOM 5033 C CA . ALA A 1 693 ? 21.610 -11.637 -62.107 1.00 90.19 693 ALA A CA 1
ATOM 5034 C C . ALA A 1 693 ? 21.430 -11.288 -60.622 1.00 90.19 693 ALA A C 1
ATOM 5036 O O . ALA A 1 693 ? 20.981 -12.143 -59.875 1.00 90.19 693 ALA A O 1
ATOM 5037 N N . VAL A 1 694 ? 21.830 -10.100 -60.169 1.00 91.19 694 VAL A N 1
ATOM 5038 C CA . VAL A 1 694 ? 21.661 -9.660 -58.774 1.00 91.19 694 VAL A CA 1
ATOM 5039 C C . VAL A 1 694 ? 21.259 -8.192 -58.687 1.00 91.19 694 VAL A C 1
ATOM 5041 O O . VAL A 1 694 ? 21.557 -7.523 -57.708 1.00 91.19 694 VAL A O 1
ATOM 5044 N N . ASP A 1 695 ? 20.648 -7.627 -59.721 1.00 84.12 695 ASP A N 1
ATOM 5045 C CA . ASP A 1 695 ? 20.287 -6.206 -59.736 1.00 84.12 695 ASP A CA 1
ATOM 5046 C C . ASP A 1 695 ? 18.848 -5.941 -59.265 1.00 84.12 695 ASP A C 1
ATOM 5048 O O . ASP A 1 695 ? 18.418 -4.788 -59.197 1.00 84.12 695 ASP A O 1
ATOM 5052 N N . GLY A 1 696 ? 18.112 -6.999 -58.907 1.00 85.94 696 GLY A N 1
ATOM 5053 C CA . GLY A 1 696 ? 16.737 -6.930 -58.427 1.00 85.94 696 GLY A CA 1
ATOM 5054 C C . GLY A 1 696 ? 15.689 -6.886 -59.542 1.00 85.94 696 GLY A C 1
ATOM 5055 O O . GLY A 1 696 ? 14.491 -6.833 -59.248 1.00 85.94 696 GLY A O 1
ATOM 5056 N N . ILE A 1 697 ? 16.086 -6.921 -60.820 1.00 83.38 697 ILE A N 1
ATOM 5057 C CA . ILE A 1 697 ? 15.167 -6.838 -61.960 1.00 83.38 697 ILE A CA 1
ATOM 5058 C C . ILE A 1 697 ? 14.797 -8.244 -62.444 1.00 83.38 697 ILE A C 1
ATOM 5060 O O . ILE A 1 697 ? 15.489 -8.889 -63.226 1.00 83.38 697 ILE A O 1
ATOM 5064 N N . ILE A 1 698 ? 13.610 -8.700 -62.056 1.00 82.69 698 ILE A N 1
ATOM 5065 C CA . ILE A 1 698 ? 13.116 -10.036 -62.404 1.00 82.69 698 ILE A CA 1
ATOM 5066 C C . ILE A 1 698 ? 12.539 -10.081 -63.835 1.00 82.69 698 ILE A C 1
ATOM 5068 O O . ILE A 1 698 ? 11.705 -9.259 -64.211 1.00 82.69 698 ILE A O 1
ATOM 5072 N N . GLY A 1 699 ? 12.910 -11.105 -64.619 1.00 67.44 699 GLY A N 1
ATOM 5073 C CA . GLY A 1 699 ? 12.143 -11.556 -65.795 1.00 67.44 699 GLY A CA 1
ATOM 5074 C C . GLY A 1 699 ? 12.243 -10.699 -67.066 1.00 67.44 699 GLY A C 1
ATOM 5075 O O . GLY A 1 699 ? 11.421 -10.844 -67.968 1.00 67.44 699 GLY A O 1
ATOM 5076 N N . ASN A 1 700 ? 13.234 -9.813 -67.188 1.00 68.06 700 ASN A N 1
ATOM 5077 C CA . ASN A 1 700 ? 13.387 -8.953 -68.366 1.00 68.06 700 ASN A CA 1
ATOM 5078 C C . ASN A 1 700 ? 14.215 -9.622 -69.487 1.00 68.06 700 ASN A C 1
ATOM 5080 O O . ASN A 1 700 ? 15.363 -10.015 -69.298 1.00 68.06 700 ASN A O 1
ATOM 5084 N N . ASN A 1 701 ? 13.672 -9.661 -70.711 1.00 70.81 701 ASN A N 1
ATOM 5085 C CA . ASN A 1 701 ? 14.311 -10.266 -71.894 1.00 70.81 701 ASN A CA 1
ATOM 5086 C C . ASN A 1 701 ? 15.636 -9.616 -72.323 1.00 70.81 701 ASN A C 1
ATOM 5088 O O . ASN A 1 701 ? 16.325 -10.206 -73.163 1.00 70.81 701 ASN A O 1
ATOM 5092 N N . ASN A 1 702 ? 15.941 -8.423 -71.803 1.00 76.31 702 ASN A N 1
ATOM 5093 C CA . ASN A 1 702 ? 17.132 -7.626 -72.093 1.00 76.31 702 ASN A CA 1
ATOM 5094 C C . ASN A 1 702 ? 18.019 -7.389 -70.857 1.00 76.31 702 ASN A C 1
ATOM 5096 O O . ASN A 1 702 ? 19.065 -6.766 -71.014 1.00 76.31 702 ASN A O 1
ATOM 5100 N N . ASN A 1 703 ? 17.622 -7.865 -69.668 1.00 83.06 703 ASN A N 1
ATOM 5101 C CA . ASN A 1 703 ? 18.404 -7.731 -68.440 1.00 83.06 703 ASN A CA 1
ATOM 5102 C C . ASN A 1 703 ? 18.609 -9.100 -67.783 1.00 83.06 703 ASN A C 1
ATOM 5104 O O . ASN A 1 703 ? 17.716 -9.627 -67.125 1.00 83.06 703 ASN A O 1
ATOM 5108 N N . PHE A 1 704 ? 19.740 -9.725 -68.101 1.00 86.44 704 PHE A N 1
ATOM 5109 C CA . PHE A 1 704 ? 20.110 -11.057 -67.632 1.00 86.44 704 PHE A CA 1
ATOM 5110 C C . PHE A 1 704 ? 21.618 -11.269 -67.794 1.00 86.44 704 PHE A C 1
ATOM 5112 O O . PHE A 1 704 ? 22.232 -10.741 -68.726 1.00 86.44 704 PHE A O 1
ATOM 5119 N N . SER A 1 705 ? 22.204 -12.087 -66.925 1.00 87.88 705 SER A N 1
ATOM 5120 C CA . SER A 1 705 ? 23.548 -12.621 -67.122 1.00 87.88 705 SER A CA 1
ATOM 5121 C C . SER A 1 705 ? 23.533 -13.682 -68.220 1.00 87.88 705 SER A C 1
ATOM 5123 O O . SER A 1 705 ? 22.558 -14.422 -68.363 1.00 87.88 705 SER A O 1
ATOM 5125 N N . HIS A 1 706 ? 24.587 -13.744 -69.038 1.00 87.12 706 HIS A N 1
ATOM 5126 C CA . HIS A 1 706 ? 24.660 -14.690 -70.152 1.00 87.12 706 HIS A CA 1
ATOM 5127 C C . HIS A 1 706 ? 26.075 -15.232 -70.346 1.00 87.12 706 HIS A C 1
ATOM 5129 O O . HIS A 1 706 ? 26.989 -14.490 -70.729 1.00 87.12 706 HIS A O 1
ATOM 5135 N N . THR A 1 707 ? 26.246 -16.539 -70.145 1.00 86.88 707 THR A N 1
ATOM 5136 C CA . THR A 1 707 ? 27.533 -17.190 -70.404 1.00 86.88 707 THR A CA 1
ATOM 5137 C C . THR A 1 707 ? 27.746 -17.528 -71.880 1.00 86.88 707 THR A C 1
ATOM 5139 O O . THR A 1 707 ? 26.805 -17.653 -72.665 1.00 86.88 707 THR A O 1
ATOM 5142 N N . ASN A 1 708 ? 29.012 -17.646 -72.290 1.00 81.00 708 ASN A N 1
ATOM 5143 C CA . ASN A 1 708 ? 29.377 -17.962 -73.667 1.00 81.00 708 ASN A CA 1
ATOM 5144 C C . ASN A 1 708 ? 29.279 -19.473 -73.937 1.00 81.00 708 ASN A C 1
ATOM 5146 O O . ASN A 1 708 ? 29.861 -20.292 -73.224 1.00 81.00 708 ASN A O 1
ATOM 5150 N N . SER A 1 709 ? 28.618 -19.825 -75.038 1.00 73.62 709 SER A N 1
ATOM 5151 C CA . SER A 1 709 ? 28.460 -21.197 -75.522 1.00 73.62 709 SER A CA 1
ATOM 5152 C C . SER A 1 709 ? 29.769 -21.911 -75.862 1.00 73.62 709 SER A C 1
ATOM 5154 O O . SER A 1 709 ? 29.831 -23.138 -75.846 1.00 73.62 709 SER A O 1
ATOM 5156 N N . ASN A 1 710 ? 30.831 -21.161 -76.165 1.00 72.69 710 ASN A N 1
ATOM 5157 C CA . ASN A 1 710 ? 32.138 -21.719 -76.517 1.00 72.69 710 ASN A CA 1
ATOM 5158 C C . ASN A 1 710 ? 32.928 -22.244 -75.307 1.00 72.69 710 ASN A C 1
ATOM 5160 O O . ASN A 1 710 ? 33.982 -22.848 -75.494 1.00 72.69 710 ASN A O 1
ATOM 5164 N N . SER A 1 711 ? 32.434 -22.033 -74.085 1.00 65.81 711 SER A N 1
ATOM 5165 C CA . SER A 1 711 ? 33.098 -22.456 -72.842 1.00 65.81 711 SER A CA 1
ATOM 5166 C C . SER A 1 711 ? 32.831 -23.924 -72.477 1.00 65.81 711 SER A C 1
ATOM 5168 O O . SER A 1 711 ? 33.213 -24.376 -71.404 1.00 65.81 711 SER A O 1
ATOM 5170 N N . GLY A 1 712 ? 32.207 -24.691 -73.379 1.00 74.50 712 GLY A N 1
ATOM 5171 C CA . GLY A 1 712 ? 31.916 -26.109 -73.174 1.00 74.50 712 GLY A CA 1
ATOM 5172 C C . GLY A 1 712 ? 30.774 -26.344 -72.183 1.00 74.50 712 GLY A C 1
ATOM 5173 O O . GLY A 1 712 ? 29.935 -25.468 -71.977 1.00 74.50 712 GLY A O 1
ATOM 5174 N N . LYS A 1 713 ? 30.719 -27.549 -71.600 1.00 75.38 713 LYS A N 1
ATOM 5175 C CA . LYS A 1 713 ? 29.646 -27.990 -70.687 1.00 75.38 713 LYS A CA 1
ATOM 5176 C C . LYS A 1 713 ? 29.790 -27.456 -69.254 1.00 75.38 713 LYS A C 1
ATOM 5178 O O . LYS A 1 713 ? 28.864 -27.602 -68.471 1.00 75.38 713 LYS A O 1
ATOM 5183 N N . ASP A 1 714 ? 30.887 -26.786 -68.918 1.00 79.81 714 ASP A N 1
ATOM 5184 C CA . ASP A 1 714 ? 31.167 -26.352 -67.542 1.00 79.81 714 ASP A CA 1
ATOM 5185 C C . ASP A 1 714 ? 30.638 -24.930 -67.289 1.00 79.81 714 ASP A C 1
ATOM 5187 O O . ASP A 1 714 ? 31.390 -23.984 -67.058 1.00 79.81 714 ASP A O 1
ATOM 5191 N N . GLN A 1 715 ? 29.320 -24.755 -67.401 1.00 86.50 715 GLN A N 1
ATOM 5192 C CA . GLN A 1 715 ? 28.677 -23.442 -67.320 1.00 86.50 715 GLN A CA 1
ATOM 5193 C C . GLN A 1 715 ? 28.290 -23.094 -65.884 1.00 86.50 715 GLN A C 1
ATOM 5195 O O . GLN A 1 715 ? 27.457 -23.774 -65.282 1.00 86.50 715 GLN A O 1
ATOM 5200 N N . TRP A 1 716 ? 28.851 -22.004 -65.355 1.00 91.75 716 TRP A N 1
ATOM 5201 C CA . TRP A 1 716 ? 28.558 -21.537 -64.002 1.00 91.75 716 TRP A CA 1
ATOM 5202 C C . TRP A 1 716 ? 28.508 -20.013 -63.880 1.00 91.75 716 TRP A C 1
ATOM 5204 O O . TRP A 1 716 ? 29.131 -19.271 -64.649 1.00 91.75 716 TRP A O 1
ATOM 5214 N N . TRP A 1 717 ? 27.772 -19.571 -62.866 1.00 93.94 717 TRP A N 1
ATOM 5215 C CA . TRP A 1 717 ? 27.667 -18.195 -62.387 1.00 93.94 717 TRP A CA 1
ATOM 5216 C C . TRP A 1 717 ? 27.778 -18.205 -60.861 1.00 93.94 717 TRP A C 1
ATOM 5218 O O . TRP A 1 717 ? 27.310 -19.151 -60.236 1.00 93.94 717 TRP A O 1
ATOM 5228 N N . GLN A 1 718 ? 28.389 -17.197 -60.246 1.00 95.06 718 GLN A N 1
ATOM 5229 C CA . GLN A 1 718 ? 28.511 -17.114 -58.791 1.00 95.06 718 GLN A CA 1
ATOM 5230 C C . GLN A 1 718 ? 28.415 -15.681 -58.263 1.00 95.06 718 GLN A C 1
ATOM 5232 O O . GLN A 1 718 ? 28.782 -14.725 -58.952 1.00 95.06 718 GLN A O 1
ATOM 5237 N N . VAL A 1 719 ? 28.006 -15.560 -57.003 1.00 94.38 719 VAL A N 1
ATOM 5238 C CA . VAL A 1 719 ? 27.942 -14.312 -56.237 1.00 94.38 719 VAL A CA 1
ATOM 5239 C C . VAL A 1 719 ? 28.652 -14.482 -54.902 1.00 94.38 719 VAL A C 1
ATOM 5241 O O . VAL A 1 719 ? 28.471 -15.498 -54.235 1.00 94.38 719 VAL A O 1
ATOM 5244 N N . MET A 1 720 ? 29.442 -13.483 -54.514 1.00 90.88 720 MET A N 1
ATOM 5245 C CA . MET A 1 720 ? 29.991 -13.361 -53.165 1.00 90.88 720 MET A CA 1
ATOM 5246 C C . MET A 1 720 ? 29.073 -12.446 -52.356 1.00 90.88 720 MET A C 1
ATOM 5248 O O . MET A 1 720 ? 29.018 -11.246 -52.618 1.00 90.88 720 MET A O 1
ATOM 5252 N N . PHE A 1 721 ? 28.318 -13.010 -51.417 1.00 83.50 721 PHE A N 1
ATOM 5253 C CA . PHE A 1 721 ? 27.271 -12.287 -50.688 1.00 83.50 721 PHE A CA 1
ATOM 5254 C C . PHE A 1 721 ? 27.722 -11.750 -49.321 1.00 83.50 721 PHE A C 1
ATOM 5256 O O . PHE A 1 721 ? 27.073 -10.856 -48.782 1.00 83.50 721 PHE A O 1
ATOM 5263 N N . SER A 1 722 ? 28.853 -12.225 -48.790 1.00 78.81 722 SER A N 1
ATOM 5264 C CA . SER A 1 722 ? 29.560 -11.618 -47.653 1.00 78.81 722 SER A CA 1
ATOM 5265 C C . SER A 1 722 ? 31.072 -11.850 -47.768 1.00 78.81 722 SER A C 1
ATOM 5267 O O . SER A 1 722 ? 31.527 -12.669 -48.565 1.00 78.81 722 SER A O 1
ATOM 5269 N N . GLU A 1 723 ? 31.862 -11.097 -47.002 1.00 72.12 723 GLU A N 1
ATOM 5270 C CA . GLU A 1 723 ? 33.283 -11.389 -46.775 1.00 72.12 723 GLU A CA 1
ATOM 5271 C C . GLU A 1 723 ? 33.473 -12.541 -45.776 1.00 72.12 723 GLU A C 1
ATOM 5273 O O . GLU A 1 723 ? 34.468 -13.261 -45.862 1.00 72.12 723 GLU A O 1
ATOM 5278 N N . ASN A 1 724 ? 32.495 -12.767 -44.894 1.00 76.19 724 ASN A N 1
ATOM 5279 C CA . ASN A 1 724 ? 32.494 -13.822 -43.884 1.00 76.19 724 ASN A CA 1
ATOM 5280 C C . ASN A 1 724 ? 31.493 -14.931 -44.233 1.00 76.19 724 ASN A C 1
ATOM 5282 O O . ASN A 1 724 ? 30.515 -14.702 -44.943 1.00 76.19 724 ASN A O 1
ATOM 5286 N N . ASP A 1 725 ? 31.713 -16.132 -43.698 1.00 80.69 725 ASP A N 1
ATOM 5287 C CA . ASP A 1 725 ? 30.778 -17.246 -43.869 1.00 80.69 725 ASP A CA 1
ATOM 5288 C C . ASP A 1 725 ? 29.479 -16.988 -43.100 1.00 80.69 725 ASP A C 1
ATOM 5290 O O . ASP A 1 725 ? 29.490 -16.797 -41.882 1.00 80.69 725 ASP A O 1
ATOM 5294 N N . MET A 1 726 ? 28.349 -17.017 -43.808 1.00 75.00 726 MET A N 1
ATOM 5295 C CA . MET A 1 726 ? 27.024 -16.770 -43.243 1.00 75.00 726 MET A CA 1
ATOM 5296 C C . MET A 1 726 ? 26.065 -17.933 -43.521 1.00 75.00 726 MET A C 1
ATOM 5298 O O . MET A 1 726 ? 26.217 -18.635 -44.526 1.00 75.00 726 MET A O 1
ATOM 5302 N N . PRO A 1 727 ? 25.069 -18.155 -42.646 1.00 80.19 727 PRO A N 1
ATOM 5303 C CA . PRO A 1 727 ? 23.989 -19.087 -42.934 1.00 80.19 727 PRO A CA 1
ATOM 5304 C C . PRO A 1 727 ? 23.099 -18.535 -44.056 1.00 80.19 727 PRO A C 1
ATOM 5306 O O . PRO A 1 727 ? 22.798 -17.340 -44.093 1.00 80.19 727 PRO A O 1
ATOM 5309 N N . ILE A 1 728 ? 22.650 -19.413 -44.952 1.00 83.75 728 ILE A N 1
ATOM 5310 C CA . ILE A 1 728 ? 21.657 -19.104 -45.988 1.00 83.75 728 ILE A CA 1
ATOM 5311 C C . ILE A 1 728 ? 20.470 -20.053 -45.840 1.00 83.75 728 ILE A C 1
ATOM 5313 O O . ILE A 1 728 ? 20.652 -21.237 -45.583 1.00 83.75 728 ILE A O 1
ATOM 5317 N N . GLU A 1 729 ? 19.259 -19.529 -45.989 1.00 85.19 729 GLU A N 1
ATOM 5318 C CA . GLU A 1 729 ? 18.010 -20.254 -45.719 1.00 85.19 729 GLU A CA 1
ATOM 5319 C C . GLU A 1 729 ? 17.419 -20.836 -47.010 1.00 85.19 729 GLU A C 1
ATOM 5321 O O . GLU A 1 729 ? 16.955 -21.978 -47.071 1.00 85.19 729 GLU A O 1
ATOM 5326 N N . SER A 1 730 ? 17.445 -20.052 -48.089 1.00 87.88 730 SER A N 1
ATOM 5327 C CA . SER A 1 730 ? 16.901 -20.465 -49.381 1.00 87.88 730 SER A CA 1
ATOM 5328 C C . SER A 1 730 ? 17.486 -19.652 -50.534 1.00 87.88 730 SER A C 1
ATOM 5330 O O . SER A 1 730 ? 18.123 -18.616 -50.339 1.00 87.88 730 SER A O 1
ATOM 5332 N N . VAL A 1 731 ? 17.265 -20.116 -51.765 1.00 89.62 731 VAL A N 1
ATOM 5333 C CA . VAL A 1 731 ? 17.591 -19.362 -52.982 1.00 89.62 731 VAL A CA 1
ATOM 5334 C C . VAL A 1 731 ? 16.380 -19.288 -53.897 1.00 89.62 731 VAL A C 1
ATOM 5336 O O . VAL A 1 731 ? 15.730 -20.296 -54.174 1.00 89.62 731 VAL A O 1
ATOM 5339 N N . LYS A 1 732 ? 16.088 -18.097 -54.424 1.00 90.25 732 LYS A N 1
ATOM 5340 C CA . LYS A 1 732 ? 15.126 -17.912 -55.519 1.00 90.25 732 LYS A CA 1
ATOM 5341 C C . LYS A 1 732 ? 15.888 -17.651 -56.798 1.00 90.25 732 LYS A C 1
ATOM 5343 O O . LYS A 1 732 ? 16.713 -16.747 -56.869 1.00 90.25 732 LYS A O 1
ATOM 5348 N N . LEU A 1 733 ? 15.584 -18.434 -57.823 1.00 89.31 733 LEU A N 1
ATOM 5349 C CA . LEU A 1 733 ? 16.257 -18.337 -59.107 1.00 89.31 733 LEU A CA 1
ATOM 5350 C C . LEU A 1 733 ? 15.269 -17.962 -60.205 1.00 89.31 733 LEU A C 1
ATOM 5352 O O . LEU A 1 733 ? 14.246 -18.628 -60.405 1.00 89.31 733 LEU A O 1
ATOM 5356 N N . TYR A 1 734 ? 15.609 -16.920 -60.951 1.00 85.88 734 TYR A N 1
ATOM 5357 C CA . TYR A 1 734 ? 14.861 -16.440 -62.097 1.00 85.88 734 TYR A CA 1
ATOM 5358 C C . TYR A 1 734 ? 15.736 -16.561 -63.340 1.00 85.88 734 TYR A C 1
ATOM 5360 O O . TYR A 1 734 ? 16.822 -15.992 -63.438 1.00 85.88 734 TYR A O 1
ATOM 5368 N N . ASN A 1 735 ? 15.251 -17.340 -64.298 1.00 80.12 735 ASN A N 1
ATOM 5369 C CA . ASN A 1 735 ? 15.848 -17.474 -65.618 1.00 80.12 735 ASN A CA 1
ATOM 5370 C C . ASN A 1 735 ? 15.222 -16.432 -66.563 1.00 80.12 735 ASN A C 1
ATOM 5372 O O . ASN A 1 735 ? 14.135 -15.919 -66.312 1.00 80.12 735 ASN A O 1
ATOM 5376 N N . ARG A 1 736 ? 15.886 -16.155 -67.683 1.00 76.69 736 ARG A N 1
ATOM 5377 C CA . ARG A 1 736 ? 15.378 -15.284 -68.744 1.00 76.69 736 ARG A CA 1
ATOM 5378 C C . ARG A 1 736 ? 14.068 -15.822 -69.338 1.00 76.69 736 ARG A C 1
ATOM 5380 O O . ARG A 1 736 ? 14.041 -16.937 -69.861 1.00 76.69 736 ARG A O 1
ATOM 5387 N N . GLU A 1 737 ? 13.027 -14.991 -69.376 1.00 66.19 737 GLU A N 1
ATOM 5388 C CA . GLU A 1 737 ? 11.809 -15.278 -70.143 1.00 66.19 737 GLU A CA 1
ATOM 5389 C C . GLU A 1 737 ? 12.018 -14.973 -71.641 1.00 66.19 737 GLU A C 1
ATOM 5391 O O . GLU A 1 737 ? 12.794 -14.102 -72.026 1.00 66.19 737 GLU A O 1
ATOM 5396 N N . LEU A 1 738 ? 11.361 -15.714 -72.535 1.00 58.28 738 LEU A N 1
ATOM 5397 C CA . LEU A 1 738 ? 11.233 -15.335 -73.945 1.00 58.28 738 LEU A CA 1
ATOM 5398 C C . LEU A 1 738 ? 9.743 -15.283 -74.258 1.00 58.28 738 LEU A C 1
ATOM 5400 O O . LEU A 1 738 ? 9.073 -16.312 -74.182 1.00 58.28 738 LEU A O 1
ATOM 5404 N N . ASN A 1 739 ? 9.242 -14.096 -74.619 1.00 49.75 739 ASN A N 1
ATOM 5405 C CA . ASN A 1 739 ? 7.844 -13.838 -74.984 1.00 49.75 739 ASN A CA 1
ATOM 5406 C C . ASN A 1 739 ? 7.243 -14.985 -75.824 1.00 49.75 739 ASN A C 1
ATOM 5408 O O . ASN A 1 739 ? 7.473 -15.070 -77.029 1.00 49.75 739 ASN A O 1
ATOM 5412 N N . GLY A 1 740 ? 6.460 -15.858 -75.183 1.00 51.12 740 GLY A N 1
ATOM 5413 C CA . GLY A 1 740 ? 5.656 -16.886 -75.847 1.00 51.12 740 GLY A CA 1
ATOM 5414 C C . GLY A 1 740 ? 6.374 -18.154 -76.332 1.00 51.12 740 GLY A C 1
ATOM 5415 O O . GLY A 1 740 ? 5.744 -18.932 -77.045 1.00 51.12 740 GLY A O 1
ATOM 5416 N N . SER A 1 741 ? 7.630 -18.422 -75.954 1.00 49.38 741 SER A N 1
ATOM 5417 C CA . SER A 1 741 ? 8.269 -19.729 -76.207 1.00 49.38 741 SER A CA 1
ATOM 5418 C C . SER A 1 741 ? 8.888 -20.291 -74.930 1.00 49.38 741 SER A C 1
ATOM 5420 O O . SER A 1 741 ? 9.458 -19.546 -74.140 1.00 49.38 741 SER A O 1
ATOM 5422 N N . THR A 1 742 ? 8.759 -21.601 -74.720 1.00 47.19 742 THR A N 1
ATOM 5423 C CA . THR A 1 742 ? 9.245 -22.380 -73.569 1.00 47.19 742 THR A CA 1
ATOM 5424 C C . THR A 1 742 ? 10.775 -22.374 -73.444 1.00 47.19 742 THR A C 1
ATOM 5426 O O . THR A 1 742 ? 11.420 -23.412 -73.564 1.00 47.19 742 THR A O 1
ATOM 5429 N N . ALA A 1 743 ? 11.379 -21.219 -73.185 1.00 48.56 743 ALA A N 1
ATOM 5430 C CA . ALA A 1 743 ? 12.809 -21.076 -72.949 1.00 48.56 743 ALA A CA 1
ATOM 5431 C C . ALA A 1 743 ? 13.166 -21.470 -71.510 1.00 48.56 743 ALA A C 1
ATOM 5433 O O . ALA A 1 743 ? 13.679 -20.677 -70.728 1.00 48.56 743 ALA A O 1
ATOM 5434 N N . ARG A 1 744 ? 12.924 -22.738 -71.162 1.00 56.72 744 ARG A N 1
ATOM 5435 C CA . ARG A 1 744 ? 13.440 -23.372 -69.943 1.00 56.72 744 ARG A CA 1
ATOM 5436 C C . ARG A 1 744 ? 14.934 -23.686 -70.092 1.00 56.72 744 ARG A C 1
ATOM 5438 O O . ARG A 1 744 ? 15.334 -24.791 -69.787 1.00 56.72 744 ARG A O 1
ATOM 5445 N N . ARG A 1 745 ? 15.778 -22.745 -70.533 1.00 65.38 745 ARG A N 1
ATOM 5446 C CA . ARG A 1 745 ? 17.203 -23.044 -70.808 1.00 65.38 745 ARG A CA 1
ATOM 5447 C C . ARG A 1 745 ? 17.993 -23.551 -69.602 1.00 65.38 745 ARG A C 1
ATOM 5449 O O . ARG A 1 745 ? 19.068 -24.097 -69.773 1.00 65.38 745 ARG A O 1
ATOM 5456 N N . LEU A 1 746 ? 17.487 -23.372 -68.386 1.00 73.69 746 LEU A N 1
ATOM 5457 C CA . LEU A 1 746 ? 18.121 -23.917 -67.194 1.00 73.69 746 LEU A CA 1
ATOM 5458 C C . LEU A 1 746 ? 17.800 -25.407 -66.963 1.00 73.69 746 LEU A C 1
ATOM 5460 O O . LEU A 1 746 ? 18.608 -26.114 -66.378 1.00 73.69 746 LEU A O 1
ATOM 5464 N N . THR A 1 747 ? 16.640 -25.890 -67.421 1.00 72.88 747 THR A N 1
ATOM 5465 C CA . THR A 1 747 ? 16.128 -27.240 -67.115 1.00 72.88 747 THR A CA 1
ATOM 5466 C C . THR A 1 747 ? 15.490 -27.963 -68.316 1.00 72.88 747 THR A C 1
ATOM 5468 O O . THR A 1 747 ? 14.680 -28.877 -68.156 1.00 72.88 747 THR A O 1
ATOM 5471 N N . ASP A 1 748 ? 15.794 -27.542 -69.543 1.00 71.94 748 ASP A N 1
ATOM 5472 C CA . ASP A 1 748 ? 15.278 -28.117 -70.787 1.00 71.94 748 ASP A CA 1
ATOM 5473 C C . ASP A 1 748 ? 16.035 -29.377 -71.222 1.00 71.94 748 ASP A C 1
ATOM 5475 O O . ASP A 1 748 ? 17.150 -29.636 -70.790 1.00 71.94 748 ASP A O 1
ATOM 5479 N N . ASN A 1 749 ? 15.410 -30.187 -72.087 1.00 69.75 749 ASN A N 1
ATOM 5480 C CA . ASN A 1 749 ? 16.029 -31.345 -72.751 1.00 69.75 749 ASN A CA 1
ATOM 5481 C C . ASN A 1 749 ? 16.740 -32.353 -71.816 1.00 69.75 749 ASN A C 1
ATOM 5483 O O . ASN A 1 749 ? 17.683 -33.024 -72.225 1.00 69.75 749 ASN A O 1
ATOM 5487 N N . GLY A 1 750 ? 16.264 -32.497 -70.573 1.00 69.75 750 GLY A N 1
ATOM 5488 C CA . GLY A 1 750 ? 16.857 -33.393 -69.571 1.00 69.75 750 GLY A CA 1
ATOM 5489 C C . GLY A 1 750 ? 18.021 -32.782 -68.782 1.00 69.75 750 GLY A C 1
ATOM 5490 O O . GLY A 1 750 ? 18.596 -33.465 -67.940 1.00 69.75 750 GLY A O 1
ATOM 5491 N N . CYS A 1 751 ? 18.355 -31.515 -69.023 1.00 76.88 751 CYS A N 1
ATOM 5492 C CA . CYS A 1 751 ? 19.322 -30.750 -68.245 1.00 76.88 751 CYS A CA 1
ATOM 5493 C C . CYS A 1 751 ? 18.725 -30.286 -66.907 1.00 76.88 751 CYS A C 1
ATOM 5495 O O . CYS A 1 751 ? 17.504 -30.222 -66.720 1.00 76.88 751 CYS A O 1
ATOM 5497 N N . GLY A 1 752 ? 19.606 -29.930 -65.980 1.00 86.62 752 GLY A N 1
ATOM 5498 C CA . GLY A 1 752 ? 19.251 -29.376 -64.682 1.00 86.62 752 GLY A CA 1
ATOM 5499 C C . GLY A 1 752 ? 20.271 -28.349 -64.216 1.00 86.62 752 GLY A C 1
ATOM 5500 O O . GLY A 1 752 ? 21.113 -27.883 -64.984 1.00 86.62 752 GLY A O 1
ATOM 5501 N N . PHE A 1 753 ? 20.203 -27.999 -62.943 1.00 89.31 753 PHE A N 1
ATOM 5502 C CA . PHE A 1 753 ? 21.206 -27.174 -62.283 1.00 89.31 753 PHE A CA 1
ATOM 5503 C C . PHE A 1 753 ? 21.308 -27.553 -60.814 1.00 89.31 753 PHE A C 1
ATOM 5505 O O . PHE A 1 753 ? 20.351 -28.060 -60.236 1.00 89.31 753 PHE A O 1
ATOM 5512 N N . HIS A 1 754 ? 22.430 -27.242 -60.188 1.00 91.56 754 HIS A N 1
ATOM 5513 C CA . HIS A 1 754 ? 22.579 -27.327 -58.742 1.00 91.56 754 HIS A CA 1
ATOM 5514 C C . HIS A 1 754 ? 23.278 -26.077 -58.213 1.00 91.56 754 HIS A C 1
ATOM 5516 O O . HIS A 1 754 ? 23.826 -25.268 -58.969 1.00 91.56 754 HIS A O 1
ATOM 5522 N N . PHE A 1 755 ? 23.237 -25.930 -56.896 1.00 93.25 755 PHE A N 1
ATOM 5523 C CA . PHE A 1 755 ? 23.963 -24.907 -56.169 1.00 93.25 755 PHE A CA 1
ATOM 5524 C C . PHE A 1 755 ? 25.187 -25.507 -55.493 1.00 93.25 755 PHE A C 1
ATOM 5526 O O . PHE A 1 755 ? 25.127 -26.609 -54.947 1.00 93.25 755 PHE A O 1
ATOM 5533 N N . GLU A 1 756 ? 26.273 -24.752 -55.497 1.00 93.06 756 GLU A N 1
ATOM 5534 C CA . GLU A 1 756 ? 27.491 -25.034 -54.749 1.00 93.06 756 GLU A CA 1
ATOM 5535 C C . GLU A 1 756 ? 27.749 -23.859 -53.797 1.00 93.06 756 GLU A C 1
ATOM 5537 O O . GLU A 1 756 ? 27.627 -22.694 -54.189 1.00 93.06 756 GLU A O 1
ATOM 5542 N N . LEU A 1 757 ? 28.082 -24.167 -52.547 1.00 92.31 757 LEU A N 1
ATOM 5543 C CA . LEU A 1 757 ? 28.432 -23.202 -51.509 1.00 92.31 757 LEU A CA 1
ATOM 5544 C C . LEU A 1 757 ? 29.934 -23.277 -51.230 1.00 92.31 757 LEU A C 1
ATOM 5546 O O . LEU A 1 757 ? 30.498 -24.368 -51.132 1.00 92.31 757 LEU A O 1
ATOM 5550 N N . TYR A 1 758 ? 30.566 -22.119 -51.088 1.00 93.19 758 TYR A N 1
ATOM 5551 C CA . TYR A 1 758 ? 32.010 -21.965 -50.924 1.00 93.19 758 TYR A CA 1
ATOM 5552 C C . TYR A 1 758 ? 32.347 -20.978 -49.797 1.00 93.19 758 TYR A C 1
ATOM 5554 O O . TYR A 1 758 ? 31.528 -20.113 -49.479 1.00 93.19 758 TYR A O 1
ATOM 5562 N N . SER A 1 759 ? 33.568 -21.086 -49.258 1.00 88.88 759 SER A N 1
ATOM 5563 C CA . SER A 1 759 ? 34.200 -20.092 -48.374 1.00 88.88 759 SER A CA 1
ATOM 5564 C C . SER A 1 759 ? 35.517 -19.637 -48.991 1.00 88.88 759 SER A C 1
ATOM 5566 O O . SER A 1 759 ? 36.453 -20.424 -49.164 1.00 88.88 759 SER A O 1
ATOM 5568 N N . GLY A 1 760 ? 35.594 -18.362 -49.363 1.00 86.75 760 GLY A N 1
ATOM 5569 C CA . GLY A 1 760 ? 36.792 -17.804 -49.978 1.00 86.75 760 GLY A CA 1
ATOM 5570 C C . GLY A 1 760 ? 36.580 -16.412 -50.549 1.00 86.75 760 GLY A C 1
ATOM 5571 O O . GLY A 1 760 ? 35.800 -15.619 -50.033 1.00 86.75 760 GLY A O 1
ATOM 5572 N N . THR A 1 761 ? 37.294 -16.092 -51.626 1.00 87.94 761 THR A N 1
ATOM 5573 C CA . THR A 1 761 ? 37.107 -14.832 -52.357 1.00 87.94 761 THR A CA 1
ATOM 5574 C C . THR A 1 761 ? 36.483 -15.099 -53.717 1.00 87.94 761 THR A C 1
ATOM 5576 O O . THR A 1 761 ? 36.612 -16.191 -54.268 1.00 87.94 761 THR A O 1
ATOM 5579 N N . LEU A 1 762 ? 35.830 -14.095 -54.305 1.00 86.38 762 LEU A N 1
ATOM 5580 C CA . LEU A 1 762 ? 35.192 -14.249 -55.615 1.00 86.38 762 LEU A CA 1
ATOM 5581 C C . LEU A 1 762 ? 36.166 -14.744 -56.708 1.00 86.38 762 LEU A C 1
ATOM 5583 O O . LEU A 1 762 ? 35.757 -15.475 -57.607 1.00 86.38 762 LEU A O 1
ATOM 5587 N N . GLU A 1 763 ? 37.448 -14.376 -56.635 1.00 85.50 763 GLU A N 1
ATOM 5588 C CA . GLU A 1 763 ? 38.483 -14.836 -57.575 1.00 85.50 763 GLU A CA 1
ATOM 5589 C C . GLU A 1 763 ? 39.038 -16.227 -57.236 1.00 85.50 763 GLU A C 1
ATOM 5591 O O . GLU A 1 763 ? 39.474 -16.953 -58.130 1.00 85.50 763 GLU A O 1
ATOM 5596 N N . ASN A 1 764 ? 39.024 -16.610 -55.956 1.00 86.75 764 ASN A N 1
ATOM 5597 C CA . ASN A 1 764 ? 39.515 -17.894 -55.473 1.00 86.75 764 ASN A CA 1
ATOM 5598 C C . ASN A 1 764 ? 38.567 -18.450 -54.392 1.00 86.75 764 ASN A C 1
ATOM 5600 O O . ASN A 1 764 ? 38.818 -18.266 -53.198 1.00 86.75 764 ASN A O 1
ATOM 5604 N N . PRO A 1 765 ? 37.473 -19.117 -54.802 1.00 82.00 765 PRO A N 1
ATOM 5605 C CA . PRO A 1 765 ? 36.390 -19.511 -53.900 1.00 82.00 765 PRO A CA 1
ATOM 5606 C C . PRO A 1 765 ? 36.757 -20.635 -52.919 1.00 82.00 765 PRO A C 1
ATOM 5608 O O . PRO A 1 765 ? 35.936 -20.990 -52.088 1.00 82.00 765 PRO A O 1
ATOM 5611 N N . GLY A 1 766 ? 37.968 -21.197 -52.979 1.00 84.00 766 GLY A N 1
ATOM 5612 C CA . GLY A 1 766 ? 38.389 -22.250 -52.053 1.00 84.00 766 GLY A CA 1
ATOM 5613 C C . GLY A 1 766 ? 37.768 -23.621 -52.353 1.00 84.00 766 GLY A C 1
ATOM 5614 O O . GLY A 1 766 ? 37.419 -23.927 -53.496 1.00 84.00 766 GLY A O 1
ATOM 5615 N N . GLU A 1 767 ? 37.704 -24.478 -51.330 1.00 85.25 767 GLU A N 1
ATOM 5616 C CA . GLU A 1 767 ? 37.080 -25.805 -51.412 1.00 85.25 767 GLU A CA 1
ATOM 5617 C C . GLU A 1 767 ? 35.553 -25.684 -51.299 1.00 85.25 767 GLU A C 1
ATOM 5619 O O . GLU A 1 767 ? 35.036 -24.839 -50.569 1.00 85.25 767 GLU A O 1
ATOM 5624 N N . MET A 1 768 ? 34.828 -26.513 -52.052 1.00 89.75 768 MET A N 1
ATOM 5625 C CA . MET A 1 768 ? 33.367 -26.552 -52.000 1.00 89.75 768 MET A CA 1
ATOM 5626 C C . MET A 1 768 ? 32.917 -27.115 -50.652 1.00 89.75 768 MET A C 1
ATOM 5628 O O . MET A 1 768 ? 33.273 -28.238 -50.302 1.00 89.75 768 MET A O 1
ATOM 5632 N N . ILE A 1 769 ? 32.104 -26.341 -49.942 1.00 89.50 769 ILE A N 1
ATOM 5633 C CA . ILE A 1 769 ? 31.584 -26.655 -48.609 1.00 89.50 769 ILE A CA 1
ATOM 5634 C C . ILE A 1 769 ? 30.364 -27.558 -48.726 1.00 89.50 769 ILE A C 1
ATOM 5636 O O . ILE A 1 769 ? 30.273 -28.606 -48.092 1.00 89.50 769 ILE A O 1
ATOM 5640 N N . ALA A 1 770 ? 29.422 -27.172 -49.583 1.00 88.75 770 ALA A N 1
ATOM 5641 C CA . ALA A 1 770 ? 28.185 -27.908 -49.754 1.00 88.75 770 ALA A CA 1
ATOM 5642 C C . ALA A 1 770 ? 27.691 -27.854 -51.198 1.00 88.75 770 ALA A C 1
ATOM 5644 O O . ALA A 1 770 ? 28.023 -26.947 -51.963 1.00 88.75 770 ALA A O 1
ATOM 5645 N N . LYS A 1 771 ? 26.885 -28.850 -51.569 1.00 90.50 771 LYS A N 1
ATOM 5646 C CA . LYS A 1 771 ? 26.280 -28.983 -52.893 1.00 90.50 771 LYS A CA 1
ATOM 5647 C C . LYS A 1 771 ? 24.831 -29.423 -52.754 1.00 90.50 771 LYS A C 1
ATOM 5649 O O . LYS A 1 771 ? 24.548 -30.369 -52.022 1.00 90.50 771 LYS A O 1
ATOM 5654 N N . SER A 1 772 ? 23.920 -28.732 -53.434 1.00 89.88 772 SER A N 1
ATOM 5655 C CA . SER A 1 772 ? 22.503 -29.096 -53.436 1.00 89.88 772 SER A CA 1
ATOM 5656 C C . SER A 1 772 ? 22.248 -30.322 -54.312 1.00 89.88 772 SER A C 1
ATOM 5658 O O . SER A 1 772 ? 23.086 -30.725 -55.122 1.00 89.88 772 SER A O 1
ATOM 5660 N N . GLU A 1 773 ? 21.040 -30.878 -54.220 1.00 88.56 773 GLU A N 1
ATOM 5661 C CA . GLU A 1 773 ? 20.535 -31.750 -55.279 1.00 88.56 773 GLU A CA 1
ATOM 5662 C C . GLU A 1 773 ? 20.427 -31.006 -56.623 1.00 88.56 773 GLU A C 1
ATOM 5664 O O . GLU A 1 773 ? 20.414 -29.770 -56.672 1.00 88.56 773 GLU A O 1
ATOM 5669 N N . THR A 1 774 ? 20.348 -31.765 -57.717 1.00 88.81 774 THR A N 1
ATOM 5670 C CA . THR A 1 774 ? 20.099 -31.211 -59.051 1.00 88.81 774 THR A CA 1
ATOM 5671 C C . THR A 1 774 ? 18.607 -30.937 -59.237 1.00 88.81 774 THR A C 1
ATOM 5673 O O . THR A 1 774 ? 17.767 -31.837 -59.185 1.00 88.81 774 THR A O 1
ATOM 5676 N N . TYR A 1 775 ? 18.282 -29.687 -59.535 1.00 86.94 775 TYR A N 1
ATOM 5677 C CA . TYR A 1 775 ? 16.953 -29.216 -59.879 1.00 86.94 775 TYR A CA 1
ATOM 5678 C C . TYR A 1 775 ? 16.693 -29.371 -61.380 1.00 86.94 775 TYR A C 1
ATOM 5680 O O . TYR A 1 775 ? 17.468 -28.916 -62.221 1.00 86.94 775 TYR A O 1
ATOM 5688 N N . THR A 1 776 ? 15.571 -30.000 -61.726 1.00 85.06 776 THR A N 1
ATOM 5689 C CA . THR A 1 776 ? 15.148 -30.271 -63.107 1.00 85.06 776 THR A CA 1
ATOM 5690 C C . THR A 1 776 ? 13.808 -29.594 -63.398 1.00 85.06 776 THR A C 1
ATOM 5692 O O . THR A 1 776 ? 13.208 -28.950 -62.534 1.00 85.06 776 THR A O 1
ATOM 5695 N N . ALA A 1 777 ? 13.293 -29.745 -64.620 1.00 75.81 777 ALA A N 1
ATOM 5696 C CA . ALA A 1 777 ? 11.995 -29.192 -65.011 1.00 75.81 777 ALA A CA 1
ATOM 5697 C C . ALA A 1 777 ? 10.807 -29.755 -64.208 1.00 75.81 777 ALA A C 1
ATOM 5699 O O . ALA A 1 777 ? 9.718 -29.181 -64.270 1.00 75.81 777 ALA A O 1
ATOM 5700 N N . GLU A 1 778 ? 10.993 -30.871 -63.495 1.00 76.81 778 GLU A N 1
ATOM 5701 C CA . GLU A 1 778 ? 9.979 -31.474 -62.624 1.00 76.81 778 GLU A CA 1
ATOM 5702 C C . GLU A 1 778 ? 10.015 -30.896 -61.202 1.00 76.81 778 GLU A C 1
ATOM 5704 O O . GLU A 1 778 ? 8.969 -30.770 -60.564 1.00 76.81 778 GLU A O 1
ATOM 5709 N N . THR A 1 779 ? 11.197 -30.518 -60.703 1.00 72.62 779 THR A N 1
ATOM 5710 C CA . THR A 1 779 ? 11.399 -30.102 -59.304 1.00 72.62 779 THR A CA 1
ATOM 5711 C C . THR A 1 779 ? 11.479 -28.584 -59.119 1.00 72.62 779 THR A C 1
ATOM 5713 O O . THR A 1 779 ? 11.246 -28.085 -58.009 1.00 72.62 779 THR A O 1
ATOM 5716 N N . TRP A 1 780 ? 11.694 -27.825 -60.198 1.00 80.50 780 TRP A N 1
ATOM 5717 C CA . TRP A 1 780 ? 11.784 -26.365 -60.180 1.00 80.50 780 TRP A CA 1
ATOM 5718 C C . TRP A 1 780 ? 10.842 -25.677 -61.179 1.00 80.50 780 TRP A C 1
ATOM 5720 O O . TRP A 1 780 ? 10.636 -26.114 -62.311 1.00 80.50 780 TRP A O 1
ATOM 5730 N N . SER A 1 781 ? 10.310 -24.534 -60.749 1.00 76.81 781 SER A N 1
ATOM 5731 C CA . SER A 1 781 ? 9.628 -23.545 -61.582 1.00 76.81 781 SER A CA 1
ATOM 5732 C C . SER A 1 781 ? 10.251 -22.175 -61.327 1.00 76.81 781 SER A C 1
ATOM 5734 O O . SER A 1 781 ? 10.700 -21.904 -60.217 1.00 76.81 781 SER A O 1
ATOM 5736 N N . GLN A 1 782 ? 10.265 -21.301 -62.331 1.00 77.88 782 GLN A N 1
ATOM 5737 C CA . GLN A 1 782 ? 10.872 -19.972 -62.230 1.00 77.88 782 GLN A CA 1
ATOM 5738 C C . GLN A 1 782 ? 10.367 -19.184 -61.011 1.00 77.88 782 GLN A C 1
ATOM 5740 O O . GLN A 1 782 ? 9.166 -19.162 -60.743 1.00 77.88 782 GLN A O 1
ATOM 5745 N N . GLY A 1 783 ? 11.293 -18.574 -60.264 1.00 74.31 783 GLY A N 1
ATOM 5746 C CA . GLY A 1 783 ? 10.992 -17.801 -59.056 1.00 74.31 783 GLY A CA 1
ATOM 5747 C C . GLY A 1 783 ? 10.571 -18.625 -57.837 1.00 74.31 783 GLY A C 1
ATOM 5748 O O . GLY A 1 783 ? 10.300 -18.054 -56.784 1.00 74.31 783 GLY A O 1
ATOM 5749 N N . LYS A 1 784 ? 10.521 -19.960 -57.949 1.00 81.06 784 LYS A N 1
ATOM 5750 C CA . LYS A 1 784 ? 10.283 -20.841 -56.804 1.00 81.06 784 LYS A CA 1
ATOM 5751 C C . LYS A 1 784 ? 11.439 -20.714 -55.818 1.00 81.06 784 LYS A C 1
ATOM 5753 O O . LYS A 1 784 ? 12.602 -20.777 -56.210 1.00 81.06 784 LYS A O 1
ATOM 5758 N N . GLU A 1 785 ? 11.085 -20.582 -54.548 1.00 84.25 785 GLU A N 1
ATOM 5759 C CA . GLU A 1 785 ? 12.022 -20.647 -53.436 1.00 84.25 785 GLU A CA 1
ATOM 5760 C C . GLU A 1 785 ? 12.514 -22.083 -53.268 1.00 84.25 785 GLU A C 1
ATOM 5762 O O . GLU A 1 785 ? 11.722 -23.013 -53.084 1.00 84.25 785 GLU A O 1
ATOM 5767 N N . LEU A 1 786 ? 13.820 -22.262 -53.427 1.00 82.38 786 LEU A N 1
ATOM 5768 C CA . LEU A 1 786 ? 14.491 -23.542 -53.311 1.00 82.38 786 LEU A CA 1
ATOM 5769 C C . LEU A 1 786 ? 15.149 -23.600 -51.933 1.00 82.38 786 LEU A C 1
ATOM 5771 O O . LEU A 1 786 ? 16.050 -22.796 -51.675 1.00 82.38 786 LEU A O 1
ATOM 5775 N N . PRO A 1 787 ? 14.694 -24.492 -51.037 1.00 78.94 787 PRO A N 1
ATOM 5776 C CA . PRO A 1 787 ? 15.348 -24.665 -49.751 1.00 78.94 787 PRO A CA 1
ATOM 5777 C C . PRO A 1 787 ? 16.766 -25.188 -49.978 1.00 78.94 787 PRO A C 1
ATOM 5779 O O . PRO A 1 787 ? 16.996 -26.034 -50.846 1.00 78.94 787 PRO A O 1
ATOM 5782 N N . LEU A 1 788 ? 17.711 -24.687 -49.195 1.00 75.12 788 LEU A N 1
ATOM 5783 C CA . LEU A 1 788 ? 19.073 -25.195 -49.184 1.00 75.12 788 LEU A CA 1
ATOM 5784 C C . LEU A 1 788 ? 19.323 -25.837 -47.828 1.00 75.12 788 LEU A C 1
ATOM 5786 O O . LEU A 1 788 ? 19.396 -25.149 -46.821 1.00 75.12 788 LEU A O 1
ATOM 5790 N N . ASP A 1 789 ? 19.450 -27.161 -47.798 1.00 65.25 789 ASP A N 1
ATOM 5791 C CA . ASP A 1 789 ? 19.780 -27.899 -46.571 1.00 65.25 789 ASP A CA 1
ATOM 5792 C C . ASP A 1 789 ? 21.305 -27.946 -46.377 1.00 65.25 789 ASP A C 1
ATOM 5794 O O . ASP A 1 789 ? 21.930 -29.005 -46.286 1.00 65.25 789 ASP A O 1
ATOM 5798 N N . PHE A 1 790 ? 21.943 -26.775 -46.436 1.00 71.12 790 PHE A N 1
ATOM 5799 C CA . PHE A 1 790 ? 23.362 -26.652 -46.141 1.00 71.12 790 PHE A CA 1
ATOM 5800 C C . PHE A 1 790 ? 23.521 -26.584 -44.624 1.00 71.12 790 PHE A C 1
ATOM 5802 O O . PHE A 1 790 ? 23.185 -25.588 -43.996 1.00 71.12 790 PHE A O 1
ATOM 5809 N N . ALA A 1 791 ? 24.053 -27.647 -44.020 1.00 60.41 791 ALA A N 1
ATOM 5810 C CA . ALA A 1 791 ? 24.377 -27.661 -42.591 1.00 60.41 791 ALA A CA 1
ATOM 5811 C C . ALA A 1 791 ? 25.571 -26.750 -42.229 1.00 60.41 791 ALA A C 1
ATOM 5813 O O . ALA A 1 791 ? 25.924 -26.631 -41.056 1.00 60.41 791 ALA A O 1
ATOM 5814 N N . GLU A 1 792 ? 26.215 -26.147 -43.230 1.00 76.12 792 GLU A N 1
ATOM 5815 C CA . GLU A 1 792 ? 27.467 -25.406 -43.120 1.00 76.12 792 GLU A CA 1
ATOM 5816 C C . GLU A 1 792 ? 27.310 -23.991 -43.702 1.00 76.12 792 GLU A C 1
ATOM 5818 O O . GLU A 1 792 ? 26.587 -23.786 -44.678 1.00 76.12 792 GLU A O 1
ATOM 5823 N N . ASN A 1 793 ? 27.992 -23.016 -43.095 1.00 84.44 793 ASN A N 1
ATOM 5824 C CA . ASN A 1 793 ? 27.981 -21.615 -43.524 1.00 84.44 793 ASN A CA 1
ATOM 5825 C C . ASN A 1 793 ? 28.961 -21.400 -44.685 1.00 84.44 793 ASN A C 1
ATOM 5827 O O . ASN A 1 793 ? 30.010 -22.039 -44.738 1.00 84.44 793 ASN A O 1
ATOM 5831 N N . GLY A 1 794 ? 28.660 -20.455 -45.573 1.00 86.50 794 GLY A N 1
ATOM 5832 C CA . GLY A 1 794 ? 29.562 -20.060 -46.656 1.00 86.50 794 GLY A CA 1
ATOM 5833 C C . GLY A 1 794 ? 29.342 -18.611 -47.058 1.00 86.50 794 GLY A C 1
ATOM 5834 O O . GLY A 1 794 ? 28.432 -17.957 -46.551 1.00 86.50 794 GLY A O 1
ATOM 5835 N N . ASN A 1 795 ? 30.169 -18.098 -47.960 1.00 87.31 795 ASN A N 1
ATOM 5836 C CA . ASN A 1 795 ? 30.149 -16.691 -48.362 1.00 87.31 795 ASN A CA 1
ATOM 5837 C C . ASN A 1 795 ? 29.969 -16.479 -49.878 1.00 87.31 795 ASN A C 1
ATOM 5839 O O . ASN A 1 795 ? 29.712 -15.357 -50.332 1.00 87.31 795 ASN A O 1
ATOM 5843 N N . ILE A 1 796 ? 30.058 -17.557 -50.666 1.00 92.94 796 ILE A N 1
ATOM 5844 C CA . ILE A 1 796 ? 29.877 -17.551 -52.120 1.00 92.94 796 ILE A CA 1
ATOM 5845 C C . ILE A 1 796 ? 28.871 -18.626 -52.529 1.00 92.94 796 ILE A C 1
ATOM 5847 O O . ILE A 1 796 ? 29.067 -19.809 -52.252 1.00 92.94 796 ILE A O 1
ATOM 5851 N N . LEU A 1 797 ? 27.832 -18.220 -53.262 1.00 94.38 797 LEU A N 1
ATOM 5852 C CA . LEU A 1 797 ? 26.888 -19.131 -53.906 1.00 94.38 797 LEU A CA 1
ATOM 5853 C C . LEU A 1 797 ? 27.222 -19.222 -55.391 1.00 94.38 797 LEU A C 1
ATOM 5855 O O . LEU A 1 797 ? 27.241 -18.206 -56.089 1.00 94.38 797 LEU A O 1
ATOM 5859 N N . ARG A 1 798 ? 27.408 -20.440 -55.892 1.00 94.19 798 ARG A N 1
ATOM 5860 C CA . ARG A 1 798 ? 27.560 -20.727 -57.317 1.00 94.19 798 ARG A CA 1
ATOM 5861 C C . ARG A 1 798 ? 26.371 -21.529 -57.835 1.00 94.19 798 ARG A C 1
ATOM 5863 O O . ARG A 1 798 ? 25.962 -22.514 -57.235 1.00 94.19 798 ARG A O 1
ATOM 5870 N N . VAL A 1 799 ? 25.847 -21.115 -58.982 1.00 93.31 799 VAL A N 1
ATOM 5871 C CA . VAL A 1 799 ? 24.856 -21.837 -59.781 1.00 93.31 799 VAL A CA 1
ATOM 5872 C C . VAL A 1 799 ? 25.592 -22.540 -60.912 1.00 93.31 799 VAL A C 1
ATOM 5874 O O . VAL A 1 799 ? 26.235 -21.883 -61.736 1.00 93.31 799 VAL A O 1
ATOM 5877 N N . VAL A 1 800 ? 25.487 -23.863 -60.962 1.00 91.12 800 VAL A N 1
ATOM 5878 C CA . VAL A 1 800 ? 26.132 -24.698 -61.979 1.00 91.12 800 VAL A CA 1
ATOM 5879 C C . VAL A 1 800 ? 25.070 -25.396 -62.803 1.00 91.12 800 VAL A C 1
ATOM 5881 O O . VAL A 1 800 ? 24.108 -25.943 -62.264 1.00 91.12 800 VAL A O 1
ATOM 5884 N N . ARG A 1 801 ? 25.238 -25.380 -64.124 1.00 87.56 801 ARG A N 1
ATOM 5885 C CA . ARG A 1 801 ? 24.346 -26.093 -65.034 1.00 87.56 801 ARG A CA 1
ATOM 5886 C C . ARG A 1 801 ? 24.793 -27.543 -65.204 1.00 87.56 801 ARG A C 1
ATOM 5888 O O . ARG A 1 801 ? 25.947 -27.798 -65.532 1.00 87.56 801 ARG A O 1
ATOM 5895 N N . ASP A 1 802 ? 23.850 -28.466 -65.064 1.00 86.75 802 ASP A N 1
ATOM 5896 C CA . ASP A 1 802 ? 24.046 -29.900 -65.254 1.00 86.75 802 ASP A CA 1
ATOM 5897 C C . ASP A 1 802 ? 23.477 -30.357 -66.602 1.00 86.75 802 ASP A C 1
ATOM 5899 O O . ASP A 1 802 ? 22.365 -29.987 -66.990 1.00 86.75 802 ASP A O 1
ATOM 5903 N N . PHE A 1 803 ? 24.215 -31.220 -67.298 1.00 81.44 803 PHE A N 1
ATOM 5904 C CA . PHE A 1 803 ? 23.791 -31.833 -68.558 1.00 81.44 803 PHE A CA 1
ATOM 5905 C C . PHE A 1 803 ? 23.529 -33.326 -68.352 1.00 81.44 803 PHE A C 1
ATOM 5907 O O . PHE A 1 803 ? 24.291 -33.995 -67.658 1.00 81.44 803 PHE A O 1
ATOM 5914 N N . ALA A 1 804 ? 22.477 -33.860 -68.978 1.00 76.31 804 ALA A N 1
ATOM 5915 C CA . ALA A 1 804 ? 22.183 -35.289 -68.912 1.00 76.31 804 ALA A CA 1
ATOM 5916 C C . ALA A 1 804 ? 23.325 -36.140 -69.498 1.00 76.31 804 ALA A C 1
ATOM 5918 O O . ALA A 1 804 ? 23.944 -35.780 -70.506 1.00 76.31 804 ALA A O 1
ATOM 5919 N N . ASP A 1 805 ? 23.561 -37.311 -68.905 1.00 72.56 805 ASP A N 1
ATOM 5920 C CA . ASP A 1 805 ? 24.567 -38.261 -69.381 1.00 72.56 805 ASP A CA 1
ATOM 5921 C C . ASP A 1 805 ? 24.333 -38.639 -70.853 1.00 72.56 805 ASP A C 1
ATOM 5923 O O . ASP A 1 805 ? 23.258 -39.094 -71.247 1.00 72.56 805 ASP A O 1
ATOM 5927 N N . GLY A 1 806 ? 25.361 -38.455 -71.686 1.00 69.56 806 GLY A N 1
ATOM 5928 C CA . GLY A 1 806 ? 25.302 -38.736 -73.125 1.00 69.56 806 GLY A CA 1
ATOM 5929 C C . GLY A 1 806 ? 24.600 -37.668 -73.977 1.00 69.56 806 GLY A C 1
ATOM 5930 O O . GLY A 1 806 ? 24.545 -37.829 -75.196 1.00 69.56 806 GLY A O 1
ATOM 5931 N N . TYR A 1 807 ? 24.111 -36.574 -73.382 1.00 74.00 807 TYR A N 1
ATOM 5932 C CA . TYR A 1 807 ? 23.577 -35.425 -74.116 1.00 74.00 807 TYR A CA 1
ATOM 5933 C C . TYR A 1 807 ? 24.716 -34.573 -74.693 1.00 74.00 807 TYR A C 1
ATOM 5935 O O . TYR A 1 807 ? 25.614 -34.143 -73.960 1.00 74.00 807 TYR A O 1
ATOM 5943 N N . ASP A 1 808 ? 24.696 -34.330 -76.007 1.00 71.94 808 ASP A N 1
ATOM 5944 C CA . ASP A 1 808 ? 25.627 -33.432 -76.700 1.00 71.94 808 ASP A CA 1
ATOM 5945 C C . ASP A 1 808 ? 24.878 -32.165 -77.162 1.00 71.94 808 ASP A C 1
ATOM 5947 O O . ASP A 1 808 ? 24.280 -32.168 -78.241 1.00 71.94 808 ASP A O 1
ATOM 5951 N N . PRO A 1 809 ? 24.810 -31.121 -76.314 1.00 69.00 809 PRO A N 1
ATOM 5952 C CA . PRO A 1 809 ? 24.064 -29.898 -76.592 1.00 69.00 809 PRO A CA 1
ATOM 5953 C C . PRO A 1 809 ? 24.612 -29.179 -77.825 1.00 69.00 809 PRO A C 1
ATOM 5955 O O . PRO A 1 809 ? 25.826 -29.077 -78.022 1.00 69.00 809 PRO A O 1
ATOM 5958 N N . ALA A 1 810 ? 23.717 -28.599 -78.626 1.00 66.25 810 ALA A N 1
ATOM 5959 C CA . ALA A 1 810 ? 24.137 -27.632 -79.637 1.00 66.25 810 ALA A CA 1
ATOM 5960 C C . ALA A 1 810 ? 24.815 -26.429 -78.953 1.00 66.25 810 ALA A C 1
ATOM 5962 O O . ALA A 1 810 ? 24.517 -26.119 -77.801 1.00 66.25 810 ALA A O 1
ATOM 5963 N N . SER A 1 811 ? 25.699 -25.705 -79.649 1.00 63.31 811 SER A N 1
ATOM 5964 C CA . SER A 1 811 ? 26.404 -24.560 -79.048 1.00 63.31 811 SER A CA 1
ATOM 5965 C C . SER A 1 811 ? 25.436 -23.549 -78.417 1.00 63.31 811 SER A C 1
ATOM 5967 O O . SER A 1 811 ? 25.655 -23.096 -77.303 1.00 63.31 811 SER A O 1
ATOM 5969 N N . GLU A 1 812 ? 24.298 -23.259 -79.043 1.00 62.66 812 GLU A N 1
ATOM 5970 C CA . GLU A 1 812 ? 23.284 -22.340 -78.496 1.00 62.66 812 GLU A CA 1
ATOM 5971 C C . GLU A 1 812 ? 22.610 -22.819 -77.191 1.00 62.66 812 GLU A C 1
ATOM 5973 O O . GLU A 1 812 ? 21.974 -22.023 -76.495 1.00 62.66 812 GLU A O 1
ATOM 5978 N N . GLU A 1 813 ? 22.776 -24.096 -76.842 1.00 64.69 813 GLU A N 1
ATOM 5979 C CA . GLU A 1 813 ? 22.267 -24.739 -75.631 1.00 64.69 813 GLU A CA 1
ATOM 5980 C C . GLU A 1 813 ? 23.331 -24.859 -74.533 1.00 64.69 813 GLU A C 1
ATOM 5982 O O . GLU A 1 813 ? 23.011 -25.348 -73.461 1.00 64.69 813 GLU A O 1
ATOM 5987 N N . LEU A 1 814 ? 24.566 -24.392 -74.741 1.00 72.19 814 LEU A N 1
ATOM 5988 C CA . LEU A 1 814 ? 25.662 -24.420 -73.758 1.00 72.19 814 LEU A CA 1
ATOM 5989 C C . LEU A 1 814 ? 25.733 -23.149 -72.895 1.00 72.19 814 LEU A C 1
ATOM 5991 O O . LEU A 1 814 ? 26.813 -22.704 -72.537 1.00 72.19 814 LEU A O 1
ATOM 5995 N N . VAL A 1 815 ? 24.607 -22.504 -72.595 1.00 78.62 815 VAL A N 1
ATOM 5996 C CA . VAL A 1 815 ? 24.595 -21.176 -71.952 1.00 78.62 815 VAL A CA 1
ATOM 5997 C C . VAL A 1 815 ? 23.810 -21.166 -70.647 1.00 78.62 815 VAL A C 1
ATOM 5999 O O . VAL A 1 815 ? 22.751 -21.779 -70.548 1.00 78.62 815 VAL A O 1
ATOM 6002 N N . LEU A 1 816 ? 24.307 -20.458 -69.642 1.00 85.00 816 LEU A N 1
ATOM 6003 C CA . LEU A 1 816 ? 23.616 -20.187 -68.391 1.00 85.00 816 LEU A CA 1
ATOM 6004 C C . LEU A 1 816 ? 23.088 -18.753 -68.445 1.00 85.00 816 LEU A C 1
ATOM 6006 O O . LEU A 1 816 ? 23.861 -17.812 -68.637 1.00 85.00 816 LEU A O 1
ATOM 6010 N N . ASN A 1 817 ? 21.766 -18.616 -68.322 1.00 84.88 817 ASN A N 1
ATOM 6011 C CA . ASN A 1 817 ? 21.077 -17.333 -68.388 1.00 84.88 817 ASN A CA 1
ATOM 6012 C C . ASN A 1 817 ? 20.325 -17.109 -67.087 1.00 84.88 817 ASN A C 1
ATOM 6014 O O . ASN A 1 817 ? 19.409 -17.870 -66.790 1.00 84.88 817 ASN A O 1
ATOM 6018 N N . LEU A 1 818 ? 20.671 -16.077 -66.329 1.00 88.06 818 LEU A N 1
ATOM 6019 C CA . LEU A 1 818 ? 19.994 -15.772 -65.071 1.00 88.06 818 LEU A CA 1
ATOM 6020 C C . LEU A 1 818 ? 19.520 -14.324 -65.129 1.00 88.06 818 LEU A C 1
ATOM 6022 O O . LEU A 1 818 ? 20.319 -13.426 -65.364 1.00 88.06 818 LEU A O 1
ATOM 6026 N N . SER A 1 819 ? 18.216 -14.101 -64.976 1.00 87.31 819 SER A N 1
ATOM 6027 C CA . SER A 1 819 ? 17.672 -12.745 -64.863 1.00 87.31 819 SER A CA 1
ATOM 6028 C C . SER A 1 819 ? 17.764 -12.219 -63.438 1.00 87.31 819 SER A C 1
ATOM 6030 O O . SER A 1 819 ? 17.861 -11.025 -63.267 1.00 87.31 819 SER A O 1
ATOM 6032 N N . GLU A 1 820 ? 17.687 -13.095 -62.431 1.00 90.56 820 GLU A N 1
ATOM 6033 C CA . GLU A 1 820 ? 17.861 -12.716 -61.025 1.00 90.56 820 GLU A CA 1
ATOM 6034 C C . GLU A 1 820 ? 18.158 -13.969 -60.181 1.00 90.56 820 GLU A C 1
ATOM 6036 O O . GLU A 1 820 ? 17.588 -15.040 -60.408 1.00 90.56 820 GLU A O 1
ATOM 6041 N N . VAL A 1 821 ? 19.034 -13.834 -59.194 1.00 91.88 821 VAL A N 1
ATOM 6042 C CA . VAL A 1 821 ? 19.378 -14.822 -58.174 1.00 91.88 821 VAL A CA 1
ATOM 6043 C C . VAL A 1 821 ? 19.233 -14.125 -56.833 1.00 91.88 821 VAL A C 1
ATOM 6045 O O . VAL A 1 821 ? 19.990 -13.213 -56.513 1.00 91.88 821 VAL A O 1
ATOM 6048 N N . GLN A 1 822 ? 18.271 -14.577 -56.038 1.00 91.81 822 GLN A N 1
ATOM 6049 C CA . GLN A 1 822 ? 18.064 -14.069 -54.693 1.00 91.81 822 GLN A CA 1
ATOM 6050 C C . GLN A 1 822 ? 18.574 -15.095 -53.696 1.00 91.81 822 GLN A C 1
ATOM 6052 O O . GLN A 1 822 ? 18.117 -16.237 -53.708 1.00 91.81 822 GLN A O 1
ATOM 6057 N N . VAL A 1 823 ? 19.511 -14.692 -52.846 1.00 90.12 823 VAL A N 1
ATOM 6058 C CA . VAL A 1 823 ? 20.003 -15.520 -51.741 1.00 90.12 823 VAL A CA 1
ATOM 6059 C C . VAL A 1 823 ? 19.308 -15.027 -50.491 1.00 90.12 823 VAL A C 1
ATOM 6061 O O . VAL A 1 823 ? 19.453 -13.863 -50.141 1.00 90.12 823 VAL A O 1
ATOM 6064 N N . MET A 1 824 ? 18.505 -15.871 -49.859 1.00 85.31 824 MET A N 1
ATOM 6065 C CA . MET A 1 824 ? 17.693 -15.479 -48.715 1.00 85.31 824 MET A CA 1
ATOM 6066 C C . MET A 1 824 ? 18.400 -15.884 -47.428 1.00 85.31 824 MET A C 1
ATOM 6068 O O . MET A 1 824 ? 18.748 -17.053 -47.252 1.00 85.31 824 MET A O 1
ATOM 6072 N N . ALA A 1 825 ? 18.580 -14.934 -46.518 1.00 79.88 825 ALA A N 1
ATOM 6073 C CA . ALA A 1 825 ? 19.027 -15.205 -45.157 1.00 79.88 825 ALA A CA 1
ATOM 6074 C C . ALA A 1 825 ? 18.250 -14.338 -44.167 1.00 79.88 825 ALA A C 1
ATOM 6076 O O . ALA A 1 825 ? 17.574 -13.383 -44.553 1.00 79.88 825 ALA A O 1
ATOM 6077 N N . ASN A 1 826 ? 18.349 -14.682 -42.887 1.00 67.88 826 ASN A N 1
ATOM 6078 C CA . ASN A 1 826 ? 17.767 -13.907 -41.801 1.00 67.88 826 ASN A CA 1
ATOM 6079 C C . ASN A 1 826 ? 18.422 -12.514 -41.728 1.00 67.88 826 ASN A C 1
ATOM 6081 O O . ASN A 1 826 ? 19.609 -12.399 -41.415 1.00 67.88 826 ASN A O 1
ATOM 6085 N N . VAL A 1 827 ? 17.646 -11.465 -42.012 1.00 57.22 827 VAL A N 1
ATOM 6086 C CA . VAL A 1 827 ? 18.058 -10.056 -41.908 1.00 57.22 827 VAL A CA 1
ATOM 6087 C C . VAL A 1 827 ? 17.344 -9.427 -40.711 1.00 57.22 827 VAL A C 1
ATOM 6089 O O . VAL A 1 827 ? 16.148 -9.640 -40.519 1.00 57.22 827 VAL A O 1
ATOM 6092 N N . ALA A 1 828 ? 18.077 -8.679 -39.888 1.00 51.78 828 ALA A N 1
ATOM 6093 C CA . ALA A 1 828 ? 17.522 -7.865 -38.814 1.00 51.78 828 ALA A CA 1
ATOM 6094 C C . ALA A 1 828 ? 17.412 -6.412 -39.274 1.00 51.78 828 ALA A C 1
ATOM 6096 O O . ALA A 1 828 ? 18.415 -5.781 -39.611 1.00 51.78 828 ALA A O 1
ATOM 6097 N N . GLU A 1 829 ? 16.203 -5.866 -39.242 1.00 48.34 829 GLU A N 1
ATOM 6098 C CA . GLU A 1 829 ? 15.985 -4.437 -39.442 1.00 48.34 829 GLU A CA 1
ATOM 6099 C C . GLU A 1 829 ? 16.147 -3.707 -38.099 1.00 48.34 829 GLU A C 1
ATOM 6101 O O . GLU A 1 829 ? 15.488 -4.036 -37.111 1.00 48.34 829 GLU A O 1
ATOM 6106 N N . ILE A 1 830 ? 17.049 -2.723 -38.046 1.00 47.91 830 ILE A N 1
ATOM 6107 C CA . ILE A 1 830 ? 17.176 -1.785 -36.926 1.00 47.91 830 ILE A CA 1
ATOM 6108 C C . ILE A 1 830 ? 16.835 -0.393 -37.450 1.00 47.91 830 ILE A C 1
ATOM 6110 O O . ILE A 1 830 ? 17.634 0.254 -38.128 1.00 47.91 830 ILE A O 1
ATOM 6114 N N . GLN A 1 831 ? 15.659 0.107 -37.082 1.00 44.75 831 GLN A N 1
ATOM 6115 C CA . GLN A 1 831 ? 15.292 1.497 -37.329 1.00 44.75 831 GLN A CA 1
ATOM 6116 C C . GLN A 1 831 ? 15.779 2.373 -36.166 1.00 44.75 831 GLN A C 1
ATOM 6118 O O . GLN A 1 831 ? 15.435 2.135 -35.006 1.00 44.75 831 GLN A O 1
ATOM 6123 N N . MET A 1 832 ? 16.588 3.391 -36.469 1.00 44.22 832 MET A N 1
ATOM 6124 C CA . MET A 1 832 ? 17.029 4.402 -35.507 1.00 44.22 832 MET A CA 1
ATOM 6125 C C . MET A 1 832 ? 16.332 5.735 -35.820 1.00 44.22 832 MET A C 1
ATOM 6127 O O . MET A 1 832 ? 16.697 6.424 -36.769 1.00 44.22 832 MET A O 1
ATOM 6131 N N . ASP A 1 833 ? 15.338 6.116 -35.013 1.00 37.84 833 ASP A N 1
ATOM 6132 C CA . ASP A 1 833 ? 14.679 7.431 -35.100 1.00 37.84 833 ASP A CA 1
ATOM 6133 C C . ASP A 1 833 ? 15.531 8.474 -34.347 1.00 37.84 833 ASP A C 1
ATOM 6135 O O . ASP A 1 833 ? 15.543 8.530 -33.113 1.00 37.84 833 ASP A O 1
ATOM 6139 N N . LEU A 1 834 ? 16.324 9.255 -35.088 1.00 43.31 834 LEU A N 1
ATOM 6140 C CA . LEU A 1 834 ? 17.322 10.183 -34.549 1.00 43.31 834 LEU A CA 1
ATOM 6141 C C . LEU A 1 834 ? 16.873 11.631 -34.750 1.00 43.31 834 LEU A C 1
ATOM 6143 O O . LEU A 1 834 ? 17.368 12.350 -35.614 1.00 43.31 834 LEU A O 1
ATOM 6147 N N . LYS A 1 835 ? 15.959 12.098 -33.899 1.00 37.56 835 LYS A N 1
ATOM 6148 C CA . LYS A 1 835 ? 15.557 13.512 -33.874 1.00 37.56 835 LYS A CA 1
ATOM 6149 C C . LYS A 1 835 ? 16.627 14.360 -33.192 1.00 37.56 835 LYS A C 1
ATOM 6151 O O . LYS A 1 835 ? 16.719 14.369 -31.965 1.00 37.56 835 LYS A O 1
ATOM 6156 N N . SER A 1 836 ? 17.421 15.092 -33.973 1.00 39.06 836 SER A N 1
ATOM 6157 C CA . SER A 1 836 ? 18.309 16.135 -33.449 1.00 39.06 836 SER A CA 1
ATOM 6158 C C . SER A 1 836 ? 17.600 17.495 -33.428 1.00 39.06 836 SER A C 1
ATOM 6160 O O . SER A 1 836 ? 16.908 17.881 -34.371 1.00 39.06 836 SER A O 1
ATOM 6162 N N . ASP A 1 837 ? 17.741 18.222 -32.318 1.00 38.31 837 ASP A N 1
ATOM 6163 C CA . ASP A 1 837 ? 17.224 19.585 -32.179 1.00 38.31 837 ASP A CA 1
ATOM 6164 C C . ASP A 1 837 ? 18.205 20.566 -32.847 1.00 38.31 837 ASP A C 1
ATOM 6166 O O . ASP A 1 837 ? 19.412 20.529 -32.596 1.00 38.31 837 ASP A O 1
ATOM 6170 N N . ALA A 1 838 ? 17.703 21.443 -33.717 1.00 39.06 838 ALA A N 1
ATOM 6171 C CA . ALA A 1 838 ? 18.482 22.204 -34.703 1.00 39.06 838 ALA A CA 1
ATOM 6172 C C . ALA A 1 838 ? 19.375 23.333 -34.126 1.00 39.06 838 ALA A C 1
ATOM 6174 O O . ALA A 1 838 ? 19.787 24.230 -34.863 1.00 39.06 838 ALA A O 1
ATOM 6175 N N . SER A 1 839 ? 19.652 23.354 -32.818 1.00 39.41 839 SER A N 1
ATOM 6176 C CA . SER A 1 839 ? 20.356 24.461 -32.151 1.00 39.41 839 SER A CA 1
ATOM 6177 C C . SER A 1 839 ? 21.763 24.148 -31.626 1.00 39.41 839 SER A C 1
ATOM 6179 O O . SER A 1 839 ? 22.444 25.079 -31.203 1.00 39.41 839 SER A O 1
ATOM 6181 N N . GLU A 1 840 ? 22.239 22.900 -31.673 1.00 41.41 840 GLU A N 1
ATOM 6182 C CA . GLU A 1 840 ? 23.609 22.536 -31.260 1.00 41.41 840 GLU A CA 1
ATOM 6183 C C . GLU A 1 840 ? 24.250 21.559 -32.260 1.00 41.41 840 GLU A C 1
ATOM 6185 O O . GLU A 1 840 ? 24.145 20.347 -32.110 1.00 41.41 840 GLU A O 1
ATOM 6190 N N . PHE A 1 841 ? 24.922 22.080 -33.291 1.00 40.38 841 PHE A N 1
ATOM 6191 C CA . PHE A 1 841 ? 25.508 21.267 -34.372 1.00 40.38 841 PHE A CA 1
ATOM 6192 C C . PHE A 1 841 ? 26.959 20.802 -34.137 1.00 40.38 841 PHE A C 1
ATOM 6194 O O . PHE A 1 841 ? 27.533 20.155 -35.006 1.00 40.38 841 PHE A O 1
ATOM 6201 N N . ASP A 1 842 ? 27.544 21.071 -32.970 1.00 36.34 842 ASP A N 1
ATOM 6202 C CA . ASP A 1 842 ? 28.858 20.540 -32.590 1.00 36.34 842 ASP A CA 1
ATOM 6203 C C . ASP A 1 842 ? 28.666 19.308 -31.696 1.00 36.34 842 ASP A C 1
ATOM 6205 O O . ASP A 1 842 ? 28.848 19.438 -30.486 1.00 36.34 842 ASP A O 1
ATOM 6209 N N . LYS A 1 843 ? 28.237 18.140 -32.205 1.00 42.47 843 LYS A N 1
ATOM 6210 C CA . LYS A 1 843 ? 28.219 16.912 -31.378 1.00 42.47 843 LYS A CA 1
ATOM 6211 C C . LYS A 1 843 ? 28.076 15.600 -32.154 1.00 42.47 843 LYS A C 1
ATOM 6213 O O . LYS A 1 843 ? 27.212 15.432 -33.005 1.00 42.47 843 LYS A O 1
ATOM 6218 N N . ILE A 1 844 ? 28.944 14.680 -31.749 1.00 40.69 844 ILE A N 1
ATOM 6219 C CA . ILE A 1 844 ? 29.058 13.263 -32.095 1.00 40.69 844 ILE A CA 1
ATOM 6220 C C . ILE A 1 844 ? 27.767 12.519 -31.709 1.00 40.69 844 ILE A C 1
ATOM 6222 O O . ILE A 1 844 ? 27.307 12.647 -30.574 1.00 40.69 844 ILE A O 1
ATOM 6226 N N . LEU A 1 845 ? 27.204 11.731 -32.632 1.00 42.41 845 LEU A N 1
ATOM 6227 C CA . LEU A 1 845 ? 25.931 11.017 -32.446 1.00 42.41 845 LEU A CA 1
ATOM 6228 C C . LEU A 1 845 ? 26.062 9.746 -31.574 1.00 42.41 845 LEU A C 1
ATOM 6230 O O . LEU A 1 845 ? 25.144 9.403 -30.832 1.00 42.41 845 LEU A O 1
ATOM 6234 N N . ILE A 1 846 ? 27.218 9.074 -31.629 1.00 40.78 846 ILE A N 1
ATOM 6235 C CA . ILE A 1 846 ? 27.597 7.948 -30.759 1.00 40.78 846 ILE A CA 1
ATOM 6236 C C . ILE A 1 846 ? 29.038 8.177 -30.293 1.00 40.78 846 ILE A C 1
ATOM 6238 O O . ILE A 1 846 ? 29.973 8.093 -31.092 1.00 40.78 846 ILE A O 1
ATOM 6242 N N . ASP A 1 847 ? 29.209 8.502 -29.010 1.00 33.78 847 ASP A N 1
ATOM 6243 C CA . ASP A 1 847 ? 30.509 8.769 -28.386 1.00 33.78 847 ASP A CA 1
ATOM 6244 C C . ASP A 1 847 ? 30.873 7.650 -27.398 1.00 33.78 847 ASP A C 1
ATOM 6246 O O . ASP A 1 847 ? 30.346 7.583 -26.285 1.00 33.78 847 ASP A O 1
ATOM 6250 N N . GLY A 1 848 ? 31.757 6.750 -27.841 1.00 33.50 848 GLY A N 1
ATOM 6251 C CA . GLY A 1 848 ? 32.155 5.543 -27.115 1.00 33.50 848 GLY A CA 1
ATOM 6252 C C . GLY A 1 848 ? 31.065 4.465 -27.108 1.00 33.50 848 GLY A C 1
ATOM 6253 O O . GLY A 1 848 ? 29.883 4.752 -26.954 1.00 33.50 848 GLY A O 1
ATOM 6254 N N . GLY A 1 849 ? 31.453 3.200 -27.290 1.00 35.84 849 GLY A N 1
ATOM 6255 C CA . GLY A 1 849 ? 30.539 2.049 -27.284 1.00 35.84 849 GLY A CA 1
ATOM 6256 C C . GLY A 1 849 ? 30.785 1.068 -28.428 1.00 35.84 849 GLY A C 1
ATOM 6257 O O . GLY A 1 849 ? 31.071 1.470 -29.552 1.00 35.84 849 GLY A O 1
ATOM 6258 N N . SER A 1 850 ? 30.674 -0.230 -28.139 1.00 35.00 850 SER A N 1
ATOM 6259 C CA . SER A 1 850 ? 30.722 -1.283 -29.155 1.00 35.00 850 SER A CA 1
ATOM 6260 C C . SER A 1 850 ? 29.305 -1.785 -29.430 1.00 35.00 850 SER A C 1
ATOM 6262 O O . SER A 1 850 ? 28.599 -2.168 -28.496 1.00 35.00 850 SER A O 1
ATOM 6264 N N . MET A 1 851 ? 28.875 -1.743 -30.689 1.00 41.22 851 MET A N 1
ATOM 6265 C CA . MET A 1 851 ? 27.666 -2.416 -31.161 1.00 41.22 851 MET A CA 1
ATOM 6266 C C . MET A 1 851 ? 28.130 -3.641 -31.951 1.00 41.22 851 MET A C 1
ATOM 6268 O O . MET A 1 851 ? 28.574 -3.520 -33.093 1.00 41.22 851 MET A O 1
ATOM 6272 N N . ASP A 1 852 ? 28.082 -4.803 -31.299 1.00 40.06 852 ASP A N 1
ATOM 6273 C CA . ASP A 1 852 ? 28.402 -6.106 -31.882 1.00 40.06 852 ASP A CA 1
ATOM 6274 C C . ASP A 1 852 ? 27.096 -6.775 -32.323 1.00 40.06 852 ASP A C 1
ATOM 6276 O O . ASP A 1 852 ? 26.271 -7.159 -31.491 1.00 40.06 852 ASP A O 1
ATOM 6280 N N . VAL A 1 853 ? 26.893 -6.862 -33.638 1.00 46.47 853 VAL A N 1
ATOM 6281 C CA . VAL A 1 853 ? 25.743 -7.540 -34.262 1.00 46.47 853 VAL A CA 1
ATOM 6282 C C . VAL A 1 853 ? 26.180 -8.789 -35.032 1.00 46.47 853 VAL A C 1
ATOM 6284 O O . VAL A 1 853 ? 25.552 -9.176 -36.016 1.00 46.47 853 VAL A O 1
ATOM 6287 N N . SER A 1 854 ? 27.279 -9.424 -34.607 1.00 39.16 854 SER A N 1
ATOM 6288 C CA . SER A 1 854 ? 27.809 -10.631 -35.245 1.00 39.16 854 SER A CA 1
ATOM 6289 C C . SER A 1 854 ? 26.713 -11.679 -35.509 1.00 39.16 854 SER A C 1
ATOM 6291 O O . SER A 1 854 ? 25.929 -12.025 -34.624 1.00 39.16 854 SER A O 1
ATOM 6293 N N . HIS A 1 855 ? 26.699 -12.216 -36.737 1.00 40.31 855 HIS A N 1
ATOM 6294 C CA . HIS A 1 855 ? 25.777 -13.244 -37.256 1.00 40.31 855 HIS A CA 1
ATOM 6295 C C . HIS A 1 855 ? 24.369 -12.788 -37.685 1.00 40.31 855 HIS A C 1
ATOM 6297 O O . HIS A 1 855 ? 23.523 -13.646 -37.934 1.00 40.31 855 HIS A O 1
ATOM 6303 N N . THR A 1 856 ? 24.102 -11.483 -37.825 1.00 44.44 856 THR A N 1
ATOM 6304 C CA . THR A 1 856 ? 22.846 -10.992 -38.426 1.00 44.44 856 THR A CA 1
ATOM 6305 C C . THR A 1 856 ? 23.123 -9.846 -39.393 1.00 44.44 856 THR A C 1
ATOM 6307 O O . THR A 1 856 ? 23.915 -8.960 -39.081 1.00 44.44 856 THR A O 1
ATOM 6310 N N . ILE A 1 857 ? 22.489 -9.860 -40.568 1.00 50.44 857 ILE A N 1
ATOM 6311 C CA . ILE A 1 857 ? 22.676 -8.801 -41.565 1.00 50.44 857 ILE A CA 1
ATOM 6312 C C . ILE A 1 857 ? 21.770 -7.626 -41.202 1.00 50.44 857 ILE A C 1
ATOM 6314 O O . ILE A 1 857 ? 20.591 -7.842 -40.926 1.00 50.44 857 ILE A O 1
ATOM 6318 N N . LEU A 1 858 ? 22.320 -6.411 -41.170 1.00 47.62 858 LEU A N 1
ATOM 6319 C CA . LEU A 1 858 ? 21.615 -5.228 -40.670 1.00 47.62 858 LEU A CA 1
ATOM 6320 C C . LEU A 1 858 ? 21.037 -4.344 -41.785 1.00 47.62 858 LEU A C 1
ATOM 6322 O O . LEU A 1 858 ? 21.803 -3.879 -42.627 1.00 47.62 858 LEU A O 1
ATOM 6326 N N . ASP A 1 859 ? 19.743 -4.022 -41.729 1.00 46.22 859 ASP A N 1
ATOM 6327 C CA . ASP A 1 859 ? 19.189 -2.830 -42.391 1.00 46.22 859 ASP A CA 1
ATOM 6328 C C . ASP A 1 859 ? 19.094 -1.686 -41.379 1.00 46.22 859 ASP A C 1
ATOM 6330 O O . ASP A 1 859 ? 18.337 -1.770 -40.413 1.00 46.22 859 ASP A O 1
ATOM 6334 N N . LEU A 1 860 ? 19.893 -0.632 -41.574 1.00 48.03 860 LEU A N 1
ATOM 6335 C CA . LEU A 1 860 ? 19.890 0.557 -40.721 1.00 48.03 860 LEU A CA 1
ATOM 6336 C C . LEU A 1 860 ? 19.158 1.701 -41.421 1.00 48.03 860 LEU A C 1
ATOM 6338 O O . LEU A 1 860 ? 19.702 2.290 -42.354 1.00 48.03 860 LEU A O 1
ATOM 6342 N N . THR A 1 861 ? 17.975 2.072 -40.939 1.00 45.28 861 THR A N 1
ATOM 6343 C CA . THR A 1 861 ? 17.258 3.264 -41.423 1.00 45.28 861 THR A CA 1
ATOM 6344 C C . THR A 1 861 ? 17.370 4.390 -40.400 1.00 45.28 861 THR A C 1
ATOM 6346 O O . THR A 1 861 ? 16.993 4.214 -39.241 1.00 45.28 861 THR A O 1
ATOM 6349 N N . ILE A 1 862 ? 17.895 5.540 -40.829 1.00 50.38 862 ILE A N 1
ATOM 6350 C CA . ILE A 1 862 ? 17.956 6.787 -40.060 1.00 50.38 862 ILE A CA 1
ATOM 6351 C C . ILE A 1 862 ? 16.951 7.763 -40.673 1.00 50.38 862 ILE A C 1
ATOM 6353 O O . ILE A 1 862 ? 17.168 8.250 -41.782 1.00 50.38 862 ILE A O 1
ATOM 6357 N N . ASP A 1 863 ? 15.860 8.039 -39.961 1.00 42.62 863 ASP A N 1
ATOM 6358 C CA . ASP A 1 863 ? 14.815 8.989 -40.370 1.00 42.62 863 ASP A CA 1
ATOM 6359 C C . ASP A 1 863 ? 15.001 10.377 -39.718 1.00 42.62 863 ASP A C 1
ATOM 6361 O O . ASP A 1 863 ? 15.691 10.519 -38.709 1.00 42.62 863 ASP A O 1
ATOM 6365 N N . ASP A 1 864 ? 14.362 11.406 -40.296 1.00 47.19 864 ASP A N 1
ATOM 6366 C CA . ASP A 1 864 ? 14.247 12.774 -39.749 1.00 47.19 864 ASP A CA 1
ATOM 6367 C C . ASP A 1 864 ? 15.566 13.575 -39.577 1.00 47.19 864 ASP A C 1
ATOM 6369 O O . ASP A 1 864 ? 15.686 14.426 -38.689 1.00 47.19 864 ASP A O 1
ATOM 6373 N N . LEU A 1 865 ? 16.548 13.412 -40.478 1.00 47.19 865 LEU A N 1
ATOM 6374 C CA . LEU A 1 865 ? 17.740 14.277 -40.481 1.00 47.19 865 LEU A CA 1
ATOM 6375 C C . LEU A 1 865 ? 17.388 15.729 -40.884 1.00 47.19 865 LEU A C 1
ATOM 6377 O O . LEU A 1 865 ? 17.200 16.039 -42.060 1.00 47.19 865 LEU A O 1
ATOM 6381 N N . VAL A 1 866 ? 17.329 16.653 -39.922 1.00 44.47 866 VAL A N 1
ATOM 6382 C CA . VAL A 1 866 ? 17.093 18.085 -40.193 1.00 44.47 866 VAL A CA 1
ATOM 6383 C C . VAL A 1 866 ? 18.246 18.668 -41.025 1.00 44.47 866 VAL A C 1
ATOM 6385 O O . VAL A 1 866 ? 19.416 18.391 -40.768 1.00 44.47 866 VAL A O 1
ATOM 6388 N N . SER A 1 867 ? 17.924 19.495 -42.030 1.00 43.53 867 SER A N 1
ATOM 6389 C CA . SER A 1 867 ? 18.890 20.100 -42.960 1.00 43.53 867 SER A CA 1
ATOM 6390 C C . SER A 1 867 ? 20.068 20.763 -42.233 1.00 43.53 867 SER A C 1
ATOM 6392 O O . SER A 1 867 ? 19.892 21.762 -41.529 1.00 43.53 867 SER A O 1
ATOM 6394 N N . VAL A 1 868 ? 21.272 20.235 -42.443 1.00 45.12 868 VAL A N 1
ATOM 6395 C CA . VAL A 1 868 ? 22.517 20.807 -41.920 1.00 45.12 868 VAL A CA 1
ATOM 6396 C C . VAL A 1 868 ? 22.825 22.103 -42.677 1.00 45.12 868 VAL A C 1
ATOM 6398 O O . VAL A 1 868 ? 22.703 22.160 -43.902 1.00 45.12 868 VAL A O 1
ATOM 6401 N N . ALA A 1 869 ? 23.220 23.164 -41.969 1.00 43.41 869 ALA A N 1
ATOM 6402 C CA . ALA A 1 869 ? 23.635 24.406 -42.616 1.00 43.41 869 ALA A CA 1
ATOM 6403 C C . ALA A 1 869 ? 24.881 24.175 -43.508 1.00 43.41 869 ALA A C 1
ATOM 6405 O O . ALA A 1 869 ? 25.779 23.422 -43.121 1.00 43.41 869 ALA A O 1
ATOM 6406 N N . PRO A 1 870 ? 24.991 24.829 -44.683 1.00 42.50 870 PRO A N 1
ATOM 6407 C CA . PRO A 1 870 ? 26.171 24.706 -45.534 1.00 42.50 870 PRO A CA 1
ATOM 6408 C C . PRO A 1 870 ? 27.448 25.127 -44.790 1.00 42.50 870 PRO A C 1
ATOM 6410 O O . PRO A 1 870 ? 27.564 26.275 -44.360 1.00 42.50 870 PRO A O 1
ATOM 6413 N N . GLY A 1 871 ? 28.419 24.216 -44.677 1.00 41.88 871 GLY A N 1
ATOM 6414 C CA . GLY A 1 871 ? 29.734 24.481 -44.075 1.00 41.88 871 GLY A CA 1
ATOM 6415 C C . GLY A 1 871 ? 29.958 23.928 -42.664 1.00 41.88 871 GLY A C 1
ATOM 6416 O O . GLY A 1 871 ? 31.042 24.143 -42.125 1.00 41.88 871 GLY A O 1
ATOM 6417 N N . THR A 1 872 ? 28.993 23.212 -42.084 1.00 41.25 872 THR A N 1
ATOM 6418 C CA . THR A 1 872 ? 29.137 22.576 -40.764 1.00 41.25 872 THR A CA 1
ATOM 6419 C C . THR A 1 872 ? 29.678 21.145 -40.889 1.00 41.25 872 THR A C 1
ATOM 6421 O O . THR A 1 872 ? 29.181 20.363 -41.700 1.00 41.25 872 THR A O 1
ATOM 6424 N N . GLU A 1 873 ? 30.713 20.810 -40.112 1.00 43.62 873 GLU A N 1
ATOM 6425 C CA . GLU A 1 873 ? 31.297 19.460 -40.043 1.00 43.62 873 GLU A CA 1
ATOM 6426 C C . GLU A 1 873 ? 30.444 18.571 -39.122 1.00 43.62 873 GLU A C 1
ATOM 6428 O O . GLU A 1 873 ? 30.036 19.010 -38.051 1.00 43.62 873 GLU A O 1
ATOM 6433 N N . TRP A 1 874 ? 30.163 17.331 -39.529 1.00 39.88 874 TRP A N 1
ATOM 6434 C CA . TRP A 1 874 ? 29.440 16.346 -38.719 1.00 39.88 874 TRP A CA 1
ATOM 6435 C C . TRP A 1 874 ? 30.143 14.986 -38.785 1.00 39.88 874 TRP A C 1
ATOM 6437 O O . TRP A 1 874 ? 30.620 14.577 -39.844 1.00 39.88 874 TRP A O 1
ATOM 6447 N N . GLU A 1 875 ? 30.196 14.286 -37.650 1.00 40.66 875 GLU A N 1
ATOM 6448 C CA . GLU A 1 875 ? 30.659 12.899 -37.538 1.00 40.66 875 GLU A CA 1
ATOM 6449 C C . GLU A 1 875 ? 29.489 12.030 -37.058 1.00 40.66 875 GLU A C 1
ATOM 6451 O O . GLU A 1 875 ? 28.940 12.253 -35.978 1.00 40.66 875 GLU A O 1
ATOM 6456 N N . LEU A 1 876 ? 29.105 11.030 -37.860 1.00 42.84 876 LEU A N 1
ATOM 6457 C CA . LEU A 1 876 ? 28.056 10.066 -37.497 1.00 42.84 876 LEU A CA 1
ATOM 6458 C C . LEU A 1 876 ? 28.538 9.096 -36.397 1.00 42.84 876 LEU A C 1
ATOM 6460 O O . LEU A 1 876 ? 27.758 8.672 -35.552 1.00 42.84 876 LEU A O 1
ATOM 6464 N N . PHE A 1 877 ? 29.841 8.801 -36.374 1.00 43.12 877 PHE A N 1
ATOM 6465 C CA . PHE A 1 877 ? 30.512 7.960 -35.383 1.00 43.12 877 PHE A CA 1
ATOM 6466 C C . PHE A 1 877 ? 31.876 8.577 -35.058 1.00 43.12 877 PHE A C 1
ATOM 6468 O O . PHE A 1 877 ? 32.623 8.889 -35.985 1.00 43.12 877 PHE A O 1
ATOM 6475 N N . SER A 1 878 ? 32.225 8.731 -33.776 1.00 39.06 878 SER A N 1
ATOM 6476 C CA . SER A 1 878 ? 33.565 9.197 -33.392 1.00 39.06 878 SER A CA 1
ATOM 6477 C C . SER A 1 878 ? 34.444 8.045 -32.922 1.00 39.06 878 SER A C 1
ATOM 6479 O O . SER A 1 878 ? 34.106 7.315 -31.990 1.00 39.06 878 SER A O 1
ATOM 6481 N N . THR A 1 879 ? 35.624 7.914 -33.527 1.00 37.69 879 THR A N 1
ATOM 6482 C CA . THR A 1 879 ? 36.650 6.941 -33.121 1.00 37.69 879 THR A CA 1
ATOM 6483 C C . THR A 1 879 ? 37.510 7.434 -31.953 1.00 37.69 879 THR A C 1
ATOM 6485 O O . THR A 1 879 ? 38.447 6.747 -31.558 1.00 37.69 879 THR A O 1
ATOM 6488 N N . ALA A 1 880 ? 37.251 8.630 -31.408 1.00 39.44 880 ALA A N 1
ATOM 6489 C CA . ALA A 1 880 ? 38.081 9.219 -30.355 1.00 39.44 880 ALA A CA 1
ATOM 6490 C C . ALA A 1 880 ? 37.998 8.473 -29.004 1.00 39.44 880 ALA A C 1
ATOM 6492 O O . ALA A 1 880 ? 38.897 8.637 -28.183 1.00 39.44 880 ALA A O 1
ATOM 6493 N N . ASN A 1 881 ? 36.966 7.640 -28.799 1.00 36.22 881 ASN A N 1
ATOM 6494 C CA . ASN A 1 881 ? 36.673 6.930 -27.545 1.00 36.22 881 ASN A CA 1
ATOM 6495 C C . ASN A 1 881 ? 36.421 5.411 -27.736 1.00 36.22 881 ASN A C 1
ATOM 6497 O O . ASN A 1 881 ? 35.550 4.840 -27.082 1.00 36.22 881 ASN A O 1
ATOM 6501 N N . ASP A 1 882 ? 37.154 4.745 -28.638 1.00 38.56 882 ASP A N 1
ATOM 6502 C CA . ASP A 1 882 ? 37.081 3.284 -28.880 1.00 38.56 882 ASP A CA 1
ATOM 6503 C C . ASP A 1 882 ? 35.687 2.754 -29.298 1.00 38.56 882 ASP A C 1
ATOM 6505 O O . ASP A 1 882 ? 35.350 1.582 -29.097 1.00 38.56 882 ASP A O 1
ATOM 6509 N N . GLY A 1 883 ? 34.859 3.609 -29.908 1.00 36.53 883 GLY A N 1
ATOM 6510 C CA . GLY A 1 883 ? 33.588 3.197 -30.499 1.00 36.53 883 GLY A CA 1
ATOM 6511 C C . GLY A 1 883 ? 33.804 2.245 -31.681 1.00 36.53 883 GLY A C 1
ATOM 6512 O O . GLY A 1 883 ? 34.533 2.578 -32.614 1.00 36.53 883 GLY A O 1
ATOM 6513 N N . THR A 1 884 ? 33.192 1.060 -31.654 1.00 40.03 884 THR A N 1
ATOM 6514 C CA . THR A 1 884 ? 33.286 0.062 -32.734 1.00 40.03 884 THR A CA 1
ATOM 6515 C C . THR A 1 884 ? 31.899 -0.437 -33.113 1.00 40.03 884 THR A C 1
ATOM 6517 O O . THR A 1 884 ? 31.215 -1.082 -32.327 1.00 40.03 884 THR A O 1
ATOM 6520 N N . LEU A 1 885 ? 31.472 -0.139 -34.336 1.00 43.09 885 LEU A N 1
ATOM 6521 C CA . LEU A 1 885 ? 30.325 -0.786 -34.958 1.00 43.09 885 LEU A CA 1
ATOM 6522 C C . LEU A 1 885 ? 30.867 -1.965 -35.778 1.00 43.09 885 LEU A C 1
ATOM 6524 O O . LEU A 1 885 ? 31.563 -1.748 -36.770 1.00 43.09 885 LEU A O 1
ATOM 6528 N N . THR A 1 886 ? 30.615 -3.198 -35.340 1.00 43.88 886 THR A N 1
ATOM 6529 C CA . THR A 1 886 ? 31.116 -4.419 -35.995 1.00 43.88 886 THR A CA 1
ATOM 6530 C C . THR A 1 886 ? 29.948 -5.320 -36.387 1.00 43.88 886 THR A C 1
ATOM 6532 O O . THR A 1 886 ? 29.233 -5.823 -35.521 1.00 43.88 886 THR A O 1
ATOM 6535 N N . GLY A 1 887 ? 29.754 -5.509 -37.695 1.00 46.50 887 GLY A N 1
ATOM 6536 C CA . GLY A 1 887 ? 28.683 -6.315 -38.287 1.00 46.50 887 GLY A CA 1
ATOM 6537 C C . GLY A 1 887 ? 28.717 -6.292 -39.818 1.00 46.50 887 GLY A C 1
ATOM 6538 O O . GLY A 1 887 ? 29.329 -5.394 -40.400 1.00 46.50 887 GLY A O 1
ATOM 6539 N N . ASP A 1 888 ? 28.056 -7.258 -40.460 1.00 44.62 888 ASP A N 1
ATOM 6540 C CA . ASP A 1 888 ? 27.848 -7.278 -41.914 1.00 44.62 888 ASP A CA 1
ATOM 6541 C C . ASP A 1 888 ? 26.540 -6.520 -42.232 1.00 44.62 888 ASP A C 1
ATOM 6543 O O . ASP A 1 888 ? 25.447 -6.957 -41.877 1.00 44.62 888 ASP A O 1
ATOM 6547 N N . PHE A 1 889 ? 26.629 -5.347 -42.864 1.00 48.91 889 PHE A N 1
ATOM 6548 C CA . PHE A 1 889 ? 25.463 -4.503 -43.177 1.00 48.91 889 PHE A CA 1
ATOM 6549 C C . PHE A 1 889 ? 24.818 -4.912 -44.514 1.00 48.91 889 PHE A C 1
ATOM 6551 O O . PHE A 1 889 ? 25.523 -5.181 -45.494 1.00 48.91 889 PHE A O 1
ATOM 6558 N N . PHE A 1 890 ? 23.480 -4.948 -44.560 1.00 46.56 890 PHE A N 1
ATOM 6559 C CA . PHE A 1 890 ? 22.690 -5.136 -45.782 1.00 46.56 890 PHE A CA 1
ATOM 6560 C C . PHE A 1 890 ? 22.539 -3.803 -46.514 1.00 46.56 890 PHE A C 1
ATOM 6562 O O . PHE A 1 890 ? 22.968 -3.674 -47.661 1.00 46.56 890 PHE A O 1
ATOM 6569 N N . SER A 1 891 ? 22.000 -2.793 -45.826 1.00 47.09 891 SER A N 1
ATOM 6570 C CA . SER A 1 891 ? 21.922 -1.419 -46.309 1.00 47.09 891 SER A CA 1
ATOM 6571 C C . SER A 1 891 ? 21.935 -0.409 -45.154 1.00 47.09 891 SER A C 1
ATOM 6573 O O . SER A 1 891 ? 21.670 -0.732 -43.994 1.00 47.09 891 SER A O 1
ATOM 6575 N N . VAL A 1 892 ? 22.284 0.837 -45.483 1.00 49.66 892 VAL A N 1
ATOM 6576 C CA . VAL A 1 892 ? 22.141 1.996 -44.596 1.00 49.66 892 VAL A CA 1
ATOM 6577 C C . VAL A 1 892 ? 21.335 3.041 -45.355 1.00 49.66 892 VAL A C 1
ATOM 6579 O O . VAL A 1 892 ? 21.829 3.610 -46.329 1.00 49.66 892 VAL A O 1
ATOM 6582 N N . THR A 1 893 ? 20.105 3.292 -44.921 1.00 48.22 893 THR A N 1
ATOM 6583 C CA . THR A 1 893 ? 19.203 4.275 -45.524 1.00 48.22 893 THR A CA 1
ATOM 6584 C C . THR A 1 893 ? 19.178 5.540 -44.668 1.00 48.22 893 THR A C 1
ATOM 6586 O O . THR A 1 893 ? 18.857 5.492 -43.485 1.00 48.22 893 THR A O 1
ATOM 6589 N N . LEU A 1 894 ? 19.517 6.687 -45.265 1.00 51.00 894 LEU A N 1
ATOM 6590 C CA . LEU A 1 894 ? 19.437 8.008 -44.629 1.00 51.00 894 LEU A CA 1
ATOM 6591 C C . LEU A 1 894 ? 18.265 8.788 -45.236 1.00 51.00 894 LEU A C 1
ATOM 6593 O O . LEU A 1 894 ? 18.362 9.300 -46.352 1.00 51.00 894 LEU A O 1
ATOM 6597 N N . ASN A 1 895 ? 17.160 8.893 -44.510 1.00 43.69 895 ASN A N 1
ATOM 6598 C CA . ASN A 1 895 ? 15.963 9.604 -44.939 1.00 43.69 895 ASN A CA 1
ATOM 6599 C C . ASN A 1 895 ? 15.926 11.026 -44.347 1.00 43.69 895 ASN A C 1
ATOM 6601 O O . ASN A 1 895 ? 16.359 11.282 -43.225 1.00 43.69 895 ASN A O 1
ATOM 6605 N N . GLY A 1 896 ? 15.389 11.984 -45.108 1.00 41.12 896 GLY A N 1
ATOM 6606 C CA . GLY A 1 896 ? 15.137 13.349 -44.623 1.00 41.12 896 GLY A CA 1
ATOM 6607 C C . GLY A 1 896 ? 16.242 14.380 -44.877 1.00 41.12 896 GLY A C 1
ATOM 6608 O O . GLY A 1 896 ? 15.999 15.570 -44.688 1.00 41.12 896 GLY A O 1
ATOM 6609 N N . MET A 1 897 ? 17.409 13.991 -45.404 1.00 43.97 897 MET A N 1
ATOM 6610 C CA . MET A 1 897 ? 18.437 14.965 -45.786 1.00 43.97 897 MET A CA 1
ATOM 6611 C C . MET A 1 897 ? 17.946 15.827 -46.966 1.00 43.97 897 MET A C 1
ATOM 6613 O O . MET A 1 897 ? 17.958 15.407 -48.124 1.00 43.97 897 MET A O 1
ATOM 6617 N N . GLY A 1 898 ? 17.519 17.061 -46.686 1.00 41.34 898 GLY A N 1
ATOM 6618 C CA . GLY A 1 898 ? 17.258 18.086 -47.700 1.00 41.34 898 GLY A CA 1
ATOM 6619 C C . GLY A 1 898 ? 18.563 18.530 -48.361 1.00 41.34 898 GLY A C 1
ATOM 6620 O O . GLY A 1 898 ? 19.131 19.551 -47.985 1.00 41.34 898 GLY A O 1
ATOM 6621 N N . LEU A 1 899 ? 19.076 17.736 -49.300 1.00 40.94 899 LEU A N 1
ATOM 6622 C CA . LEU A 1 899 ? 20.384 17.951 -49.918 1.00 40.94 899 LEU A CA 1
ATOM 6623 C C . LEU A 1 899 ? 20.256 18.792 -51.182 1.00 40.94 899 LEU A C 1
ATOM 6625 O O . LEU A 1 899 ? 19.827 18.319 -52.232 1.00 40.94 899 LEU A O 1
ATOM 6629 N N . THR A 1 900 ? 20.666 20.052 -51.083 1.00 35.22 900 THR A N 1
ATOM 6630 C CA . THR A 1 900 ? 20.963 20.888 -52.245 1.00 35.22 900 THR A CA 1
ATOM 6631 C C . THR A 1 900 ? 22.437 20.712 -52.628 1.00 35.22 900 THR A C 1
ATOM 6633 O O . THR A 1 900 ? 23.312 21.166 -51.896 1.00 35.22 900 THR A O 1
ATOM 6636 N N . ASP A 1 901 ? 22.656 20.092 -53.791 1.00 34.91 901 ASP A N 1
ATOM 6637 C CA . ASP A 1 901 ? 23.879 20.027 -54.615 1.00 34.91 901 ASP A CA 1
ATOM 6638 C C . ASP A 1 901 ? 24.983 18.985 -54.297 1.00 34.91 901 ASP A C 1
ATOM 6640 O O . ASP A 1 901 ? 25.732 19.104 -53.335 1.00 34.91 901 ASP A O 1
ATOM 6644 N N . GLY A 1 902 ? 25.173 18.060 -55.257 1.00 37.53 902 GLY A N 1
ATOM 6645 C CA . GLY A 1 902 ? 26.479 17.573 -55.737 1.00 37.53 902 GLY A CA 1
ATOM 6646 C C . GLY A 1 902 ? 27.186 16.463 -54.949 1.00 37.53 902 GLY A C 1
ATOM 6647 O O . GLY A 1 902 ? 27.982 16.750 -54.062 1.00 37.53 902 GLY A O 1
ATOM 6648 N N . TRP A 1 903 ? 27.016 15.209 -55.378 1.00 35.47 903 TRP A N 1
ATOM 6649 C CA . TRP A 1 903 ? 27.880 14.086 -54.989 1.00 35.47 903 TRP A CA 1
ATOM 6650 C C . TRP A 1 903 ? 28.823 13.724 -56.146 1.00 35.47 903 TRP A C 1
ATOM 6652 O O . TRP A 1 903 ? 28.363 13.608 -57.281 1.00 35.47 903 TRP A O 1
ATOM 6662 N N . ASP A 1 904 ? 30.111 13.514 -55.863 1.00 33.88 904 ASP A N 1
ATOM 6663 C CA . ASP A 1 904 ? 31.060 12.864 -56.779 1.00 33.88 904 ASP A CA 1
ATOM 6664 C C . ASP A 1 904 ? 31.664 11.642 -56.072 1.00 33.88 904 ASP A C 1
ATOM 6666 O O . ASP A 1 904 ? 32.111 11.735 -54.926 1.00 33.88 904 ASP A O 1
ATOM 6670 N N . PHE A 1 905 ? 31.623 10.488 -56.737 1.00 33.22 905 PHE A N 1
ATOM 6671 C CA . PHE A 1 905 ? 32.087 9.204 -56.217 1.00 33.22 905 PHE A CA 1
ATOM 6672 C C . PHE A 1 905 ? 33.348 8.794 -56.972 1.00 33.22 905 PHE A C 1
ATOM 6674 O O . PHE A 1 905 ? 33.284 8.254 -58.076 1.00 33.22 905 PHE A O 1
ATOM 6681 N N . THR A 1 906 ? 34.505 9.007 -56.355 1.00 28.39 906 THR A N 1
ATOM 6682 C CA . THR A 1 906 ? 35.761 8.391 -56.788 1.00 28.39 906 THR A CA 1
ATOM 6683 C C . THR A 1 906 ? 36.428 7.714 -55.590 1.00 28.39 906 THR A C 1
ATOM 6685 O O . THR A 1 906 ? 36.639 8.330 -54.550 1.00 28.39 906 THR A O 1
ATOM 6688 N N . ASP A 1 907 ? 36.712 6.418 -55.740 1.00 28.58 907 ASP A N 1
ATOM 6689 C CA . ASP A 1 907 ? 37.527 5.578 -54.847 1.00 28.58 907 ASP A CA 1
ATOM 6690 C C . ASP A 1 907 ? 36.987 5.267 -53.435 1.00 28.58 907 ASP A C 1
ATOM 6692 O O . ASP A 1 907 ? 37.760 5.145 -52.487 1.00 28.58 907 ASP A O 1
ATOM 6696 N N . GLY A 1 908 ? 35.672 5.070 -53.275 1.00 30.61 908 GLY A N 1
ATOM 6697 C CA . GLY A 1 908 ? 35.105 4.445 -52.062 1.00 30.61 908 GLY A CA 1
ATOM 6698 C C . GLY A 1 908 ? 35.243 5.257 -50.764 1.00 30.61 908 GLY A C 1
ATOM 6699 O O . GLY A 1 908 ? 35.004 4.728 -49.683 1.00 30.61 908 GLY A O 1
ATOM 6700 N N . ILE A 1 909 ? 35.607 6.539 -50.861 1.00 28.84 909 ILE A N 1
ATOM 6701 C CA . ILE A 1 909 ? 35.724 7.475 -49.738 1.00 28.84 909 ILE A CA 1
ATOM 6702 C C . ILE A 1 909 ? 34.777 8.651 -49.988 1.00 28.84 909 ILE A C 1
ATOM 6704 O O . ILE A 1 909 ? 34.867 9.325 -51.014 1.00 28.84 909 ILE A O 1
ATOM 6708 N N . LEU A 1 910 ? 33.892 8.936 -49.028 1.00 32.41 910 LEU A N 1
ATOM 6709 C CA . LEU A 1 910 ? 33.050 10.133 -49.053 1.00 32.41 910 LEU A CA 1
ATOM 6710 C C . LEU A 1 910 ? 33.936 11.373 -48.842 1.00 32.41 910 LEU A C 1
ATOM 6712 O O . LEU A 1 910 ? 34.493 11.561 -47.760 1.00 32.41 910 LEU A O 1
ATOM 6716 N N . SER A 1 911 ? 34.097 12.226 -49.858 1.00 28.30 911 SER A N 1
ATOM 6717 C CA . SER A 1 911 ? 34.858 13.476 -49.728 1.00 28.30 911 SER A CA 1
ATOM 6718 C C . SER A 1 911 ? 34.139 14.664 -50.373 1.00 28.30 911 SER A C 1
ATOM 6720 O O . SER A 1 911 ? 33.507 14.538 -51.417 1.00 28.30 911 SER A O 1
ATOM 6722 N N . PHE A 1 912 ? 34.219 15.829 -49.721 1.00 25.75 912 PHE A N 1
ATOM 6723 C CA . PHE A 1 912 ? 33.531 17.059 -50.125 1.00 25.75 912 PHE A CA 1
ATOM 6724 C C . PHE A 1 912 ? 34.428 17.951 -50.991 1.00 25.75 912 PHE A C 1
ATOM 6726 O O . PHE A 1 912 ? 35.456 18.428 -50.506 1.00 25.75 912 PHE A O 1
ATOM 6733 N N . ASN A 1 913 ? 33.994 18.278 -52.212 1.00 26.72 913 ASN A N 1
ATOM 6734 C CA . ASN A 1 913 ? 34.507 19.416 -52.983 1.00 26.72 913 ASN A CA 1
ATOM 6735 C C . ASN A 1 913 ? 33.379 20.065 -53.798 1.00 26.72 913 ASN A C 1
ATOM 6737 O O . ASN A 1 913 ? 32.724 19.410 -54.600 1.00 26.72 913 ASN A O 1
ATOM 6741 N N . GLY A 1 914 ? 33.154 21.368 -53.606 1.00 25.91 914 GLY A N 1
ATOM 6742 C CA . GLY A 1 914 ? 32.104 22.109 -54.310 1.00 25.91 914 GLY A CA 1
ATOM 6743 C C . GLY A 1 914 ? 32.610 22.880 -55.534 1.00 25.91 914 GLY A C 1
ATOM 6744 O O . GLY A 1 914 ? 33.506 23.712 -55.407 1.00 25.91 914 GLY A O 1
ATOM 6745 N N . THR A 1 915 ? 31.999 22.653 -56.707 1.00 26.55 915 THR A N 1
ATOM 6746 C CA . THR A 1 915 ? 31.199 23.651 -57.472 1.00 26.55 915 THR A CA 1
ATOM 6747 C C . THR A 1 915 ? 30.566 23.063 -58.759 1.00 26.55 915 THR A C 1
ATOM 6749 O O . THR A 1 915 ? 31.254 22.868 -59.751 1.00 26.55 915 THR A O 1
ATOM 6752 N N . SER A 1 916 ? 29.230 22.879 -58.710 1.00 28.27 916 SER A N 1
ATOM 6753 C CA . SER A 1 916 ? 28.147 22.926 -59.742 1.00 28.27 916 SER A CA 1
ATOM 6754 C C . SER A 1 916 ? 28.281 22.159 -61.085 1.00 28.27 916 SER A C 1
ATOM 6756 O O . SER A 1 916 ? 29.288 22.280 -61.765 1.00 28.27 916 SER A O 1
ATOM 6758 N N . SER A 1 917 ? 27.254 21.475 -61.626 1.00 26.58 917 SER A N 1
ATOM 6759 C CA . SER A 1 917 ? 25.882 21.959 -61.900 1.00 26.58 917 SER A CA 1
ATOM 6760 C C . SER A 1 917 ? 24.883 20.837 -62.307 1.00 26.58 917 SER A C 1
ATOM 6762 O O . SER A 1 917 ? 25.292 19.909 -62.998 1.00 26.58 917 SER A O 1
ATOM 6764 N N . GLN A 1 918 ? 23.583 21.040 -61.995 1.00 27.00 918 GLN A N 1
ATOM 6765 C CA . GLN A 1 918 ? 22.342 20.324 -62.425 1.00 27.00 918 GLN A CA 1
ATOM 6766 C C . GLN A 1 918 ? 21.840 19.146 -61.531 1.00 27.00 918 GLN A C 1
ATOM 6768 O O . GLN A 1 918 ? 22.618 18.310 -61.096 1.00 27.00 918 GLN A O 1
ATOM 6773 N N . VAL A 1 919 ? 20.520 19.118 -61.251 1.00 25.91 919 VAL A N 1
ATOM 6774 C CA . VAL A 1 919 ? 19.752 18.398 -60.180 1.00 25.91 919 VAL A CA 1
ATOM 6775 C C . VAL A 1 919 ? 18.370 17.973 -60.775 1.00 25.91 919 VAL A C 1
ATOM 6777 O O . VAL A 1 919 ? 17.984 18.645 -61.737 1.00 25.91 919 VAL A O 1
ATOM 6780 N N . PRO A 1 920 ? 17.488 17.095 -60.210 1.00 48.19 920 PRO A N 1
ATOM 6781 C CA . PRO A 1 920 ? 17.572 15.768 -59.534 1.00 48.19 920 PRO A CA 1
ATOM 6782 C C . PRO A 1 920 ? 16.547 14.713 -60.081 1.00 48.19 920 PRO A C 1
ATOM 6784 O O . PRO A 1 920 ? 15.716 15.049 -60.917 1.00 48.19 920 PRO A O 1
ATOM 6787 N N . GLU A 1 921 ? 16.520 13.483 -59.529 1.00 24.02 921 GLU A N 1
ATOM 6788 C CA . GLU A 1 921 ? 15.301 12.763 -59.048 1.00 24.02 921 GLU A CA 1
ATOM 6789 C C . GLU A 1 921 ? 15.694 11.527 -58.172 1.00 24.02 921 GLU A C 1
ATOM 6791 O O . GLU A 1 921 ? 16.886 11.218 -58.113 1.00 24.02 921 GLU A O 1
ATOM 6796 N N . PRO A 1 922 ? 14.784 10.916 -57.371 1.00 28.88 922 PRO A N 1
ATOM 6797 C CA . PRO A 1 922 ? 15.066 10.429 -56.013 1.00 28.88 922 PRO A CA 1
ATOM 6798 C C . PRO A 1 922 ? 15.866 9.121 -55.992 1.00 28.88 922 PRO A C 1
ATOM 6800 O O . PRO A 1 922 ? 15.421 8.095 -56.501 1.00 28.88 922 PRO A O 1
ATOM 6803 N N . GLY A 1 923 ? 17.048 9.153 -55.377 1.00 27.34 923 GLY A N 1
ATOM 6804 C CA . GLY A 1 923 ? 17.914 7.987 -55.235 1.00 27.34 923 GLY A CA 1
ATOM 6805 C C . GLY A 1 923 ? 17.778 7.348 -53.860 1.00 27.34 923 GLY A C 1
ATOM 6806 O O . GLY A 1 923 ? 18.228 7.917 -52.871 1.00 27.34 923 GLY A O 1
ATOM 6807 N N . THR A 1 924 ? 17.219 6.142 -53.811 1.00 27.02 924 THR A N 1
ATOM 6808 C CA . THR A 1 924 ? 17.559 5.158 -52.779 1.00 27.02 924 THR A CA 1
ATOM 6809 C C . THR A 1 924 ? 19.068 4.909 -52.870 1.00 27.02 924 THR A C 1
ATOM 6811 O O . THR A 1 924 ? 19.558 4.492 -53.920 1.00 27.02 924 THR A O 1
ATOM 6814 N N . MET A 1 925 ? 19.825 5.221 -51.818 1.00 28.48 925 MET A N 1
ATOM 6815 C CA . MET A 1 925 ? 21.266 4.965 -51.774 1.00 28.48 925 MET A CA 1
ATOM 6816 C C . MET A 1 925 ? 21.535 3.608 -51.120 1.00 28.48 925 MET A C 1
ATOM 6818 O O . MET A 1 925 ? 21.304 3.441 -49.930 1.00 28.48 925 MET A O 1
ATOM 6822 N N . VAL A 1 926 ? 22.071 2.660 -51.891 1.00 28.36 926 VAL A N 1
ATOM 6823 C CA . VAL A 1 926 ? 22.679 1.425 -51.375 1.00 28.36 926 VAL A CA 1
ATOM 6824 C C . VAL A 1 926 ? 24.167 1.702 -51.162 1.00 28.36 926 VAL A C 1
ATOM 6826 O O . VAL A 1 926 ? 24.895 1.976 -52.118 1.00 28.36 926 VAL A O 1
ATOM 6829 N N . LEU A 1 927 ? 24.626 1.683 -49.910 1.00 33.28 927 LEU A N 1
ATOM 6830 C CA . LEU A 1 927 ? 26.031 1.911 -49.570 1.00 33.28 927 LEU A CA 1
ATOM 6831 C C . LEU A 1 927 ? 26.832 0.609 -49.767 1.00 33.28 927 LEU A C 1
ATOM 6833 O O . LEU A 1 927 ? 26.798 -0.286 -48.929 1.00 33.28 927 LEU A O 1
ATOM 6837 N N . LEU A 1 928 ? 27.565 0.500 -50.879 1.00 30.16 928 LEU A N 1
ATOM 6838 C CA . LEU A 1 928 ? 28.570 -0.550 -51.091 1.00 30.16 928 LEU A CA 1
ATOM 6839 C C . LEU A 1 928 ? 29.791 -0.270 -50.200 1.00 30.16 928 LEU A C 1
ATOM 6841 O O . LEU A 1 928 ? 30.652 0.539 -50.547 1.00 30.16 928 LEU A O 1
ATOM 6845 N N . ALA A 1 929 ? 29.868 -0.933 -49.047 1.00 30.30 929 ALA A N 1
ATOM 6846 C CA . ALA A 1 929 ? 31.076 -0.958 -48.233 1.00 30.30 929 ALA A CA 1
ATOM 6847 C C . ALA A 1 929 ? 32.124 -1.855 -48.915 1.00 30.30 929 ALA A C 1
ATOM 6849 O O . ALA A 1 929 ? 32.008 -3.078 -48.904 1.00 30.30 929 ALA A O 1
ATOM 6850 N N . LEU A 1 930 ? 33.137 -1.249 -49.537 1.00 28.27 930 LEU A N 1
ATOM 6851 C CA . LEU A 1 930 ? 34.378 -1.948 -49.865 1.00 28.27 930 LEU A CA 1
ATOM 6852 C C . LEU A 1 930 ? 35.206 -2.044 -48.583 1.00 28.27 930 LEU A C 1
ATOM 6854 O O . LEU A 1 930 ? 35.538 -1.023 -47.977 1.00 28.27 930 LEU A O 1
ATOM 6858 N N . GLY A 1 931 ? 35.496 -3.276 -48.166 1.00 34.31 931 GLY A N 1
ATOM 6859 C CA . GLY A 1 931 ? 36.244 -3.584 -46.961 1.00 34.31 931 GLY A CA 1
ATOM 6860 C C . GLY A 1 931 ? 37.600 -2.887 -46.910 1.00 34.31 931 GLY A C 1
ATOM 6861 O O . GLY A 1 931 ? 38.393 -2.967 -47.843 1.00 34.31 931 GLY A O 1
ATOM 6862 N N . LEU A 1 932 ? 37.846 -2.211 -45.789 1.00 27.69 932 LEU A N 1
ATOM 6863 C CA . LEU A 1 932 ? 39.119 -2.123 -45.071 1.00 27.69 932 LEU A CA 1
ATOM 6864 C C . LEU A 1 932 ? 38.821 -1.410 -43.744 1.00 27.69 932 LEU A C 1
ATOM 6866 O O . LEU A 1 932 ? 38.765 -0.190 -43.717 1.00 27.69 932 LEU A O 1
ATOM 6870 N N . GLY A 1 933 ? 38.600 -2.189 -42.676 1.00 33.84 933 GLY A N 1
ATOM 6871 C CA . GLY A 1 933 ? 38.545 -1.778 -41.264 1.00 33.84 933 GLY A CA 1
ATOM 6872 C C . GLY A 1 933 ? 37.884 -0.431 -40.953 1.00 33.84 933 GLY A C 1
ATOM 6873 O O . GLY A 1 933 ? 38.522 0.594 -41.097 1.00 33.84 933 GLY A O 1
ATOM 6874 N N . GLY A 1 934 ? 36.669 -0.438 -40.400 1.00 29.14 934 GLY A N 1
ATOM 6875 C CA . GLY A 1 934 ? 35.991 0.769 -39.910 1.00 29.14 934 GLY A CA 1
ATOM 6876 C C . GLY A 1 934 ? 35.430 1.671 -41.018 1.00 29.14 934 GLY A C 1
ATOM 6877 O O . GLY A 1 934 ? 36.084 1.964 -42.014 1.00 29.14 934 GLY A O 1
ATOM 6878 N N . LEU A 1 935 ? 34.199 2.152 -40.836 1.00 34.12 935 LEU A N 1
ATOM 6879 C CA . LEU A 1 935 ? 33.646 3.222 -41.664 1.00 34.12 935 LEU A CA 1
ATOM 6880 C C . LEU A 1 935 ? 34.365 4.535 -41.297 1.00 34.12 935 LEU A C 1
ATOM 6882 O O . LEU A 1 935 ? 34.014 5.189 -40.318 1.00 34.12 935 LEU A O 1
ATOM 6886 N N . PHE A 1 936 ? 35.406 4.905 -42.046 1.00 32.62 936 PHE A N 1
ATOM 6887 C CA . PHE A 1 936 ? 36.177 6.131 -41.816 1.00 32.62 936 PHE A CA 1
ATOM 6888 C C . PHE A 1 936 ? 35.664 7.290 -42.684 1.00 32.62 936 PHE A C 1
ATOM 6890 O O . PHE A 1 936 ? 35.951 7.369 -43.877 1.00 32.62 936 PHE A O 1
ATOM 6897 N N . LEU A 1 937 ? 34.965 8.245 -42.068 1.00 31.33 937 LEU A N 1
ATOM 6898 C CA . LEU A 1 937 ? 34.682 9.562 -42.646 1.00 31.33 937 LEU A CA 1
ATOM 6899 C C . LEU A 1 937 ? 35.750 10.549 -42.166 1.00 31.33 937 LEU A C 1
ATOM 6901 O O . LEU A 1 937 ? 35.677 11.055 -41.054 1.00 31.33 937 LEU A O 1
ATOM 6905 N N . VAL A 1 938 ? 36.767 10.820 -42.988 1.00 26.25 938 VAL A N 1
ATOM 6906 C CA . VAL A 1 938 ? 37.805 11.816 -42.666 1.00 26.25 938 VAL A CA 1
ATOM 6907 C C . VAL A 1 938 ? 38.000 12.765 -43.843 1.00 26.25 938 VAL A C 1
ATOM 6909 O O . VAL A 1 938 ? 38.436 12.360 -44.921 1.00 26.25 938 VAL A O 1
ATOM 6912 N N . ARG A 1 939 ? 37.769 14.066 -43.630 1.00 28.97 939 ARG A N 1
ATOM 6913 C CA . ARG A 1 939 ? 38.174 15.103 -44.588 1.00 28.97 939 ARG A CA 1
ATOM 6914 C C . ARG A 1 939 ? 39.680 15.356 -44.466 1.00 28.97 939 ARG A C 1
ATOM 6916 O O . ARG A 1 939 ? 40.155 15.847 -43.444 1.00 28.97 939 ARG A O 1
ATOM 6923 N N . ARG A 1 940 ? 40.453 15.091 -45.526 1.00 23.47 940 ARG A N 1
ATOM 6924 C CA . ARG A 1 940 ? 41.835 15.594 -45.625 1.00 23.47 940 ARG A CA 1
ATOM 6925 C C . ARG A 1 940 ? 41.822 17.103 -45.872 1.00 23.47 940 ARG A C 1
ATOM 6927 O O . ARG A 1 940 ? 41.251 17.576 -46.850 1.00 23.47 940 ARG A O 1
ATOM 6934 N N . LYS A 1 941 ? 42.494 17.845 -44.993 1.00 25.92 941 LYS A N 1
ATOM 6935 C CA . LYS A 1 941 ? 42.805 19.269 -45.162 1.00 25.92 941 LYS A CA 1
ATOM 6936 C C . LYS A 1 941 ? 43.870 19.428 -46.256 1.00 25.92 941 LYS A C 1
ATOM 6938 O O . LYS A 1 941 ? 44.932 18.814 -46.145 1.00 25.92 941 LYS A O 1
ATOM 6943 N N . HIS A 1 942 ? 43.612 20.270 -47.253 1.00 30.83 942 HIS A N 1
ATOM 6944 C CA . HIS A 1 942 ? 44.669 20.992 -47.963 1.00 30.83 942 HIS A CA 1
ATOM 6945 C C . HIS A 1 942 ? 44.605 22.463 -47.582 1.00 30.83 942 HIS A C 1
ATOM 6947 O O . HIS A 1 942 ? 43.478 23.011 -47.573 1.00 30.83 942 HIS A O 1
#

Secondary structure (DSSP, 8-state):
--------------------PPPP-----------------S-SS--------------TTTT--EEES---TTS-GGGGSSS-GGGGGT-S-SEE--TT-TT-EEEEE--SS-EEEEEEEEE--TT-GGGSTTEEEEEEES-TTTTPEEEEEEEEE--TT-SEEEEEPPTT-EESEEEEESSGGG--SSS---EESEEEEEETTSS-------TT-PPP-EE--TT-EEEEEEE---SS-----B--SS-EEE-SEEEEEEES-TTPPSEEEE-B-TTSEEE--SEEEEE-GGG-S-EE--S-S-TTSEEEEESSEEEB-TT-SSSBTT-GGGBSS--TTSEEEE--SBT--EEEEE-SEEEESEEEES-STTBEEEEEE-TT-EEEESS-EEESSSSEEEEEESSSEEEE-----SS--SEEES-STT-EEEEEESSSEEEEES-EES-STT-EEEEEESSSEEEEESSSPEEESSSSEEEEEEEEEEEEESS-EEES-SSSEEEEEEEEEEEEEEEEEEESSSSEEEEEEEEEEEEEEEEEES--SSTT-EEEEEEEEEEEEEEEEEEE--SSS--EEEEEEEEEEEEES-EEESSTTSEEEEEEEEEEEEEEEEEE-S-EEEEEEEEEEEEE-S-EEEEEEEEEE--TT----B-----PPPEEEETTTT--EEES--TTTTTS-GGGGSSS--S-TTS-EE--GGGTT--EEEEE--SS-B---EEEEEPPP-TTS---TTT-TT-EEEEEEE-S-SS---SEEEEPPPB-TTT--TT-EEE---SS-BSEEEEEEE--TT----GGGS--EESEEEEEEEEEEEEEE----TT-----SSBS-EEE-TTSEEEEEEE----PPTT----SSBGGGT-EEES-EEEEEE------S-----TT-----------------------SSS----PPP-